Protein 7C77 (pdb70)

Solvent-accessible surface area: 51486 Å² total; per-residue (Å²): 132,14,67,58,150,186,85,41,0,66,0,34,119,78,128,30,78,122,6,7,89,92,8,55,50,117,6,38,33,5,48,0,28,83,5,84,2,154,99,1,25,24,113,45,1,95,112,4,24,92,1,22,52,5,28,1,0,76,16,42,0,42,131,18,35,17,78,1,11,76,46,3,68,88,2,102,31,1,21,3,43,74,8,97,4,56,108,23,50,74,107,13,6,56,114,2,69,80,0,37,49,3,17,8,65,22,2,61,0,115,137,21,170,24,40,3,10,99,38,1,98,68,0,62,46,0,7,2,7,94,11,21,6,71,38,4,63,2,7,94,24,80,3,2,82,73,0,55,33,2,36,3,6,112,6,122,0,76,31,6,99,40,102,4,11,82,1,0,38,124,3,50,0,101,78,8,19,6,16,41,0,54,2,139,76,23,17,116,26,1,10,87,43,11,40,98,3,68,13,1,47,0,53,63,0,88,3,77,50,132,28,1,22,106,1,2,102,19,0,16,115,31,50,0,76,55,2,10,2,8,65,6,97,2,88,37,7,51,67,68,7,0,14,0,1,81,146,5,100,4,38,59,0,30,0,12,103,0,90,2,106,57,15,17,97,0,0,5,23,83,2,68,43,1,89,93,0,20,3,52,80,0,32,0,89,116,2,27,39,110,0,3,85,18,2,50,52,0,62,81,0,8,0,60,62,0,2,14,111,151,27,151,110,124,108,39,108,2,65,2,38,44,84,0,0,61,95,0,105,98,0,67,64,0,14,2,27,57,8,26,4,36,46,28,81,68,43,6,7,42,27,5,96,34,0,81,105,2,16,4,15,100,0,7,66,54,16,89,71,4,47,70,120,14,8,54,14,4,39,166,8,46,2,34,34,0,41,0,17,99,0,92,0,34,107,18,36,95,1,0,0,33,105,2,20,92,0,62,59,0,21,0,0,68,7,84,4,83,23,136,3,61,1,68,2,2,101,20,2,176,71,0,73,28,0,66,4,0,103,4,120,81,2,31,3,35,60,59,1,0,43,70,1,71,35,0,64,95,0,11,0,77,147,0,46,2,115,62,4,41,46,86,80,2,0,0,106,34,0,103,67,0,34,36,0,17,0,0,44,6,104,7,70,88,2,57,72,32,1,1,58,39,0,97,68,0,52,38,0,30,0,32,58,0,83,2,25,121,16,3,62,140,12,126,134,56,32,45,14,37,2,4,121,32,0,43,85,0,40,74,1,26,2,39,28,4,23,2,50,61,4,13,88,33,4,3,73,94,1,116,77,0,72,28,1,25,1,0,73,2,76,0,70,150,22,82,55,133,6,1,48,25,0,73,47,1,128,46,2,28,1,25,105,3,87,2,43,30,0,65,125,73,3,2,16,44,1,9,147,111,9,78,45,4,28,0,56,98,8,48,0,35,0,8,3,96,11,0,15,56,3,12,77,28,17,109,143,28,172,21,102,38,65,83,38,61,76,65,3,82,0,64,59,11,148,93,37,153,47,78,29,1,90,103,12,94,23,30,11,0,46,92,60,9,80,4,86,116,45,28,102,94,20,22,59,114,5,74,87,63,13,95,86,15,15,117,112,99,101,186,176,135,116,113,78,86,135,114,31,139,141,79,26,113,15,9,55,87,17,0,77,3,3,0,47,2,13,9,30,13,33,2,10,23,29,4,1,24,29,4,9,73,20,1,10,86,0,34,4,6,50,65,4,7,15,27,130,88,35,4,77,79,13,19,61,61,0,54,93,8,11,21,64,16,6,75,58,0,11,72,134,0,8,19,22,6,21,102,44,10,14,17,26,0,2,3,25,0,10,0,17,4,5,36,2,10,0,12,4,14,55,13,111,104,148,16,2,24,73,10,0,68,23,2,0,67,0,36,4,1,10,29,1,1,5,7,8,3,2,3,20,6,1,35,26,39,11,47,40,19,58,122,76,134,48,81,136,142,20,75,145,144,109,55,10,165,41,44,4,26,68,68,2,25,55,8,5,1,42,3,15,14,64,18,4,78,0,20,14,39,2,5,98,14,5,44,173,11,3,28,98,37,18,29,68,32,103,112,6,1,90,95,12,134,26,15,0,34,112,11,105,5,72,62,73,10,28,39,98,16,4,7,142,62,32,2,108,4,129,54,10,19,87,24,9,48,90,14,22,63,44,9,53,105,0,0,83,38,6,48,54,79,1,38,71,13,80,107,80,90,48,43,116,81,33,71,91,45,29,128,71,60,5,82,112,25,10,86,89,2,90,182,0,37,21,10,157,38,10,26,33,7,0,30,6,0,0,24,6,30,29,28,9,43,53,23,15,6,40,14,4,0,12,0,6,1,0,17,40,100,5,0,94,8,32,45,18,14,0,110,9,0,26,52,0,1,69,104,11,37,125,24,55,222,92,94,90,35,60,38,11,46,59,2,3,23,50,2,72,117,10,10,118,39,8,95,172,73,48,17,54,24,123,73,82,131,84,24,156,42,2,61,110,13,1,31,47,14,0,39,0,1,0,26,0,12,8,4,1,6,12,19,3,0,31,26,10,42,40,52,43,43,3,12,5,2,6,2,15,5,14,54,68,28,9,30,0,42,51,63,37,65,106,13,47,89,77,70,36,52,8,104,87,26,38,107,17,6,70,111,3,29,70,21,21,57,108,8,123,98,26,70,133,107,160,73,66,83,79,14,196,21,142

Organism: Mus musculus (NCBI:txid10090)

Secondary structure (DSSP, 8-state):
--EE-SS-EE--TT---S----S-TT--EEE--S-------TTGGGTTTT--EEE--SS------THHHHH-TT--EEE-TT-------SSSSSS--S--EEE-S--------S-TTSS-TT--EEE--SS--------SS---TT--EEE--S----EE-SGGGTT-SS-EEEEEE-TT----EE-TTHHHHSSEEEEEE-TT----HHHHHHHHHHT-SS---EEE-TT----EE-TTTT-GGGSS---EEE--S----EE-TTTTSS-SS--EEE--S--B-EE-TTTTTT-SS--EEE-TT-B----SSS----EE-SSTTSS-SS--EEE--S--B----TTSSTT-TT--EEE-TT-BSS--EE-TTTSSTTTTS---EEE-TTS---EE-TTTTSS-SS--EEE--SS--EEE--SGGGTT-SS--EEE-TT-SEEE--TTSSSS-TT--EEE-SS----S-S-SS-TTSS-TT--EEE--S-------TTTT-S-TT--EEE--SS--HHHHTT-SSSS-----SS-TT--EEE-TTS------TTTTTT-TT--EEE--S-------TTSSSS--S--EEE--SS------HHHHHHHHHS--EEE--S--EE--HHHHHHHHHHHHH---EESSHHHH-EEEESSTTTTEESTT---SSSTTTSTHHHHHHHHHHHHHHHHHHHHHHHH-/--HHHHHHHHHHHHHHHHHHHHHHHHHHHHHHHHHHHHHHHHHHTSSSHHHHTTTSTT-HHHHHHHHHHHHHHTHHHHHHTSHHHHHHH-HHHHHHHHHHHHHHHHHTTTT--HHHHHHHHHHHHHHHHHHHHHHHHHHHHHHHHHHHHHHHHH-SSSS-SS---SS--HHHHHHHHHHHHHHHHHHHHHTTHHIIIIITTSB--HHHHTTT-S--TT--SSSSSS--S--BSSPPPHHHHHHHHHHHHHHHHHHHHHHHHHS---S-HHHHHHHHTT-SSSTTTHHHHGGG-TTHHHHHHHHHHHHHHHHIIIIITTTTTTTSSS-TTSHHHHHHHHHHHHHHHHHHHHTTTSS-TTSHHHHHHHHHHHHHHHTTS----SS--S--HHHHHHHHHHHHHHHHHHHHHHHHHHHH--SHHHHHHHHHHHHHHHHHHHHHHHHT-S-S-SHHHHHHHHHHHHHHHHHHHHHHTTT--------

Structure (mmCIF, N/CA/C/O backbone):
data_7C77
#
_entry.id   7C77
#
_cell.length_a   1.00
_cell.length_b   1.00
_cell.length_c   1.00
_cell.angle_alpha   90.00
_cell.angle_beta   90.00
_cell.angle_gamma   90.00
#
_symmetry.space_group_name_H-M   'P 1'
#
loop_
_entity.id
_entity.type
_entity.pdbx_description
1 polymer 'Toll-like receptor 3'
2 polymer 'Protein unc-93 homolog B1'
3 branched beta-D-mannopyranose-(1-4)-2-acetamido-2-deoxy-beta-D-glucopyranose-(1-4)-2-acetamido-2-deoxy-beta-D-glucopyranose
4 branched 2-acetamido-2-deoxy-beta-D-glucopyranose-(1-4)-2-acetamido-2-deoxy-beta-D-glucopyranose
5 non-polymer 2-acetamido-2-deoxy-beta-D-glucopyranose
#
loop_
_atom_site.group_PDB
_atom_site.id
_atom_site.type_symbol
_atom_site.label_atom_id
_atom_site.label_alt_id
_atom_site.label_comp_id
_atom_site.label_asym_id
_atom_site.label_entity_id
_atom_site.label_seq_id
_atom_site.pdbx_PDB_ins_code
_atom_site.Cartn_x
_atom_site.Cartn_y
_atom_site.Cartn_z
_atom_site.occupancy
_atom_site.B_iso_or_equiv
_atom_site.auth_seq_id
_atom_site.auth_comp_id
_atom_site.auth_asym_id
_atom_site.auth_atom_id
_atom_site.pdbx_PDB_model_num
ATOM 1 N N . GLN A 1 28 ? 128.482 85.624 106.436 1.00 130.54 28 GLN A N 1
ATOM 2 C CA . GLN A 1 28 ? 127.428 84.726 105.980 1.00 130.54 28 GLN A CA 1
ATOM 3 C C . GLN A 1 28 ? 126.870 83.913 107.145 1.00 130.54 28 GLN A C 1
ATOM 4 O O . GLN A 1 28 ? 126.093 84.423 107.952 1.00 130.54 28 GLN A O 1
ATOM 10 N N . CYS A 1 29 ? 127.271 82.648 107.228 1.00 128.75 29 CYS A N 1
ATOM 11 C CA . CYS A 1 29 ? 126.820 81.779 108.305 1.00 128.75 29 CYS A CA 1
ATOM 12 C C . CYS A 1 29 ? 127.645 82.022 109.562 1.00 128.75 29 CYS A C 1
ATOM 13 O O . CYS A 1 29 ? 128.875 82.116 109.508 1.00 128.75 29 CYS A O 1
ATOM 16 N N . THR A 1 30 ? 126.960 82.125 110.697 1.00 123.95 30 THR A N 1
ATOM 17 C CA . THR A 1 30 ? 127.623 82.400 111.963 1.00 123.95 30 THR A CA 1
ATOM 18 C C . THR A 1 30 ? 128.305 81.147 112.497 1.00 123.95 30 THR A C 1
ATOM 19 O O . THR A 1 30 ? 127.731 80.055 112.485 1.00 123.95 30 THR A O 1
ATOM 23 N N . VAL A 1 31 ? 129.539 81.313 112.968 1.00 121.83 31 VAL A N 1
ATOM 24 C CA . VAL A 1 31 ? 130.336 80.224 113.524 1.00 121.83 31 VAL A CA 1
ATOM 25 C C . VAL A 1 31 ? 130.694 80.590 114.957 1.00 121.83 31 VAL A C 1
ATOM 26 O O . VAL A 1 31 ? 131.164 81.705 115.218 1.00 121.83 31 VAL A O 1
ATOM 30 N N . ARG A 1 32 ? 130.475 79.662 115.876 1.00 123.63 32 ARG A N 1
ATOM 31 C CA . ARG A 1 32 ? 130.770 79.859 117.293 1.00 123.63 32 ARG A CA 1
ATOM 32 C C . ARG A 1 32 ? 131.691 78.726 117.755 1.00 123.63 32 ARG A C 1
ATOM 33 O O . ARG A 1 32 ? 132.854 78.710 117.337 1.00 123.63 32 ARG A O 1
ATOM 41 N N . TYR A 1 33 ? 131.235 77.791 118.585 1.00 122.90 33 TYR A N 1
ATOM 42 C CA . TYR A 1 33 ? 132.076 76.703 119.080 1.00 122.90 33 TYR A CA 1
ATOM 43 C C . TYR A 1 33 ? 131.671 75.420 118.365 1.00 122.90 33 TYR A C 1
ATOM 44 O O . TYR A 1 33 ? 130.729 74.738 118.775 1.00 122.90 33 TYR A O 1
ATOM 53 N N . ASN A 1 34 ? 132.386 75.097 117.287 1.00 122.66 34 ASN A N 1
ATOM 54 C CA . ASN A 1 34 ? 132.159 73.894 116.488 1.00 122.66 34 ASN A CA 1
ATOM 55 C C . ASN A 1 34 ? 130.751 73.838 115.903 1.00 122.66 34 ASN A C 1
ATOM 56 O O . ASN A 1 34 ? 130.266 72.758 115.548 1.00 122.66 34 ASN A O 1
ATOM 61 N N . VAL A 1 35 ? 130.079 74.985 115.792 1.00 121.24 35 VAL A N 1
ATOM 62 C CA . VAL A 1 35 ? 128.731 75.058 115.247 1.00 121.24 35 VAL A CA 1
ATOM 63 C C . VAL A 1 35 ? 128.718 76.047 114.091 1.00 121.24 35 VAL A C 1
ATOM 64 O O . VAL A 1 35 ? 129.605 76.893 113.952 1.00 121.24 35 VAL A O 1
ATOM 68 N N . ALA A 1 36 ? 127.688 75.928 113.252 1.00 118.83 36 ALA A N 1
ATOM 69 C CA . ALA A 1 36 ? 127.517 76.773 112.070 1.00 118.83 36 ALA A CA 1
ATOM 70 C C . ALA A 1 36 ? 126.077 77.275 112.051 1.00 118.83 36 ALA A C 1
ATOM 71 O O . ALA A 1 36 ? 125.192 76.628 111.485 1.00 118.83 36 ALA A O 1
ATOM 73 N N . ASP A 1 37 ? 125.846 78.430 112.669 1.00 121.52 37 ASP A N 1
ATOM 74 C CA . ASP A 1 37 ? 124.527 79.059 112.662 1.00 121.52 37 ASP A CA 1
ATOM 75 C C . ASP A 1 37 ? 124.321 79.707 111.299 1.00 121.52 37 ASP A C 1
ATOM 76 O O . ASP A 1 37 ? 124.709 80.856 111.076 1.00 121.52 37 ASP A O 1
ATOM 81 N N . CYS A 1 38 ? 123.705 78.966 110.383 1.00 116.12 38 CYS A N 1
ATOM 82 C CA . CYS A 1 38 ? 123.473 79.401 109.010 1.00 116.12 38 CYS A CA 1
ATOM 83 C C . CYS A 1 38 ? 122.005 79.211 108.649 1.00 116.12 38 CYS A C 1
ATOM 84 O O . CYS A 1 38 ? 121.654 78.634 107.618 1.00 116.12 38 CYS A O 1
ATOM 87 N N . SER A 1 39 ? 121.123 79.700 109.520 1.00 114.16 39 SER A N 1
ATOM 88 C CA . SER A 1 39 ? 119.691 79.474 109.372 1.00 114.16 39 SER A CA 1
ATOM 89 C C . SER A 1 39 ? 119.019 80.562 108.543 1.00 114.16 39 SER A C 1
ATOM 90 O O . SER A 1 39 ? 118.907 80.440 107.319 1.00 114.16 39 SER A O 1
ATOM 93 N N . HIS A 1 40 ? 118.568 81.630 109.204 1.00 117.15 40 HIS A N 1
ATOM 94 C CA . HIS A 1 40 ? 117.752 82.662 108.564 1.00 117.15 40 HIS A CA 1
ATOM 95 C C . HIS A 1 40 ? 118.633 83.577 107.712 1.00 117.15 40 HIS A C 1
ATOM 96 O O . HIS A 1 40 ? 118.834 84.760 107.997 1.00 117.15 40 HIS A O 1
ATOM 103 N N . LEU A 1 41 ? 119.160 83.000 106.631 1.00 117.23 41 LEU A N 1
ATOM 104 C CA . LEU A 1 41 ? 119.911 83.756 105.639 1.00 117.23 41 LEU A CA 1
ATOM 105 C C . LEU A 1 41 ? 119.405 83.572 104.216 1.00 117.23 41 LEU A C 1
ATOM 106 O O . LEU A 1 41 ? 119.923 84.236 103.312 1.00 117.23 41 LEU A O 1
ATOM 111 N N . LYS A 1 42 ? 118.423 82.695 103.989 1.00 115.52 42 LYS A N 1
ATOM 112 C CA . LYS A 1 42 ? 117.818 82.493 102.669 1.00 115.52 42 LYS A CA 1
ATOM 113 C C . LYS A 1 42 ? 118.863 82.073 101.636 1.00 115.52 42 LYS A C 1
ATOM 114 O O . LYS A 1 42 ? 118.924 82.614 100.531 1.00 115.52 42 LYS A O 1
ATOM 120 N N . LEU A 1 43 ? 119.690 81.098 101.999 1.00 117.82 43 LEU A N 1
ATOM 121 C CA . LEU A 1 43 ? 120.756 80.620 101.134 1.00 117.82 43 LEU A CA 1
ATOM 122 C C . LEU A 1 43 ? 120.314 79.376 100.371 1.00 117.82 43 LEU A C 1
ATOM 123 O O . LEU A 1 43 ? 119.596 78.521 100.898 1.00 117.82 43 LEU A O 1
ATOM 128 N N . THR A 1 44 ? 120.751 79.282 99.116 1.00 118.00 44 THR A N 1
ATOM 129 C CA . THR A 1 44 ? 120.375 78.188 98.226 1.00 118.00 44 THR A CA 1
ATOM 130 C C . THR A 1 44 ? 121.465 77.144 98.048 1.00 118.00 44 THR A C 1
ATOM 131 O O . THR A 1 44 ? 121.183 75.946 98.133 1.00 118.00 44 THR A O 1
ATOM 135 N N . HIS A 1 45 ? 122.705 77.562 97.810 1.00 123.74 45 HIS A N 1
ATOM 136 C CA . HIS A 1 45 ? 123.811 76.647 97.584 1.00 123.74 45 HIS A CA 1
ATOM 137 C C . HIS A 1 45 ? 124.412 76.213 98.920 1.00 123.74 45 HIS A C 1
ATOM 138 O O . HIS A 1 45 ? 124.026 76.685 99.991 1.00 123.74 45 HIS A O 1
ATOM 145 N N . ILE A 1 46 ? 125.370 75.295 98.852 1.00 128.07 46 ILE A N 1
ATOM 146 C CA . ILE A 1 46 ? 126.067 74.797 100.033 1.00 128.07 46 ILE A CA 1
ATOM 147 C C . ILE A 1 46 ? 127.258 75.715 100.297 1.00 128.07 46 ILE A C 1
ATOM 148 O O . ILE A 1 46 ? 128.102 75.882 99.403 1.00 128.07 46 ILE A O 1
ATOM 153 N N . PRO A 1 47 ? 127.362 76.321 101.475 1.00 129.33 47 PRO A N 1
ATOM 154 C CA . PRO A 1 47 ? 128.493 77.210 101.752 1.00 129.33 47 PRO A CA 1
ATOM 155 C C . PRO A 1 47 ? 129.760 76.433 102.068 1.00 129.33 47 PRO A C 1
ATOM 156 O O . PRO A 1 47 ? 129.730 75.342 102.641 1.00 129.33 47 PRO A O 1
ATOM 160 N N . ASP A 1 48 ? 130.893 77.021 101.679 1.00 133.22 48 ASP A N 1
ATOM 161 C CA . ASP A 1 48 ? 132.194 76.402 101.875 1.00 133.22 48 ASP A CA 1
ATOM 162 C C . ASP A 1 48 ? 133.160 77.240 102.700 1.00 133.22 48 ASP A C 1
ATOM 163 O O . ASP A 1 48 ? 134.276 76.778 102.963 1.00 133.22 48 ASP A O 1
ATOM 168 N N . ASP A 1 49 ? 132.774 78.447 103.115 1.00 132.68 49 ASP A N 1
ATOM 169 C CA . ASP A 1 49 ? 133.663 79.308 103.885 1.00 132.68 49 ASP A CA 1
ATOM 170 C C . ASP A 1 49 ? 133.759 78.912 105.353 1.00 132.68 49 ASP A C 1
ATOM 171 O O . ASP A 1 49 ? 134.577 79.489 106.077 1.00 132.68 49 ASP A O 1
ATOM 176 N N . LEU A 1 50 ? 132.953 77.956 105.808 1.00 131.45 50 LEU A N 1
ATOM 177 C CA . LEU A 1 50 ? 133.022 77.524 107.194 1.00 131.45 50 LEU A CA 1
ATOM 178 C C . LEU A 1 50 ? 134.305 76.728 107.435 1.00 131.45 50 LEU A C 1
ATOM 179 O O . LEU A 1 50 ? 134.852 76.122 106.510 1.00 131.45 50 LEU A O 1
ATOM 184 N N . PRO A 1 51 ? 134.811 76.723 108.669 1.00 130.04 51 PRO A N 1
ATOM 185 C CA . PRO A 1 51 ? 136.037 75.970 108.959 1.00 130.04 51 PRO A CA 1
ATOM 186 C C . PRO A 1 51 ? 135.863 74.480 108.700 1.00 130.04 51 PRO A C 1
ATOM 187 O O . PRO A 1 51 ? 134.751 73.945 108.682 1.00 130.04 51 PRO A O 1
ATOM 191 N N . SER A 1 52 ? 136.994 73.805 108.502 1.00 129.43 52 SER A N 1
ATOM 192 C CA . SER A 1 52 ? 137.011 72.390 108.158 1.00 129.43 52 SER A CA 1
ATOM 193 C C . SER A 1 52 ? 137.019 71.478 109.377 1.00 129.43 52 SER A C 1
ATOM 194 O O . SER A 1 52 ? 136.850 70.263 109.224 1.00 129.43 52 SER A O 1
ATOM 197 N N . ASN A 1 53 ? 137.204 72.026 110.577 1.00 128.09 53 ASN A N 1
ATOM 198 C CA . ASN A 1 53 ? 137.179 71.252 111.812 1.00 128.09 53 ASN A CA 1
ATOM 199 C C . ASN A 1 53 ? 135.849 71.409 112.543 1.00 128.09 53 ASN A C 1
ATOM 200 O O . ASN A 1 53 ? 135.802 71.372 113.774 1.00 128.09 53 ASN A O 1
ATOM 205 N N . ILE A 1 54 ? 134.764 71.581 111.794 1.00 123.12 54 ILE A N 1
ATOM 206 C CA . ILE A 1 54 ? 133.455 71.830 112.376 1.00 123.12 54 ILE A CA 1
ATOM 207 C C . ILE A 1 54 ? 132.710 70.508 112.520 1.00 123.12 54 ILE A C 1
ATOM 208 O O . ILE A 1 54 ? 132.977 69.531 111.815 1.00 123.12 54 ILE A O 1
ATOM 213 N N . THR A 1 55 ? 131.764 70.472 113.461 1.00 117.96 55 THR A N 1
ATOM 214 C CA . THR A 1 55 ? 130.990 69.270 113.730 1.00 117.96 55 THR A CA 1
ATOM 215 C C . THR A 1 55 ? 129.484 69.500 113.745 1.00 117.96 55 THR A C 1
ATOM 216 O O . THR A 1 55 ? 128.733 68.531 113.901 1.00 117.96 55 THR A O 1
ATOM 220 N N . VAL A 1 56 ? 129.021 70.737 113.586 1.00 115.06 56 VAL A N 1
ATOM 221 C CA . VAL A 1 56 ? 127.597 71.054 113.592 1.00 115.06 56 VAL A CA 1
ATOM 222 C C . VAL A 1 56 ? 127.277 71.891 112.362 1.00 115.06 56 VAL A C 1
ATOM 223 O O . VAL A 1 56 ? 128.003 72.836 112.035 1.00 115.06 56 VAL A O 1
ATOM 227 N N . LEU A 1 57 ? 126.187 71.540 111.679 1.00 107.78 57 LEU A N 1
ATOM 228 C CA . LEU A 1 57 ? 125.736 72.262 110.491 1.00 107.78 57 LEU A CA 1
ATOM 229 C C . LEU A 1 57 ? 124.237 72.490 110.618 1.00 107.78 57 LEU A C 1
ATOM 230 O O . LEU A 1 57 ? 123.455 71.536 110.551 1.00 107.78 57 LEU A O 1
ATOM 235 N N . ASN A 1 58 ? 123.836 73.746 110.801 1.00 107.43 58 ASN A N 1
ATOM 236 C CA . ASN A 1 58 ? 122.438 74.118 110.990 1.00 107.43 58 ASN A CA 1
ATOM 237 C C . ASN A 1 58 ? 121.959 74.869 109.752 1.00 107.43 58 ASN A C 1
ATOM 238 O O . ASN A 1 58 ? 122.320 76.033 109.547 1.00 107.43 58 ASN A O 1
ATOM 243 N N . LEU A 1 59 ? 121.141 74.204 108.935 1.00 103.51 59 LEU A N 1
ATOM 244 C CA . LEU A 1 59 ? 120.580 74.819 107.737 1.00 103.51 59 LEU A CA 1
ATOM 245 C C . LEU A 1 59 ? 119.057 74.800 107.777 1.00 103.51 59 LEU A C 1
ATOM 246 O O . LEU A 1 59 ? 118.421 74.072 107.008 1.00 103.51 59 LEU A O 1
ATOM 251 N N . THR A 1 60 ? 118.464 75.591 108.666 1.00 107.42 60 THR A N 1
ATOM 252 C CA . THR A 1 60 ? 117.015 75.649 108.777 1.00 107.42 60 THR A CA 1
ATOM 253 C C . THR A 1 60 ? 116.467 76.897 108.094 1.00 107.42 60 THR A C 1
ATOM 254 O O . THR A 1 60 ? 117.101 77.957 108.086 1.00 107.42 60 THR A O 1
ATOM 258 N N . HIS A 1 61 ? 115.275 76.755 107.513 1.00 110.43 61 HIS A N 1
ATOM 259 C CA . HIS A 1 61 ? 114.574 77.844 106.831 1.00 110.43 61 HIS A CA 1
ATOM 260 C C . HIS A 1 61 ? 115.415 78.405 105.682 1.00 110.43 61 HIS A C 1
ATOM 261 O O . HIS A 1 61 ? 115.722 79.597 105.619 1.00 110.43 61 HIS A O 1
ATOM 268 N N . ASN A 1 62 ? 115.787 77.514 104.766 1.00 111.35 62 ASN A N 1
ATOM 269 C CA . ASN A 1 62 ? 116.557 77.868 103.581 1.00 111.35 62 ASN A CA 1
ATOM 270 C C . ASN A 1 62 ? 115.868 77.294 102.347 1.00 111.35 62 ASN A C 1
ATOM 271 O O . ASN A 1 62 ? 114.819 76.651 102.436 1.00 111.35 62 ASN A O 1
ATOM 276 N N . GLN A 1 63 ? 116.473 77.528 101.182 1.00 112.71 63 GLN A N 1
ATOM 277 C CA . GLN A 1 63 ? 115.898 77.069 99.923 1.00 112.71 63 GLN A CA 1
ATOM 278 C C . GLN A 1 63 ? 116.844 76.130 99.182 1.00 112.71 63 GLN A C 1
ATOM 279 O O . GLN A 1 63 ? 117.028 76.264 97.968 1.00 112.71 63 GLN A O 1
ATOM 285 N N . LEU A 1 64 ? 117.451 75.185 99.894 1.00 111.17 64 LEU A N 1
ATOM 286 C CA . LEU A 1 64 ? 118.256 74.165 99.235 1.00 111.17 64 LEU A CA 1
ATOM 287 C C . LEU A 1 64 ? 117.366 73.210 98.449 1.00 111.17 64 LEU A C 1
ATOM 288 O O . LEU A 1 64 ? 116.301 72.797 98.917 1.00 111.17 64 LEU A O 1
ATOM 293 N N . ARG A 1 65 ? 117.809 72.861 97.240 1.00 110.18 65 ARG A N 1
ATOM 294 C CA . ARG A 1 65 ? 117.054 71.922 96.418 1.00 110.18 65 ARG A CA 1
ATOM 295 C C . ARG A 1 65 ? 117.454 70.481 96.709 1.00 110.18 65 ARG A C 1
ATOM 296 O O . ARG A 1 65 ? 116.611 69.578 96.667 1.00 110.18 65 ARG A O 1
ATOM 304 N N . ARG A 1 66 ? 118.730 70.251 97.008 1.00 115.12 66 ARG A N 1
ATOM 305 C CA . ARG A 1 66 ? 119.236 68.924 97.335 1.00 115.12 66 ARG A CA 1
ATOM 306 C C . ARG A 1 66 ? 120.605 69.088 97.983 1.00 115.12 66 ARG A C 1
ATOM 307 O O . ARG A 1 66 ? 121.113 70.203 98.135 1.00 115.12 66 ARG A O 1
ATOM 315 N N . LEU A 1 67 ? 121.203 67.962 98.367 1.00 119.31 67 LEU A N 1
ATOM 316 C CA . LEU A 1 67 ? 122.499 67.969 99.039 1.00 119.31 67 LEU A CA 1
ATOM 317 C C . LEU A 1 67 ? 123.537 67.319 98.134 1.00 119.31 67 LEU A C 1
ATOM 318 O O . LEU A 1 67 ? 123.578 66.083 98.026 1.00 119.31 67 LEU A O 1
ATOM 323 N N . PRO A 1 68 ? 124.382 68.091 97.456 1.00 123.50 68 PRO A N 1
ATOM 324 C CA . PRO A 1 68 ? 125.392 67.498 96.572 1.00 123.50 68 PRO A CA 1
ATOM 325 C C . PRO A 1 68 ? 126.428 66.730 97.371 1.00 123.50 68 PRO A C 1
ATOM 326 O O . PRO A 1 68 ? 127.103 67.302 98.240 1.00 123.50 68 PRO A O 1
ATOM 330 N N . PRO A 1 69 ? 126.592 65.432 97.104 1.00 124.33 69 PRO A N 1
ATOM 331 C CA . PRO A 1 69 ? 127.573 64.634 97.850 1.00 124.33 69 PRO A CA 1
ATOM 332 C C . PRO A 1 69 ? 129.014 64.844 97.415 1.00 124.33 69 PRO A C 1
ATOM 333 O O . PRO A 1 69 ? 129.866 64.012 97.746 1.00 124.33 69 PRO A O 1
ATOM 337 N N . THR A 1 70 ? 129.314 65.912 96.678 1.00 128.02 70 THR A N 1
ATOM 338 C CA . THR A 1 70 ? 130.685 66.186 96.265 1.00 128.02 70 THR A CA 1
ATOM 339 C C . THR A 1 70 ? 131.297 67.376 96.991 1.00 128.02 70 THR A C 1
ATOM 340 O O . THR A 1 70 ? 132.527 67.500 97.029 1.00 128.02 70 THR A O 1
ATOM 344 N N . ASN A 1 71 ? 130.476 68.250 97.568 1.00 127.23 71 ASN A N 1
ATOM 345 C CA . ASN A 1 71 ? 130.955 69.478 98.187 1.00 127.23 71 ASN A CA 1
ATOM 346 C C . ASN A 1 71 ? 131.151 69.340 99.697 1.00 127.23 71 ASN A C 1
ATOM 347 O O . ASN A 1 71 ? 131.647 70.273 100.335 1.00 127.23 71 ASN A O 1
ATOM 352 N N . PHE A 1 72 ? 130.785 68.200 100.281 1.00 126.03 72 PHE A N 1
ATOM 353 C CA . PHE A 1 72 ? 131.005 67.956 101.700 1.00 126.03 72 PHE A CA 1
ATOM 354 C C . PHE A 1 72 ? 132.364 67.330 101.987 1.00 126.03 72 PHE A C 1
ATOM 355 O O . PHE A 1 72 ? 132.613 66.911 103.122 1.00 126.03 72 PHE A O 1
ATOM 363 N N . THR A 1 73 ? 133.247 67.263 100.989 1.00 126.75 73 THR A N 1
ATOM 364 C CA . THR A 1 73 ? 134.562 66.664 101.185 1.00 126.75 73 THR A CA 1
ATOM 365 C C . THR A 1 73 ? 135.461 67.536 102.054 1.00 126.75 73 THR A C 1
ATOM 366 O O . THR A 1 73 ? 136.288 67.011 102.808 1.00 126.75 73 THR A O 1
ATOM 370 N N . ARG A 1 74 ? 135.294 68.859 101.983 1.00 128.48 74 ARG A N 1
ATOM 371 C CA . ARG A 1 74 ? 136.175 69.763 102.714 1.00 128.48 74 ARG A CA 1
ATOM 372 C C . ARG A 1 74 ? 136.000 69.635 104.223 1.00 128.48 74 ARG A C 1
ATOM 373 O O . ARG A 1 74 ? 136.989 69.688 104.964 1.00 128.48 74 ARG A O 1
ATOM 381 N N . TYR A 1 75 ? 134.765 69.462 104.699 1.00 126.80 75 TYR A N 1
ATOM 382 C CA . TYR A 1 75 ? 134.494 69.272 106.123 1.00 126.80 75 TYR A CA 1
ATOM 383 C C . TYR A 1 75 ? 133.857 67.897 106.341 1.00 126.80 75 TYR A C 1
ATOM 384 O O . TYR A 1 75 ? 132.717 67.766 106.783 1.00 126.80 75 TYR A O 1
ATOM 393 N N . SER A 1 76 ? 134.624 66.850 106.031 1.00 123.24 76 SER A N 1
ATOM 394 C CA . SER A 1 76 ? 134.154 65.476 106.182 1.00 123.24 76 SER A CA 1
ATOM 395 C C . SER A 1 76 ? 134.048 65.032 107.635 1.00 123.24 76 SER A C 1
ATOM 396 O O . SER A 1 76 ? 133.654 63.887 107.881 1.00 123.24 76 SER A O 1
ATOM 399 N N . GLN A 1 77 ? 134.390 65.889 108.595 1.00 120.70 77 GLN A N 1
ATOM 400 C CA . GLN A 1 77 ? 134.323 65.551 110.009 1.00 120.70 77 GLN A CA 1
ATOM 401 C C . GLN A 1 77 ? 133.031 66.025 110.664 1.00 120.70 77 GLN A C 1
ATOM 402 O O . GLN A 1 77 ? 133.000 66.222 111.884 1.00 120.70 77 GLN A O 1
ATOM 408 N N . LEU A 1 78 ? 131.971 66.216 109.881 1.00 114.37 78 LEU A N 1
ATOM 409 C CA . LEU A 1 78 ? 130.706 66.684 110.428 1.00 114.37 78 LEU A CA 1
ATOM 410 C C . LEU A 1 78 ? 130.093 65.623 111.333 1.00 114.37 78 LEU A C 1
ATOM 411 O O . LEU A 1 78 ? 129.999 64.450 110.962 1.00 114.37 78 LEU A O 1
ATOM 416 N N . ALA A 1 79 ? 129.676 66.040 112.528 1.00 110.42 79 ALA A N 1
ATOM 417 C CA . ALA A 1 79 ? 129.046 65.139 113.485 1.00 110.42 79 ALA A CA 1
ATOM 418 C C . ALA A 1 79 ? 127.532 65.091 113.346 1.00 110.42 79 ALA A C 1
ATOM 419 O O . ALA A 1 79 ? 126.963 64.004 113.207 1.00 110.42 79 ALA A O 1
ATOM 421 N N . ILE A 1 80 ? 126.865 66.242 113.374 1.00 105.44 80 ILE A N 1
ATOM 422 C CA . ILE A 1 80 ? 125.416 66.318 113.250 1.00 105.44 80 ILE A CA 1
ATOM 423 C C . ILE A 1 80 ? 125.075 67.188 112.048 1.00 105.44 80 ILE A C 1
ATOM 424 O O . ILE A 1 80 ? 125.849 68.075 111.671 1.00 105.44 80 ILE A O 1
ATOM 429 N N . LEU A 1 81 ? 123.921 66.922 111.439 1.00 99.03 81 LEU A N 1
ATOM 430 C CA . LEU A 1 81 ? 123.459 67.656 110.271 1.00 99.03 81 LEU A CA 1
ATOM 431 C C . LEU A 1 81 ? 122.009 68.066 110.482 1.00 99.03 81 LEU A C 1
ATOM 432 O O . LEU A 1 81 ? 121.187 67.263 110.931 1.00 99.03 81 LEU A O 1
ATOM 437 N N . ASP A 1 82 ? 121.702 69.322 110.161 1.00 100.55 82 ASP A N 1
ATOM 438 C CA . ASP A 1 82 ? 120.355 69.873 110.305 1.00 100.55 82 ASP A CA 1
ATOM 439 C C . ASP A 1 82 ? 119.983 70.521 108.975 1.00 100.55 82 ASP A C 1
ATOM 440 O O . ASP A 1 82 ? 120.463 71.612 108.653 1.00 100.55 82 ASP A O 1
ATOM 445 N N . ALA A 1 83 ? 119.130 69.849 108.204 1.00 94.95 83 ALA A N 1
ATOM 446 C CA . ALA A 1 83 ? 118.656 70.343 106.916 1.00 94.95 83 ALA A CA 1
ATOM 447 C C . ALA A 1 83 ? 117.134 70.418 106.890 1.00 94.95 83 ALA A C 1
ATOM 448 O O . ALA A 1 83 ? 116.491 70.058 105.901 1.00 94.95 83 ALA A O 1
ATOM 450 N N . GLY A 1 84 ? 116.540 70.889 107.987 1.00 97.67 84 GLY A N 1
ATOM 451 C CA . GLY A 1 84 ? 115.101 71.002 108.056 1.00 97.67 84 GLY A CA 1
ATOM 452 C C . GLY A 1 84 ? 114.586 72.318 107.505 1.00 97.67 84 GLY A C 1
ATOM 453 O O . GLY A 1 84 ? 115.330 73.282 107.328 1.00 97.67 84 GLY A O 1
ATOM 454 N N . PHE A 1 85 ? 113.279 72.339 107.235 1.00 100.75 85 PH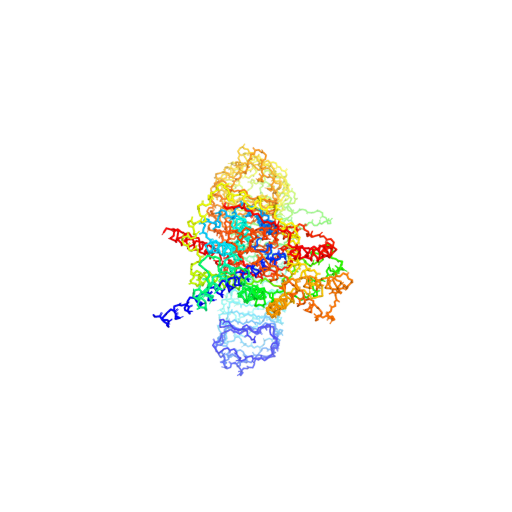E A N 1
ATOM 455 C CA . PHE A 1 85 ? 112.589 73.501 106.674 1.00 100.75 85 PHE A CA 1
ATOM 456 C C . PHE A 1 85 ? 113.169 73.868 105.306 1.00 100.75 85 PHE A C 1
ATOM 457 O O . PHE A 1 85 ? 113.585 75.001 105.054 1.00 100.75 85 PHE A O 1
ATOM 465 N N . ASN A 1 86 ? 113.189 72.879 104.420 1.00 103.69 86 ASN A N 1
ATOM 466 C CA . ASN A 1 86 ? 113.723 73.052 103.073 1.00 103.69 86 ASN A CA 1
ATOM 467 C C . ASN A 1 86 ? 112.830 72.277 102.109 1.00 103.69 86 ASN A C 1
ATOM 468 O O . ASN A 1 86 ? 111.700 71.899 102.437 1.00 103.69 86 ASN A O 1
ATOM 473 N N . SER A 1 87 ? 113.334 72.033 100.902 1.00 102.90 87 SER A N 1
ATOM 474 C CA . SER A 1 87 ? 112.572 71.376 99.847 1.00 102.90 87 SER A CA 1
ATOM 475 C C . SER A 1 87 ? 113.422 70.345 99.116 1.00 102.90 87 SER A C 1
ATOM 476 O O . SER A 1 87 ? 113.457 70.307 97.883 1.00 102.90 87 SER A O 1
ATOM 479 N N . ILE A 1 88 ? 114.126 69.490 99.860 1.00 101.51 88 ILE A N 1
ATOM 480 C CA . ILE A 1 88 ? 114.880 68.416 99.226 1.00 101.51 88 ILE A CA 1
ATOM 481 C C . ILE A 1 88 ? 113.915 67.343 98.742 1.00 101.51 88 ILE A C 1
ATOM 482 O O . ILE A 1 88 ? 113.005 66.925 99.470 1.00 101.51 88 ILE A O 1
ATOM 487 N N . SER A 1 89 ? 114.114 66.885 97.506 1.00 101.65 89 SER A N 1
ATOM 488 C CA . SER A 1 89 ? 113.264 65.862 96.913 1.00 101.65 89 SER A CA 1
ATOM 489 C C . SER A 1 89 ? 113.863 64.465 96.958 1.00 101.65 89 SER A C 1
ATOM 490 O O . SER A 1 89 ? 113.117 63.495 97.104 1.00 101.65 89 SER A O 1
ATOM 493 N N . LYS A 1 90 ? 115.183 64.339 96.840 1.00 104.24 90 LYS A N 1
ATOM 494 C CA . LYS A 1 90 ? 115.849 63.048 96.915 1.00 104.24 90 LYS A CA 1
ATOM 495 C C . LYS A 1 90 ? 117.123 63.187 97.734 1.00 104.24 90 LYS A C 1
ATOM 496 O O . LYS A 1 90 ? 117.776 64.234 97.723 1.00 104.24 90 LYS A O 1
ATOM 502 N N . LEU A 1 91 ? 117.473 62.117 98.441 1.00 108.50 91 LEU A N 1
ATOM 503 C CA . LEU A 1 91 ? 118.670 62.072 99.270 1.00 108.50 91 LEU A CA 1
ATOM 504 C C . LEU A 1 91 ? 119.727 61.223 98.580 1.00 108.50 91 LEU A C 1
ATOM 505 O O . LEU A 1 91 ? 119.422 60.141 98.065 1.00 108.50 91 LEU A O 1
ATOM 510 N N . GLU A 1 92 ? 120.965 61.713 98.571 1.00 113.29 92 GLU A N 1
ATOM 511 C CA . GLU A 1 92 ? 122.056 61.020 97.901 1.00 113.29 92 GLU A CA 1
ATOM 512 C C . GLU A 1 92 ? 122.688 60.013 98.851 1.00 113.29 92 GLU A C 1
ATOM 513 O O . GLU A 1 92 ? 123.160 60.407 99.927 1.00 113.29 92 GLU A O 1
ATOM 519 N N . PRO A 1 93 ? 122.724 58.722 98.502 1.00 114.01 93 PRO A N 1
ATOM 520 C CA . PRO A 1 93 ? 123.317 57.734 99.420 1.00 114.01 93 PRO A CA 1
ATOM 521 C C . PRO A 1 93 ? 124.771 58.018 99.752 1.00 114.01 93 PRO A C 1
ATOM 522 O O . PRO A 1 93 ? 125.185 57.841 100.906 1.00 114.01 93 PRO A O 1
ATOM 526 N N . GLU A 1 94 ? 125.559 58.462 98.767 1.00 117.23 94 GLU A N 1
ATOM 527 C CA . GLU A 1 94 ? 126.947 58.829 99.023 1.00 117.23 94 GLU A CA 1
ATOM 528 C C . GLU A 1 94 ? 127.077 59.856 100.139 1.00 117.23 94 GLU A C 1
ATOM 529 O O . GLU A 1 94 ? 128.119 59.902 100.804 1.00 117.23 94 GLU A O 1
ATOM 535 N N . LEU A 1 95 ? 126.031 60.656 100.373 1.00 118.08 95 LEU A N 1
ATOM 536 C CA . LEU A 1 95 ? 126.054 61.641 101.450 1.00 118.08 95 LEU A CA 1
ATOM 537 C C . LEU A 1 95 ? 126.406 61.005 102.789 1.00 118.08 95 LEU A C 1
ATOM 538 O O . LEU A 1 95 ? 126.958 61.668 103.674 1.00 118.08 95 LEU A O 1
ATOM 543 N N . CYS A 1 96 ? 126.098 59.717 102.959 1.00 121.90 96 CYS A N 1
ATOM 544 C CA . CYS A 1 96 ? 126.381 59.066 104.231 1.00 121.90 96 CYS A CA 1
ATOM 545 C C . CYS A 1 96 ? 127.744 58.383 104.274 1.00 121.90 96 CYS A C 1
ATOM 546 O O . CYS A 1 96 ? 128.231 58.090 105.372 1.00 121.90 96 CYS A O 1
ATOM 549 N N . GLN A 1 97 ? 128.377 58.121 103.127 1.00 118.80 97 GLN A N 1
ATOM 550 C CA . GLN A 1 97 ? 129.693 57.490 103.157 1.00 118.80 97 GLN A CA 1
ATOM 551 C C . GLN A 1 97 ? 130.838 58.488 103.065 1.00 118.80 97 GLN A C 1
ATOM 552 O O . GLN A 1 97 ? 131.969 58.147 103.432 1.00 118.80 97 GLN A O 1
ATOM 558 N N . ILE A 1 98 ? 130.580 59.704 102.583 1.00 120.08 98 ILE A N 1
ATOM 559 C CA . ILE A 1 98 ? 131.650 60.687 102.456 1.00 120.08 98 ILE A CA 1
ATOM 560 C C . ILE A 1 98 ? 131.901 61.396 103.783 1.00 120.08 98 ILE A C 1
ATOM 561 O O . ILE A 1 98 ? 133.002 61.903 104.026 1.00 120.08 98 ILE A O 1
ATOM 566 N N . LEU A 1 99 ? 130.898 61.446 104.662 1.00 119.63 99 LEU A N 1
ATOM 567 C CA . LEU A 1 99 ? 131.074 61.936 106.028 1.00 119.63 99 LEU A CA 1
ATOM 568 C C . LEU A 1 99 ? 130.807 60.789 106.994 1.00 119.63 99 LEU A C 1
ATOM 569 O O . LEU A 1 99 ? 129.660 60.582 107.420 1.00 119.63 99 LEU A O 1
ATOM 574 N N . PRO A 1 100 ? 131.828 60.015 107.375 1.00 117.38 100 PRO A N 1
ATOM 575 C CA . PRO A 1 100 ? 131.599 58.858 108.256 1.00 117.38 100 PRO A CA 1
ATOM 576 C C . PRO A 1 100 ? 131.282 59.222 109.697 1.00 117.38 100 PRO A C 1
ATOM 577 O O . PRO A 1 100 ? 131.030 58.316 110.501 1.00 117.38 100 PRO A O 1
ATOM 581 N N . LEU A 1 101 ? 131.285 60.505 110.058 1.00 114.50 101 LEU A N 1
ATOM 582 C CA . LEU A 1 101 ? 131.011 60.936 111.421 1.00 114.50 101 LEU A CA 1
ATOM 583 C C . LEU A 1 101 ? 129.578 61.424 111.601 1.00 114.50 101 LEU A C 1
ATOM 584 O O . LEU A 1 101 ? 129.258 62.020 112.636 1.00 114.50 101 LEU A O 1
ATOM 589 N N . LEU A 1 102 ? 128.711 61.181 110.622 1.00 106.68 102 LEU A N 1
ATOM 590 C CA . LEU A 1 102 ? 127.325 61.623 110.712 1.00 106.68 102 LEU A CA 1
ATOM 591 C C . LEU A 1 102 ? 126.572 60.771 111.726 1.00 106.68 102 LEU A C 1
ATOM 592 O O . LEU A 1 102 ? 126.414 59.560 111.535 1.00 106.68 102 LEU A O 1
ATOM 597 N N . LYS A 1 103 ? 126.107 61.401 112.804 1.00 101.15 103 LYS A N 1
ATOM 598 C CA . LYS A 1 103 ? 125.367 60.714 113.855 1.00 101.15 103 LYS A CA 1
ATOM 599 C C . LYS A 1 103 ? 123.927 61.191 113.975 1.00 101.15 103 LYS A C 1
ATOM 600 O O . LYS A 1 103 ? 123.032 60.387 114.250 1.00 101.15 103 LYS A O 1
ATOM 606 N N . VAL A 1 104 ? 123.670 62.480 113.769 1.00 95.12 104 VAL A N 1
ATOM 607 C CA . VAL A 1 104 ? 122.329 63.046 113.863 1.00 95.12 104 VAL A CA 1
ATOM 608 C C . VAL A 1 104 ? 121.959 63.615 112.501 1.00 95.12 104 VAL A C 1
ATOM 609 O O . VAL A 1 104 ? 122.579 64.577 112.032 1.00 95.12 104 VAL A O 1
ATOM 613 N N . LEU A 1 105 ? 120.951 63.020 111.869 1.00 91.57 105 LEU A N 1
ATOM 614 C CA . LEU A 1 105 ? 120.463 63.451 110.566 1.00 91.57 105 LEU A CA 1
ATOM 615 C C . LEU A 1 105 ? 119.013 63.889 110.720 1.00 91.57 105 LEU A C 1
ATOM 616 O O . LEU A 1 105 ? 118.183 63.128 111.227 1.00 91.57 105 LEU A O 1
ATOM 621 N N . ASN A 1 106 ? 118.711 65.110 110.281 1.00 88.64 106 ASN A N 1
ATOM 622 C CA . ASN A 1 106 ? 117.406 65.725 110.511 1.00 88.64 106 ASN A CA 1
ATOM 623 C C . ASN A 1 106 ? 116.897 66.318 109.204 1.00 88.64 106 ASN A C 1
ATOM 624 O O . ASN A 1 106 ? 117.473 67.282 108.690 1.00 88.64 106 ASN A O 1
ATOM 629 N N . LEU A 1 107 ? 115.812 65.752 108.677 1.00 88.47 107 LEU A N 1
ATOM 630 C CA . LEU A 1 107 ? 115.159 66.218 107.454 1.00 88.47 107 LEU A CA 1
ATOM 631 C C . LEU A 1 107 ? 113.678 66.477 107.708 1.00 88.47 107 LEU A C 1
ATOM 632 O O . LEU A 1 107 ? 112.801 65.784 107.189 1.00 88.47 107 LEU A O 1
ATOM 637 N N . GLN A 1 108 ? 113.379 67.488 108.520 1.00 89.47 108 GLN A N 1
ATOM 638 C CA . GLN A 1 108 ? 111.995 67.822 108.821 1.00 89.47 108 GLN A CA 1
ATOM 639 C C . GLN A 1 108 ? 111.460 68.858 107.839 1.00 89.47 108 GLN A C 1
ATOM 640 O O . GLN A 1 108 ? 112.192 69.730 107.363 1.00 89.47 108 GLN A O 1
ATOM 646 N N . HIS A 1 109 ? 110.163 68.749 107.543 1.00 91.69 109 HIS A N 1
ATOM 647 C CA . HIS A 1 109 ? 109.463 69.688 106.663 1.00 91.69 109 HIS A CA 1
ATOM 648 C C . HIS A 1 109 ? 110.134 69.785 105.294 1.00 91.69 109 HIS A C 1
ATOM 649 O O . HIS A 1 109 ? 110.305 70.874 104.741 1.00 91.69 109 HIS A O 1
ATOM 656 N N . ASN A 1 110 ? 110.519 68.640 104.742 1.00 95.21 110 ASN A N 1
ATOM 657 C CA . ASN A 1 110 ? 111.078 68.556 103.403 1.00 95.21 110 ASN A CA 1
ATOM 658 C C . ASN A 1 110 ? 110.086 67.853 102.479 1.00 95.21 110 ASN A C 1
ATOM 659 O O . ASN A 1 110 ? 108.956 67.535 102.869 1.00 95.21 110 ASN A O 1
ATOM 664 N N . GLU A 1 111 ? 110.509 67.613 101.241 1.00 98.74 111 GLU A N 1
ATOM 665 C CA . GLU A 1 111 ? 109.658 67.014 100.221 1.00 98.74 111 GLU A CA 1
ATOM 666 C C . GLU A 1 111 ? 110.262 65.722 99.684 1.00 98.74 111 GLU A C 1
ATOM 667 O O . GLU A 1 111 ? 110.219 65.448 98.482 1.00 98.74 111 GLU A O 1
ATOM 673 N N . LEU A 1 112 ? 110.837 64.911 100.572 1.00 97.54 112 LEU A N 1
ATOM 674 C CA . LEU A 1 112 ? 111.370 63.612 100.177 1.00 97.54 112 LEU A CA 1
ATOM 675 C C . LEU A 1 112 ? 110.240 62.711 99.697 1.00 97.54 112 LEU A C 1
ATOM 676 O O . LEU A 1 112 ? 109.391 62.295 100.491 1.00 97.54 112 LEU A O 1
ATOM 681 N N . SER A 1 113 ? 110.224 62.402 98.401 1.00 100.85 113 SER A N 1
ATOM 682 C CA . SER A 1 113 ? 109.117 61.659 97.813 1.00 100.85 113 SER A CA 1
ATOM 683 C C . SER A 1 113 ? 109.129 60.202 98.256 1.00 100.85 113 SER A C 1
ATOM 684 O O . SER A 1 113 ? 108.388 59.818 99.167 1.00 100.85 113 SER A O 1
ATOM 687 N N . GLN A 1 114 ? 109.967 59.386 97.623 1.00 104.32 114 GLN A N 1
ATOM 688 C CA . GLN A 1 114 ? 110.047 57.963 97.911 1.00 104.32 114 GLN A CA 1
ATOM 689 C C . GLN A 1 114 ? 111.436 57.611 98.423 1.00 104.32 114 GLN A C 1
ATOM 690 O O . GLN A 1 114 ? 112.437 58.208 98.016 1.00 104.32 114 GLN A O 1
ATOM 696 N N . ILE A 1 115 ? 111.487 56.631 99.321 1.00 103.67 115 ILE A N 1
ATOM 697 C CA . ILE A 1 115 ? 112.739 56.121 99.867 1.00 103.67 115 ILE A CA 1
ATOM 698 C C . ILE A 1 115 ? 113.076 54.816 99.162 1.00 103.67 115 ILE A C 1
ATOM 699 O O . ILE A 1 115 ? 112.210 53.951 98.982 1.00 103.67 115 ILE A O 1
ATOM 704 N N . SER A 1 116 ? 114.335 54.673 98.758 1.00 108.27 116 SER A N 1
ATOM 705 C CA . SER A 1 116 ? 114.792 53.497 98.037 1.00 108.27 116 SER A CA 1
ATOM 706 C C . SER A 1 116 ? 115.514 52.545 98.987 1.00 108.27 116 SER A C 1
ATOM 707 O O . SER A 1 116 ? 115.682 52.816 100.179 1.00 108.27 116 SER A O 1
ATOM 710 N N . ASP A 1 117 ? 115.949 51.407 98.443 1.00 109.47 117 ASP A N 1
ATOM 711 C CA . ASP A 1 117 ? 116.653 50.422 99.258 1.00 109.47 117 ASP A CA 1
ATOM 712 C C . ASP A 1 117 ? 118.096 50.841 99.509 1.00 109.47 117 ASP A C 1
ATOM 713 O O . ASP A 1 117 ? 118.587 50.752 100.641 1.00 109.47 117 ASP A O 1
ATOM 718 N N . GLN A 1 118 ? 118.789 51.303 98.471 1.00 111.09 118 GLN A N 1
ATOM 719 C CA . GLN A 1 118 ? 120.199 51.651 98.562 1.00 111.09 118 GLN A CA 1
ATOM 720 C C . GLN A 1 118 ? 120.434 53.079 99.042 1.00 111.09 118 GLN A C 1
ATOM 721 O O . GLN A 1 118 ? 121.575 53.550 99.008 1.00 111.09 118 GLN A O 1
ATOM 727 N N . THR A 1 119 ? 119.392 53.772 99.502 1.00 112.15 119 THR A N 1
ATOM 728 C CA . THR A 1 119 ? 119.563 55.147 99.963 1.00 112.15 119 THR A CA 1
ATOM 729 C C . THR A 1 119 ? 120.346 55.192 101.271 1.00 112.15 119 THR A C 1
ATOM 730 O O . THR A 1 119 ? 121.356 55.897 101.382 1.00 112.15 119 THR A O 1
ATOM 734 N N . PHE A 1 120 ? 119.893 54.442 102.278 1.00 114.32 120 PHE A N 1
ATOM 735 C CA . PHE A 1 120 ? 120.568 54.365 103.568 1.00 114.32 120 PHE A CA 1
ATOM 736 C C . PHE A 1 120 ? 121.372 53.077 103.723 1.00 114.32 120 PHE A C 1
ATOM 737 O O . PHE A 1 120 ? 121.557 52.593 104.845 1.00 114.32 120 PHE A O 1
ATOM 745 N N . VAL A 1 121 ? 121.859 52.512 102.616 1.00 114.88 121 VAL A N 1
ATOM 746 C CA . VAL A 1 121 ? 122.550 51.228 102.681 1.00 114.88 121 VAL A CA 1
ATOM 747 C C . VAL A 1 121 ? 124.026 51.375 103.041 1.00 114.88 121 VAL A C 1
ATOM 748 O O . VAL A 1 121 ? 124.640 50.406 103.505 1.00 114.88 121 VAL A O 1
ATOM 752 N N . PHE A 1 122 ? 124.614 52.558 102.852 1.00 115.97 122 PHE A N 1
ATOM 753 C CA . PHE A 1 122 ? 125.976 52.827 103.301 1.00 115.97 122 PHE A CA 1
ATOM 754 C C . PHE A 1 122 ? 126.032 53.594 104.616 1.00 115.97 122 PHE A C 1
ATOM 755 O O . PHE A 1 122 ? 127.131 53.824 105.132 1.00 115.97 122 PHE A O 1
ATOM 763 N N . CYS A 1 123 ? 124.889 53.998 105.164 1.00 116.81 123 CYS A N 1
ATOM 764 C CA . CYS A 1 123 ? 124.849 54.865 106.339 1.00 116.81 123 CYS A CA 1
ATOM 765 C C . CYS A 1 123 ? 124.821 53.985 107.583 1.00 116.81 123 CYS A C 1
ATOM 766 O O . CYS A 1 123 ? 123.788 53.404 107.926 1.00 116.81 123 CYS A O 1
ATOM 769 N N . THR A 1 124 ? 125.962 53.886 108.262 1.00 114.30 124 THR A N 1
ATOM 770 C CA . THR A 1 124 ? 126.120 53.021 109.426 1.00 114.30 124 THR A CA 1
ATOM 771 C C . THR A 1 124 ? 126.227 53.777 110.740 1.00 114.30 124 THR A C 1
ATOM 772 O O . THR A 1 124 ? 125.610 53.373 111.728 1.00 114.30 124 THR A O 1
ATOM 776 N N . ASN A 1 125 ? 126.994 54.867 110.783 1.00 110.70 125 ASN A N 1
ATOM 777 C CA . ASN A 1 125 ? 127.178 55.656 112.003 1.00 110.70 125 ASN A CA 1
ATOM 778 C C . ASN A 1 125 ? 125.938 56.464 112.393 1.00 110.70 125 ASN A C 1
ATOM 779 O O . ASN A 1 125 ? 126.049 57.339 113.263 1.00 110.70 125 ASN A O 1
ATOM 784 N N . LEU A 1 126 ? 124.780 56.199 111.795 1.00 100.54 126 LEU A N 1
ATOM 785 C CA . LEU A 1 126 ? 123.585 56.983 112.077 1.00 100.54 126 LEU A CA 1
ATOM 786 C C . LEU A 1 126 ? 123.038 56.652 113.460 1.00 100.54 126 LEU A C 1
ATOM 787 O O . LEU A 1 126 ? 122.936 55.481 113.837 1.00 100.54 126 LEU A O 1
ATOM 792 N N . THR A 1 127 ? 122.683 57.690 114.215 1.00 95.28 127 THR A N 1
ATOM 793 C CA . THR A 1 127 ? 122.124 57.535 115.551 1.00 95.28 127 THR A CA 1
ATOM 794 C C . THR A 1 127 ? 120.731 58.131 115.703 1.00 95.28 127 THR A C 1
ATOM 795 O O . THR A 1 127 ? 119.903 57.550 116.408 1.00 95.28 127 THR A O 1
ATOM 799 N N . GLU A 1 128 ? 120.442 59.254 115.047 1.00 89.37 128 GLU A N 1
ATOM 800 C CA . GLU A 1 128 ? 119.148 59.918 115.171 1.00 89.37 128 GLU A CA 1
ATOM 801 C C . GLU A 1 128 ? 118.674 60.339 113.789 1.00 89.37 128 GLU A C 1
ATOM 802 O O . GLU A 1 128 ? 119.332 61.147 113.126 1.00 89.37 128 GLU A O 1
ATOM 808 N N . LEU A 1 129 ? 117.537 59.796 113.361 1.00 86.36 129 LEU A N 1
ATOM 809 C CA . LEU A 1 129 ? 116.934 60.110 112.071 1.00 86.36 129 LEU A CA 1
ATOM 810 C C . LEU A 1 129 ? 115.605 60.815 112.302 1.00 86.36 129 LEU A C 1
ATOM 811 O O . LEU A 1 129 ? 114.705 60.258 112.940 1.00 86.36 129 LEU A O 1
ATOM 816 N N . ASP A 1 130 ? 115.484 62.038 111.786 1.00 85.92 130 ASP A N 1
ATOM 817 C CA . ASP A 1 130 ? 114.280 62.849 111.936 1.00 85.92 130 ASP A CA 1
ATOM 818 C C . ASP A 1 130 ? 113.689 63.123 110.559 1.00 85.92 130 ASP A C 1
ATOM 819 O O . ASP A 1 130 ? 114.225 63.935 109.798 1.00 85.92 130 ASP A O 1
ATOM 824 N N . LEU A 1 131 ? 112.591 62.446 110.245 1.00 81.86 131 LEU A N 1
ATOM 825 C CA . LEU A 1 131 ? 111.807 62.697 109.037 1.00 81.86 131 LEU A CA 1
ATOM 826 C C . LEU A 1 131 ? 110.407 63.126 109.470 1.00 81.86 131 LEU A C 1
ATOM 827 O O . LEU A 1 131 ? 109.435 62.382 109.315 1.00 81.86 131 LEU A O 1
ATOM 832 N N . MET A 1 132 ? 110.312 64.340 110.017 1.00 85.04 132 MET A N 1
ATOM 833 C CA . MET A 1 132 ? 109.076 64.803 110.635 1.00 85.04 132 MET A CA 1
ATOM 834 C C . MET A 1 132 ? 108.010 65.180 109.614 1.00 85.04 132 MET A C 1
ATOM 835 O O . MET A 1 132 ? 106.829 65.240 109.969 1.00 85.04 132 MET A O 1
ATOM 840 N N . SER A 1 133 ? 108.391 65.430 108.361 1.00 89.28 133 SER A N 1
ATOM 841 C CA . SER A 1 133 ? 107.417 65.753 107.324 1.00 89.28 133 SER A CA 1
ATOM 842 C C . SER A 1 133 ? 108.024 65.625 105.933 1.00 89.28 133 SER A C 1
ATOM 843 O O . SER A 1 133 ? 108.807 66.482 105.509 1.00 89.28 133 SER A O 1
ATOM 846 N N . ASN A 1 134 ? 107.672 64.556 105.216 1.00 93.18 134 ASN A N 1
ATOM 847 C CA . ASN A 1 134 ? 108.124 64.375 103.844 1.00 93.18 134 ASN A CA 1
ATOM 848 C C . ASN A 1 134 ? 107.038 63.873 102.903 1.00 93.18 134 ASN A C 1
ATOM 849 O O . ASN A 1 134 ? 107.314 63.715 101.710 1.00 93.18 134 ASN A O 1
ATOM 854 N N . SER A 1 135 ? 105.823 63.621 103.394 1.00 95.37 135 SER A N 1
ATOM 855 C CA . SER A 1 135 ? 104.719 63.106 102.582 1.00 95.37 135 SER A CA 1
ATOM 856 C C . SER A 1 135 ? 105.101 61.783 101.914 1.00 95.37 135 SER A C 1
ATOM 857 O O . SER A 1 135 ? 105.007 61.614 100.696 1.00 95.37 135 SER A O 1
ATOM 860 N N . ILE A 1 136 ? 105.537 60.840 102.742 1.00 93.35 136 ILE A N 1
ATOM 861 C CA . ILE A 1 136 ? 105.905 59.505 102.285 1.00 93.35 136 ILE A CA 1
ATOM 862 C C . ILE A 1 136 ? 104.680 58.608 102.400 1.00 93.35 136 ILE A C 1
ATOM 863 O O . ILE A 1 136 ? 104.113 58.454 103.488 1.00 93.35 136 ILE A O 1
ATOM 868 N N . HIS A 1 137 ? 104.269 58.015 101.280 1.00 94.44 137 HIS A N 1
ATOM 869 C CA . HIS A 1 137 ? 103.054 57.210 101.249 1.00 94.44 137 HIS A CA 1
ATOM 870 C C . HIS A 1 137 ? 103.336 55.722 101.436 1.00 94.44 137 HIS A C 1
ATOM 871 O O . HIS A 1 137 ? 102.744 55.083 102.311 1.00 94.44 137 HIS A O 1
ATOM 878 N N . LYS A 1 138 ? 104.233 55.158 100.630 1.00 98.24 138 LYS A N 1
ATOM 879 C CA . LYS A 1 138 ? 104.509 53.729 100.654 1.00 98.24 138 LYS A CA 1
ATOM 880 C C . LYS A 1 138 ? 106.010 53.484 100.688 1.00 98.24 138 LYS A C 1
ATOM 881 O O . LYS A 1 138 ? 106.776 54.159 99.993 1.00 98.24 138 LYS A O 1
ATOM 887 N N . ILE A 1 139 ? 106.422 52.515 101.502 1.00 98.90 139 ILE A N 1
ATOM 888 C CA . ILE A 1 139 ? 107.813 52.086 101.604 1.00 98.90 139 ILE A CA 1
ATOM 889 C C . ILE A 1 139 ? 107.827 50.572 101.448 1.00 98.90 139 ILE A C 1
ATOM 890 O O . ILE A 1 139 ? 107.383 49.847 102.348 1.00 98.90 139 ILE A O 1
ATOM 895 N N . LYS A 1 140 ? 108.334 50.092 100.312 1.00 103.90 140 LYS A N 1
ATOM 896 C CA . LYS A 1 140 ? 108.335 48.662 100.027 1.00 103.90 140 LYS A CA 1
ATOM 897 C C . LYS A 1 140 ? 109.753 48.129 99.853 1.00 103.90 140 LYS A C 1
ATOM 898 O O . LYS A 1 140 ? 110.084 47.554 98.811 1.00 103.90 140 LYS A O 1
ATOM 904 N N . SER A 1 141 ? 110.590 48.306 100.867 1.00 106.85 141 SER A N 1
ATOM 905 C CA . SER A 1 141 ? 111.967 47.828 100.831 1.00 106.85 141 SER A CA 1
ATOM 906 C C . SER A 1 141 ? 112.455 47.684 102.269 1.00 106.85 141 SER A C 1
ATOM 907 O O . SER A 1 141 ? 111.680 47.821 103.222 1.00 106.85 141 SER A O 1
ATOM 910 N N . ASN A 1 142 ? 113.750 47.397 102.427 1.00 105.93 142 ASN A N 1
ATOM 911 C CA . ASN A 1 142 ? 114.395 47.267 103.732 1.00 105.93 142 ASN A CA 1
ATOM 912 C C . ASN A 1 142 ? 115.461 48.351 103.850 1.00 105.93 142 ASN A C 1
ATOM 913 O O . ASN A 1 142 ? 116.661 48.077 103.688 1.00 105.93 142 ASN A O 1
ATOM 918 N N . PRO A 1 143 ? 115.064 49.596 104.132 1.00 106.00 143 PRO A N 1
ATOM 919 C CA . PRO A 1 143 ? 116.059 50.671 104.247 1.00 106.00 143 PRO A CA 1
ATOM 920 C C . PRO A 1 143 ? 116.721 50.751 105.611 1.00 106.00 143 PRO A C 1
ATOM 921 O O . PRO A 1 143 ? 117.748 51.433 105.738 1.00 106.00 143 PRO A O 1
ATOM 925 N N . PHE A 1 144 ? 116.177 50.087 106.627 1.00 108.17 144 PHE A N 1
ATOM 926 C CA . PHE A 1 144 ? 116.722 50.109 107.980 1.00 108.17 144 PHE A CA 1
ATOM 927 C C . PHE A 1 144 ? 117.448 48.807 108.308 1.00 108.17 144 PHE A C 1
ATOM 928 O O . PHE A 1 144 ? 117.273 48.233 109.384 1.00 108.17 144 PHE A O 1
ATOM 936 N N . LYS A 1 145 ? 118.267 48.321 107.372 1.00 107.44 145 LYS A N 1
ATOM 937 C CA . LYS A 1 145 ? 118.970 47.060 107.575 1.00 107.44 145 LYS A CA 1
ATOM 938 C C . LYS A 1 145 ? 120.345 47.250 108.206 1.00 107.44 145 LYS A C 1
ATOM 939 O O . LYS A 1 145 ? 120.768 46.417 109.015 1.00 107.44 145 LYS A O 1
ATOM 945 N N . ASN A 1 146 ? 121.053 48.322 107.855 1.00 110.26 146 ASN A N 1
ATOM 946 C CA . ASN A 1 146 ? 122.429 48.517 108.292 1.00 110.26 146 ASN A CA 1
ATOM 947 C C . ASN A 1 146 ? 122.573 49.539 109.411 1.00 110.26 146 ASN A C 1
ATOM 948 O O . ASN A 1 146 ? 123.635 49.600 110.038 1.00 110.26 146 ASN A O 1
ATOM 953 N N . GLN A 1 147 ? 121.544 50.339 109.680 1.00 107.81 147 GLN A N 1
ATOM 954 C CA . GLN A 1 147 ? 121.604 51.323 110.762 1.00 107.81 147 GLN A CA 1
ATOM 955 C C . GLN A 1 147 ? 121.311 50.658 112.109 1.00 107.81 147 GLN A C 1
ATOM 956 O O . GLN A 1 147 ? 120.300 50.910 112.765 1.00 107.81 147 GLN A O 1
ATOM 962 N N . LYS A 1 148 ? 122.239 49.788 112.516 1.00 106.57 148 LYS A N 1
ATOM 963 C CA . LYS A 1 148 ? 122.132 49.110 113.802 1.00 106.57 148 LYS A CA 1
ATOM 964 C C . LYS A 1 148 ? 122.416 50.035 114.977 1.00 106.57 148 LYS A C 1
ATOM 965 O O . LYS A 1 148 ? 122.155 49.651 116.122 1.00 106.57 148 LYS A O 1
ATOM 971 N N . ASN A 1 149 ? 122.939 51.233 114.724 1.00 102.61 149 ASN A N 1
ATOM 972 C CA . ASN A 1 149 ? 123.196 52.219 115.763 1.00 102.61 149 ASN A CA 1
ATOM 973 C C . ASN A 1 149 ? 122.087 53.257 115.865 1.00 102.61 149 ASN A C 1
ATOM 974 O O . ASN A 1 149 ? 122.213 54.212 116.638 1.00 102.61 149 ASN A O 1
ATOM 979 N N . LEU A 1 150 ? 121.008 53.093 115.103 1.00 94.51 150 LEU A N 1
ATOM 980 C CA . LEU A 1 150 ? 119.906 54.045 115.140 1.00 94.51 150 LEU A CA 1
ATOM 981 C C . LEU A 1 150 ? 119.159 53.930 116.462 1.00 94.51 150 LEU A C 1
ATOM 982 O O . LEU A 1 150 ? 118.789 52.831 116.885 1.00 94.51 150 LEU A O 1
ATOM 987 N N . ILE A 1 151 ? 118.936 55.067 117.114 1.00 86.98 151 ILE A N 1
ATOM 988 C CA . ILE A 1 151 ? 118.272 55.123 118.409 1.00 86.98 151 ILE A CA 1
ATOM 989 C C . ILE A 1 151 ? 116.879 55.733 118.295 1.00 86.98 151 ILE A C 1
ATOM 990 O O . ILE A 1 151 ? 115.897 55.153 118.761 1.00 86.98 151 ILE A O 1
ATOM 995 N N . LYS A 1 152 ? 116.775 56.904 117.671 1.00 82.69 152 LYS A N 1
ATOM 996 C CA . LYS A 1 152 ? 115.514 57.620 117.538 1.00 82.69 152 LYS A CA 1
ATOM 997 C C . LYS A 1 152 ? 115.111 57.669 116.071 1.00 82.69 152 LYS A C 1
ATOM 998 O O . LYS A 1 152 ? 115.902 58.086 115.219 1.00 82.69 152 LYS A O 1
ATOM 1004 N N . LEU A 1 153 ? 113.883 57.244 115.784 1.00 83.16 153 LEU A N 1
ATOM 1005 C CA . LEU A 1 153 ? 113.329 57.260 114.438 1.00 83.16 153 LEU A CA 1
ATOM 1006 C C . LEU A 1 153 ? 112.041 58.070 114.439 1.00 83.16 153 LEU A C 1
ATOM 1007 O O . LEU A 1 153 ? 111.217 57.942 115.350 1.00 83.16 153 LEU A O 1
ATOM 1012 N N . ASP A 1 154 ? 111.871 58.907 113.416 1.00 83.72 154 ASP A N 1
ATOM 1013 C CA . ASP A 1 154 ? 110.715 59.788 113.312 1.00 83.72 154 ASP A CA 1
ATOM 1014 C C . ASP A 1 154 ? 110.177 59.730 111.890 1.00 83.72 154 ASP A C 1
ATOM 1015 O O . ASP A 1 154 ? 110.843 60.182 110.952 1.00 83.72 154 ASP A O 1
ATOM 1020 N N . LEU A 1 155 ? 108.973 59.182 111.735 1.00 81.79 155 LEU A N 1
ATOM 1021 C CA . LEU A 1 155 ? 108.247 59.149 110.470 1.00 81.79 155 LEU A CA 1
ATOM 1022 C C . LEU A 1 155 ? 106.860 59.747 110.645 1.00 81.79 155 LEU A C 1
ATOM 1023 O O . LEU A 1 155 ? 105.868 59.237 110.116 1.00 81.79 155 LEU A O 1
ATOM 1028 N N . SER A 1 156 ? 106.772 60.840 111.396 1.00 83.26 156 SER A N 1
ATOM 1029 C CA . SER A 1 156 ? 105.487 61.440 111.708 1.00 83.26 156 SER A CA 1
ATOM 1030 C C . SER A 1 156 ? 105.027 62.366 110.585 1.00 83.26 156 SER A C 1
ATOM 1031 O O . SER A 1 156 ? 105.798 62.743 109.698 1.00 83.26 156 SER A O 1
ATOM 1034 N N . HIS A 1 157 ? 103.740 62.717 110.634 1.00 87.25 157 HIS A N 1
ATOM 1035 C CA . HIS A 1 157 ? 103.129 63.663 109.696 1.00 87.25 157 HIS A CA 1
ATOM 1036 C C . HIS A 1 157 ? 103.365 63.252 108.244 1.00 87.25 157 HIS A C 1
ATOM 1037 O O . HIS A 1 157 ? 103.591 64.087 107.366 1.00 87.25 157 HIS A O 1
ATOM 1044 N N . ASN A 1 158 ? 103.310 61.950 107.989 1.00 87.02 158 ASN A N 1
ATOM 1045 C CA . ASN A 1 158 ? 103.490 61.388 106.657 1.00 87.02 158 ASN A CA 1
ATOM 1046 C C . ASN A 1 158 ? 102.222 60.651 106.235 1.00 87.02 158 ASN A C 1
ATOM 1047 O O . ASN A 1 158 ? 101.211 60.647 106.942 1.00 87.02 158 ASN A O 1
ATOM 1052 N N . GLY A 1 159 ? 102.287 60.022 105.065 1.00 90.64 159 GLY A N 1
ATOM 1053 C CA . GLY A 1 159 ? 101.150 59.295 104.535 1.00 90.64 159 GLY A CA 1
ATOM 1054 C C . GLY A 1 159 ? 101.273 57.793 104.687 1.00 90.64 159 GLY A C 1
ATOM 1055 O O . GLY A 1 159 ? 100.800 57.036 103.833 1.00 90.64 159 GLY A O 1
ATOM 1056 N N . LEU A 1 160 ? 101.909 57.349 105.768 1.00 89.47 160 LEU A N 1
ATOM 1057 C CA . LEU A 1 160 ? 102.055 55.921 106.018 1.00 89.47 160 LEU A CA 1
ATOM 1058 C C . LEU A 1 160 ? 100.707 55.300 106.360 1.00 89.47 160 LEU A C 1
ATOM 1059 O O . LEU A 1 160 ? 99.959 55.825 107.191 1.00 89.47 160 LEU A O 1
ATOM 1064 N N . SER A 1 161 ? 100.400 54.175 105.714 1.00 92.86 161 SER A N 1
ATOM 1065 C CA . SER A 1 161 ? 99.180 53.429 105.984 1.00 92.86 161 SER A CA 1
ATOM 1066 C C . SER A 1 161 ? 99.428 52.124 106.724 1.00 92.86 161 SER A C 1
ATOM 1067 O O . SER A 1 161 ? 98.462 51.467 107.128 1.00 92.86 161 SER A O 1
ATOM 1070 N N . SER A 1 162 ? 100.687 51.733 106.913 1.00 99.85 162 SER A N 1
ATOM 1071 C CA . SER A 1 162 ? 101.022 50.509 107.624 1.00 99.85 162 SER A CA 1
ATOM 1072 C C . SER A 1 162 ? 102.334 50.715 108.364 1.00 99.85 162 SER A C 1
ATOM 1073 O O . SER A 1 162 ? 103.228 51.420 107.888 1.00 99.85 162 SER A O 1
ATOM 1076 N N . THR A 1 163 ? 102.440 50.091 109.535 1.00 103.31 163 THR A N 1
ATOM 1077 C CA . THR A 1 163 ? 103.630 50.202 110.370 1.00 103.31 163 THR A CA 1
ATOM 1078 C C . THR A 1 163 ? 104.753 49.268 109.934 1.00 103.31 163 THR A C 1
ATOM 1079 O O . THR A 1 163 ? 105.712 49.083 110.691 1.00 103.31 163 THR A O 1
ATOM 1083 N N . LYS A 1 164 ? 104.662 48.682 108.742 1.00 104.25 164 LYS A N 1
ATOM 1084 C CA . LYS A 1 164 ? 105.689 47.768 108.257 1.00 104.25 164 LYS A CA 1
ATOM 1085 C C . LYS A 1 164 ? 106.860 48.565 107.696 1.00 104.25 164 LYS A C 1
ATOM 1086 O O . LYS A 1 164 ? 106.684 49.386 106.789 1.00 104.25 164 LYS A O 1
ATOM 1092 N N . LEU A 1 165 ? 108.054 48.323 108.234 1.00 103.79 165 LEU A N 1
ATOM 1093 C CA . LEU A 1 165 ? 109.266 48.997 107.792 1.00 103.79 165 LEU A CA 1
ATOM 1094 C C . LEU A 1 165 ? 110.241 48.062 107.092 1.00 103.79 165 LEU A C 1
ATOM 1095 O O . LEU A 1 165 ? 111.320 48.506 106.686 1.00 103.79 165 LEU A O 1
ATOM 1100 N N . GLY A 1 166 ? 109.895 46.790 106.939 1.00 104.86 166 GLY A N 1
ATOM 1101 C CA . GLY A 1 166 ? 110.787 45.857 106.282 1.00 104.86 166 GLY A CA 1
ATOM 1102 C C . GLY A 1 166 ? 110.232 44.452 106.338 1.00 104.86 166 GLY A C 1
ATOM 1103 O O . GLY A 1 166 ? 109.059 44.237 106.651 1.00 104.86 166 GLY A O 1
ATOM 1104 N N . THR A 1 167 ? 111.100 43.491 106.027 1.00 107.83 167 THR A N 1
ATOM 1105 C CA . THR A 1 167 ? 110.740 42.079 106.009 1.00 107.83 167 THR A CA 1
ATOM 1106 C C . THR A 1 167 ? 111.283 41.316 107.207 1.00 107.83 167 THR A C 1
ATOM 1107 O O . THR A 1 167 ? 110.520 40.655 107.917 1.00 107.83 167 THR A O 1
ATOM 1111 N N . GLY A 1 168 ? 112.592 41.390 107.453 1.00 108.14 168 GLY A N 1
ATOM 1112 C CA . GLY A 1 168 ? 113.209 40.681 108.552 1.00 108.14 168 GLY A CA 1
ATOM 1113 C C . GLY A 1 168 ? 113.400 41.558 109.781 1.00 108.14 168 GLY A C 1
ATOM 1114 O O . GLY A 1 168 ? 113.144 42.759 109.775 1.00 108.14 168 GLY A O 1
ATOM 1115 N N . VAL A 1 169 ? 113.863 40.919 110.854 1.00 107.82 169 VAL A N 1
ATOM 1116 C CA . VAL A 1 169 ? 114.109 41.624 112.107 1.00 107.82 169 VAL A CA 1
ATOM 1117 C C . VAL A 1 169 ? 115.309 42.546 111.932 1.00 107.82 169 VAL A C 1
ATOM 1118 O O . VAL A 1 169 ? 116.391 42.113 111.518 1.00 107.82 169 VAL A O 1
ATOM 1122 N N . GLN A 1 170 ? 115.119 43.826 112.235 1.00 105.33 170 GLN A N 1
ATOM 1123 C CA . GLN A 1 170 ? 116.172 44.822 112.089 1.00 105.33 170 GLN A CA 1
ATOM 1124 C C . GLN A 1 170 ? 115.983 45.890 113.162 1.00 105.33 170 GLN A C 1
ATOM 1125 O O . GLN A 1 170 ? 115.107 45.779 114.026 1.00 105.33 170 GLN A O 1
ATOM 1131 N N . LEU A 1 171 ? 116.806 46.936 113.094 1.00 100.52 171 LEU A N 1
ATOM 1132 C CA . LEU A 1 171 ? 116.886 47.979 114.119 1.00 100.52 171 LEU A CA 1
ATOM 1133 C C . LEU A 1 171 ? 117.122 47.361 115.500 1.00 100.52 171 LEU A C 1
ATOM 1134 O O . LEU A 1 171 ? 116.219 47.226 116.327 1.00 100.52 171 LEU A O 1
ATOM 1139 N N . GLU A 1 172 ? 118.383 46.988 115.722 1.00 101.94 172 GLU A N 1
ATOM 1140 C CA . GLU A 1 172 ? 118.750 46.314 116.964 1.00 101.94 172 GLU A CA 1
ATOM 1141 C C . GLU A 1 172 ? 118.690 47.266 118.153 1.00 101.94 172 GLU A C 1
ATOM 1142 O O . GLU A 1 172 ? 118.229 46.886 119.236 1.00 101.94 172 GLU A O 1
ATOM 1148 N N . ASN A 1 173 ? 119.148 48.505 117.973 1.00 96.50 173 ASN A N 1
ATOM 1149 C CA . ASN A 1 173 ? 119.217 49.481 119.053 1.00 96.50 173 ASN A CA 1
ATOM 1150 C C . ASN A 1 173 ? 118.116 50.533 118.967 1.00 96.50 173 ASN A C 1
ATOM 1151 O O . ASN A 1 173 ? 118.313 51.664 119.425 1.00 96.50 173 ASN A O 1
ATOM 1156 N N . LEU A 1 174 ? 116.967 50.189 118.391 1.00 87.99 174 LEU A N 1
ATOM 1157 C CA . LEU A 1 174 ? 115.861 51.134 118.312 1.00 87.99 174 LEU A CA 1
ATOM 1158 C C . LEU A 1 174 ? 115.249 51.340 119.693 1.00 87.99 174 LEU A C 1
ATOM 1159 O O . LEU A 1 174 ? 114.940 50.375 120.398 1.00 87.99 174 LEU A O 1
ATOM 1164 N N . GLN A 1 175 ? 115.079 52.597 120.077 1.00 82.76 175 GLN A N 1
ATOM 1165 C CA . GLN A 1 175 ? 114.501 52.935 121.373 1.00 82.76 175 GLN A CA 1
ATOM 1166 C C . GLN A 1 175 ? 113.322 53.891 121.270 1.00 82.76 175 GLN A C 1
ATOM 1167 O O . GLN A 1 175 ? 112.386 53.788 122.066 1.00 82.76 175 GLN A O 1
ATOM 1173 N N . GLU A 1 176 ? 113.340 54.816 120.311 1.00 79.60 176 GLU A N 1
ATOM 1174 C CA . GLU A 1 176 ? 112.277 55.804 120.148 1.00 79.60 176 GLU A CA 1
ATOM 1175 C C . GLU A 1 176 ? 111.780 55.752 118.710 1.00 79.60 176 GLU A C 1
ATOM 1176 O O . GLU A 1 176 ? 112.521 56.089 117.781 1.00 79.60 176 GLU A O 1
ATOM 1182 N N . LEU A 1 177 ? 110.531 55.330 118.527 1.00 73.64 177 LEU A N 1
ATOM 1183 C CA . LEU A 1 177 ? 109.899 55.260 117.215 1.00 73.64 177 LEU A CA 1
ATOM 1184 C C . LEU A 1 177 ? 108.631 56.104 117.236 1.00 73.64 177 LEU A C 1
ATOM 1185 O O . LEU A 1 177 ? 107.732 55.859 118.048 1.00 73.64 177 LEU A O 1
ATOM 1190 N N . LEU A 1 178 ? 108.560 57.089 116.344 1.00 76.11 178 LEU A N 1
ATOM 1191 C CA . LEU A 1 178 ? 107.444 58.024 116.282 1.00 76.11 178 LEU A CA 1
ATOM 1192 C C . LEU A 1 178 ? 106.716 57.860 114.956 1.00 76.11 178 LEU A C 1
ATOM 1193 O O . LEU A 1 178 ? 107.333 57.951 113.890 1.00 76.11 178 LEU A O 1
ATOM 1198 N N . LEU A 1 179 ? 105.408 57.618 115.027 1.00 75.82 179 LEU A N 1
ATOM 1199 C CA . LEU A 1 179 ? 104.570 57.434 113.844 1.00 75.82 179 LEU A CA 1
ATOM 1200 C C . LEU A 1 179 ? 103.262 58.198 113.996 1.00 75.82 179 LEU A C 1
ATOM 1201 O O . LEU A 1 179 ? 102.180 57.681 113.700 1.00 75.82 179 LEU A O 1
ATOM 1206 N N . ALA A 1 180 ? 103.344 59.442 114.461 1.00 80.18 180 ALA A N 1
ATOM 1207 C CA . ALA A 1 180 ? 102.154 60.238 114.714 1.00 80.18 180 ALA A CA 1
ATOM 1208 C C . ALA A 1 180 ? 101.690 60.953 113.447 1.00 80.18 180 ALA A C 1
ATOM 1209 O O . ALA A 1 180 ? 102.447 61.136 112.490 1.00 80.18 180 ALA A O 1
ATOM 1211 N N . LYS A 1 181 ? 100.417 61.355 113.457 1.00 82.44 181 LYS A N 1
ATOM 1212 C CA . LYS A 1 181 ? 99.811 62.127 112.369 1.00 82.44 181 LYS A CA 1
ATOM 1213 C C . LYS A 1 181 ? 99.932 61.400 111.030 1.00 82.44 181 LYS A C 1
ATOM 1214 O O . LYS A 1 181 ? 100.311 61.979 110.010 1.00 82.44 181 LYS A O 1
ATOM 1220 N N . ASN A 1 182 ? 99.600 60.115 111.041 1.00 83.24 182 ASN A N 1
ATOM 1221 C CA . ASN A 1 182 ? 99.601 59.276 109.851 1.00 83.24 182 ASN A CA 1
ATOM 1222 C C . ASN A 1 182 ? 98.172 58.840 109.541 1.00 83.24 182 ASN A C 1
ATOM 1223 O O . ASN A 1 182 ? 97.214 59.256 110.198 1.00 83.24 182 ASN A O 1
ATOM 1228 N N . LYS A 1 183 ? 98.033 57.993 108.525 1.00 90.09 183 LYS A N 1
ATOM 1229 C CA . LYS A 1 183 ? 96.743 57.441 108.128 1.00 90.09 183 LYS A CA 1
ATOM 1230 C C . LYS A 1 183 ? 96.699 55.931 108.343 1.00 90.09 183 LYS A C 1
ATOM 1231 O O . LYS A 1 183 ? 96.237 55.176 107.485 1.00 90.09 183 LYS A O 1
ATOM 1237 N N . ILE A 1 184 ? 97.185 55.477 109.497 1.00 89.82 184 ILE A N 1
ATOM 1238 C CA . ILE A 1 184 ? 97.163 54.055 109.814 1.00 89.82 184 ILE A CA 1
ATOM 1239 C C . ILE A 1 184 ? 95.753 53.653 110.221 1.00 89.82 184 ILE A C 1
ATOM 1240 O O . ILE A 1 184 ? 95.115 54.315 111.049 1.00 89.82 184 ILE A O 1
ATOM 1245 N N . LEU A 1 185 ? 95.257 52.563 109.635 1.00 91.14 185 LEU A N 1
ATOM 1246 C CA . LEU A 1 185 ? 93.914 52.082 109.919 1.00 91.14 185 LEU A CA 1
ATOM 1247 C C . LEU A 1 185 ? 93.888 50.760 110.672 1.00 91.14 185 LEU A C 1
ATOM 1248 O O . LEU A 1 185 ? 92.831 50.389 111.195 1.00 91.14 185 LEU A O 1
ATOM 1253 N N . ALA A 1 186 ? 95.009 50.046 110.747 1.00 95.24 186 ALA A N 1
ATOM 1254 C CA . ALA A 1 186 ? 95.051 48.760 111.425 1.00 95.24 186 ALA A CA 1
ATOM 1255 C C . ALA A 1 186 ? 96.481 48.463 111.849 1.00 95.24 186 ALA A C 1
ATOM 1256 O O . ALA A 1 186 ? 97.438 48.959 111.248 1.00 95.24 186 ALA A O 1
ATOM 1258 N N . LEU A 1 187 ? 96.615 47.651 112.894 1.00 98.37 187 LEU A N 1
ATOM 1259 C CA . LEU A 1 187 ? 97.910 47.237 113.430 1.00 98.37 187 LEU A CA 1
ATOM 1260 C C . LEU A 1 187 ? 97.986 45.715 113.349 1.00 98.37 187 LEU A C 1
ATOM 1261 O O . LEU A 1 187 ? 97.629 45.013 114.298 1.00 98.37 187 LEU A O 1
ATOM 1266 N N . ARG A 1 188 ? 98.457 45.206 112.213 1.00 102.76 188 ARG A N 1
ATOM 1267 C CA . ARG A 1 188 ? 98.573 43.770 112.024 1.00 102.76 188 ARG A CA 1
ATOM 1268 C C . ARG A 1 188 ? 99.756 43.217 112.814 1.00 102.76 188 ARG A C 1
ATOM 1269 O O . ARG A 1 188 ? 100.689 43.937 113.179 1.00 102.76 188 ARG A O 1
ATOM 1277 N N . SER A 1 189 ? 99.705 41.910 113.078 1.00 103.55 189 SER A N 1
ATOM 1278 C CA . SER A 1 189 ? 100.772 41.258 113.828 1.00 103.55 189 SER A CA 1
ATOM 1279 C C . SER A 1 189 ? 101.998 40.990 112.966 1.00 103.55 189 SER A C 1
ATOM 1280 O O . SER A 1 189 ? 103.109 40.872 113.495 1.00 103.55 189 SER A O 1
ATOM 1283 N N . GLU A 1 190 ? 101.820 40.893 111.648 1.00 104.83 190 GLU A N 1
ATOM 1284 C CA . GLU A 1 190 ? 102.940 40.618 110.757 1.00 104.83 190 GLU A CA 1
ATOM 1285 C C . GLU A 1 190 ? 103.777 41.862 110.488 1.00 104.83 190 GLU A C 1
ATOM 1286 O O . GLU A 1 190 ? 104.993 41.755 110.292 1.00 104.83 190 GLU A O 1
ATOM 1292 N N . GLU A 1 191 ? 103.157 43.040 110.486 1.00 104.42 191 GLU A N 1
ATOM 1293 C CA . GLU A 1 191 ? 103.851 44.289 110.198 1.00 104.42 191 GLU A CA 1
ATOM 1294 C C . GLU A 1 191 ? 104.571 44.870 111.412 1.00 104.42 191 GLU A C 1
ATOM 1295 O O . GLU A 1 191 ? 104.967 46.040 111.377 1.00 104.42 191 GLU A O 1
ATOM 1301 N N . LEU A 1 192 ? 104.747 44.085 112.478 1.00 104.77 192 LEU A N 1
ATOM 1302 C CA . LEU A 1 192 ? 105.542 44.495 113.629 1.00 104.77 192 LEU A CA 1
ATOM 1303 C C . LEU A 1 192 ? 106.576 43.446 114.021 1.00 104.77 192 LEU A C 1
ATOM 1304 O O . LEU A 1 192 ? 107.162 43.548 115.106 1.00 104.77 192 LEU A O 1
ATOM 1309 N N . GLU A 1 193 ? 106.817 42.444 113.173 1.00 110.27 193 GLU A N 1
ATOM 1310 C CA . GLU A 1 193 ? 107.744 41.371 113.510 1.00 110.27 193 GLU A CA 1
ATOM 1311 C C . GLU A 1 193 ? 109.204 41.794 113.423 1.00 110.27 193 GLU A C 1
ATOM 1312 O O . GLU A 1 193 ? 110.068 41.071 113.931 1.00 110.27 193 GLU A O 1
ATOM 1318 N N . PHE A 1 194 ? 109.506 42.933 112.796 1.00 108.18 194 PHE A N 1
ATOM 1319 C CA . PHE A 1 194 ? 110.892 43.378 112.715 1.00 108.18 194 PHE A CA 1
ATOM 1320 C C . PHE A 1 194 ? 111.439 43.850 114.057 1.00 108.18 194 PHE A C 1
ATOM 1321 O O . PHE A 1 194 ? 112.658 43.996 114.190 1.00 108.18 194 PHE A O 1
ATOM 1329 N N . LEU A 1 195 ? 110.580 44.088 115.042 1.00 103.59 195 LEU A N 1
ATOM 1330 C CA . LEU A 1 195 ? 111.007 44.345 116.419 1.00 103.59 195 LEU A CA 1
ATOM 1331 C C . LEU A 1 195 ? 111.080 43.051 117.219 1.00 103.59 195 LEU A C 1
ATOM 1332 O O . LEU A 1 195 ? 110.374 42.869 118.211 1.00 103.59 195 LEU A O 1
ATOM 1337 N N . GLY A 1 196 ? 111.945 42.131 116.788 1.00 105.26 196 GLY A N 1
ATOM 1338 C CA . GLY A 1 196 ? 112.057 40.855 117.477 1.00 105.26 196 GLY A CA 1
ATOM 1339 C C . GLY A 1 196 ? 112.619 40.989 118.879 1.00 105.26 196 GLY A C 1
ATOM 1340 O O . GLY A 1 196 ? 112.017 40.513 119.846 1.00 105.26 196 GLY A O 1
ATOM 1341 N N . ASN A 1 197 ? 113.774 41.635 119.012 1.00 105.91 197 ASN A N 1
ATOM 1342 C CA . ASN A 1 197 ? 114.401 41.857 120.311 1.00 105.91 197 ASN A CA 1
ATOM 1343 C C . ASN A 1 197 ? 115.020 43.251 120.355 1.00 105.91 197 ASN A C 1
ATOM 1344 O O . ASN A 1 197 ? 116.231 43.419 120.500 1.00 105.91 197 ASN A O 1
ATOM 1349 N N . SER A 1 198 ? 114.175 44.271 120.229 1.00 96.48 198 SER A N 1
ATOM 1350 C CA . SER A 1 198 ? 114.595 45.664 120.285 1.00 96.48 198 SER A CA 1
ATOM 1351 C C . SER A 1 198 ? 113.904 46.343 121.458 1.00 96.48 198 SER A C 1
ATOM 1352 O O . SER A 1 198 ? 112.671 46.373 121.524 1.00 96.48 198 SER A O 1
ATOM 1355 N N . SER A 1 199 ? 114.699 46.888 122.378 1.00 88.02 199 SER A N 1
ATOM 1356 C CA . SER A 1 199 ? 114.171 47.520 123.588 1.00 88.02 199 SER A CA 1
ATOM 1357 C C . SER A 1 199 ? 113.578 48.886 123.240 1.00 88.02 199 SER A C 1
ATOM 1358 O O . SER A 1 199 ? 114.184 49.942 123.430 1.00 88.02 199 SER A O 1
ATOM 1361 N N . LEU A 1 200 ? 112.355 48.843 122.715 1.00 78.04 200 LEU A N 1
ATOM 1362 C CA . LEU A 1 200 ? 111.651 50.067 122.360 1.00 78.04 200 LEU A CA 1
ATOM 1363 C C . LEU A 1 200 ? 111.163 50.766 123.623 1.00 78.04 200 LEU A C 1
ATOM 1364 O O . LEU A 1 200 ? 110.496 50.160 124.466 1.00 78.04 200 LEU A O 1
ATOM 1369 N N . ARG A 1 201 ? 111.497 52.050 123.750 1.00 74.68 201 ARG A N 1
ATOM 1370 C CA . ARG A 1 201 ? 111.175 52.826 124.942 1.00 74.68 201 ARG A CA 1
ATOM 1371 C C . ARG A 1 201 ? 109.941 53.702 124.776 1.00 74.68 201 ARG A C 1
ATOM 1372 O O . ARG A 1 201 ? 109.086 53.729 125.666 1.00 74.68 201 ARG A O 1
ATOM 1380 N N . LYS A 1 202 ? 109.820 54.416 123.658 1.00 71.77 202 LYS A N 1
ATOM 1381 C CA . LYS A 1 202 ? 108.706 55.327 123.432 1.00 71.77 202 LYS A CA 1
ATOM 1382 C C . LYS A 1 202 ? 108.127 55.080 122.048 1.00 71.77 202 LYS A C 1
ATOM 1383 O O . LYS A 1 202 ? 108.858 55.098 121.052 1.00 71.77 202 LYS A O 1
ATOM 1389 N N . LEU A 1 203 ? 106.817 54.851 121.991 1.00 67.58 203 LEU A N 1
ATOM 1390 C CA . LEU A 1 203 ? 106.109 54.604 120.743 1.00 67.58 203 LEU A CA 1
ATOM 1391 C C . LEU A 1 203 ? 104.939 55.574 120.659 1.00 67.58 203 LEU A C 1
ATOM 1392 O O . LEU A 1 203 ? 104.176 55.710 121.620 1.00 67.58 203 LEU A O 1
ATOM 1397 N N . ASP A 1 204 ? 104.800 56.245 119.518 1.00 73.39 204 ASP A N 1
ATOM 1398 C CA . ASP A 1 204 ? 103.814 57.304 119.348 1.00 73.39 204 ASP A CA 1
ATOM 1399 C C . ASP A 1 204 ? 102.906 56.972 118.172 1.00 73.39 204 ASP A C 1
ATOM 1400 O O . ASP A 1 204 ? 103.359 56.938 117.023 1.00 73.39 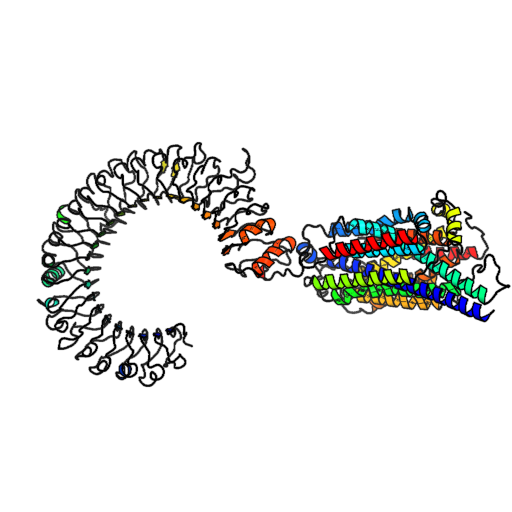204 ASP A O 1
ATOM 1405 N N . LEU A 1 205 ? 101.625 56.729 118.464 1.00 71.71 205 LEU A N 1
ATOM 1406 C CA . LEU A 1 205 ? 100.596 56.572 117.441 1.00 71.71 205 LEU A CA 1
ATOM 1407 C C . LEU A 1 205 ? 99.475 57.592 117.605 1.00 71.71 205 LEU A C 1
ATOM 1408 O O . LEU A 1 205 ? 98.303 57.260 117.397 1.00 71.71 205 LEU A O 1
ATOM 1413 N N . SER A 1 206 ? 99.809 58.827 117.970 1.00 72.58 206 SER A N 1
ATOM 1414 C CA . SER A 1 206 ? 98.794 59.851 118.166 1.00 72.58 206 SER A CA 1
ATOM 1415 C C . SER A 1 206 ? 98.263 60.353 116.827 1.00 72.58 206 SER A C 1
ATOM 1416 O O . SER A 1 206 ? 98.923 60.246 115.790 1.00 72.58 206 SER A O 1
ATOM 1419 N N . SER A 1 207 ? 97.044 60.896 116.863 1.00 76.03 207 SER A N 1
ATOM 1420 C CA . SER A 1 207 ? 96.407 61.532 115.707 1.00 76.03 207 SER A CA 1
ATOM 1421 C C . SER A 1 207 ? 96.192 60.554 114.553 1.00 76.03 207 SER A C 1
ATOM 1422 O O . SER A 1 207 ? 96.284 60.933 113.382 1.00 76.03 207 SER A O 1
ATOM 1425 N N . ASN A 1 208 ? 95.905 59.291 114.866 1.00 82.09 208 ASN A N 1
ATOM 1426 C CA . ASN A 1 208 ? 95.597 58.307 113.839 1.00 82.09 208 ASN A CA 1
ATOM 1427 C C . ASN A 1 208 ? 94.300 57.589 114.172 1.00 82.09 208 ASN A C 1
ATOM 1428 O O . ASN A 1 208 ? 94.160 57.056 115.281 1.00 82.09 208 ASN A O 1
ATOM 1433 N N . PRO A 1 209 ? 93.337 57.549 113.249 1.00 87.24 209 PRO A N 1
ATOM 1434 C CA . PRO A 1 209 ? 92.044 56.880 113.512 1.00 87.24 209 PRO A CA 1
ATOM 1435 C C . PRO A 1 209 ? 92.102 55.364 113.330 1.00 87.24 209 PRO A C 1
ATOM 1436 O O . PRO A 1 209 ? 91.690 54.791 112.321 1.00 87.24 209 PRO A O 1
ATOM 1440 N N . LEU A 1 210 ? 92.635 54.686 114.343 1.00 89.54 210 LEU A N 1
ATOM 1441 C CA . LEU A 1 210 ? 92.688 53.230 114.318 1.00 89.54 210 LEU A CA 1
ATOM 1442 C C . LEU A 1 210 ? 91.302 52.649 114.565 1.00 89.54 210 LEU A C 1
ATOM 1443 O O . LEU A 1 210 ? 90.572 53.106 115.450 1.00 89.54 210 LEU A O 1
ATOM 1448 N N . LYS A 1 211 ? 90.939 51.637 113.778 1.00 92.07 211 LYS A N 1
ATOM 1449 C CA . LYS A 1 211 ? 89.606 51.052 113.865 1.00 92.07 211 LYS A CA 1
ATOM 1450 C C . LYS A 1 211 ? 89.604 49.679 114.528 1.00 92.07 211 LYS A C 1
ATOM 1451 O O . LYS A 1 211 ? 88.597 49.287 115.128 1.00 92.07 211 LYS A O 1
ATOM 1457 N N . GLU A 1 212 ? 90.704 48.936 114.434 1.00 94.60 212 GLU A N 1
ATOM 1458 C CA . GLU A 1 212 ? 90.760 47.602 115.016 1.00 94.60 212 GLU A CA 1
ATOM 1459 C C . GLU A 1 212 ? 92.206 47.258 115.340 1.00 94.60 212 GLU A C 1
ATOM 1460 O O . GLU A 1 212 ? 93.142 47.777 114.726 1.00 94.60 212 GLU A O 1
ATOM 1466 N N . PHE A 1 213 ? 92.370 46.370 116.318 1.00 94.76 213 PHE A N 1
ATOM 1467 C CA . PHE A 1 213 ? 93.677 45.898 116.759 1.00 94.76 213 PHE A CA 1
ATOM 1468 C C . PHE A 1 213 ? 93.760 44.400 116.511 1.00 94.76 213 PHE A C 1
ATOM 1469 O O . PHE A 1 213 ? 92.953 43.634 117.049 1.00 94.76 213 PHE A O 1
ATOM 1477 N N . SER A 1 214 ? 94.729 43.985 115.701 1.00 98.96 214 SER A N 1
ATOM 1478 C CA . SER A 1 214 ? 94.876 42.572 115.390 1.00 98.96 214 SER A CA 1
ATOM 1479 C C . SER A 1 214 ? 95.438 41.823 116.596 1.00 98.96 214 SER A C 1
ATOM 1480 O O . SER A 1 214 ? 96.284 42.356 117.322 1.00 98.96 214 SER A O 1
ATOM 1483 N N . PRO A 1 215 ? 94.991 40.591 116.839 1.00 100.71 215 PRO A N 1
ATOM 1484 C CA . PRO A 1 215 ? 95.494 39.843 117.996 1.00 100.71 215 PRO A CA 1
ATOM 1485 C C . PRO A 1 215 ? 96.946 39.431 117.804 1.00 100.71 215 PRO A C 1
ATOM 1486 O O . PRO A 1 215 ? 97.349 38.983 116.729 1.00 100.71 215 PRO A O 1
ATOM 1490 N N . GLY A 1 216 ? 97.733 39.588 118.867 1.00 100.34 216 GLY A N 1
ATOM 1491 C CA . GLY A 1 216 ? 99.135 39.231 118.841 1.00 100.34 216 GLY A CA 1
ATOM 1492 C C . GLY A 1 216 ? 100.051 40.250 118.200 1.00 100.34 216 GLY A C 1
ATOM 1493 O O . GLY A 1 216 ? 101.209 39.920 117.915 1.00 100.34 216 GLY A O 1
ATOM 1494 N N . CYS A 1 217 ? 99.578 41.475 117.963 1.00 99.58 217 CYS A N 1
ATOM 1495 C CA . CYS A 1 217 ? 100.418 42.480 117.320 1.00 99.58 217 CYS A CA 1
ATOM 1496 C C . CYS A 1 217 ? 101.469 43.017 118.284 1.00 99.58 217 CYS A C 1
ATOM 1497 O O . CYS A 1 217 ? 102.657 43.093 117.947 1.00 99.58 217 CYS A O 1
ATOM 1500 N N . PHE A 1 218 ? 101.050 43.399 119.493 1.00 92.70 218 PHE A N 1
ATOM 1501 C CA . PHE A 1 218 ? 102.002 43.926 120.466 1.00 92.70 218 PHE A CA 1
ATOM 1502 C C . PHE A 1 218 ? 102.912 42.835 121.016 1.00 92.70 218 PHE A C 1
ATOM 1503 O O . PHE A 1 218 ? 104.006 43.134 121.508 1.00 92.70 218 PHE A O 1
ATOM 1511 N N . GLN A 1 219 ? 102.482 41.573 120.946 1.00 95.56 219 GLN A N 1
ATOM 1512 C CA . GLN A 1 219 ? 103.312 40.483 121.450 1.00 95.56 219 GLN A CA 1
ATOM 1513 C C . GLN A 1 219 ? 104.531 40.261 120.563 1.00 95.56 219 GLN A C 1
ATOM 1514 O O . GLN A 1 219 ? 105.538 39.698 121.009 1.00 95.56 219 GLN A O 1
ATOM 1520 N N . THR A 1 220 ? 104.459 40.692 119.302 1.00 99.57 220 THR A N 1
ATOM 1521 C CA . THR A 1 220 ? 105.601 40.547 118.405 1.00 99.57 220 THR A CA 1
ATOM 1522 C C . THR A 1 220 ? 106.755 41.447 118.829 1.00 99.57 220 THR A C 1
ATOM 1523 O O . THR A 1 220 ? 107.926 41.103 118.629 1.00 99.57 220 THR A O 1
ATOM 1527 N N . ILE A 1 221 ? 106.444 42.607 119.412 1.00 92.92 221 ILE A N 1
ATOM 1528 C CA . ILE A 1 221 ? 107.490 43.507 119.878 1.00 92.92 221 ILE A CA 1
ATOM 1529 C C . ILE A 1 221 ? 108.219 42.882 121.058 1.00 92.92 221 ILE A C 1
ATOM 1530 O O . ILE A 1 221 ? 107.606 42.279 121.948 1.00 92.92 221 ILE A O 1
ATOM 1535 N N . GLY A 1 222 ? 109.546 43.022 121.065 1.00 91.58 222 GLY A N 1
ATOM 1536 C CA . GLY A 1 222 ? 110.334 42.441 122.142 1.00 91.58 222 GLY A CA 1
ATOM 1537 C C . GLY A 1 222 ? 110.076 43.109 123.478 1.00 91.58 222 GLY A C 1
ATOM 1538 O O . GLY A 1 222 ? 109.808 42.442 124.480 1.00 91.58 222 GLY A O 1
ATOM 1539 N N . LYS A 1 223 ? 110.154 44.438 123.512 1.00 83.01 223 LYS A N 1
ATOM 1540 C CA . LYS A 1 223 ? 109.943 45.196 124.735 1.00 83.01 223 LYS A CA 1
ATOM 1541 C C . LYS A 1 223 ? 109.267 46.517 124.406 1.00 83.01 223 LYS A C 1
ATOM 1542 O O . LYS A 1 223 ? 109.717 47.251 123.521 1.00 83.01 223 LYS A O 1
ATOM 1548 N N . LEU A 1 224 ? 108.184 46.812 125.122 1.00 71.95 224 LEU A N 1
ATOM 1549 C CA . LEU A 1 224 ? 107.433 48.051 124.951 1.00 71.95 224 LEU A CA 1
ATOM 1550 C C . LEU A 1 224 ? 107.339 48.744 126.301 1.00 71.95 224 LEU A C 1
ATOM 1551 O O . LEU A 1 224 ? 106.812 48.168 127.258 1.00 71.95 224 LEU A O 1
ATOM 1556 N N . PHE A 1 225 ? 107.846 49.973 126.378 1.00 68.43 225 PHE A N 1
ATOM 1557 C CA . PHE A 1 225 ? 107.881 50.721 127.630 1.00 68.43 225 PHE A CA 1
ATOM 1558 C C . PHE A 1 225 ? 106.832 51.821 127.704 1.00 68.43 225 PHE A C 1
ATOM 1559 O O . PHE A 1 225 ? 106.134 51.934 128.716 1.00 68.43 225 PHE A O 1
ATOM 1567 N N . ALA A 1 226 ? 106.700 52.637 126.659 1.00 65.88 226 ALA A N 1
ATOM 1568 C CA . ALA A 1 226 ? 105.728 53.719 126.639 1.00 65.88 226 ALA A CA 1
ATOM 1569 C C . ALA A 1 226 ? 104.934 53.660 125.343 1.00 65.88 226 ALA A C 1
ATOM 1570 O O . ALA A 1 226 ? 105.429 53.193 124.314 1.00 65.88 226 ALA A O 1
ATOM 1572 N N . LEU A 1 227 ? 103.695 54.141 125.405 1.00 61.76 227 LEU A N 1
ATOM 1573 C CA . LEU A 1 227 ? 102.777 54.080 124.278 1.00 61.76 227 LEU A CA 1
ATOM 1574 C C . LEU A 1 227 ? 101.821 55.262 124.358 1.00 61.76 227 LEU A C 1
ATOM 1575 O O . LEU A 1 227 ? 101.209 55.504 125.402 1.00 61.76 227 LEU A O 1
ATOM 1580 N N . LEU A 1 228 ? 101.698 55.994 123.252 1.00 63.77 228 LEU A N 1
ATOM 1581 C CA . LEU A 1 228 ? 100.918 57.226 123.196 1.00 63.77 228 LEU A CA 1
ATOM 1582 C C . LEU A 1 228 ? 99.897 57.137 122.068 1.00 63.77 228 LEU A C 1
ATOM 1583 O O . LEU A 1 228 ? 100.261 56.875 120.917 1.00 63.77 228 LEU A O 1
ATOM 1588 N N . LEU A 1 229 ? 98.623 57.361 122.402 1.00 62.10 229 LEU A N 1
ATOM 1589 C CA . LEU A 1 229 ? 97.546 57.436 121.418 1.00 62.10 229 LEU A CA 1
ATOM 1590 C C . LEU A 1 229 ? 96.691 58.686 121.597 1.00 62.10 229 LEU A C 1
ATOM 1591 O O . LEU A 1 229 ? 95.460 58.588 121.625 1.00 62.10 229 LEU A O 1
ATOM 1596 N N . ASN A 1 230 ? 97.313 59.855 121.730 1.00 66.76 230 ASN A N 1
ATOM 1597 C CA . ASN A 1 230 ? 96.549 61.080 121.915 1.00 66.76 230 ASN A CA 1
ATOM 1598 C C . ASN A 1 230 ? 95.744 61.406 120.663 1.00 66.76 230 ASN A C 1
ATOM 1599 O O . ASN A 1 230 ? 96.264 61.376 119.545 1.00 66.76 230 ASN A O 1
ATOM 1604 N N . ASN A 1 231 ? 94.462 61.716 120.864 1.00 69.60 231 ASN A N 1
ATOM 1605 C CA . ASN A 1 231 ? 93.547 62.052 119.773 1.00 69.60 231 ASN A CA 1
ATOM 1606 C C . ASN A 1 231 ? 93.473 60.922 118.747 1.00 69.60 231 ASN A C 1
ATOM 1607 O O . ASN A 1 231 ? 93.678 61.126 117.548 1.00 69.60 231 ASN A O 1
ATOM 1612 N N . ALA A 1 232 ? 93.174 59.715 119.225 1.00 73.01 232 ALA A N 1
ATOM 1613 C CA . ALA A 1 232 ? 93.099 58.533 118.376 1.00 73.01 232 ALA A CA 1
ATOM 1614 C C . ALA A 1 232 ? 91.667 58.118 118.055 1.00 73.01 232 ALA A C 1
ATOM 1615 O O . ALA A 1 232 ? 91.468 57.148 117.317 1.00 73.01 232 ALA A O 1
ATOM 1617 N N . GLN A 1 233 ? 90.671 58.831 118.588 1.00 77.02 233 GLN A N 1
ATOM 1618 C CA . GLN A 1 233 ? 89.257 58.571 118.298 1.00 77.02 233 GLN A CA 1
ATOM 1619 C C . GLN A 1 233 ? 88.853 57.147 118.679 1.00 77.02 233 GLN A C 1
ATOM 1620 O O . GLN A 1 233 ? 88.198 56.441 117.910 1.00 77.02 233 GLN A O 1
ATOM 1626 N N . LEU A 1 234 ? 89.251 56.718 119.874 1.00 82.12 234 LEU A N 1
ATOM 1627 C CA . LEU A 1 234 ? 88.851 55.407 120.365 1.00 82.12 234 LEU A CA 1
ATOM 1628 C C . LEU A 1 234 ? 87.477 55.464 121.026 1.00 82.12 234 LEU A C 1
ATOM 1629 O O . LEU A 1 234 ? 86.956 56.535 121.349 1.00 82.12 234 LEU A O 1
ATOM 1634 N N . ASN A 1 235 ? 86.895 54.290 121.220 1.00 90.88 235 ASN A N 1
ATOM 1635 C CA . ASN A 1 235 ? 85.612 54.095 121.874 1.00 90.88 235 ASN A CA 1
ATOM 1636 C C . ASN A 1 235 ? 85.814 53.181 123.071 1.00 90.88 235 ASN A C 1
ATOM 1637 O O . ASN A 1 235 ? 86.903 52.628 123.255 1.00 90.88 235 ASN A O 1
ATOM 1642 N N . PRO A 1 236 ? 84.798 53.031 123.930 1.00 95.50 236 PRO A N 1
ATOM 1643 C CA . PRO A 1 236 ? 84.924 52.053 125.026 1.00 95.50 236 PRO A CA 1
ATOM 1644 C C . PRO A 1 236 ? 85.257 50.647 124.551 1.00 95.50 236 PRO A C 1
ATOM 1645 O O . PRO A 1 236 ? 86.158 50.009 125.110 1.00 95.50 236 PRO A O 1
ATOM 1649 N N . HIS A 1 237 ? 84.562 50.145 123.527 1.00 94.32 237 HIS A N 1
ATOM 1650 C CA . HIS A 1 237 ? 84.878 48.820 123.001 1.00 94.32 237 HIS A CA 1
ATOM 1651 C C . HIS A 1 237 ? 86.285 48.780 122.414 1.00 94.32 237 HIS A C 1
ATOM 1652 O O . HIS A 1 237 ? 86.999 47.779 122.560 1.00 94.32 237 HIS A O 1
ATOM 1659 N N . LEU A 1 238 ? 86.700 49.863 121.752 1.00 92.29 238 LEU A N 1
ATOM 1660 C CA . LEU A 1 238 ? 88.035 49.908 121.165 1.00 92.29 238 LEU A CA 1
ATOM 1661 C C . LEU A 1 238 ? 89.115 49.826 122.237 1.00 92.29 238 LEU A C 1
ATOM 1662 O O . LEU A 1 238 ? 90.062 49.041 122.114 1.00 92.29 238 LEU A O 1
ATOM 1667 N N . THR A 1 239 ? 88.989 50.622 123.303 1.00 90.48 239 THR A N 1
ATOM 1668 C CA . THR A 1 239 ? 90.004 50.589 124.352 1.00 90.48 239 THR A CA 1
ATOM 1669 C C . THR A 1 239 ? 89.914 49.301 125.162 1.00 90.48 239 THR A C 1
ATOM 1670 O O . THR A 1 239 ? 90.914 48.847 125.725 1.00 90.48 239 THR A O 1
ATOM 1674 N N . GLU A 1 240 ? 88.735 48.673 125.198 1.00 92.18 240 GLU A N 1
ATOM 1675 C CA . GLU A 1 240 ? 88.616 47.362 125.829 1.00 92.18 240 GLU A CA 1
ATOM 1676 C C . GLU A 1 240 ? 89.408 46.313 125.056 1.00 92.18 240 GLU A C 1
ATOM 1677 O O . GLU A 1 240 ? 90.181 45.540 125.643 1.00 92.18 240 GLU A O 1
ATOM 1683 N N . LYS A 1 241 ? 89.225 46.270 123.734 1.00 90.63 241 LYS A N 1
ATOM 1684 C CA . LYS A 1 241 ? 89.987 45.334 122.913 1.00 90.63 241 LYS A CA 1
ATOM 1685 C C . LYS A 1 241 ? 91.478 45.648 122.960 1.00 90.63 241 LYS A C 1
ATOM 1686 O O . LYS A 1 241 ? 92.314 44.737 122.927 1.00 90.63 241 LYS A O 1
ATOM 1692 N N . LEU A 1 242 ? 91.831 46.933 123.048 1.00 88.62 242 LEU A N 1
ATOM 1693 C CA . LEU A 1 242 ? 93.235 47.309 123.183 1.00 88.62 242 LEU A CA 1
ATOM 1694 C C . LEU A 1 242 ? 93.812 46.810 124.503 1.00 88.62 242 LEU A C 1
ATOM 1695 O O . LEU A 1 242 ? 94.926 46.275 124.541 1.00 88.62 242 LEU A O 1
ATOM 1700 N N . CYS A 1 243 ? 93.064 46.981 125.595 1.00 89.80 243 CYS A N 1
ATOM 1701 C CA . CYS A 1 243 ? 93.521 46.528 126.903 1.00 89.80 243 CYS A CA 1
ATOM 1702 C C . CYS A 1 243 ? 93.697 45.017 126.924 1.00 89.80 243 CYS A C 1
ATOM 1703 O O . CYS A 1 243 ? 94.645 44.503 127.530 1.00 89.80 243 CYS A O 1
ATOM 1706 N N . TRP A 1 244 ? 92.790 44.287 126.270 1.00 92.52 244 TRP A N 1
ATOM 1707 C CA . TRP A 1 244 ? 92.966 42.841 126.168 1.00 92.52 244 TRP A CA 1
ATOM 1708 C C . TRP A 1 244 ? 94.183 42.494 125.320 1.00 92.52 244 TRP A C 1
ATOM 1709 O O . TRP A 1 244 ? 94.896 41.527 125.611 1.00 92.52 244 TRP A O 1
ATOM 1720 N N . GLU A 1 245 ? 94.433 43.271 124.263 1.00 91.14 245 GLU A N 1
ATOM 1721 C CA . GLU A 1 245 ? 95.619 43.045 123.445 1.00 91.14 245 GLU A CA 1
ATOM 1722 C C . GLU A 1 245 ? 96.889 43.420 124.199 1.00 91.14 245 GLU A C 1
ATOM 1723 O O . GLU A 1 245 ? 97.931 42.772 124.039 1.00 91.14 245 GLU A O 1
ATOM 1729 N N . LEU A 1 246 ? 96.821 44.460 125.033 1.00 85.61 246 LEU A N 1
ATOM 1730 C CA . LEU A 1 246 ? 97.987 44.912 125.783 1.00 85.61 246 LEU A CA 1
ATOM 1731 C C . LEU A 1 246 ? 98.281 44.051 127.003 1.00 85.61 246 LEU A C 1
ATOM 1732 O O . LEU A 1 246 ? 98.904 44.544 127.949 1.00 85.61 246 LEU A O 1
ATOM 1737 N N . SER A 1 247 ? 97.839 42.796 127.016 1.00 88.17 247 SER A N 1
ATOM 1738 C CA . SER A 1 247 ? 98.135 41.912 128.133 1.00 88.17 247 SER A CA 1
ATOM 1739 C C . SER A 1 247 ? 99.494 41.245 127.946 1.00 88.17 247 SER A C 1
ATOM 1740 O O . SER A 1 247 ? 99.970 41.054 126.824 1.00 88.17 247 SER A O 1
ATOM 1743 N N . ASN A 1 248 ? 100.120 40.896 129.073 1.00 88.08 248 ASN A N 1
ATOM 1744 C CA . ASN A 1 248 ? 101.385 40.158 129.092 1.00 88.08 248 ASN A CA 1
ATOM 1745 C C . ASN A 1 248 ? 102.500 40.924 128.382 1.00 88.08 248 ASN A C 1
ATOM 1746 O O . ASN A 1 248 ? 103.227 40.374 127.552 1.00 88.08 248 ASN A O 1
ATOM 1751 N N . THR A 1 249 ? 102.637 42.205 128.711 1.00 79.85 249 THR A N 1
ATOM 1752 C CA . THR A 1 249 ? 103.715 43.038 128.202 1.00 79.85 249 THR A CA 1
ATOM 1753 C C . THR A 1 249 ? 104.257 43.916 129.322 1.00 79.85 249 THR A C 1
ATOM 1754 O O . THR A 1 249 ? 103.709 43.961 130.427 1.00 79.85 249 THR A O 1
ATOM 1758 N N . SER A 1 250 ? 105.348 44.617 129.024 1.00 73.58 250 SER A N 1
ATOM 1759 C CA . SER A 1 250 ? 106.022 45.465 129.998 1.00 73.58 250 SER A CA 1
ATOM 1760 C C . SER A 1 250 ? 105.701 46.946 129.825 1.00 73.58 250 SER A C 1
ATOM 1761 O O . SER A 1 250 ? 106.560 47.788 130.106 1.00 73.58 250 SER A O 1
ATOM 1764 N N . ILE A 1 251 ? 104.493 47.283 129.367 1.00 69.04 251 ILE A N 1
ATOM 1765 C CA . ILE A 1 251 ? 104.138 48.684 129.180 1.00 69.04 251 ILE A CA 1
ATOM 1766 C C . ILE A 1 251 ? 104.036 49.373 130.534 1.00 69.04 251 ILE A C 1
ATOM 1767 O O . ILE A 1 251 ? 103.505 48.815 131.504 1.00 69.04 251 ILE A O 1
ATOM 1772 N N . GLN A 1 252 ? 104.563 50.594 130.609 1.00 64.54 252 GLN A N 1
ATOM 1773 C CA . GLN A 1 252 ? 104.564 51.377 131.838 1.00 64.54 252 GLN A CA 1
ATOM 1774 C C . GLN A 1 252 ? 103.741 52.652 131.728 1.00 64.54 252 GLN A C 1
ATOM 1775 O O . GLN A 1 252 ? 102.879 52.906 132.575 1.00 64.54 252 GLN A O 1
ATOM 1781 N N . ASN A 1 253 ? 103.984 53.463 130.703 1.00 64.41 253 ASN A N 1
ATOM 1782 C CA . ASN A 1 253 ? 103.286 54.728 130.518 1.00 64.41 253 ASN A CA 1
ATOM 1783 C C . ASN A 1 253 ? 102.258 54.592 129.402 1.00 64.41 253 ASN A C 1
ATOM 1784 O O . ASN A 1 253 ? 102.581 54.121 128.307 1.00 64.41 253 ASN A O 1
ATOM 1789 N N . LEU A 1 254 ? 101.024 55.005 129.686 1.00 57.45 254 LEU A N 1
ATOM 1790 C CA . LEU A 1 254 ? 99.924 54.930 128.733 1.00 57.45 254 LEU A CA 1
ATOM 1791 C C . LEU A 1 254 ? 99.189 56.261 128.726 1.00 57.45 254 LEU A C 1
ATOM 1792 O O . LEU A 1 254 ? 98.914 56.827 129.789 1.00 57.45 254 LEU A O 1
ATOM 1797 N N . SER A 1 255 ? 98.873 56.759 127.532 1.00 56.86 255 SER A N 1
ATOM 1798 C CA . SER A 1 255 ? 98.198 58.039 127.363 1.00 56.86 255 SER A CA 1
ATOM 1799 C C . SER A 1 255 ? 97.058 57.893 126.366 1.00 56.86 255 SER A C 1
ATOM 1800 O O . SER A 1 255 ? 97.274 57.460 125.229 1.00 56.86 255 SER A O 1
ATOM 1803 N N . LEU A 1 256 ? 95.852 58.259 126.795 1.00 55.75 256 LEU A N 1
ATOM 1804 C CA . LEU A 1 256 ? 94.653 58.249 125.964 1.00 55.75 256 LEU A CA 1
ATOM 1805 C C . LEU A 1 256 ? 94.029 59.636 125.920 1.00 55.75 256 LEU A C 1
ATOM 1806 O O . LEU A 1 256 ? 92.813 59.800 126.059 1.00 55.75 256 LEU A O 1
ATOM 1811 N N . ALA A 1 257 ? 94.859 60.658 125.725 1.00 61.13 257 ALA A N 1
ATOM 1812 C CA . ALA A 1 257 ? 94.387 62.033 125.798 1.00 61.13 257 ALA A CA 1
ATOM 1813 C C . ALA A 1 257 ? 93.633 62.425 124.531 1.00 61.13 257 ALA A C 1
ATOM 1814 O O . ALA A 1 257 ? 93.840 61.858 123.455 1.00 61.13 257 ALA A O 1
ATOM 1816 N N . ASN A 1 258 ? 92.742 63.412 124.677 1.00 65.41 258 ASN A N 1
ATOM 1817 C CA . ASN A 1 258 ? 91.953 63.954 123.566 1.00 65.41 258 ASN A CA 1
ATOM 1818 C C . ASN A 1 258 ? 91.173 62.860 122.840 1.00 65.41 258 ASN A C 1
ATOM 1819 O O . ASN A 1 258 ? 91.024 62.885 121.617 1.00 65.41 258 ASN A O 1
ATOM 1824 N N . ASN A 1 259 ? 90.657 61.900 123.602 1.00 72.11 259 ASN A N 1
ATOM 1825 C CA . ASN A 1 259 ? 89.965 60.759 123.029 1.00 72.11 259 ASN A CA 1
ATOM 1826 C C . ASN A 1 259 ? 88.454 60.908 123.206 1.00 72.11 259 ASN A C 1
ATOM 1827 O O . ASN A 1 259 ? 87.962 61.839 123.847 1.00 72.11 259 ASN A O 1
ATOM 1832 N N . GLN A 1 260 ? 87.705 59.975 122.617 1.00 82.19 260 GLN A N 1
ATOM 1833 C CA . GLN A 1 260 ? 86.251 59.948 122.707 1.00 82.19 260 GLN A CA 1
ATOM 1834 C C . GLN A 1 260 ? 85.751 58.953 123.749 1.00 82.19 260 GLN A C 1
ATOM 1835 O O . GLN A 1 260 ? 84.675 58.372 123.575 1.00 82.19 260 GLN A O 1
ATOM 1841 N N . LEU A 1 261 ? 86.510 58.744 124.822 1.00 78.62 261 LEU A N 1
ATOM 1842 C CA . LEU A 1 261 ? 86.122 57.816 125.883 1.00 78.62 261 LEU A CA 1
ATOM 1843 C C . LEU A 1 261 ? 85.007 58.468 126.691 1.00 78.62 261 LEU A C 1
ATOM 1844 O O . LEU A 1 261 ? 85.245 59.301 127.567 1.00 78.62 261 LEU A O 1
ATOM 1849 N N . LEU A 1 262 ? 83.765 58.084 126.386 1.00 82.51 262 LEU A N 1
ATOM 1850 C CA . LEU A 1 262 ? 82.619 58.714 127.034 1.00 82.51 262 LEU A CA 1
ATOM 1851 C C . LEU A 1 262 ? 82.435 58.211 128.461 1.00 82.51 262 LEU A C 1
ATOM 1852 O O . LEU A 1 262 ? 82.190 59.004 129.377 1.00 82.51 262 LEU A O 1
ATOM 1857 N N . ALA A 1 263 ? 82.544 56.901 128.670 1.00 83.52 263 ALA A N 1
ATOM 1858 C CA . ALA A 1 263 ? 82.357 56.317 129.989 1.00 83.52 263 ALA A CA 1
ATOM 1859 C C . ALA A 1 263 ? 83.239 55.086 130.133 1.00 83.52 263 ALA A C 1
ATOM 1860 O O . ALA A 1 263 ? 83.523 54.381 129.162 1.00 83.52 263 ALA A O 1
ATOM 1862 N N . THR A 1 264 ? 83.665 54.832 131.368 1.00 86.12 264 THR A N 1
ATOM 1863 C CA . THR A 1 264 ? 84.502 53.687 131.699 1.00 86.12 264 THR A CA 1
ATOM 1864 C C . THR A 1 264 ? 83.680 52.649 132.447 1.00 86.12 264 THR A C 1
ATOM 1865 O O . THR A 1 264 ? 82.739 52.990 133.171 1.00 86.12 264 THR A O 1
ATOM 1869 N N . SER A 1 265 ? 84.042 51.381 132.269 1.00 89.68 265 SER A N 1
ATOM 1870 C CA . SER A 1 265 ? 83.394 50.275 132.954 1.00 89.68 265 SER A CA 1
ATOM 1871 C C . SER A 1 265 ? 84.456 49.365 133.556 1.00 89.68 265 SER A C 1
ATOM 1872 O O . SER A 1 265 ? 85.652 49.512 133.292 1.00 89.68 265 SER A O 1
ATOM 1875 N N . GLU A 1 266 ? 84.001 48.416 134.378 1.00 89.91 266 GLU A N 1
ATOM 1876 C CA . GLU A 1 266 ? 84.927 47.474 134.997 1.00 89.91 266 GLU A CA 1
ATOM 1877 C C . GLU A 1 266 ? 85.589 46.584 133.953 1.00 89.91 266 GLU A C 1
ATOM 1878 O O . GLU A 1 266 ? 86.800 46.338 134.013 1.00 89.91 266 GLU A O 1
ATOM 1884 N N . SER A 1 267 ? 84.812 46.096 132.985 1.00 91.54 267 SER A N 1
ATOM 1885 C CA . SER A 1 267 ? 85.371 45.221 131.960 1.00 91.54 267 SER A CA 1
ATOM 1886 C C . SER A 1 267 ? 86.206 46.004 130.955 1.00 91.54 267 SER A C 1
ATOM 1887 O O . SER A 1 267 ? 86.965 45.415 130.176 1.00 91.54 267 SER A O 1
ATOM 1890 N N . THR A 1 268 ? 86.078 47.334 130.954 1.00 89.33 268 THR A N 1
ATOM 1891 C CA . THR A 1 268 ? 86.806 48.151 129.987 1.00 89.33 268 THR A CA 1
ATOM 1892 C C . THR A 1 268 ? 88.313 48.034 130.183 1.00 89.33 268 THR A C 1
ATOM 1893 O O . THR A 1 268 ? 89.056 47.802 129.221 1.00 89.33 268 THR A O 1
ATOM 1897 N N . PHE A 1 269 ? 88.783 48.189 131.418 1.00 85.69 269 PHE A N 1
ATOM 1898 C CA . PHE A 1 269 ? 90.199 48.075 131.739 1.00 85.69 269 PHE A CA 1
ATOM 1899 C C . PHE A 1 269 ? 90.558 46.707 132.306 1.00 85.69 269 PHE A C 1
ATOM 1900 O O . PHE A 1 269 ? 91.458 46.611 133.147 1.00 85.69 269 PHE A O 1
ATOM 1908 N N . SER A 1 270 ? 89.874 45.649 131.865 1.00 88.69 270 SER A N 1
ATOM 1909 C CA . SER A 1 270 ? 90.105 44.325 132.434 1.00 88.69 270 SER A CA 1
ATOM 1910 C C . SER A 1 270 ? 91.408 43.716 131.929 1.00 88.69 270 SER A C 1
ATOM 1911 O O . SER A 1 270 ? 92.001 42.862 132.597 1.00 88.69 270 SER A O 1
ATOM 1914 N N . GLY A 1 271 ? 91.864 44.133 130.748 1.00 89.77 271 GLY A N 1
ATOM 1915 C CA . GLY A 1 271 ? 93.059 43.530 130.179 1.00 89.77 271 GLY A CA 1
ATOM 1916 C C . GLY A 1 271 ? 94.339 44.007 130.838 1.00 89.77 271 GLY A C 1
ATOM 1917 O O . GLY A 1 271 ? 95.365 43.324 130.788 1.00 89.77 271 GLY A O 1
ATOM 1918 N N . LEU A 1 272 ? 94.301 45.184 131.465 1.00 84.32 272 LEU A N 1
ATOM 1919 C CA . LEU A 1 272 ? 95.516 45.803 131.981 1.00 84.32 272 LEU A CA 1
ATOM 1920 C C . LEU A 1 272 ? 95.946 45.258 133.339 1.00 84.32 272 LEU A C 1
ATOM 1921 O O . LEU A 1 272 ? 96.888 45.800 133.927 1.00 84.32 272 LEU A O 1
ATOM 1926 N N . LYS A 1 273 ? 95.290 44.214 133.852 1.00 85.33 273 LYS A N 1
ATOM 1927 C CA . LYS A 1 273 ? 95.621 43.727 135.188 1.00 85.33 273 LYS A CA 1
ATOM 1928 C C . LYS A 1 273 ? 96.954 42.987 135.200 1.00 85.33 273 LYS A C 1
ATOM 1929 O O . LYS A 1 273 ? 97.693 43.042 136.190 1.00 85.33 273 LYS A O 1
ATOM 1935 N N . TRP A 1 274 ? 97.278 42.285 134.112 1.00 84.60 274 TRP A N 1
ATOM 1936 C CA . TRP A 1 274 ? 98.485 41.465 134.098 1.00 84.60 274 TRP A CA 1
ATOM 1937 C C . TRP A 1 274 ? 99.742 42.322 134.007 1.00 84.60 274 TRP A C 1
ATOM 1938 O O . TRP A 1 274 ? 100.720 42.079 134.724 1.00 84.60 274 TRP A O 1
ATOM 1949 N N . THR A 1 275 ? 99.737 43.325 133.134 1.00 77.78 275 THR A N 1
ATOM 1950 C CA . THR A 1 275 ? 100.915 44.159 132.948 1.00 77.78 275 THR A CA 1
ATOM 1951 C C . THR A 1 275 ? 101.108 45.105 134.129 1.00 77.78 275 THR A C 1
ATOM 1952 O O . THR A 1 275 ? 100.173 45.406 134.876 1.00 77.78 275 THR A O 1
ATOM 1956 N N . ASN A 1 276 ? 102.346 45.573 134.292 1.00 71.77 276 ASN A N 1
ATOM 1957 C CA . ASN A 1 276 ? 102.701 46.477 135.388 1.00 71.77 276 ASN A CA 1
ATOM 1958 C C . ASN A 1 276 ? 102.654 47.925 134.895 1.00 71.77 276 ASN A C 1
ATOM 1959 O O . ASN A 1 276 ? 103.663 48.546 134.558 1.00 71.77 276 ASN A O 1
ATOM 1964 N N . LEU A 1 277 ? 101.435 48.457 134.859 1.00 64.12 277 LEU A N 1
ATOM 1965 C CA . LEU A 1 277 ? 101.228 49.828 134.413 1.00 64.12 277 LEU A CA 1
ATOM 1966 C C . LEU A 1 277 ? 101.712 50.808 135.475 1.00 64.12 277 LEU A C 1
ATOM 1967 O O . LEU A 1 277 ? 101.530 50.590 136.676 1.00 64.12 277 LEU A O 1
ATOM 1972 N N . THR A 1 278 ? 102.335 51.897 135.025 1.00 62.60 278 THR A N 1
ATOM 1973 C CA . THR A 1 278 ? 102.869 52.921 135.916 1.00 62.60 278 THR A CA 1
ATOM 1974 C C . THR A 1 278 ? 102.108 54.239 135.829 1.00 62.60 278 THR A C 1
ATOM 1975 O O . THR A 1 278 ? 101.641 54.752 136.850 1.00 62.60 278 THR A O 1
ATOM 1979 N N . GLN A 1 279 ? 101.970 54.799 134.628 1.00 61.65 279 GLN A N 1
ATOM 1980 C CA . GLN A 1 279 ? 101.315 56.086 134.439 1.00 61.65 279 GLN A CA 1
ATOM 1981 C C . GLN A 1 279 ? 100.186 55.947 133.429 1.00 61.65 279 GLN A C 1
ATOM 1982 O O . GLN A 1 279 ? 100.384 55.414 132.333 1.00 61.65 279 GLN A O 1
ATOM 1988 N N . LEU A 1 280 ? 99.005 56.440 133.801 1.00 55.92 280 LEU A N 1
ATOM 1989 C CA . LEU A 1 280 ? 97.825 56.403 132.951 1.00 55.92 280 LEU A CA 1
ATOM 1990 C C . LEU A 1 280 ? 97.281 57.819 132.813 1.00 55.92 280 LEU A C 1
ATOM 1991 O O . LEU A 1 280 ? 97.225 58.567 133.792 1.00 55.92 280 LEU A O 1
ATOM 1996 N N . ASP A 1 281 ? 96.887 58.185 131.594 1.00 54.64 281 ASP A N 1
ATOM 1997 C CA . ASP A 1 281 ? 96.422 59.532 131.287 1.00 54.64 281 ASP A CA 1
ATOM 1998 C C . ASP A 1 281 ? 95.051 59.471 130.626 1.00 54.64 281 ASP A C 1
ATOM 1999 O O . ASP A 1 281 ? 94.894 58.849 129.571 1.00 54.64 281 ASP A O 1
ATOM 2004 N N . LEU A 1 282 ? 94.068 60.137 131.243 1.00 57.64 282 LEU A N 1
ATOM 2005 C CA . LEU A 1 282 ? 92.727 60.308 130.680 1.00 57.64 282 LEU A CA 1
ATOM 2006 C C . LEU A 1 282 ? 92.388 61.800 130.705 1.00 57.64 282 LEU A C 1
ATOM 2007 O O . LEU A 1 282 ? 91.810 62.309 131.667 1.00 57.64 282 LEU A O 1
ATOM 2012 N N . SER A 1 283 ? 92.750 62.501 129.636 1.00 60.10 283 SER A N 1
ATOM 2013 C CA . SER A 1 283 ? 92.515 63.932 129.525 1.00 60.10 283 SER A CA 1
ATOM 2014 C C . SER A 1 283 ? 91.776 64.247 128.229 1.00 60.10 283 SER A C 1
ATOM 2015 O O . SER A 1 283 ? 92.029 63.638 127.186 1.00 60.10 283 SER A O 1
ATOM 2018 N N . TYR A 1 284 ? 90.848 65.204 128.315 1.00 63.03 284 TYR A N 1
ATOM 2019 C CA . TYR A 1 284 ? 90.009 65.611 127.184 1.00 63.03 284 TYR A CA 1
ATOM 2020 C C . TYR A 1 284 ? 89.213 64.435 126.616 1.00 63.03 284 TYR A C 1
ATOM 2021 O O . TYR A 1 284 ? 89.145 64.241 125.401 1.00 63.03 284 TYR A O 1
ATOM 2030 N N . ASN A 1 285 ? 88.604 63.642 127.496 1.00 67.87 285 ASN A N 1
ATOM 2031 C CA . ASN A 1 285 ? 87.752 62.539 127.064 1.00 67.87 285 ASN A CA 1
ATOM 2032 C C . ASN A 1 285 ? 86.266 62.837 127.207 1.00 67.87 285 ASN A C 1
ATOM 2033 O O . ASN A 1 285 ? 85.448 62.063 126.699 1.00 67.87 285 ASN A O 1
ATOM 2038 N N . ASN A 1 286 ? 85.901 63.932 127.875 1.00 72.62 286 ASN A N 1
ATOM 2039 C CA . ASN A 1 286 ? 84.503 64.268 128.147 1.00 72.62 286 ASN A CA 1
ATOM 2040 C C . ASN A 1 286 ? 83.796 63.109 128.847 1.00 72.62 286 ASN A C 1
ATOM 2041 O O . ASN A 1 286 ? 82.718 62.666 128.445 1.00 72.62 286 ASN A O 1
ATOM 2046 N N . LEU A 1 287 ? 84.424 62.616 129.911 1.00 76.48 287 LEU A N 1
ATOM 2047 C CA . LEU A 1 287 ? 83.905 61.463 130.635 1.00 76.48 287 LEU A CA 1
ATOM 2048 C C . LEU A 1 287 ? 82.636 61.843 131.387 1.00 76.48 287 LEU A C 1
ATOM 2049 O O . LEU A 1 287 ? 82.675 62.667 132.307 1.00 76.48 287 LEU A O 1
ATOM 2054 N N . HIS A 1 288 ? 81.511 61.239 130.999 1.00 85.06 288 HIS A N 1
ATOM 2055 C CA . HIS A 1 288 ? 80.246 61.541 131.661 1.00 85.06 288 HIS A CA 1
ATOM 2056 C C . HIS A 1 288 ? 80.228 61.012 133.090 1.00 85.06 288 HIS A C 1
ATOM 2057 O O . HIS A 1 288 ? 79.718 61.680 133.997 1.00 85.06 288 HIS A O 1
ATOM 2064 N N . ASP A 1 289 ? 80.779 59.822 133.310 1.00 88.52 289 ASP A N 1
ATOM 2065 C CA . ASP A 1 289 ? 80.810 59.222 134.637 1.00 88.52 289 ASP A CA 1
ATOM 2066 C C . ASP A 1 289 ? 81.890 58.151 134.663 1.00 88.52 289 ASP A C 1
ATOM 2067 O O . ASP A 1 289 ? 82.413 57.740 133.624 1.00 88.52 289 ASP A O 1
ATOM 2072 N N . VAL A 1 290 ? 82.217 57.703 135.872 1.00 85.00 290 VAL A N 1
ATOM 2073 C CA . VAL A 1 290 ? 83.219 56.667 136.096 1.00 85.00 290 VAL A CA 1
ATOM 2074 C C . VAL A 1 290 ? 82.517 55.455 136.692 1.00 85.00 290 VAL A C 1
ATOM 2075 O O . VAL A 1 290 ? 81.838 55.566 137.721 1.00 85.00 290 VAL A O 1
ATOM 2079 N N . GLY A 1 291 ? 82.676 54.303 136.046 1.00 89.82 291 GLY A N 1
ATOM 2080 C CA . GLY A 1 291 ? 82.034 53.097 136.528 1.00 89.82 291 GLY A CA 1
ATOM 2081 C C . GLY A 1 291 ? 82.636 52.607 137.832 1.00 89.82 291 GLY A C 1
ATOM 2082 O O . GLY A 1 291 ? 83.806 52.841 138.137 1.00 89.82 291 GLY A O 1
ATOM 2083 N N . ASN A 1 292 ? 81.810 51.915 138.615 1.00 98.43 292 ASN A N 1
ATOM 2084 C CA . ASN A 1 292 ? 82.258 51.387 139.896 1.00 98.43 292 ASN A CA 1
ATOM 2085 C C . ASN A 1 292 ? 83.281 50.278 139.691 1.00 98.43 292 ASN A C 1
ATOM 2086 O O . ASN A 1 292 ? 83.047 49.332 138.933 1.00 98.43 292 ASN A O 1
ATOM 2091 N N . GLY A 1 293 ? 84.420 50.399 140.370 1.00 90.10 293 GLY A N 1
ATOM 2092 C CA . GLY A 1 293 ? 85.450 49.385 140.281 1.00 90.10 293 GLY A CA 1
ATOM 2093 C C . GLY A 1 293 ? 86.142 49.295 138.942 1.00 90.10 293 GLY A C 1
ATOM 2094 O O . GLY A 1 293 ? 86.810 48.296 138.668 1.00 90.10 293 GLY A O 1
ATOM 2095 N N . SER A 1 294 ? 86.001 50.317 138.094 1.00 85.25 294 SER A N 1
ATOM 2096 C CA . SER A 1 294 ? 86.641 50.281 136.783 1.00 85.25 294 SER A CA 1
ATOM 2097 C C . SER A 1 294 ? 88.158 50.377 136.904 1.00 85.25 294 SER A C 1
ATOM 2098 O O . SER A 1 294 ? 88.889 49.929 136.012 1.00 85.25 294 SER A O 1
ATOM 2101 N N . PHE A 1 295 ? 88.649 50.958 137.998 1.00 79.61 295 PHE A N 1
ATOM 2102 C CA . PHE A 1 295 ? 90.078 51.062 138.260 1.00 79.61 295 PHE A CA 1
ATOM 2103 C C . PHE A 1 295 ? 90.573 50.010 139.246 1.00 79.61 295 PHE A C 1
ATOM 2104 O O . PHE A 1 295 ? 91.675 50.151 139.785 1.00 79.61 295 PHE A O 1
ATOM 2112 N N . SER A 1 296 ? 89.787 48.959 139.491 1.00 81.92 296 SER A N 1
ATOM 2113 C CA . SER A 1 296 ? 90.167 47.970 140.497 1.00 81.92 296 SER A CA 1
ATOM 2114 C C . SER A 1 296 ? 91.218 47.003 139.966 1.00 81.92 296 SER A C 1
ATOM 2115 O O . SER A 1 296 ? 92.086 46.545 140.717 1.00 81.92 296 SER A O 1
ATOM 2118 N N . TYR A 1 297 ? 91.153 46.676 138.673 1.00 84.26 297 TYR A N 1
ATOM 2119 C CA . TYR A 1 297 ? 92.027 45.641 138.128 1.00 84.26 297 TYR A CA 1
ATOM 2120 C C . TYR A 1 297 ? 93.479 46.102 138.067 1.00 84.26 297 TYR A C 1
ATOM 2121 O O . TYR A 1 297 ? 94.390 45.280 137.912 1.00 84.26 297 TYR A O 1
ATOM 2130 N N . LEU A 1 298 ? 93.718 47.407 138.181 1.00 77.75 298 LEU A N 1
ATOM 2131 C CA . LEU A 1 298 ? 95.072 47.941 138.108 1.00 77.75 298 LEU A CA 1
ATOM 2132 C C . LEU A 1 298 ? 95.625 48.141 139.512 1.00 77.75 298 LEU A C 1
ATOM 2133 O O . LEU A 1 298 ? 95.145 49.027 140.232 1.00 77.75 298 LEU A O 1
ATOM 2138 N N . PRO A 1 299 ? 96.613 47.358 139.942 1.00 73.36 299 PRO A N 1
ATOM 2139 C CA . PRO A 1 299 ? 97.188 47.527 141.287 1.00 73.36 299 PRO A CA 1
ATOM 2140 C C . PRO A 1 299 ? 98.482 48.331 141.353 1.00 73.36 299 PRO A C 1
ATOM 2141 O O . PRO A 1 299 ? 98.842 48.773 142.449 1.00 73.36 299 PRO A O 1
ATOM 2145 N N . SER A 1 300 ? 99.177 48.529 140.233 1.00 66.38 300 SER A N 1
ATOM 2146 C CA . SER A 1 300 ? 100.468 49.202 140.223 1.00 66.38 300 SER A CA 1
ATOM 2147 C C . SER A 1 300 ? 100.403 50.625 139.685 1.00 66.38 300 SER A C 1
ATOM 2148 O O . SER A 1 300 ? 101.455 51.221 139.430 1.00 66.38 300 SER A O 1
ATOM 2151 N N . LEU A 1 301 ? 99.208 51.183 139.507 1.00 62.07 301 LEU A N 1
ATOM 2152 C CA . LEU A 1 301 ? 99.088 52.546 139.008 1.00 62.07 301 LEU A CA 1
ATOM 2153 C C . LEU A 1 301 ? 99.669 53.535 140.011 1.00 62.07 301 LEU A C 1
ATOM 2154 O O . LEU A 1 301 ? 99.345 53.502 141.201 1.00 62.07 301 LEU A O 1
ATOM 2159 N N . ARG A 1 302 ? 100.536 54.420 139.521 1.00 60.59 302 ARG A N 1
ATOM 2160 C CA . ARG A 1 302 ? 101.207 55.414 140.350 1.00 60.59 302 ARG A CA 1
ATOM 2161 C C . ARG A 1 302 ? 100.859 56.842 139.961 1.00 60.59 302 ARG A C 1
ATOM 2162 O O . ARG A 1 302 ? 100.674 57.694 140.836 1.00 60.59 302 ARG A O 1
ATOM 2170 N N . TYR A 1 303 ? 100.776 57.133 138.666 1.00 60.68 303 TYR A N 1
ATOM 2171 C CA . TYR A 1 303 ? 100.449 58.465 138.176 1.00 60.68 303 TYR A CA 1
ATOM 2172 C C . TYR A 1 303 ? 99.138 58.402 137.408 1.00 60.68 303 TYR A C 1
ATOM 2173 O O . TYR A 1 303 ? 99.013 57.638 136.444 1.00 60.68 303 TYR A O 1
ATOM 2182 N N . LEU A 1 304 ? 98.163 59.198 137.841 1.00 54.29 304 LEU A N 1
ATOM 2183 C CA . LEU A 1 304 ? 96.833 59.199 137.250 1.00 54.29 304 LEU A CA 1
ATOM 2184 C C . LEU A 1 304 ? 96.457 60.627 136.883 1.00 54.29 304 LEU A C 1
ATOM 2185 O O . LEU A 1 304 ? 96.647 61.547 137.686 1.00 54.29 304 LEU A O 1
ATOM 2190 N N . SER A 1 305 ? 95.927 60.810 135.675 1.00 53.29 305 SER A N 1
ATOM 2191 C CA . SER A 1 305 ? 95.575 62.127 135.159 1.00 53.29 305 SER A CA 1
ATOM 2192 C C . SER A 1 305 ? 94.146 62.119 134.635 1.00 53.29 305 SER A C 1
ATOM 2193 O O . SER A 1 305 ? 93.839 61.418 133.664 1.00 53.29 305 SER A O 1
ATOM 2196 N N . LEU A 1 306 ? 93.279 62.904 135.276 1.00 55.04 306 LEU A N 1
ATOM 2197 C CA . LEU A 1 306 ? 91.899 63.101 134.843 1.00 55.04 306 LEU A CA 1
ATOM 2198 C C . LEU A 1 306 ? 91.606 64.571 134.564 1.00 55.04 306 LEU A C 1
ATOM 2199 O O . LEU A 1 306 ? 90.564 65.089 134.967 1.00 55.04 306 LEU A O 1
ATOM 2204 N N . GLU A 1 307 ? 92.515 65.257 133.876 1.00 59.37 307 GLU A N 1
ATOM 2205 C CA . GLU A 1 307 ? 92.331 66.678 133.619 1.00 59.37 307 GLU A CA 1
ATOM 2206 C C . GLU A 1 307 ? 91.333 66.905 132.490 1.00 59.37 307 GLU A C 1
ATOM 2207 O O . GLU A 1 307 ? 91.322 66.177 131.493 1.00 59.37 307 GLU A O 1
ATOM 2213 N N . TYR A 1 308 ? 90.487 67.925 132.660 1.00 61.43 308 TYR A N 1
ATOM 2214 C CA . TYR A 1 308 ? 89.594 68.409 131.604 1.00 61.43 308 TYR A CA 1
ATOM 2215 C C . TYR A 1 308 ? 88.573 67.353 131.181 1.00 61.43 308 TYR A C 1
ATOM 2216 O O . TYR A 1 308 ? 88.467 67.002 130.003 1.00 61.43 308 TYR A O 1
ATOM 2225 N N . ASN A 1 309 ? 87.817 66.838 132.146 1.00 66.82 309 ASN A N 1
ATOM 2226 C CA . ASN A 1 309 ? 86.696 65.954 131.870 1.00 66.82 309 ASN A CA 1
ATOM 2227 C C . ASN A 1 309 ? 85.397 66.585 132.370 1.00 66.82 309 ASN A C 1
ATOM 2228 O O . ASN A 1 309 ? 85.379 67.686 132.925 1.00 66.82 309 ASN A O 1
ATOM 2233 N N . ASN A 1 310 ? 84.291 65.872 132.161 1.00 76.13 310 ASN A N 1
ATOM 2234 C CA . ASN A 1 310 ? 82.967 66.332 132.560 1.00 76.13 310 ASN A CA 1
ATOM 2235 C C . ASN A 1 310 ? 82.305 65.354 133.526 1.00 76.13 310 ASN A C 1
ATOM 2236 O O . ASN A 1 310 ? 81.131 65.015 133.368 1.00 76.13 310 ASN A O 1
ATOM 2241 N N . ILE A 1 311 ? 83.056 64.885 134.526 1.00 75.83 311 ILE A N 1
ATOM 2242 C CA . ILE A 1 311 ? 82.523 63.906 135.466 1.00 75.83 311 ILE A CA 1
ATOM 2243 C C . ILE A 1 311 ? 81.378 64.523 136.254 1.00 75.83 311 ILE A C 1
ATOM 2244 O O . ILE A 1 311 ? 81.486 65.641 136.772 1.00 75.83 311 ILE A O 1
ATOM 2249 N N . GLN A 1 312 ? 80.269 63.790 136.347 1.00 83.09 312 GLN A N 1
ATOM 2250 C CA . GLN A 1 312 ? 79.072 64.262 137.026 1.00 83.09 312 GLN A CA 1
ATOM 2251 C C . GLN A 1 312 ? 78.903 63.676 138.423 1.00 83.09 312 GLN A C 1
ATOM 2252 O O . GLN A 1 312 ? 78.313 64.335 139.285 1.00 83.09 312 GLN A O 1
ATOM 2258 N N . ARG A 1 313 ? 79.418 62.475 138.672 1.00 83.81 313 ARG A N 1
ATOM 2259 C CA . ARG A 1 313 ? 79.205 61.813 139.951 1.00 83.81 313 ARG A CA 1
ATOM 2260 C C . ARG A 1 313 ? 80.453 61.027 140.322 1.00 83.81 313 ARG A C 1
ATOM 2261 O O . ARG A 1 313 ? 81.131 60.457 139.462 1.00 83.81 313 ARG A O 1
ATOM 2269 N N . LEU A 1 314 ? 80.743 61.003 141.621 1.00 80.35 314 LEU A N 1
ATOM 2270 C CA . LEU A 1 314 ? 81.842 60.222 142.166 1.00 80.35 314 LEU A CA 1
ATOM 2271 C C . LEU A 1 314 ? 81.294 59.270 143.218 1.00 80.35 314 LEU A C 1
ATOM 2272 O O . LEU A 1 314 ? 80.324 59.583 143.914 1.00 80.35 314 LEU A O 1
ATOM 2277 N N . SER A 1 315 ? 81.922 58.109 143.328 1.00 84.83 315 SER A N 1
ATOM 2278 C CA . SER A 1 315 ? 81.477 57.053 144.222 1.00 84.83 315 SER A CA 1
ATOM 2279 C C . SER A 1 315 ? 82.686 56.444 144.913 1.00 84.83 315 SER A C 1
ATOM 2280 O O . SER A 1 315 ? 83.787 56.428 144.353 1.00 84.83 315 SER A O 1
ATOM 2283 N N . PRO A 1 316 ? 82.514 55.946 146.142 1.00 80.42 316 PRO A N 1
ATOM 2284 C CA . PRO A 1 316 ? 83.641 55.278 146.816 1.00 80.42 316 PRO A CA 1
ATOM 2285 C C . PRO A 1 316 ? 84.137 54.047 146.077 1.00 80.42 316 PRO A C 1
ATOM 2286 O O . PRO A 1 316 ? 85.336 53.745 146.118 1.00 80.42 316 PRO A O 1
ATOM 2290 N N . ARG A 1 317 ? 83.243 53.324 145.399 1.00 83.17 317 ARG A N 1
ATOM 2291 C CA . ARG A 1 317 ? 83.660 52.132 144.668 1.00 83.17 317 ARG A CA 1
ATOM 2292 C C . ARG A 1 317 ? 84.354 52.485 143.359 1.00 83.17 317 ARG A C 1
ATOM 2293 O O . ARG A 1 317 ? 84.982 51.620 142.738 1.00 83.17 317 ARG A O 1
ATOM 2301 N N . SER A 1 318 ? 84.250 53.742 142.921 1.00 81.15 318 SER A N 1
ATOM 2302 C CA . SER A 1 318 ? 84.874 54.140 141.663 1.00 81.15 318 SER A CA 1
ATOM 2303 C C . SER A 1 318 ? 86.394 54.114 141.764 1.00 81.15 318 SER A C 1
ATOM 2304 O O . SER A 1 318 ? 87.079 53.690 140.826 1.00 81.15 318 SER A O 1
ATOM 2307 N N . PHE A 1 319 ? 86.939 54.565 142.891 1.00 75.63 319 PHE A N 1
ATOM 2308 C CA . PHE A 1 319 ? 88.381 54.623 143.094 1.00 75.63 319 PHE A CA 1
ATOM 2309 C C . PHE A 1 319 ? 88.929 53.395 143.811 1.00 75.63 319 PHE A C 1
ATOM 2310 O O . PHE A 1 319 ? 90.065 53.431 144.295 1.00 75.63 319 PHE A O 1
ATOM 2318 N N . TYR A 1 320 ? 88.153 52.316 143.893 1.00 78.88 320 TYR A N 1
ATOM 2319 C CA . TYR A 1 320 ? 88.629 51.103 144.542 1.00 78.88 320 TYR A CA 1
ATOM 2320 C C . TYR A 1 320 ? 89.711 50.437 143.700 1.00 78.88 320 TYR A C 1
ATOM 2321 O O . TYR A 1 320 ? 89.661 50.453 142.468 1.00 78.88 320 TYR A O 1
ATOM 2330 N N . GLY A 1 321 ? 90.702 49.856 144.378 1.00 75.47 321 GLY A N 1
ATOM 2331 C CA . GLY A 1 321 ? 91.787 49.167 143.717 1.00 75.47 321 GLY A CA 1
ATOM 2332 C C . GLY A 1 321 ? 93.031 49.996 143.482 1.00 75.47 321 GLY A C 1
ATOM 2333 O O . GLY A 1 321 ? 94.037 49.452 143.007 1.00 75.47 321 GLY A O 1
ATOM 2334 N N . LEU A 1 322 ? 93.001 51.289 143.796 1.00 72.82 322 LEU A N 1
ATOM 2335 C CA . LEU A 1 322 ? 94.151 52.169 143.587 1.00 72.82 322 LEU A CA 1
ATOM 2336 C C . LEU A 1 322 ? 94.971 52.291 144.873 1.00 72.82 322 LEU A C 1
ATOM 2337 O O . LEU A 1 322 ? 94.956 53.304 145.572 1.00 72.82 322 LEU A O 1
ATOM 2342 N N . SER A 1 323 ? 95.703 51.216 145.176 1.00 69.47 323 SER A N 1
ATOM 2343 C CA . SER A 1 323 ? 96.487 51.181 146.406 1.00 69.47 323 SER A CA 1
ATOM 2344 C C . SER A 1 323 ? 97.796 51.946 146.255 1.00 69.47 323 SER A C 1
ATOM 2345 O O . SER A 1 323 ? 98.140 52.777 147.104 1.00 69.47 323 SER A O 1
ATOM 2348 N N . ASN A 1 324 ? 98.539 51.682 145.183 1.00 66.23 324 ASN A N 1
ATOM 2349 C CA . ASN A 1 324 ? 99.840 52.301 144.963 1.00 66.23 324 ASN A CA 1
ATOM 2350 C C . ASN A 1 324 ? 99.752 53.652 144.267 1.00 66.23 324 ASN A C 1
ATOM 2351 O O . ASN A 1 324 ? 100.769 54.135 143.757 1.00 66.23 324 ASN A O 1
ATOM 2356 N N . LEU A 1 325 ? 98.574 54.271 144.228 1.00 61.15 325 LEU A N 1
ATOM 2357 C CA . LEU A 1 325 ? 98.429 55.555 143.556 1.00 61.15 325 LEU A CA 1
ATOM 2358 C C . LEU A 1 325 ? 99.093 56.657 144.372 1.00 61.15 325 LEU A C 1
ATOM 2359 O O . LEU A 1 325 ? 98.826 56.810 145.567 1.00 61.15 325 LEU A O 1
ATOM 2364 N N . ARG A 1 326 ? 99.965 57.429 143.719 1.00 59.80 326 ARG A N 1
ATOM 2365 C CA . ARG A 1 326 ? 100.689 58.510 144.372 1.00 59.80 326 ARG A CA 1
ATOM 2366 C C . ARG A 1 326 ? 100.495 59.866 143.712 1.00 59.80 326 ARG A C 1
ATOM 2367 O O . ARG A 1 326 ? 100.762 60.888 144.351 1.00 59.80 326 ARG A O 1
ATOM 2375 N N . TYR A 1 327 ? 100.039 59.903 142.462 1.00 58.44 327 TYR A N 1
ATOM 2376 C CA . TYR A 1 327 ? 99.858 61.142 141.718 1.00 58.44 327 TYR A CA 1
ATOM 2377 C C . TYR A 1 327 ? 98.475 61.130 141.087 1.00 58.44 327 TYR A C 1
ATOM 2378 O O . TYR A 1 327 ? 98.161 60.237 140.294 1.00 58.44 327 TYR A O 1
ATOM 2387 N N . LEU A 1 328 ? 97.655 62.119 141.435 1.00 51.22 328 LEU A N 1
ATOM 2388 C CA . LEU A 1 328 ? 96.288 62.209 140.942 1.00 51.22 328 LEU A CA 1
ATOM 2389 C C . LEU A 1 328 ? 95.918 63.674 140.765 1.00 51.22 328 LEU A C 1
ATOM 2390 O O . LEU A 1 328 ? 96.177 64.493 141.652 1.00 51.22 328 LEU A O 1
ATOM 2395 N N . SER A 1 329 ? 95.315 63.998 139.624 1.00 50.04 329 SER A N 1
ATOM 2396 C CA . SER A 1 329 ? 94.934 65.364 139.291 1.00 50.04 329 SER A CA 1
ATOM 2397 C C . SER A 1 329 ? 93.512 65.382 138.750 1.00 50.04 329 SER A C 1
ATOM 2398 O O . SER A 1 329 ? 93.187 64.636 137.819 1.00 50.04 329 SER A O 1
ATOM 2401 N N . LEU A 1 330 ? 92.668 66.234 139.336 1.00 53.91 330 LEU A N 1
ATOM 2402 C CA . LEU A 1 330 ? 91.286 66.405 138.902 1.00 53.91 330 LEU A CA 1
ATOM 2403 C C . LEU A 1 330 ? 91.025 67.815 138.381 1.00 53.91 330 LEU A C 1
ATOM 2404 O O . LEU A 1 330 ? 89.932 68.354 138.583 1.00 53.91 330 LEU A O 1
ATOM 2409 N N . LYS A 1 331 ? 92.009 68.424 137.723 1.00 57.00 331 LYS A N 1
ATOM 2410 C CA . LYS A 1 331 ? 91.853 69.783 137.223 1.00 57.00 331 LYS A CA 1
ATOM 2411 C C . LYS A 1 331 ? 90.810 69.829 136.113 1.00 57.00 331 LYS A C 1
ATOM 2412 O O . LYS A 1 331 ? 90.950 69.160 135.085 1.00 57.00 331 LYS A O 1
ATOM 2418 N N . ARG A 1 332 ? 89.758 70.621 136.332 1.00 62.25 332 ARG A N 1
ATOM 2419 C CA . ARG A 1 332 ? 88.661 70.779 135.373 1.00 62.25 332 ARG A CA 1
ATOM 2420 C C . ARG A 1 332 ? 87.994 69.446 135.049 1.00 62.25 332 ARG A C 1
ATOM 2421 O O . ARG A 1 332 ? 87.469 69.253 133.950 1.00 62.25 332 ARG A O 1
ATOM 2429 N N . ALA A 1 333 ? 88.004 68.520 136.006 1.00 67.26 333 ALA A N 1
ATOM 2430 C CA . ALA A 1 333 ? 87.492 67.174 135.792 1.00 67.26 333 ALA A CA 1
ATOM 2431 C C . ALA A 1 333 ? 85.984 67.062 135.967 1.00 67.26 333 ALA A C 1
ATOM 2432 O O . ALA A 1 333 ? 85.415 66.024 135.615 1.00 67.26 333 ALA A O 1
ATOM 2434 N N . PHE A 1 334 ? 85.325 68.088 136.490 1.00 75.58 334 PHE A N 1
ATOM 2435 C CA . PHE A 1 334 ? 83.911 68.008 136.822 1.00 75.58 334 PHE A CA 1
ATOM 2436 C C . PHE A 1 334 ? 83.063 68.735 135.783 1.00 75.58 334 PHE A C 1
ATOM 2437 O O . PHE A 1 334 ? 83.555 69.229 134.766 1.00 75.58 334 PHE A O 1
ATOM 2445 N N . THR A 1 335 ? 81.761 68.784 136.057 1.00 84.28 335 THR A N 1
ATOM 2446 C CA . THR A 1 335 ? 80.811 69.394 135.137 1.00 84.28 335 THR A CA 1
ATOM 2447 C C . THR A 1 335 ? 81.069 70.893 135.017 1.00 84.28 335 THR A C 1
ATOM 2448 O O . THR A 1 335 ? 81.412 71.569 135.991 1.00 84.28 335 THR A O 1
ATOM 2452 N N . LYS A 1 336 ? 80.903 71.412 133.801 1.00 92.45 336 LYS A N 1
ATOM 2453 C CA . LYS A 1 336 ? 81.111 72.827 133.540 1.00 92.45 336 LYS A CA 1
ATOM 2454 C C . LYS A 1 336 ? 80.029 73.668 134.221 1.00 92.45 336 LYS A C 1
ATOM 2455 O O . LYS A 1 336 ? 79.187 73.169 134.974 1.00 92.45 336 LYS A O 1
ATOM 2461 N N . GLN A 1 337 ? 80.060 74.973 133.939 1.00 106.20 337 GLN A N 1
ATOM 2462 C CA . GLN A 1 337 ? 79.111 75.886 134.567 1.00 106.20 337 GLN A CA 1
ATOM 2463 C C . GLN A 1 337 ? 77.695 75.657 134.054 1.00 106.20 337 GLN A C 1
ATOM 2464 O O . GLN A 1 337 ? 76.755 75.531 134.848 1.00 106.20 337 GLN A O 1
ATOM 2470 N N . SER A 1 338 ? 77.525 75.599 132.734 1.00 115.56 338 SER A N 1
ATOM 2471 C CA . SER A 1 338 ? 76.225 75.410 132.090 1.00 115.56 338 SER A CA 1
ATOM 2472 C C . SER A 1 338 ? 75.245 76.513 132.506 1.00 115.56 338 SER A C 1
ATOM 2473 O O . SER A 1 338 ? 74.469 76.386 133.452 1.00 115.56 338 SER A O 1
ATOM 2476 N N . VAL A 1 339 ? 75.312 77.614 131.755 1.00 125.30 339 VAL A N 1
ATOM 2477 C CA . VAL A 1 339 ? 74.466 78.767 132.050 1.00 125.30 339 VAL A CA 1
ATOM 2478 C C . VAL A 1 339 ? 73.013 78.469 131.699 1.00 125.30 339 VAL A C 1
ATOM 2479 O O . VAL A 1 339 ? 72.085 78.993 132.329 1.00 125.30 339 VAL A O 1
ATOM 2483 N N . SER A 1 340 ? 72.790 77.613 130.699 1.00 125.08 340 SER A N 1
ATOM 2484 C CA . SER A 1 340 ? 71.428 77.311 130.269 1.00 125.08 340 SER A CA 1
ATOM 2485 C C . SER A 1 340 ? 70.666 76.545 131.344 1.00 125.08 340 SER A C 1
ATOM 2486 O O . SER A 1 340 ? 69.526 76.889 131.678 1.00 125.08 340 SER A O 1
ATOM 2489 N N . LEU A 1 341 ? 71.280 75.501 131.898 1.00 123.24 341 LEU A N 1
ATOM 2490 C CA . LEU A 1 341 ? 70.662 74.686 132.941 1.00 123.24 341 LEU A CA 1
ATOM 2491 C C . LEU A 1 341 ? 71.631 74.587 134.112 1.00 123.24 341 LEU A C 1
ATOM 2492 O O . LEU A 1 341 ? 72.785 74.181 133.939 1.00 123.24 341 LEU A O 1
ATOM 2497 N N . ALA A 1 342 ? 71.169 74.978 135.298 1.00 117.99 342 ALA A N 1
ATOM 2498 C CA . ALA A 1 342 ? 72.020 74.943 136.479 1.00 117.99 342 ALA A CA 1
ATOM 2499 C C . ALA A 1 342 ? 72.227 73.508 136.945 1.00 117.99 342 ALA A C 1
ATOM 2500 O O . ALA A 1 342 ? 71.268 72.798 137.260 1.00 117.99 342 ALA A O 1
ATOM 2502 N N . SER A 1 343 ? 73.488 73.083 136.987 1.00 106.23 343 SER A N 1
ATOM 2503 C CA . SER A 1 343 ? 73.842 71.741 137.421 1.00 106.23 343 SER A CA 1
ATOM 2504 C C . SER A 1 343 ? 75.130 71.799 138.228 1.00 106.23 343 SER A C 1
ATOM 2505 O O . SER A 1 343 ? 76.099 72.444 137.819 1.00 106.23 343 SER A O 1
ATOM 2508 N N . HIS A 1 344 ? 75.132 71.122 139.373 1.00 92.56 344 HIS A N 1
ATOM 2509 C CA . HIS A 1 344 ? 76.281 71.082 140.256 1.00 92.56 344 HIS A CA 1
ATOM 2510 C C . HIS A 1 344 ? 76.728 69.641 140.459 1.00 92.56 344 HIS A C 1
ATOM 2511 O O . HIS A 1 344 ? 75.944 68.818 140.953 1.00 92.56 344 HIS A O 1
ATOM 2518 N N . PRO A 1 345 ? 77.961 69.293 140.095 1.00 84.21 345 PRO A N 1
ATOM 2519 C CA . PRO A 1 345 ? 78.433 67.924 140.327 1.00 84.21 345 PRO A CA 1
ATOM 2520 C C . PRO A 1 345 ? 78.675 67.670 141.806 1.00 84.21 345 PRO A C 1
ATOM 2521 O O . PRO A 1 345 ? 79.326 68.460 142.494 1.00 84.21 345 PRO A O 1
ATOM 2525 N N . ASN A 1 346 ? 78.142 66.552 142.293 1.00 86.27 346 ASN A N 1
ATOM 2526 C CA . ASN A 1 346 ? 78.218 66.188 143.701 1.00 86.27 346 ASN A CA 1
ATOM 2527 C C . ASN A 1 346 ? 79.159 65.005 143.872 1.00 86.27 346 ASN A C 1
ATOM 2528 O O . ASN A 1 346 ? 79.153 64.077 143.056 1.00 86.27 346 ASN A O 1
ATOM 2533 N N . ILE A 1 347 ? 79.965 65.045 144.929 1.00 81.53 347 ILE A N 1
ATOM 2534 C CA . ILE A 1 347 ? 80.913 63.985 145.255 1.00 81.53 347 ILE A CA 1
ATOM 2535 C C . ILE A 1 347 ? 80.501 63.368 146.584 1.00 81.53 347 ILE A C 1
ATOM 2536 O O . ILE A 1 347 ? 80.276 64.085 147.567 1.00 81.53 347 ILE A O 1
ATOM 2541 N N . ASP A 1 348 ? 80.397 62.042 146.613 1.00 82.43 348 ASP A N 1
ATOM 2542 C CA . ASP A 1 348 ? 79.968 61.352 147.818 1.00 82.43 348 ASP A CA 1
ATOM 2543 C C . ASP A 1 348 ? 81.111 61.255 148.825 1.00 82.43 348 ASP A C 1
ATOM 2544 O O . ASP A 1 348 ? 82.283 61.476 148.506 1.00 82.43 348 ASP A O 1
ATOM 2549 N N . ASP A 1 349 ? 80.751 60.919 150.060 1.00 80.94 349 ASP A N 1
ATOM 2550 C CA . ASP A 1 349 ? 81.737 60.775 151.120 1.00 80.94 349 ASP A CA 1
ATOM 2551 C C . ASP A 1 349 ? 82.571 59.516 150.909 1.00 80.94 349 ASP A C 1
ATOM 2552 O O . ASP A 1 349 ? 82.166 58.585 150.208 1.00 80.94 349 ASP A O 1
ATOM 2557 N N . PHE A 1 350 ? 83.754 59.500 151.530 1.00 78.82 350 PHE A N 1
ATOM 2558 C CA . PHE A 1 350 ? 84.691 58.379 151.434 1.00 78.82 350 PHE A CA 1
ATOM 2559 C C . PHE A 1 350 ? 85.056 58.071 149.985 1.00 78.82 350 PHE A C 1
ATOM 2560 O O . PHE A 1 350 ? 85.153 56.906 149.592 1.00 78.82 350 PHE A O 1
ATOM 2568 N N . SER A 1 351 ? 85.261 59.112 149.176 1.00 79.80 351 SER A N 1
ATOM 2569 C CA . SER A 1 351 ? 85.535 58.897 147.760 1.00 79.80 351 SER A CA 1
ATOM 2570 C C . SER A 1 351 ? 86.969 58.432 147.533 1.00 79.80 351 SER A C 1
ATOM 2571 O O . SER A 1 351 ? 87.232 57.628 146.631 1.00 79.80 351 SER A O 1
ATOM 2574 N N . PHE A 1 352 ? 87.909 58.924 148.340 1.00 75.53 352 PHE A N 1
ATOM 2575 C CA . PHE A 1 352 ? 89.318 58.591 148.187 1.00 75.53 352 PHE A CA 1
ATOM 2576 C C . PHE A 1 352 ? 89.858 57.778 149.362 1.00 75.53 352 PHE A C 1
ATOM 2577 O O . PHE A 1 352 ? 91.039 57.905 149.704 1.00 75.53 352 PHE A O 1
ATOM 2585 N N . GLN A 1 353 ? 89.021 56.945 149.985 1.00 74.69 353 GLN A N 1
ATOM 2586 C CA . GLN A 1 353 ? 89.466 56.192 151.154 1.00 74.69 353 GLN A CA 1
ATOM 2587 C C . GLN A 1 353 ? 90.470 55.111 150.771 1.00 74.69 353 GLN A C 1
ATOM 2588 O O . GLN A 1 353 ? 91.379 54.795 151.548 1.00 74.69 353 GLN A O 1
ATOM 2594 N N . TRP A 1 354 ? 90.320 54.527 149.580 1.00 75.98 354 TRP A N 1
ATOM 2595 C CA . TRP A 1 354 ? 91.229 53.467 149.155 1.00 75.98 354 TRP A CA 1
ATOM 2596 C C . TRP A 1 354 ? 92.625 54.013 148.882 1.00 75.98 354 TRP A C 1
ATOM 2597 O O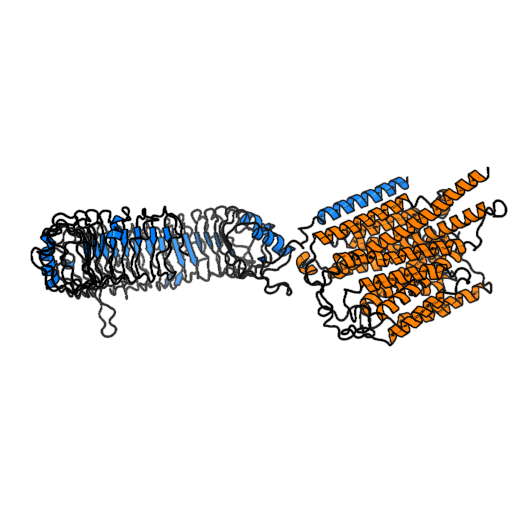 . TRP A 1 354 ? 93.619 53.286 148.998 1.00 75.98 354 TRP A O 1
ATOM 2608 N N . LEU A 1 355 ? 92.720 55.292 148.518 1.00 70.08 355 LEU A N 1
ATOM 2609 C CA . LEU A 1 355 ? 93.997 55.922 148.179 1.00 70.08 355 LEU A CA 1
ATOM 2610 C C . LEU A 1 355 ? 94.751 56.266 149.464 1.00 70.08 355 LEU A C 1
ATOM 2611 O O . LEU A 1 355 ? 94.763 57.402 149.944 1.00 70.08 355 LEU A O 1
ATOM 2616 N N . LYS A 1 356 ? 95.393 55.241 150.028 1.00 69.60 356 LYS A N 1
ATOM 2617 C CA . LYS A 1 356 ? 96.160 55.439 151.254 1.00 69.60 356 LYS A CA 1
ATOM 2618 C C . LYS A 1 356 ? 97.559 55.966 150.954 1.00 69.60 356 LYS A C 1
ATOM 2619 O O . LYS A 1 356 ? 98.163 56.652 151.786 1.00 69.60 356 LYS A O 1
ATOM 2625 N N . TYR A 1 357 ? 98.089 55.656 149.773 1.00 64.19 357 TYR A N 1
ATOM 2626 C CA . TYR A 1 357 ? 99.431 56.074 149.387 1.00 64.19 357 TYR A CA 1
ATOM 2627 C C . TYR A 1 357 ? 99.444 57.354 148.563 1.00 64.19 357 TYR A C 1
ATOM 2628 O O . TYR A 1 357 ? 100.490 57.702 148.005 1.00 64.19 357 TYR A O 1
ATOM 2637 N N . LEU A 1 358 ? 98.318 58.058 148.468 1.00 60.16 358 LEU A N 1
ATOM 2638 C CA . LEU A 1 358 ? 98.265 59.278 147.674 1.00 60.16 358 LEU A CA 1
ATOM 2639 C C . LEU A 1 358 ? 99.077 60.381 148.341 1.00 60.16 358 LEU A C 1
ATOM 2640 O O . LEU A 1 358 ? 99.014 60.567 149.559 1.00 60.16 358 LEU A O 1
ATOM 2645 N N . GLU A 1 359 ? 99.842 61.115 147.534 1.00 58.05 359 GLU A N 1
ATOM 2646 C CA . GLU A 1 359 ? 100.676 62.210 148.014 1.00 58.05 359 GLU A CA 1
ATOM 2647 C C . GLU A 1 359 ? 100.273 63.558 147.435 1.00 58.05 359 GLU A C 1
ATOM 2648 O O . GLU A 1 359 ? 100.183 64.545 148.171 1.00 58.05 359 GLU A O 1
ATOM 2654 N N . TYR A 1 360 ? 100.030 63.629 146.128 1.00 54.71 360 TYR A N 1
ATOM 2655 C CA . TYR A 1 360 ? 99.661 64.870 145.459 1.00 54.71 360 TYR A CA 1
ATOM 2656 C C . TYR A 1 360 ? 98.238 64.744 144.935 1.00 54.71 360 TYR A C 1
ATOM 2657 O O . TYR A 1 360 ? 97.945 63.854 144.130 1.00 54.71 360 TYR A O 1
ATOM 2666 N N . LEU A 1 361 ? 97.361 65.638 145.388 1.00 50.40 361 LEU A N 1
ATOM 2667 C CA . LEU A 1 361 ? 95.968 65.666 144.962 1.00 50.40 361 LEU A CA 1
ATOM 2668 C C . LEU A 1 361 ? 95.644 67.075 144.486 1.00 50.40 361 LEU A C 1
ATOM 2669 O O . LEU A 1 361 ? 95.910 68.049 145.198 1.00 50.40 361 LEU A O 1
ATOM 2674 N N . ASN A 1 362 ? 95.070 67.181 143.290 1.00 52.32 362 ASN A N 1
ATOM 2675 C CA . ASN A 1 362 ? 94.793 68.464 142.657 1.00 52.32 362 ASN A CA 1
ATOM 2676 C C . ASN A 1 362 ? 93.388 68.445 142.071 1.00 52.32 362 ASN A C 1
ATOM 2677 O O . ASN A 1 362 ? 93.046 67.544 141.299 1.00 52.32 362 ASN A O 1
ATOM 2682 N N . MET A 1 363 ? 92.576 69.434 142.446 1.00 55.38 363 MET A N 1
ATOM 2683 C CA . MET A 1 363 ? 91.267 69.680 141.844 1.00 55.38 363 MET A CA 1
ATOM 2684 C C . MET A 1 363 ? 91.086 71.162 141.558 1.00 55.38 363 MET A C 1
ATOM 2685 O O . MET A 1 363 ? 90.165 71.806 142.069 1.00 55.38 363 MET A O 1
ATOM 2690 N N . ASP A 1 364 ? 91.964 71.727 140.734 1.00 58.54 364 ASP A N 1
ATOM 2691 C CA . ASP A 1 364 ? 91.907 73.154 140.454 1.00 58.54 364 ASP A CA 1
ATOM 2692 C C . ASP A 1 364 ? 90.835 73.458 139.413 1.00 58.54 364 ASP A C 1
ATOM 2693 O O . ASP A 1 364 ? 90.596 72.677 138.487 1.00 58.54 364 ASP A O 1
ATOM 2698 N N . ASP A 1 365 ? 90.184 74.612 139.580 1.00 59.45 365 ASP A N 1
ATOM 2699 C CA . ASP A 1 365 ? 89.147 75.085 138.659 1.00 59.45 365 ASP A CA 1
ATOM 2700 C C . ASP A 1 365 ? 88.007 74.073 138.541 1.00 59.45 365 ASP A C 1
ATOM 2701 O O . ASP A 1 365 ? 87.767 73.502 137.475 1.00 59.45 365 ASP A O 1
ATOM 2706 N N . ASN A 1 366 ? 87.306 73.841 139.646 1.00 61.81 366 ASN A N 1
ATOM 2707 C CA . ASN A 1 366 ? 86.164 72.940 139.680 1.00 61.81 366 ASN A CA 1
ATOM 2708 C C . ASN A 1 366 ? 84.892 73.705 140.035 1.00 61.81 366 ASN A C 1
ATOM 2709 O O . ASN A 1 366 ? 84.903 74.915 140.269 1.00 61.81 366 ASN A O 1
ATOM 2714 N N . ASN A 1 367 ? 83.778 72.971 140.071 1.00 69.88 367 ASN A N 1
ATOM 2715 C CA . ASN A 1 367 ? 82.476 73.536 140.406 1.00 69.88 367 ASN A CA 1
ATOM 2716 C C . ASN A 1 367 ? 81.814 72.816 141.578 1.00 69.88 367 ASN A C 1
ATOM 2717 O O . ASN A 1 367 ? 80.584 72.719 141.626 1.00 69.88 367 ASN A O 1
ATOM 2722 N N . ILE A 1 368 ? 82.605 72.309 142.519 1.00 68.58 368 ILE A N 1
ATOM 2723 C CA . ILE A 1 368 ? 82.029 71.630 143.685 1.00 68.58 368 ILE A CA 1
ATOM 2724 C C . ILE A 1 368 ? 81.336 72.658 144.569 1.00 68.58 368 ILE A C 1
ATOM 2725 O O . ILE A 1 368 ? 81.906 73.738 144.826 1.00 68.58 368 ILE A O 1
ATOM 2730 N N . PRO A 1 369 ? 80.115 72.400 145.050 1.00 70.28 369 PRO A N 1
ATOM 2731 C CA . PRO A 1 369 ? 79.444 73.412 145.884 1.00 70.28 369 PRO A CA 1
ATOM 2732 C C . PRO A 1 369 ? 80.141 73.664 147.209 1.00 70.28 369 PRO A C 1
ATOM 2733 O O . PRO A 1 369 ? 80.394 74.825 147.555 1.00 70.28 369 PRO A O 1
ATOM 2737 N N . SER A 1 370 ? 80.463 72.616 147.962 1.00 71.42 370 SER A N 1
ATOM 2738 C CA . SER A 1 370 ? 81.094 72.781 149.265 1.00 71.42 370 SER A CA 1
ATOM 2739 C C . SER A 1 370 ? 81.797 71.485 149.641 1.00 71.42 370 SER A C 1
ATOM 2740 O O . SER A 1 370 ? 81.767 70.499 148.901 1.00 71.42 370 SER A O 1
ATOM 2743 N N . THR A 1 371 ? 82.437 71.505 150.807 1.00 71.26 371 THR A N 1
ATOM 2744 C CA . THR A 1 371 ? 83.148 70.350 151.342 1.00 71.26 371 THR A CA 1
ATOM 2745 C C . THR A 1 371 ? 82.259 69.648 152.360 1.00 71.26 371 THR A C 1
ATOM 2746 O O . THR A 1 371 ? 81.763 70.282 153.298 1.00 71.26 371 THR A O 1
ATOM 2750 N N . LYS A 1 372 ? 82.061 68.347 152.176 1.00 77.19 372 LYS A N 1
ATOM 2751 C CA . LYS A 1 372 ? 81.254 67.574 153.105 1.00 77.19 372 LYS A CA 1
ATOM 2752 C C . LYS A 1 372 ? 82.073 67.187 154.334 1.00 77.19 372 LYS A C 1
ATOM 2753 O O . LYS A 1 372 ? 83.244 67.550 154.477 1.00 77.19 372 LYS A O 1
ATOM 2759 N N . SER A 1 373 ? 81.433 66.436 155.233 1.00 78.26 373 SER A N 1
ATOM 2760 C CA . SER A 1 373 ? 82.071 66.094 156.501 1.00 78.26 373 SER A CA 1
ATOM 2761 C C . SER A 1 373 ? 83.222 65.115 156.303 1.00 78.26 373 SER A C 1
ATOM 2762 O O . SER A 1 373 ? 84.310 65.305 156.861 1.00 78.26 373 SER A O 1
ATOM 2765 N N . ASN A 1 374 ? 83.005 64.059 155.518 1.00 76.65 374 ASN A N 1
ATOM 2766 C CA . ASN A 1 374 ? 83.998 63.009 155.328 1.00 76.65 374 ASN A CA 1
ATOM 2767 C C . ASN A 1 374 ? 84.413 62.851 153.868 1.00 76.65 374 ASN A C 1
ATOM 2768 O O . ASN A 1 374 ? 84.469 61.726 153.362 1.00 76.65 374 ASN A O 1
ATOM 2773 N N . THR A 1 375 ? 84.702 63.957 153.179 1.00 75.73 375 THR A N 1
ATOM 2774 C CA . THR A 1 375 ? 85.113 63.866 151.781 1.00 75.73 375 THR A CA 1
ATOM 2775 C C . THR A 1 375 ? 86.548 63.367 151.655 1.00 75.73 375 THR A C 1
ATOM 2776 O O . THR A 1 375 ? 86.841 62.499 150.823 1.00 75.73 375 THR A O 1
ATOM 2780 N N . PHE A 1 376 ? 87.454 63.894 152.476 1.00 71.52 376 PHE A N 1
ATOM 2781 C CA . PHE A 1 376 ? 88.871 63.569 152.390 1.00 71.52 376 PHE A CA 1
ATOM 2782 C C . PHE A 1 376 ? 89.301 62.513 153.402 1.00 71.52 376 PHE A C 1
ATOM 2783 O O . PHE A 1 376 ? 90.494 62.408 153.702 1.00 71.52 376 PHE A O 1
ATOM 2791 N N . THR A 1 377 ? 88.363 61.732 153.933 1.00 74.08 377 THR A N 1
ATOM 2792 C CA . THR A 1 377 ? 88.716 60.704 154.903 1.00 74.08 377 THR A CA 1
ATOM 2793 C C . THR A 1 377 ? 89.362 59.510 154.211 1.00 74.08 377 THR A C 1
ATOM 2794 O O . THR A 1 377 ? 88.965 59.116 153.111 1.00 74.08 377 THR A O 1
ATOM 2798 N N . GLY A 1 378 ? 90.371 58.934 154.866 1.00 72.78 378 GLY A N 1
ATOM 2799 C CA . GLY A 1 378 ? 91.073 57.784 154.345 1.00 72.78 378 GLY A CA 1
ATOM 2800 C C . GLY A 1 378 ? 92.434 58.074 153.750 1.00 72.78 378 GLY A C 1
ATOM 2801 O O . GLY A 1 378 ? 93.151 57.128 153.400 1.00 72.78 378 GLY A O 1
ATOM 2802 N N . LEU A 1 379 ? 92.813 59.346 153.619 1.00 67.05 379 LEU A N 1
ATOM 2803 C CA . LEU A 1 379 ? 94.089 59.715 153.004 1.00 67.05 379 LEU A CA 1
ATOM 2804 C C . LEU A 1 379 ? 95.125 59.847 154.115 1.00 67.05 379 LEU A C 1
ATOM 2805 O O . LEU A 1 379 ? 95.337 60.912 154.699 1.00 67.05 379 LEU A O 1
ATOM 2810 N N . VAL A 1 380 ? 95.782 58.725 154.410 1.00 65.70 380 VAL A N 1
ATOM 2811 C CA . VAL A 1 380 ? 96.707 58.678 155.539 1.00 65.70 380 VAL A CA 1
ATOM 2812 C C . VAL A 1 380 ? 98.012 59.388 155.199 1.00 65.70 380 VAL A C 1
ATOM 2813 O O . VAL A 1 380 ? 98.724 59.867 156.090 1.00 65.70 380 VAL A O 1
ATOM 2817 N N . SER A 1 381 ? 98.349 59.469 153.913 1.00 60.55 381 SER A N 1
ATOM 2818 C CA . SER A 1 381 ? 99.639 59.997 153.486 1.00 60.55 381 SER A CA 1
ATOM 2819 C C . SER A 1 381 ? 99.520 61.201 152.558 1.00 60.55 381 SER A C 1
ATOM 2820 O O . SER A 1 381 ? 100.459 61.479 151.804 1.00 60.55 381 SER A O 1
ATOM 2823 N N . LEU A 1 382 ? 98.401 61.922 152.592 1.00 58.51 382 LEU A N 1
ATOM 2824 C CA . LEU A 1 382 ? 98.259 63.109 151.757 1.00 58.51 382 LEU A CA 1
ATOM 2825 C C . LEU A 1 382 ? 99.198 64.210 152.234 1.00 58.51 382 LEU A C 1
ATOM 2826 O O . LEU A 1 382 ? 99.202 64.573 153.414 1.00 58.51 382 LEU A O 1
ATOM 2831 N N . LYS A 1 383 ? 99.992 64.745 151.308 1.00 56.87 383 LYS A N 1
ATOM 2832 C CA . LYS A 1 383 ? 100.952 65.798 151.612 1.00 56.87 383 LYS A CA 1
ATOM 2833 C C . LYS A 1 383 ? 100.662 67.100 150.881 1.00 56.87 383 LYS A C 1
ATOM 2834 O O . LYS A 1 383 ? 100.666 68.168 151.500 1.00 56.87 383 LYS A O 1
ATOM 2840 N N . TYR A 1 384 ? 100.409 67.043 149.576 1.00 55.19 384 TYR A N 1
ATOM 2841 C CA . TYR A 1 384 ? 100.176 68.231 148.765 1.00 55.19 384 TYR A CA 1
ATOM 2842 C C . TYR A 1 384 ? 98.739 68.234 148.267 1.00 55.19 384 TYR A C 1
ATOM 2843 O O . TYR A 1 384 ? 98.267 67.236 147.713 1.00 55.19 384 TYR A O 1
ATOM 2852 N N . LEU A 1 385 ? 98.049 69.356 148.463 1.00 48.94 385 LEU A N 1
ATOM 2853 C CA . LEU A 1 385 ? 96.664 69.513 148.043 1.00 48.94 385 LEU A CA 1
ATOM 2854 C C . LEU A 1 385 ? 96.458 70.920 147.504 1.00 48.94 385 LEU A C 1
ATOM 2855 O O . LEU A 1 385 ? 96.782 71.901 148.181 1.00 48.94 385 LEU A O 1
ATOM 2860 N N . SER A 1 386 ? 95.923 71.015 146.290 1.00 52.31 386 SER A N 1
ATOM 2861 C CA . SER A 1 386 ? 95.643 72.290 145.640 1.00 52.31 386 SER A CA 1
ATOM 2862 C C . SER A 1 386 ? 94.143 72.400 145.405 1.00 52.31 386 SER A C 1
ATOM 2863 O O . SER A 1 386 ? 93.558 71.565 144.708 1.00 52.31 386 SER A O 1
ATOM 2866 N N . LEU A 1 387 ? 93.524 73.431 145.985 1.00 51.85 387 LEU A N 1
ATOM 2867 C CA . LEU A 1 387 ? 92.081 73.622 145.896 1.00 51.85 387 LEU A CA 1
ATOM 2868 C C . LEU A 1 387 ? 91.712 74.997 145.349 1.00 51.85 387 LEU A C 1
ATOM 2869 O O . LEU A 1 387 ? 90.716 75.585 145.783 1.00 51.85 387 LEU A O 1
ATOM 2874 N N . SER A 1 388 ? 92.490 75.525 144.407 1.00 54.58 388 SER A N 1
ATOM 2875 C CA . SER A 1 388 ? 92.199 76.842 143.856 1.00 54.58 388 SER A CA 1
ATOM 2876 C C . SER A 1 388 ? 91.020 76.771 142.893 1.00 54.58 388 SER A C 1
ATOM 2877 O O . SER A 1 388 ? 90.990 75.929 141.990 1.00 54.58 388 SER A O 1
ATOM 2880 N N . LYS A 1 389 ? 90.047 77.662 143.093 1.00 55.66 389 LYS A N 1
ATOM 2881 C CA . LYS A 1 389 ? 88.842 77.764 142.274 1.00 55.66 389 LYS A CA 1
ATOM 2882 C C . LYS A 1 389 ? 88.033 76.473 142.248 1.00 55.66 389 LYS A C 1
ATOM 2883 O O . LYS A 1 389 ? 87.345 76.190 141.261 1.00 55.66 389 LYS A O 1
ATOM 2889 N N . THR A 1 390 ? 88.099 75.676 143.316 1.00 61.14 390 THR A N 1
ATOM 2890 C CA . THR A 1 390 ? 87.359 74.419 143.347 1.00 61.14 390 THR A CA 1
ATOM 2891 C C . THR A 1 390 ? 85.919 74.630 143.799 1.00 61.14 390 THR A C 1
ATOM 2892 O O . THR A 1 390 ? 84.995 74.014 143.255 1.00 61.14 390 THR A O 1
ATOM 2896 N N . PHE A 1 391 ? 85.706 75.493 144.789 1.00 65.77 391 PHE A N 1
ATOM 2897 C CA . PHE A 1 391 ? 84.394 75.701 145.388 1.00 65.77 391 PHE A CA 1
ATOM 2898 C C . PHE A 1 391 ? 83.832 77.035 144.919 1.00 65.77 391 PHE A C 1
ATOM 2899 O O . PHE A 1 391 ? 84.501 78.069 145.026 1.00 65.77 391 PHE A O 1
ATOM 2907 N N . THR A 1 392 ? 82.603 77.008 144.399 1.00 70.42 392 THR A N 1
ATOM 2908 C CA . THR A 1 392 ? 81.972 78.237 143.929 1.00 70.42 392 THR A CA 1
ATOM 2909 C C . THR A 1 392 ? 81.110 78.871 145.014 1.00 70.42 392 THR A C 1
ATOM 2910 O O . THR A 1 392 ? 80.788 80.063 144.940 1.00 70.42 392 THR A O 1
ATOM 2914 N N . SER A 1 393 ? 80.723 78.096 146.029 1.00 67.85 393 SER A N 1
ATOM 2915 C CA . SER A 1 393 ? 79.852 78.579 147.094 1.00 67.85 393 SER A CA 1
ATOM 2916 C C . SER A 1 393 ? 80.387 78.216 148.477 1.00 67.85 393 SER A C 1
ATOM 2917 O O . SER A 1 393 ? 79.613 77.918 149.389 1.00 67.85 393 SER A O 1
ATOM 2920 N N . LEU A 1 394 ? 81.710 78.236 148.649 1.00 67.62 394 LEU A N 1
ATOM 2921 C CA . LEU A 1 394 ? 82.281 77.991 149.970 1.00 67.62 394 LEU A CA 1
ATOM 2922 C C . LEU A 1 394 ? 82.042 79.181 150.892 1.00 67.62 394 LEU A C 1
ATOM 2923 O O . LEU A 1 394 ? 81.497 79.030 151.992 1.00 67.62 394 LEU A O 1
ATOM 2928 N N . GLN A 1 395 ? 82.463 80.372 150.461 1.00 70.27 395 GLN A N 1
ATOM 2929 C CA . GLN A 1 395 ? 82.155 81.631 151.133 1.00 70.27 395 GLN A CA 1
ATOM 2930 C C . GLN A 1 395 ? 82.756 81.703 152.532 1.00 70.27 395 GLN A C 1
ATOM 2931 O O . GLN A 1 395 ? 83.703 82.461 152.768 1.00 70.27 395 GLN A O 1
ATOM 2937 N N . THR A 1 396 ? 82.215 80.923 153.466 1.00 67.32 396 THR A N 1
ATOM 2938 C CA . THR A 1 396 ? 82.617 80.976 154.868 1.00 67.32 396 THR A CA 1
ATOM 2939 C C . THR A 1 396 ? 83.155 79.617 155.290 1.00 67.32 396 THR A C 1
ATOM 2940 O O . THR A 1 396 ? 82.479 78.599 155.114 1.00 67.32 396 THR A O 1
ATOM 2944 N N . LEU A 1 397 ? 84.362 79.605 155.848 1.00 67.79 397 LEU A N 1
ATOM 2945 C CA . LEU A 1 397 ? 84.924 78.375 156.391 1.00 67.79 397 LEU A CA 1
ATOM 2946 C C . LEU A 1 397 ? 84.424 78.141 157.811 1.00 67.79 397 LEU A C 1
ATOM 2947 O O . LEU A 1 397 ? 84.028 79.076 158.513 1.00 67.79 397 LEU A O 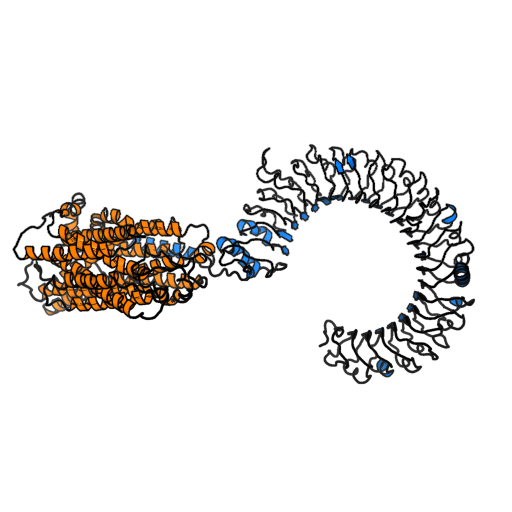1
ATOM 2952 N N . THR A 1 398 ? 84.443 76.878 158.229 1.00 73.44 398 THR A N 1
ATOM 2953 C CA . THR A 1 398 ? 84.013 76.478 159.559 1.00 73.44 398 THR A CA 1
ATOM 2954 C C . THR A 1 398 ? 85.019 75.485 160.127 1.00 73.44 398 THR A C 1
ATOM 2955 O O . THR A 1 398 ? 85.818 74.894 159.397 1.00 73.44 398 THR A O 1
ATOM 2959 N N . ASN A 1 399 ? 84.976 75.311 161.451 1.00 78.56 399 ASN A N 1
ATOM 2960 C CA . ASN A 1 399 ? 85.881 74.365 162.097 1.00 78.56 399 ASN A CA 1
ATOM 2961 C C . ASN A 1 399 ? 85.605 72.937 161.644 1.00 78.56 399 ASN A C 1
ATOM 2962 O O . ASN A 1 399 ? 86.513 72.098 161.618 1.00 78.56 399 ASN A O 1
ATOM 2967 N N . GLU A 1 400 ? 84.356 72.641 161.282 1.00 77.37 400 GLU A N 1
ATOM 2968 C CA . GLU A 1 400 ? 83.990 71.314 160.806 1.00 77.37 400 GLU A CA 1
ATOM 2969 C C . GLU A 1 400 ? 84.214 71.135 159.310 1.00 77.37 400 GLU A C 1
ATOM 2970 O O . GLU A 1 400 ? 83.856 70.082 158.770 1.00 77.37 400 GLU A O 1
ATOM 2976 N N . THR A 1 401 ? 84.785 72.130 158.628 1.00 74.22 401 THR A N 1
ATOM 2977 C CA . THR A 1 401 ? 85.009 72.004 157.191 1.00 74.22 401 THR A CA 1
ATOM 2978 C C . THR A 1 401 ? 86.230 71.142 156.894 1.00 74.22 401 THR A C 1
ATOM 2979 O O . THR A 1 401 ? 86.194 70.285 156.004 1.00 74.22 401 THR A O 1
ATOM 2983 N N . PHE A 1 402 ? 87.320 71.349 157.635 1.00 71.89 402 PHE A N 1
ATOM 2984 C CA . PHE A 1 402 ? 88.570 70.634 157.414 1.00 71.89 402 PHE A CA 1
ATOM 2985 C C . PHE A 1 402 ? 88.746 69.454 158.364 1.00 71.89 402 PHE A C 1
ATOM 2986 O O . PHE A 1 402 ? 89.882 69.087 158.684 1.00 71.89 402 PHE A O 1
ATOM 2994 N N . VAL A 1 403 ? 87.645 68.852 158.823 1.00 71.79 403 VAL A N 1
ATOM 2995 C CA . VAL A 1 403 ? 87.746 67.729 159.751 1.00 71.79 403 VAL A CA 1
ATOM 2996 C C . VAL A 1 403 ? 88.220 66.473 159.031 1.00 71.79 403 VAL A C 1
ATOM 2997 O O . VAL A 1 403 ? 88.869 65.608 159.634 1.00 71.79 403 VAL A O 1
ATOM 3001 N N . SER A 1 404 ? 87.922 66.354 157.735 1.00 72.27 404 SER A N 1
ATOM 3002 C CA . SER A 1 404 ? 88.304 65.158 156.991 1.00 72.27 404 SER A CA 1
ATOM 3003 C C . SER A 1 404 ? 89.818 65.038 156.867 1.00 72.27 404 SER A C 1
ATOM 3004 O O . SER A 1 404 ? 90.363 63.928 156.869 1.00 72.27 404 SER A O 1
ATOM 3007 N N . LEU A 1 405 ? 90.513 66.167 156.760 1.00 68.88 405 LEU A N 1
ATOM 3008 C CA . LEU A 1 405 ? 91.955 66.185 156.562 1.00 68.88 405 LEU A CA 1
ATOM 3009 C C . LEU A 1 405 ? 92.734 66.177 157.873 1.00 68.88 405 LEU A C 1
ATOM 3010 O O . LEU A 1 405 ? 93.897 66.592 157.889 1.00 68.88 405 LEU A O 1
ATOM 3015 N N . ALA A 1 406 ? 92.122 65.717 158.967 1.00 72.72 406 ALA A N 1
ATOM 3016 C CA . ALA A 1 406 ? 92.799 65.745 160.260 1.00 72.72 406 ALA A CA 1
ATOM 3017 C C . ALA A 1 406 ? 93.933 64.729 160.319 1.00 72.72 406 ALA A C 1
ATOM 3018 O O . ALA A 1 406 ? 95.031 65.040 160.797 1.00 72.72 406 ALA A O 1
ATOM 3020 N N . HIS A 1 407 ? 93.691 63.511 159.840 1.00 75.94 407 HIS A N 1
ATOM 3021 C CA . HIS A 1 407 ? 94.673 62.437 159.907 1.00 75.94 407 HIS A CA 1
ATOM 3022 C C . HIS A 1 407 ? 95.708 62.498 158.791 1.00 75.94 407 HIS A C 1
ATOM 3023 O O . HIS A 1 407 ? 96.564 61.611 158.713 1.00 75.94 407 HIS A O 1
ATOM 3030 N N . SER A 1 408 ? 95.653 63.514 157.929 1.00 66.61 408 SER A N 1
ATOM 3031 C CA . SER A 1 408 ? 96.589 63.610 156.816 1.00 66.61 408 SER A CA 1
ATOM 3032 C C . SER A 1 408 ? 97.653 64.655 157.108 1.00 66.61 408 SER A C 1
ATOM 3033 O O . SER A 1 408 ? 97.312 65.799 157.444 1.00 66.61 408 SER A O 1
ATOM 3036 N N . PRO A 1 409 ? 98.938 64.312 156.997 1.00 60.43 409 PRO A N 1
ATOM 3037 C CA . PRO A 1 409 ? 100.014 65.305 157.208 1.00 60.43 409 PRO A CA 1
ATOM 3038 C C . PRO A 1 409 ? 100.224 66.190 155.985 1.00 60.43 409 PRO A C 1
ATOM 3039 O O . PRO A 1 409 ? 101.165 66.031 155.198 1.00 60.43 409 PRO A O 1
ATOM 3043 N N . LEU A 1 410 ? 99.324 67.156 155.811 1.00 56.64 410 LEU A N 1
ATOM 3044 C CA . LEU A 1 410 ? 99.414 68.064 154.676 1.00 56.64 410 LEU A CA 1
ATOM 3045 C C . LEU A 1 410 ? 100.613 68.992 154.824 1.00 56.64 410 LEU A C 1
ATOM 3046 O O . LEU A 1 410 ? 100.951 69.427 155.927 1.00 56.64 410 LEU A O 1
ATOM 3051 N N . LEU A 1 411 ? 101.257 69.294 153.697 1.00 53.31 411 LEU A N 1
ATOM 3052 C CA . LEU A 1 411 ? 102.403 70.192 153.668 1.00 53.31 411 LEU A CA 1
ATOM 3053 C C . LEU A 1 411 ? 102.168 71.452 152.852 1.00 53.31 411 LEU A C 1
ATOM 3054 O O . LEU A 1 411 ? 102.824 72.465 153.104 1.00 53.31 411 LEU A O 1
ATOM 3059 N N . THR A 1 412 ? 101.254 71.416 151.884 1.00 52.42 412 THR A N 1
ATOM 3060 C CA . THR A 1 412 ? 100.950 72.570 151.049 1.00 52.42 412 THR A CA 1
ATOM 3061 C C . THR A 1 412 ? 99.461 72.575 150.745 1.00 52.42 412 THR A C 1
ATOM 3062 O O . THR A 1 412 ? 98.912 71.556 150.314 1.00 52.42 412 THR A O 1
ATOM 3066 N N . LEU A 1 413 ? 98.811 73.716 150.967 1.00 49.02 413 LEU A N 1
ATOM 3067 C CA . LEU A 1 413 ? 97.375 73.837 150.753 1.00 49.02 413 LEU A CA 1
ATOM 3068 C C . LEU A 1 413 ? 97.101 75.160 150.054 1.00 49.02 413 LEU A C 1
ATOM 3069 O O . LEU A 1 413 ? 97.631 76.199 150.459 1.00 49.02 413 LEU A O 1
ATOM 3074 N N . ASN A 1 414 ? 96.275 75.118 149.011 1.00 53.23 414 ASN A N 1
ATOM 3075 C CA . ASN A 1 414 ? 95.991 76.274 148.171 1.00 53.23 414 ASN A CA 1
ATOM 3076 C C . ASN A 1 414 ? 94.495 76.560 148.181 1.00 53.23 414 ASN A C 1
ATOM 3077 O O . ASN A 1 414 ? 93.685 75.649 147.982 1.00 53.23 414 ASN A O 1
ATOM 3082 N N . LEU A 1 415 ? 94.132 77.825 148.416 1.00 53.95 415 LEU A N 1
ATOM 3083 C CA . LEU A 1 415 ? 92.734 78.246 148.452 1.00 53.95 415 LEU A CA 1
ATOM 3084 C C . LEU A 1 415 ? 92.492 79.548 147.695 1.00 53.95 415 LEU A C 1
ATOM 3085 O O . LEU A 1 415 ? 91.569 80.293 148.037 1.00 53.95 415 LEU A O 1
ATOM 3090 N N . THR A 1 416 ? 93.297 79.842 146.677 1.00 52.95 416 THR A N 1
ATOM 3091 C CA . THR A 1 416 ? 93.102 81.069 145.915 1.00 52.95 416 THR A CA 1
ATOM 3092 C C . THR A 1 416 ? 91.917 80.936 144.965 1.00 52.95 416 THR A C 1
ATOM 3093 O O . THR A 1 416 ? 91.512 79.833 144.589 1.00 52.95 416 THR A O 1
ATOM 3097 N N . LYS A 1 417 ? 91.358 82.088 144.583 1.00 53.67 417 LYS A N 1
ATOM 3098 C CA . LYS A 1 417 ? 90.225 82.159 143.655 1.00 53.67 417 LYS A CA 1
ATOM 3099 C C . LYS A 1 417 ? 89.029 81.357 144.166 1.00 53.67 417 LYS A C 1
ATOM 3100 O O . LYS A 1 417 ? 88.285 80.756 143.389 1.00 53.67 417 LYS A O 1
ATOM 3106 N N . ASN A 1 418 ? 88.838 81.350 145.484 1.00 57.07 418 ASN A N 1
ATOM 3107 C CA . ASN A 1 418 ? 87.753 80.605 146.108 1.00 57.07 418 ASN A CA 1
ATOM 3108 C C . ASN A 1 418 ? 86.627 81.494 146.617 1.00 57.07 418 ASN A C 1
ATOM 3109 O O . ASN A 1 418 ? 85.658 80.974 147.181 1.00 57.07 418 ASN A O 1
ATOM 3114 N N . HIS A 1 419 ? 86.731 82.814 146.436 1.00 61.94 419 HIS A N 1
ATOM 3115 C CA . HIS A 1 419 ? 85.702 83.762 146.871 1.00 61.94 419 HIS A CA 1
ATOM 3116 C C . HIS A 1 419 ? 85.421 83.632 148.367 1.00 61.94 419 HIS A C 1
ATOM 3117 O O . HIS A 1 419 ? 84.273 83.701 148.812 1.00 61.94 419 HIS A O 1
ATOM 3124 N N . ILE A 1 420 ? 86.482 83.439 149.151 1.00 60.14 420 ILE A N 1
ATOM 3125 C CA . ILE A 1 420 ? 86.339 83.315 150.596 1.00 60.14 420 ILE A CA 1
ATOM 3126 C C . ILE A 1 420 ? 85.992 84.667 151.202 1.00 60.14 420 ILE A C 1
ATOM 3127 O O . ILE A 1 420 ? 86.569 85.701 150.837 1.00 60.14 420 ILE A O 1
ATOM 3132 N N . SER A 1 421 ? 85.048 84.663 152.145 1.00 63.26 421 SER A N 1
ATOM 3133 C CA . SER A 1 421 ? 84.588 85.884 152.788 1.00 63.26 421 SER A CA 1
ATOM 3134 C C . SER A 1 421 ? 84.781 85.906 154.298 1.00 63.26 421 SER A C 1
ATOM 3135 O O . SER A 1 421 ? 85.074 86.975 154.844 1.00 63.26 421 SER A O 1
ATOM 3138 N N . LYS A 1 422 ? 84.633 84.773 154.983 1.00 65.33 422 LYS A N 1
ATOM 3139 C CA . LYS A 1 422 ? 84.759 84.739 156.433 1.00 65.33 422 LYS A CA 1
ATOM 3140 C C . LYS A 1 422 ? 85.547 83.504 156.843 1.00 65.33 422 LYS A C 1
ATOM 3141 O O . LYS A 1 422 ? 85.591 82.502 156.124 1.00 65.33 422 LYS A O 1
ATOM 3147 N N . ILE A 1 423 ? 86.172 83.590 158.015 1.00 66.02 423 ILE A N 1
ATOM 3148 C CA . ILE A 1 423 ? 86.949 82.497 158.589 1.00 66.02 423 ILE A CA 1
ATOM 3149 C C . ILE A 1 423 ? 86.536 82.345 160.046 1.00 66.02 423 ILE A C 1
ATOM 3150 O O . ILE A 1 423 ? 86.613 83.308 160.819 1.00 66.02 423 ILE A O 1
ATOM 3155 N N . ALA A 1 424 ? 86.100 81.145 160.420 1.00 68.68 424 ALA A N 1
ATOM 3156 C CA . ALA A 1 424 ? 85.633 80.894 161.773 1.00 68.68 424 ALA A CA 1
ATOM 3157 C C . ALA A 1 424 ? 86.798 80.547 162.697 1.00 68.68 424 ALA A C 1
ATOM 3158 O O . ALA A 1 424 ? 87.930 80.320 162.261 1.00 68.68 424 ALA A O 1
ATOM 3160 N N . ASN A 1 425 ? 86.502 80.510 163.995 1.00 75.78 425 ASN A N 1
ATOM 3161 C CA . ASN A 1 425 ? 87.515 80.174 164.986 1.00 75.78 425 ASN A CA 1
ATOM 3162 C C . ASN A 1 425 ? 87.883 78.697 164.899 1.00 75.78 425 ASN A C 1
ATOM 3163 O O . ASN A 1 425 ? 87.013 77.827 164.804 1.00 75.78 425 ASN A O 1
ATOM 3168 N N . GLY A 1 426 ? 89.184 78.420 164.939 1.00 73.98 426 GLY A N 1
ATOM 3169 C CA . GLY A 1 426 ? 89.658 77.046 164.931 1.00 73.98 426 GLY A CA 1
ATOM 3170 C C . GLY A 1 426 ? 89.363 76.289 163.656 1.00 73.98 426 GLY A C 1
ATOM 3171 O O . GLY A 1 426 ? 89.131 75.076 163.702 1.00 73.98 426 GLY A O 1
ATOM 3172 N N . THR A 1 427 ? 89.362 76.975 162.512 1.00 71.96 427 THR A N 1
ATOM 3173 C CA . THR A 1 427 ? 89.090 76.298 161.248 1.00 71.96 427 THR A CA 1
ATOM 3174 C C . THR A 1 427 ? 90.263 75.418 160.831 1.00 71.96 427 THR A C 1
ATOM 3175 O O . THR A 1 427 ? 90.067 74.298 160.343 1.00 71.96 427 THR A O 1
ATOM 3179 N N . PHE A 1 428 ? 91.487 75.900 161.027 1.00 68.52 428 PHE A N 1
ATOM 3180 C CA . PHE A 1 428 ? 92.689 75.179 160.631 1.00 68.52 428 PHE A CA 1
ATOM 3181 C C . PHE A 1 428 ? 93.322 74.404 161.782 1.00 68.52 428 PHE A C 1
ATOM 3182 O O . PHE A 1 428 ? 94.531 74.153 161.752 1.00 68.52 428 PHE A O 1
ATOM 3190 N N . SER A 1 429 ? 92.536 74.022 162.792 1.00 69.38 429 SER A N 1
ATOM 3191 C CA . SER A 1 429 ? 93.103 73.332 163.947 1.00 69.38 429 SER A CA 1
ATOM 3192 C C . SER A 1 429 ? 93.467 71.890 163.614 1.00 69.38 429 SER A C 1
ATOM 3193 O O . SER A 1 429 ? 94.426 71.341 164.169 1.00 69.38 429 SER A O 1
ATOM 3196 N N . TRP A 1 430 ? 92.710 71.259 162.714 1.00 72.47 430 TRP A N 1
ATOM 3197 C CA . TRP A 1 430 ? 92.968 69.862 162.377 1.00 72.47 430 TRP A CA 1
ATOM 3198 C C . TRP A 1 430 ? 94.289 69.705 161.633 1.00 72.47 430 TRP A C 1
ATOM 3199 O O . TRP A 1 430 ? 94.926 68.647 161.699 1.00 72.47 430 TRP A O 1
ATOM 3210 N N . LEU A 1 431 ? 94.714 70.747 160.919 1.00 67.05 431 LEU A N 1
ATOM 3211 C CA . LEU A 1 431 ? 95.908 70.691 160.075 1.00 67.05 431 LEU A CA 1
ATOM 3212 C C . LEU A 1 431 ? 97.113 71.160 160.887 1.00 67.05 431 LEU A C 1
ATOM 3213 O O . LEU A 1 431 ? 97.521 72.324 160.854 1.00 67.05 431 LEU A O 1
ATOM 3218 N N . GLY A 1 432 ? 97.693 70.219 161.634 1.00 64.45 432 GLY A N 1
ATOM 3219 C CA . GLY A 1 432 ? 98.824 70.557 162.482 1.00 64.45 432 GLY A CA 1
ATOM 3220 C C . GLY A 1 432 ? 100.131 70.662 161.719 1.00 64.45 432 GLY A C 1
ATOM 3221 O O . GLY A 1 432 ? 100.921 71.582 161.946 1.00 64.45 432 GLY A O 1
ATOM 3222 N N . GLN A 1 433 ? 100.378 69.726 160.804 1.00 62.61 433 GLN A N 1
ATOM 3223 C CA . GLN A 1 433 ? 101.635 69.665 160.072 1.00 62.61 433 GLN A CA 1
ATOM 3224 C C . GLN A 1 433 ? 101.623 70.532 158.815 1.00 62.61 433 GLN A C 1
ATOM 3225 O O . GLN A 1 433 ? 102.532 70.421 157.986 1.00 62.61 433 GLN A O 1
ATOM 3231 N N . LEU A 1 434 ? 100.623 71.399 158.664 1.00 56.28 434 LEU A N 1
ATOM 3232 C CA . LEU A 1 434 ? 100.567 72.287 157.510 1.00 56.28 434 LEU A CA 1
ATOM 3233 C C . LEU A 1 434 ? 101.773 73.217 157.508 1.00 56.28 434 LEU A C 1
ATOM 3234 O O . LEU A 1 434 ? 102.172 73.735 158.554 1.00 56.28 434 LEU A O 1
ATOM 3239 N N . ARG A 1 435 ? 102.359 73.421 156.328 1.00 57.43 435 ARG A N 1
ATOM 3240 C CA . ARG A 1 435 ? 103.555 74.242 156.181 1.00 57.43 435 ARG A CA 1
ATOM 3241 C C . ARG A 1 435 ? 103.336 75.469 155.306 1.00 57.43 435 ARG A C 1
ATOM 3242 O O . ARG A 1 435 ? 103.705 76.579 155.703 1.00 57.43 435 ARG A O 1
ATOM 3250 N N . ILE A 1 436 ? 102.746 75.298 154.125 1.00 54.35 436 ILE A N 1
ATOM 3251 C CA . ILE A 1 436 ? 102.484 76.394 153.200 1.00 54.35 436 ILE A CA 1
ATOM 3252 C C . ILE A 1 436 ? 100.977 76.543 153.049 1.00 54.35 436 ILE A C 1
ATOM 3253 O O . ILE A 1 436 ? 100.289 75.586 152.678 1.00 54.35 436 ILE A O 1
ATOM 3258 N N . LEU A 1 437 ? 100.468 77.739 153.335 1.00 52.49 437 LEU A N 1
ATOM 3259 C CA . LEU A 1 437 ? 99.038 78.013 153.302 1.00 52.49 437 LEU A CA 1
ATOM 3260 C C . LEU A 1 437 ? 98.791 79.260 152.468 1.00 52.49 437 LEU A C 1
ATOM 3261 O O . LEU A 1 437 ? 99.484 80.269 152.637 1.00 52.49 437 LEU A O 1
ATOM 3266 N N . ASP A 1 438 ? 97.809 79.191 151.572 1.00 55.04 438 ASP A N 1
ATOM 3267 C CA . ASP A 1 438 ? 97.516 80.273 150.639 1.00 55.04 438 ASP A CA 1
ATOM 3268 C C . ASP A 1 438 ? 96.047 80.653 150.745 1.00 55.04 438 ASP A C 1
ATOM 3269 O O . ASP A 1 438 ? 95.167 79.820 150.502 1.00 55.04 438 ASP A O 1
ATOM 3274 N N . LEU A 1 439 ? 95.786 81.910 151.110 1.00 56.01 439 LEU A N 1
ATOM 3275 C CA . LEU A 1 439 ? 94.435 82.461 151.153 1.00 56.01 439 LEU A CA 1
ATOM 3276 C C . LEU A 1 439 ? 94.287 83.663 150.227 1.00 56.01 439 LEU A C 1
ATOM 3277 O O . LEU A 1 439 ? 93.350 84.452 150.385 1.00 56.01 439 LEU A O 1
ATOM 3282 N N . GLY A 1 440 ? 95.192 83.816 149.261 1.00 55.47 440 GLY A N 1
ATOM 3283 C CA . GLY A 1 440 ? 95.188 84.998 148.426 1.00 55.47 440 GLY A CA 1
ATOM 3284 C C . GLY A 1 440 ? 94.080 84.994 147.391 1.00 55.47 440 GLY A C 1
ATOM 3285 O O . GLY A 1 440 ? 93.427 83.983 147.132 1.00 55.47 440 GLY A O 1
ATOM 3286 N N . LEU A 1 441 ? 93.874 86.169 146.795 1.00 52.51 441 LEU A N 1
ATOM 3287 C CA . LEU A 1 441 ? 92.899 86.370 145.720 1.00 52.51 441 LEU A CA 1
ATOM 3288 C C . LEU A 1 441 ? 91.492 85.970 146.163 1.00 52.51 441 LEU A C 1
ATOM 3289 O O . LEU A 1 441 ? 90.798 85.198 145.498 1.00 52.51 441 LEU A O 1
ATOM 3294 N N . ASN A 1 442 ? 91.071 86.508 147.305 1.00 57.48 442 ASN A N 1
ATOM 3295 C CA . ASN A 1 442 ? 89.744 86.259 147.847 1.00 57.48 442 ASN A CA 1
ATOM 3296 C C . ASN A 1 442 ? 89.123 87.570 148.310 1.00 57.48 442 ASN A C 1
ATOM 3297 O O . ASN A 1 442 ? 89.775 88.617 148.347 1.00 57.48 442 ASN A O 1
ATOM 3302 N N . GLU A 1 443 ? 87.838 87.501 148.662 1.00 62.83 443 GLU A N 1
ATOM 3303 C CA . GLU A 1 443 ? 87.072 88.658 149.110 1.00 62.83 443 GLU A CA 1
ATOM 3304 C C . GLU A 1 443 ? 86.850 88.657 150.619 1.00 62.83 443 GLU A C 1
ATOM 3305 O O . GLU A 1 443 ? 85.773 89.044 151.086 1.00 62.83 443 GLU A O 1
ATOM 3311 N N . ILE A 1 444 ? 87.846 88.213 151.391 1.00 61.42 444 ILE A N 1
ATOM 3312 C CA . ILE A 1 444 ? 87.694 88.137 152.839 1.00 61.42 444 ILE A CA 1
ATOM 3313 C C . ILE A 1 444 ? 87.501 89.534 153.406 1.00 61.42 444 ILE A C 1
ATOM 3314 O O . ILE A 1 444 ? 88.285 90.448 153.131 1.00 61.42 444 ILE A O 1
ATOM 3319 N N . GLU A 1 445 ? 86.435 89.704 154.203 1.00 64.76 445 GLU A N 1
ATOM 3320 C CA . GLU A 1 445 ? 86.093 90.978 154.826 1.00 64.76 445 GLU A CA 1
ATOM 3321 C C . GLU A 1 445 ? 85.784 90.719 156.304 1.00 64.76 445 GLU A C 1
ATOM 3322 O O . GLU A 1 445 ? 84.633 90.660 156.734 1.00 64.76 445 GLU A O 1
ATOM 3328 N N . GLN A 1 446 ? 86.838 90.559 157.101 1.00 65.52 446 GLN A N 1
ATOM 3329 C CA . GLN A 1 446 ? 86.689 90.283 158.522 1.00 65.52 446 GLN A CA 1
ATOM 3330 C C . GLN A 1 446 ? 87.937 90.748 159.256 1.00 65.52 446 GLN A C 1
ATOM 3331 O O . GLN A 1 446 ? 89.006 90.901 158.658 1.00 65.52 446 GLN A O 1
ATOM 3337 N N . LYS A 1 447 ? 87.789 90.971 160.558 1.00 69.58 447 LYS A N 1
ATOM 3338 C CA . LYS A 1 447 ? 88.926 91.359 161.379 1.00 69.58 447 LYS A CA 1
ATOM 3339 C C . LYS A 1 447 ? 89.712 90.127 161.811 1.00 69.58 447 LYS A C 1
ATOM 3340 O O . LYS A 1 447 ? 89.139 89.076 162.112 1.00 69.58 447 LYS A O 1
ATOM 3346 N N . LEU A 1 448 ? 91.035 90.258 161.831 1.00 67.21 448 LEU A N 1
ATOM 3347 C CA . LEU A 1 448 ? 91.921 89.163 162.211 1.00 67.21 448 LEU A CA 1
ATOM 3348 C C . LEU A 1 448 ? 91.984 89.095 163.732 1.00 67.21 448 LEU A C 1
ATOM 3349 O O . LEU A 1 448 ? 92.766 89.815 164.362 1.00 67.21 448 LEU A O 1
ATOM 3354 N N . SER A 1 449 ? 91.159 88.228 164.322 1.00 74.95 449 SER A N 1
ATOM 3355 C CA . SER A 1 449 ? 91.124 88.115 165.777 1.00 74.95 449 SER A CA 1
ATOM 3356 C C . SER A 1 449 ? 92.356 87.391 166.305 1.00 74.95 449 SER A C 1
ATOM 3357 O O . SER A 1 449 ? 92.846 87.700 167.398 1.00 74.95 449 SER A O 1
ATOM 3360 N N . GLY A 1 450 ? 92.871 86.425 165.547 1.00 73.01 450 GLY A N 1
ATOM 3361 C CA . GLY A 1 450 ? 94.038 85.669 165.943 1.00 73.01 450 GLY A CA 1
ATOM 3362 C C . GLY A 1 450 ? 93.778 84.212 166.264 1.00 73.01 450 GLY A C 1
ATOM 3363 O O . GLY A 1 450 ? 94.729 83.420 166.270 1.00 73.01 450 GLY A O 1
ATOM 3364 N N . GLN A 1 451 ? 92.529 83.835 166.527 1.00 73.72 451 GLN A N 1
ATOM 3365 C CA . GLN A 1 451 ? 92.189 82.454 166.840 1.00 73.72 451 GLN A CA 1
ATOM 3366 C C . GLN A 1 451 ? 92.046 81.580 165.601 1.00 73.72 451 GLN A C 1
ATOM 3367 O O . GLN A 1 451 ? 91.927 80.357 165.736 1.00 73.72 451 GLN A O 1
ATOM 3373 N N . GLU A 1 452 ? 92.053 82.173 164.405 1.00 72.15 452 GLU A N 1
ATOM 3374 C CA . GLU A 1 452 ? 91.876 81.386 163.188 1.00 72.15 452 GLU A CA 1
ATOM 3375 C C . GLU A 1 452 ? 93.111 80.547 162.885 1.00 72.15 452 GLU A C 1
ATOM 3376 O O . GLU A 1 452 ? 93.010 79.478 162.272 1.00 72.15 452 GLU A O 1
ATOM 3382 N N . TRP A 1 453 ? 94.285 81.013 163.305 1.00 69.45 453 TRP A N 1
ATOM 3383 C CA . TRP A 1 453 ? 95.541 80.324 163.043 1.00 69.45 453 TRP A CA 1
ATOM 3384 C C . TRP A 1 453 ? 95.900 79.309 164.122 1.00 69.45 453 TRP A C 1
ATOM 3385 O O . TRP A 1 453 ? 97.056 78.878 164.188 1.00 69.45 453 TRP A O 1
ATOM 3396 N N . ARG A 1 454 ? 94.946 78.922 164.965 1.00 69.55 454 ARG A N 1
ATOM 3397 C CA . ARG A 1 454 ? 95.224 77.943 166.007 1.00 69.55 454 ARG A CA 1
ATOM 3398 C C . ARG A 1 454 ? 95.487 76.572 165.396 1.00 69.55 454 ARG A C 1
ATOM 3399 O O . ARG A 1 454 ? 94.800 76.145 164.464 1.00 69.55 454 ARG A O 1
ATOM 3407 N N . GLY A 1 455 ? 96.495 75.881 165.928 1.00 69.46 455 GLY A N 1
ATOM 3408 C CA . GLY A 1 455 ? 96.856 74.560 165.463 1.00 69.46 455 GLY A CA 1
ATOM 3409 C C . GLY A 1 455 ? 97.954 74.515 164.423 1.00 69.46 455 GLY A C 1
ATOM 3410 O O . GLY A 1 455 ? 98.463 73.425 164.131 1.00 69.46 455 GLY A O 1
ATOM 3411 N N . LEU A 1 456 ? 98.339 75.658 163.854 1.00 66.15 456 LEU A N 1
ATOM 3412 C CA . LEU A 1 456 ? 99.393 75.705 162.839 1.00 66.15 456 LEU A CA 1
ATOM 3413 C C . LEU A 1 456 ? 100.748 75.918 163.515 1.00 66.15 456 LEU A C 1
ATOM 3414 O O . LEU A 1 456 ? 101.282 77.025 163.602 1.00 66.15 456 LEU A O 1
ATOM 3419 N N . ARG A 1 457 ? 101.303 74.809 164.008 1.00 72.13 457 ARG A N 1
ATOM 3420 C CA . ARG A 1 457 ? 102.599 74.869 164.673 1.00 72.13 457 ARG A CA 1
ATOM 3421 C C . ARG A 1 457 ? 103.739 74.895 163.664 1.00 72.13 457 ARG A C 1
ATOM 3422 O O . ARG A 1 457 ? 104.723 75.622 163.846 1.00 72.13 457 ARG A O 1
ATOM 3430 N N . ASN A 1 458 ? 103.624 74.116 162.589 1.00 64.77 458 ASN A N 1
ATOM 3431 C CA . ASN A 1 458 ? 104.693 73.975 161.610 1.00 64.77 458 ASN A CA 1
ATOM 3432 C C . ASN A 1 458 ? 104.446 74.768 160.332 1.00 64.77 458 ASN A C 1
ATOM 3433 O O . ASN A 1 458 ? 105.059 74.467 159.303 1.00 64.77 458 ASN A O 1
ATOM 3438 N N . ILE A 1 459 ? 103.570 75.774 160.371 1.00 58.84 459 ILE A N 1
ATOM 3439 C CA . ILE A 1 459 ? 103.306 76.577 159.183 1.00 58.84 459 ILE A CA 1
ATOM 3440 C C . ILE A 1 459 ? 104.493 77.491 158.917 1.00 58.84 459 ILE A C 1
ATOM 3441 O O . ILE A 1 459 ? 105.138 77.991 159.847 1.00 58.84 459 ILE A O 1
ATOM 3446 N N . PHE A 1 460 ? 104.804 77.693 157.637 1.00 58.09 460 PHE A N 1
ATOM 3447 C CA . PHE A 1 460 ? 105.962 78.475 157.224 1.00 58.09 460 PHE A CA 1
ATOM 3448 C C . PHE A 1 460 ? 105.590 79.714 156.427 1.00 58.09 460 PHE A C 1
ATOM 3449 O O . PHE A 1 460 ? 106.135 80.793 156.677 1.00 58.09 460 PHE A O 1
ATOM 3457 N N . GLU A 1 461 ? 104.676 79.591 155.467 1.00 58.16 461 GLU A N 1
ATOM 3458 C CA . GLU A 1 461 ? 104.318 80.691 154.581 1.00 58.16 461 GLU A CA 1
ATOM 3459 C C . GLU A 1 461 ? 102.810 80.878 154.589 1.00 58.16 461 GLU A C 1
ATOM 3460 O O . GLU A 1 461 ? 102.058 79.902 154.509 1.00 58.16 461 GLU A O 1
ATOM 3466 N N . ILE A 1 462 ? 102.374 82.132 154.685 1.00 55.25 462 ILE A N 1
ATOM 3467 C CA . ILE A 1 462 ? 100.962 82.493 154.665 1.00 55.25 462 ILE A CA 1
ATOM 3468 C C . ILE A 1 462 ? 100.757 83.537 153.577 1.00 55.25 462 ILE A C 1
ATOM 3469 O O . ILE A 1 462 ? 101.437 84.570 153.567 1.00 55.25 462 ILE A O 1
ATOM 3474 N N . TYR A 1 463 ? 99.826 83.266 152.662 1.00 57.57 463 TYR A N 1
ATOM 3475 C CA . TYR A 1 463 ? 99.567 84.117 151.505 1.00 57.57 463 TYR A CA 1
ATOM 3476 C C . TYR A 1 463 ? 98.198 84.768 151.666 1.00 57.57 463 TYR A C 1
ATOM 3477 O O . TYR A 1 463 ? 97.169 84.127 151.430 1.00 57.57 463 TYR A O 1
ATOM 3486 N N . LEU A 1 464 ? 98.187 86.038 152.072 1.00 55.70 464 LEU A N 1
ATOM 3487 C CA . LEU A 1 464 ? 96.961 86.819 152.182 1.00 55.70 464 LEU A CA 1
ATOM 3488 C C . LEU A 1 464 ? 96.923 87.992 151.212 1.00 55.70 464 LEU A C 1
ATOM 3489 O O . LEU A 1 464 ? 96.330 89.026 151.531 1.00 55.70 464 LEU A O 1
ATOM 3494 N N . SER A 1 465 ? 97.532 87.855 150.037 1.00 53.43 465 SER A N 1
ATOM 3495 C CA . SER A 1 465 ? 97.565 88.954 149.082 1.00 53.43 465 SER A CA 1
ATOM 3496 C C . SER A 1 465 ? 96.237 89.068 148.339 1.00 53.43 465 SER A C 1
ATOM 3497 O O . SER A 1 465 ? 95.463 88.112 148.251 1.00 53.43 465 SER A O 1
ATOM 3500 N N . TYR A 1 466 ? 95.976 90.264 147.811 1.00 51.98 466 TYR A N 1
ATOM 3501 C CA . TYR A 1 466 ? 94.811 90.592 146.992 1.00 51.98 466 TYR A CA 1
ATOM 3502 C C . TYR A 1 466 ? 93.484 90.380 147.711 1.00 51.98 466 TYR A C 1
ATOM 3503 O O . TYR A 1 466 ? 92.456 90.186 147.050 1.00 51.98 466 TYR A O 1
ATOM 3512 N N . ASN A 1 467 ? 93.470 90.408 149.041 1.00 57.11 467 ASN A N 1
ATOM 3513 C CA . ASN A 1 467 ? 92.217 90.273 149.771 1.00 57.11 467 ASN A CA 1
ATOM 3514 C C . ASN A 1 467 ? 91.482 91.608 149.834 1.00 57.11 467 ASN A C 1
ATOM 3515 O O . ASN A 1 467 ? 92.049 92.672 149.569 1.00 57.11 467 ASN A O 1
ATOM 3520 N N . LYS A 1 468 ? 90.198 91.542 150.189 1.00 62.77 468 LYS A N 1
ATOM 3521 C CA . LYS A 1 468 ? 89.353 92.732 150.131 1.00 62.77 468 LYS A CA 1
ATOM 3522 C C . LYS A 1 468 ? 89.606 93.659 151.315 1.00 62.77 468 LYS A C 1
ATOM 3523 O O . LYS A 1 468 ? 89.970 94.827 151.134 1.00 62.77 468 LYS A O 1
ATOM 3529 N N . TYR A 1 469 ? 89.420 93.160 152.535 1.00 61.51 469 TYR A N 1
ATOM 3530 C CA . TYR A 1 469 ? 89.472 94.023 153.708 1.00 61.51 469 TYR A CA 1
ATOM 3531 C C . TYR A 1 469 ? 89.806 93.191 154.938 1.00 61.51 469 TYR A C 1
ATOM 3532 O O . TYR A 1 469 ? 89.205 92.140 155.174 1.00 61.51 469 TYR A O 1
ATOM 3541 N N . LEU A 1 470 ? 90.768 93.678 155.719 1.00 58.46 470 LEU A N 1
ATOM 3542 C CA . LEU A 1 470 ? 91.184 93.007 156.942 1.00 58.46 470 LEU A CA 1
ATOM 3543 C C . LEU A 1 470 ? 91.481 94.046 158.012 1.00 58.46 470 LEU A C 1
ATOM 3544 O O . LEU A 1 470 ? 91.692 95.225 157.716 1.00 58.46 470 LEU A O 1
ATOM 3549 N N . GLN A 1 471 ? 91.491 93.591 159.264 1.00 66.44 471 GLN A N 1
ATOM 3550 C CA . GLN A 1 471 ? 91.832 94.423 160.412 1.00 66.44 471 GLN A CA 1
ATOM 3551 C C . GLN A 1 471 ? 92.812 93.656 161.286 1.00 66.44 471 GLN A C 1
ATOM 3552 O O . GLN A 1 471 ? 92.506 92.549 161.739 1.00 66.44 471 GLN A O 1
ATOM 3558 N N . LEU A 1 472 ? 93.984 94.240 161.518 1.00 67.61 472 LEU A N 1
ATOM 3559 C CA . LEU A 1 472 ? 94.993 93.594 162.340 1.00 67.61 472 LEU A CA 1
ATOM 3560 C C . LEU A 1 472 ? 94.714 93.829 163.822 1.00 67.61 472 LEU A C 1
ATOM 3561 O O . LEU A 1 472 ? 94.024 94.775 164.213 1.00 67.61 472 LEU A O 1
ATOM 3566 N N . SER A 1 473 ? 95.265 92.945 164.651 1.00 71.08 473 SER A N 1
ATOM 3567 C CA . SER A 1 473 ? 95.100 93.023 166.094 1.00 71.08 473 SER A CA 1
ATOM 3568 C C . SER A 1 473 ? 96.424 92.694 166.767 1.00 71.08 473 SER A C 1
ATOM 3569 O O . SER A 1 473 ? 97.346 92.163 166.143 1.00 71.08 473 SER A O 1
ATOM 3572 N N . THR A 1 474 ? 96.507 93.020 168.059 1.00 70.35 474 THR A N 1
ATOM 3573 C CA . THR A 1 474 ? 97.740 92.780 168.804 1.00 70.35 474 THR A CA 1
ATOM 3574 C C . THR A 1 474 ? 98.029 91.289 168.931 1.00 70.35 474 THR A C 1
ATOM 3575 O O . THR A 1 474 ? 99.184 90.861 168.821 1.00 70.35 474 THR A O 1
ATOM 3579 N N . SER A 1 475 ? 96.995 90.483 169.161 1.00 70.86 475 SER A N 1
ATOM 3580 C CA . SER A 1 475 ? 97.134 89.037 169.268 1.00 70.86 475 SER A CA 1
ATOM 3581 C C . SER A 1 475 ? 96.774 88.320 167.974 1.00 70.86 475 SER A C 1
ATOM 3582 O O . SER A 1 475 ? 96.291 87.184 168.020 1.00 70.86 475 SER A O 1
ATOM 3585 N N . SER A 1 476 ? 96.995 88.957 166.822 1.00 68.49 476 SER A N 1
ATOM 3586 C CA . SER A 1 476 ? 96.635 88.337 165.551 1.00 68.49 476 SER A CA 1
ATOM 3587 C C . SER A 1 476 ? 97.564 87.178 165.212 1.00 68.49 476 SER A C 1
ATOM 3588 O O . SER A 1 476 ? 97.103 86.066 164.930 1.00 68.49 476 SER A O 1
ATOM 3591 N N . PHE A 1 477 ? 98.873 87.418 165.233 1.00 66.55 477 PHE A N 1
ATOM 3592 C CA . PHE A 1 477 ? 99.859 86.411 164.863 1.00 66.55 477 PHE A CA 1
ATOM 3593 C C . PHE A 1 477 ? 100.611 85.860 166.067 1.00 66.55 477 PHE A C 1
ATOM 3594 O O . PHE A 1 477 ? 101.772 85.458 165.930 1.00 66.55 477 PHE A O 1
ATOM 3602 N N . ALA A 1 478 ? 99.979 85.829 167.243 1.00 68.32 478 ALA A N 1
ATOM 3603 C CA . ALA A 1 478 ? 100.666 85.358 168.441 1.00 68.32 478 ALA A CA 1
ATOM 3604 C C . ALA A 1 478 ? 100.783 83.840 168.458 1.00 68.32 478 ALA A C 1
ATOM 3605 O O . ALA A 1 478 ? 101.797 83.294 168.907 1.00 68.32 478 ALA A O 1
ATOM 3607 N N . LEU A 1 479 ? 99.755 83.138 167.975 1.00 71.29 479 LEU A N 1
ATOM 3608 C CA . LEU A 1 479 ? 99.791 81.678 167.994 1.00 71.29 479 LEU A CA 1
ATOM 3609 C C . LEU A 1 479 ? 100.762 81.119 166.962 1.00 71.29 479 LEU A C 1
ATOM 3610 O O . LEU A 1 479 ? 101.018 79.909 166.945 1.00 71.29 479 LEU A O 1
ATOM 3615 N N . VAL A 1 480 ? 101.301 81.967 166.092 1.00 68.03 480 VAL A N 1
ATOM 3616 C CA . VAL A 1 480 ? 102.188 81.512 165.024 1.00 68.03 480 VAL A CA 1
ATOM 3617 C C . VAL A 1 480 ? 103.536 82.211 165.163 1.00 68.03 480 VAL A C 1
ATOM 3618 O O . VAL A 1 480 ? 103.802 83.194 164.458 1.00 68.03 480 VAL A O 1
ATOM 3622 N N . PRO A 1 481 ? 104.402 81.770 166.079 1.00 68.56 481 PRO A N 1
ATOM 3623 C CA . PRO A 1 481 ? 105.745 82.367 166.138 1.00 68.56 481 PRO A CA 1
ATOM 3624 C C . PRO A 1 481 ? 106.677 81.836 165.062 1.00 68.56 481 PRO A C 1
ATOM 3625 O O . PRO A 1 481 ? 107.593 82.547 164.632 1.00 68.56 481 PRO A O 1
ATOM 3629 N N . SER A 1 482 ? 106.455 80.602 164.603 1.00 64.99 482 SER A N 1
ATOM 3630 C CA . SER A 1 482 ? 107.342 79.961 163.638 1.00 64.99 482 SER A CA 1
ATOM 3631 C C . SER A 1 482 ? 107.161 80.473 162.214 1.00 64.99 482 SER A C 1
ATOM 3632 O O . SER A 1 482 ? 107.793 79.931 161.300 1.00 64.99 482 SER A O 1
ATOM 3635 N N . LEU A 1 483 ? 106.321 81.483 161.998 1.00 61.04 483 LEU A N 1
ATOM 3636 C CA . LEU A 1 483 ? 106.087 81.990 160.652 1.00 61.04 483 LEU A CA 1
ATOM 3637 C C . LEU A 1 483 ? 107.347 82.631 160.087 1.00 61.04 483 LEU A C 1
ATOM 3638 O O . LEU A 1 483 ? 108.051 83.366 160.784 1.00 61.04 483 LEU A O 1
ATOM 3643 N N . GLN A 1 484 ? 107.625 82.349 158.812 1.00 60.32 484 GLN A N 1
ATOM 3644 C CA . GLN A 1 484 ? 108.788 82.901 158.133 1.00 60.32 484 GLN A CA 1
ATOM 3645 C C . GLN A 1 484 ? 108.444 83.793 156.949 1.00 60.32 484 GLN A C 1
ATOM 3646 O O . GLN A 1 484 ? 109.258 84.649 156.589 1.00 60.32 484 GLN A O 1
ATOM 3652 N N . ARG A 1 485 ? 107.273 83.619 156.338 1.00 58.73 485 ARG A N 1
ATOM 3653 C CA . ARG A 1 485 ? 106.866 84.419 155.193 1.00 58.73 485 ARG A CA 1
ATOM 3654 C C . ARG A 1 485 ? 105.423 84.866 155.375 1.00 58.73 485 ARG A C 1
ATOM 3655 O O . ARG A 1 485 ? 104.570 84.080 155.795 1.00 58.73 485 ARG A O 1
ATOM 3663 N N . LEU A 1 486 ? 105.157 86.132 155.055 1.00 55.08 486 LEU A N 1
ATOM 3664 C CA . LEU A 1 486 ? 103.828 86.709 155.188 1.00 55.08 486 LEU A CA 1
ATOM 3665 C C . LEU A 1 486 ? 103.638 87.774 154.118 1.00 55.08 486 LEU A C 1
ATOM 3666 O O . LEU A 1 486 ? 104.524 88.604 153.897 1.00 55.08 486 LEU A O 1
ATOM 3671 N N . MET A 1 487 ? 102.481 87.746 153.458 1.00 56.60 487 MET A N 1
ATOM 3672 C CA . MET A 1 487 ? 102.191 88.629 152.336 1.00 56.60 487 MET A CA 1
ATOM 3673 C C . MET A 1 487 ? 100.870 89.349 152.571 1.00 56.60 487 MET A C 1
ATOM 3674 O O . MET A 1 487 ? 99.856 88.711 152.874 1.00 56.60 487 MET A O 1
ATOM 3679 N N . LEU A 1 488 ? 100.887 90.679 152.430 1.00 55.12 488 LEU A N 1
ATOM 3680 C CA . LEU A 1 488 ? 99.686 91.500 152.549 1.00 55.12 488 LEU A CA 1
ATOM 3681 C C . LEU A 1 488 ? 99.512 92.433 151.354 1.00 55.12 488 LEU A C 1
ATOM 3682 O O . LEU A 1 488 ? 99.196 93.612 151.539 1.00 55.12 488 LEU A O 1
ATOM 3687 N N . ARG A 1 489 ? 99.712 91.936 150.135 1.00 57.08 489 ARG A N 1
ATOM 3688 C CA . ARG A 1 489 ? 99.597 92.788 148.958 1.00 57.08 489 ARG A CA 1
ATOM 3689 C C . ARG A 1 489 ? 98.136 93.079 148.637 1.00 57.08 489 ARG A C 1
ATOM 3690 O O . ARG A 1 489 ? 97.337 92.163 148.423 1.00 57.08 489 ARG A O 1
ATOM 3698 N N . ARG A 1 490 ? 97.798 94.370 148.588 1.00 57.53 490 ARG A N 1
ATOM 3699 C CA . ARG A 1 490 ? 96.441 94.826 148.278 1.00 57.53 490 ARG A CA 1
ATOM 3700 C C . ARG A 1 490 ? 95.421 94.168 149.207 1.00 57.53 490 ARG A C 1
ATOM 3701 O O . ARG A 1 490 ? 94.693 93.249 148.825 1.00 57.53 490 ARG A O 1
ATOM 3709 N N . VAL A 1 491 ? 95.401 94.616 150.462 1.00 58.41 491 VAL A N 1
ATOM 3710 C CA . VAL A 1 491 ? 94.471 94.099 151.459 1.00 58.41 491 VAL A CA 1
ATOM 3711 C C . VAL A 1 491 ? 93.708 95.217 152.160 1.00 58.41 491 VAL A C 1
ATOM 3712 O O . VAL A 1 491 ? 92.809 94.938 152.960 1.00 58.41 491 VAL A O 1
ATOM 3716 N N . ALA A 1 492 ? 94.043 96.476 151.874 1.00 58.90 492 ALA A N 1
ATOM 3717 C CA . ALA A 1 492 ? 93.490 97.629 152.584 1.00 58.90 492 ALA A CA 1
ATOM 3718 C C . ALA A 1 492 ? 93.682 97.477 154.092 1.00 58.90 492 ALA A C 1
ATOM 3719 O O . ALA A 1 492 ? 92.729 97.488 154.874 1.00 58.90 492 ALA A O 1
ATOM 3721 N N . LEU A 1 493 ? 94.943 97.325 154.494 1.00 61.49 493 LEU A N 1
ATOM 3722 C CA . LEU A 1 493 ? 95.264 97.083 155.894 1.00 61.49 493 LEU A CA 1
ATOM 3723 C C . LEU A 1 493 ? 94.908 98.289 156.754 1.00 61.49 493 LEU A C 1
ATOM 3724 O O . LEU A 1 493 ? 95.069 99.441 156.341 1.00 61.49 493 LEU A O 1
ATOM 3729 N N . LYS A 1 494 ? 94.419 98.013 157.961 1.00 68.86 494 LYS A N 1
ATOM 3730 C CA . LYS A 1 494 ? 94.060 99.047 158.917 1.00 68.86 494 LYS A CA 1
ATOM 3731 C C . LYS A 1 494 ? 94.469 98.595 160.311 1.00 68.86 494 LYS A C 1
ATOM 3732 O O . LYS A 1 494 ? 94.773 97.421 160.539 1.00 68.86 494 LYS A O 1
ATOM 3738 N N . ASN A 1 495 ? 94.477 99.550 161.243 1.00 72.13 495 ASN A N 1
ATOM 3739 C CA . ASN A 1 495 ? 94.854 99.304 162.636 1.00 72.13 495 ASN A CA 1
A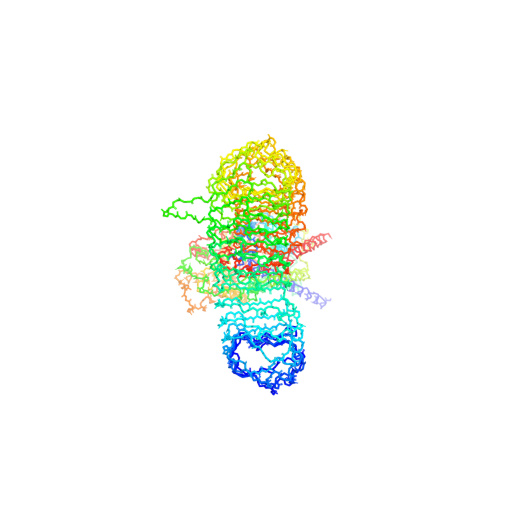TOM 3740 C C . ASN A 1 495 ? 96.267 98.738 162.750 1.00 72.13 495 ASN A C 1
ATOM 3741 O O . ASN A 1 495 ? 96.566 97.962 163.660 1.00 72.13 495 ASN A O 1
ATOM 3746 N N . VAL A 1 496 ? 97.147 99.123 161.824 1.00 74.19 496 VAL A N 1
ATOM 3747 C CA . VAL A 1 496 ? 98.519 98.626 161.855 1.00 74.19 496 VAL A CA 1
ATOM 3748 C C . VAL A 1 496 ? 99.327 99.357 162.921 1.00 74.19 496 VAL A C 1
ATOM 3749 O O . VAL A 1 496 ? 100.240 98.785 163.530 1.00 74.19 496 VAL A O 1
ATOM 3753 N N . ASP A 1 497 ? 98.996 100.623 163.177 1.00 75.71 497 ASP A N 1
ATOM 3754 C CA . ASP A 1 497 ? 99.718 101.437 164.156 1.00 75.71 497 ASP A CA 1
ATOM 3755 C C . ASP A 1 497 ? 99.086 101.257 165.539 1.00 75.71 497 ASP A C 1
ATOM 3756 O O . ASP A 1 497 ? 98.353 102.106 166.052 1.00 75.71 497 ASP A O 1
ATOM 3761 N N . ILE A 1 498 ? 99.393 100.113 166.148 1.00 76.44 498 ILE A N 1
ATOM 3762 C CA . ILE A 1 498 ? 98.931 99.790 167.492 1.00 76.44 498 ILE A CA 1
ATOM 3763 C C . ILE A 1 498 ? 100.098 99.219 168.287 1.00 76.44 498 ILE A C 1
ATOM 3764 O O . ILE A 1 498 ? 101.015 98.609 167.730 1.00 76.44 498 ILE A O 1
ATOM 3769 N N . SER A 1 499 ? 100.058 99.428 169.602 1.00 76.73 499 SER A N 1
ATOM 3770 C CA . SER A 1 499 ? 101.086 98.931 170.501 1.00 76.73 499 SER A CA 1
ATOM 3771 C C . SER A 1 499 ? 100.528 97.812 171.364 1.00 76.73 499 SER A C 1
ATOM 3772 O O . SER A 1 499 ? 99.465 97.987 171.975 1.00 76.73 499 SER A O 1
ATOM 3775 N N . PRO A 1 500 ? 101.201 96.653 171.446 1.00 76.39 500 PRO A N 1
ATOM 3776 C CA . PRO A 1 500 ? 102.463 96.348 170.762 1.00 76.39 500 PRO A CA 1
ATOM 3777 C C . PRO A 1 500 ? 102.280 96.015 169.283 1.00 76.39 500 PRO A C 1
ATOM 3778 O O . PRO A 1 500 ? 101.148 95.901 168.811 1.00 76.39 500 PRO A O 1
ATOM 3782 N N . SER A 1 501 ? 103.389 95.865 168.567 1.00 74.43 501 SER A N 1
ATOM 3783 C CA . SER A 1 501 ? 103.320 95.602 167.139 1.00 74.43 501 SER A CA 1
ATOM 3784 C C . SER A 1 501 ? 102.777 94.196 166.887 1.00 74.43 501 SER A C 1
ATOM 3785 O O . SER A 1 501 ? 103.269 93.225 167.475 1.00 74.43 501 SER A O 1
ATOM 3788 N N . PRO A 1 502 ? 101.771 94.050 166.018 1.00 69.54 502 PRO A N 1
ATOM 3789 C CA . PRO A 1 502 ? 101.238 92.705 165.740 1.00 69.54 502 PRO A CA 1
ATOM 3790 C C . PRO A 1 502 ? 102.272 91.757 165.162 1.00 69.54 502 PRO A C 1
ATOM 3791 O O . PRO A 1 502 ? 102.150 90.536 165.323 1.00 69.54 502 PRO A O 1
ATOM 3795 N N . PHE A 1 503 ? 103.291 92.287 164.488 1.00 67.61 503 PHE A N 1
ATOM 3796 C CA . PHE A 1 503 ? 104.361 91.470 163.931 1.00 67.61 503 PHE A CA 1
ATOM 3797 C C . PHE A 1 503 ? 105.438 91.129 164.953 1.00 67.61 503 PHE A C 1
ATOM 3798 O O . PHE A 1 503 ? 106.466 90.556 164.576 1.00 67.61 503 PHE A O 1
ATOM 3806 N N . ARG A 1 504 ? 105.231 91.466 166.226 1.00 70.81 504 ARG A N 1
ATOM 3807 C CA . ARG A 1 504 ? 106.243 91.177 167.239 1.00 70.81 504 ARG A CA 1
ATOM 3808 C C . ARG A 1 504 ? 106.444 89.686 167.498 1.00 70.81 504 ARG A C 1
ATOM 3809 O O . ARG A 1 504 ? 107.609 89.251 167.527 1.00 70.81 504 ARG A O 1
ATOM 3817 N N . PRO A 1 505 ? 105.407 88.861 167.697 1.00 71.11 505 PRO A N 1
ATOM 3818 C CA . PRO A 1 505 ? 105.669 87.439 167.980 1.00 71.11 505 PRO A CA 1
ATOM 3819 C C . PRO A 1 505 ? 106.302 86.689 166.821 1.00 71.11 505 PRO A C 1
ATOM 3820 O O . PRO A 1 505 ? 106.835 85.591 167.026 1.00 71.11 505 PRO A O 1
ATOM 3824 N N . LEU A 1 506 ? 106.259 87.242 165.608 1.00 68.55 506 LEU A N 1
ATOM 3825 C CA . LEU A 1 506 ? 106.879 86.612 164.442 1.00 68.55 506 LEU A CA 1
ATOM 3826 C C . LEU A 1 506 ? 108.395 86.734 164.572 1.00 68.55 506 LEU A C 1
ATOM 3827 O O . LEU A 1 506 ? 109.051 87.543 163.913 1.00 68.55 506 LEU A O 1
ATOM 3832 N N . ARG A 1 507 ? 108.961 85.897 165.443 1.00 72.24 507 ARG A N 1
ATOM 3833 C CA . ARG A 1 507 ? 110.396 85.964 165.704 1.00 72.24 507 ARG A CA 1
ATOM 3834 C C . ARG A 1 507 ? 111.203 85.498 164.499 1.00 72.24 507 ARG A C 1
ATOM 3835 O O . ARG A 1 507 ? 112.251 86.074 164.184 1.00 72.24 507 ARG A O 1
ATOM 3843 N N . ASN A 1 508 ? 110.735 84.459 163.813 1.00 71.64 508 ASN A N 1
ATOM 3844 C CA . ASN A 1 508 ? 111.435 83.908 162.661 1.00 71.64 508 ASN A CA 1
ATOM 3845 C C . ASN A 1 508 ? 110.929 84.465 161.335 1.00 71.64 508 ASN A C 1
ATOM 3846 O O . ASN A 1 508 ? 111.086 83.806 160.302 1.00 71.64 508 ASN A O 1
ATOM 3851 N N . LEU A 1 509 ? 110.328 85.653 161.340 1.00 62.50 509 LEU A N 1
ATOM 3852 C CA . LEU A 1 509 ? 109.844 86.249 160.102 1.00 62.50 509 LEU A CA 1
ATOM 3853 C C . LEU A 1 509 ? 111.014 86.632 159.206 1.00 62.50 509 LEU A C 1
ATOM 3854 O O . LEU A 1 509 ? 111.897 87.397 159.607 1.00 62.50 509 LEU A O 1
ATOM 3859 N N . THR A 1 510 ? 111.019 86.097 157.986 1.00 60.98 510 THR A N 1
ATOM 3860 C CA . THR A 1 510 ? 112.082 86.355 157.022 1.00 60.98 510 THR A CA 1
ATOM 3861 C C . THR A 1 510 ? 111.648 87.273 155.888 1.00 60.98 510 THR A C 1
ATOM 3862 O O . THR A 1 510 ? 112.337 88.256 155.597 1.00 60.98 510 THR A O 1
ATOM 3866 N N . ILE A 1 511 ? 110.521 86.982 155.244 1.00 58.28 511 ILE A N 1
ATOM 3867 C CA . ILE A 1 511 ? 110.016 87.771 154.127 1.00 58.28 511 ILE A CA 1
ATOM 3868 C C . ILE A 1 511 ? 108.660 88.341 154.515 1.00 58.28 511 ILE A C 1
ATOM 3869 O O . ILE A 1 511 ? 107.721 87.587 154.797 1.00 58.28 511 ILE A O 1
ATOM 3874 N N . LEU A 1 512 ? 108.560 89.667 154.527 1.00 55.91 512 LEU A N 1
ATOM 3875 C CA . LEU A 1 512 ? 107.321 90.368 154.837 1.00 55.91 512 LEU A CA 1
ATOM 3876 C C . LEU A 1 512 ? 106.970 91.280 153.670 1.00 55.91 512 LEU A C 1
ATOM 3877 O O . LEU A 1 512 ? 107.782 92.120 153.269 1.00 55.91 512 LEU A O 1
ATOM 3882 N N . ASP A 1 513 ? 105.764 91.112 153.131 1.00 58.85 513 ASP A N 1
ATOM 3883 C CA . ASP A 1 513 ? 105.336 91.806 151.920 1.00 58.85 513 ASP A CA 1
ATOM 3884 C C . ASP A 1 513 ? 103.988 92.464 152.182 1.00 58.85 513 ASP A C 1
ATOM 3885 O O . ASP A 1 513 ? 102.972 91.774 152.317 1.00 58.85 513 ASP A O 1
ATOM 3890 N N . LEU A 1 514 ? 103.979 93.793 152.251 1.00 56.69 514 LEU A N 1
ATOM 3891 C CA . LEU A 1 514 ? 102.747 94.568 152.341 1.00 56.69 514 LEU A CA 1
ATOM 3892 C C . LEU A 1 514 ? 102.834 95.719 151.349 1.00 56.69 514 LEU A C 1
ATOM 3893 O O . LEU A 1 514 ? 103.673 96.613 151.500 1.00 56.69 514 LEU A O 1
ATOM 3898 N N . SER A 1 515 ? 101.982 95.685 150.327 1.00 59.20 515 SER A N 1
ATOM 3899 C CA . SER A 1 515 ? 101.975 96.710 149.295 1.00 59.20 515 SER A CA 1
ATOM 3900 C C . SER A 1 515 ? 100.537 97.063 148.946 1.00 59.20 515 SER A C 1
ATOM 3901 O O . SER A 1 515 ? 99.622 96.248 149.093 1.00 59.20 515 SER A O 1
ATOM 3904 N N . ASN A 1 516 ? 100.353 98.301 148.481 1.00 59.82 516 ASN A N 1
ATOM 3905 C CA . ASN A 1 516 ? 99.038 98.824 148.102 1.00 59.82 516 ASN A CA 1
ATOM 3906 C C . ASN A 1 516 ? 98.052 98.761 149.267 1.00 59.82 516 ASN A C 1
ATOM 3907 O O . ASN A 1 516 ? 96.909 98.323 149.116 1.00 59.82 516 ASN A O 1
ATOM 3912 N N . ASN A 1 517 ? 98.497 99.203 150.445 1.00 61.36 517 ASN A N 1
ATOM 3913 C CA . ASN A 1 517 ? 97.639 99.270 151.620 1.00 61.36 517 ASN A CA 1
ATOM 3914 C C . ASN A 1 517 ? 97.142 100.679 151.918 1.00 61.36 517 ASN A C 1
ATOM 3915 O O . ASN A 1 517 ? 96.106 100.823 152.577 1.00 61.36 517 ASN A O 1
ATOM 3920 N N . ASN A 1 518 ? 97.851 101.708 151.454 1.00 67.82 518 ASN A N 1
ATOM 3921 C CA . ASN A 1 518 ? 97.501 103.105 151.717 1.00 67.82 518 ASN A CA 1
ATOM 3922 C C . ASN A 1 518 ? 97.420 103.376 153.218 1.00 67.82 518 ASN A C 1
ATOM 3923 O O . ASN A 1 518 ? 96.457 103.959 153.723 1.00 67.82 518 ASN A O 1
ATOM 3928 N N . ILE A 1 519 ? 98.453 102.941 153.937 1.00 67.92 519 ILE A N 1
ATOM 3929 C CA . ILE A 1 519 ? 98.546 103.139 155.380 1.00 67.92 519 ILE A CA 1
ATOM 3930 C C . ILE A 1 519 ? 99.252 104.472 155.621 1.00 67.92 519 ILE A C 1
ATOM 3931 O O . ILE A 1 519 ? 100.445 104.628 155.357 1.00 67.92 519 ILE A O 1
ATOM 3936 N N . ALA A 1 520 ? 98.492 105.457 156.107 1.00 73.08 520 ALA A N 1
ATOM 3937 C CA . ALA A 1 520 ? 99.044 106.796 156.282 1.00 73.08 520 ALA A CA 1
ATOM 3938 C C . ALA A 1 520 ? 99.874 106.898 157.556 1.00 73.08 520 ALA A C 1
ATOM 3939 O O . ALA A 1 520 ? 100.934 107.533 157.564 1.00 73.08 520 ALA A O 1
ATOM 3941 N N . ASN A 1 521 ? 99.409 106.285 158.642 1.00 71.72 521 ASN A N 1
ATOM 3942 C CA . ASN A 1 521 ? 100.054 106.388 159.944 1.00 71.72 521 ASN A CA 1
ATOM 3943 C C . ASN A 1 521 ? 100.594 105.025 160.352 1.00 71.72 521 ASN A C 1
ATOM 3944 O O . ASN A 1 521 ? 99.840 104.049 160.419 1.00 71.72 521 ASN A O 1
ATOM 3949 N N . ILE A 1 522 ? 101.897 104.964 160.621 1.00 72.27 522 ILE A N 1
ATOM 3950 C CA . ILE A 1 522 ? 102.562 103.750 161.081 1.00 72.27 522 ILE A CA 1
ATOM 3951 C C . ILE A 1 522 ? 103.317 104.084 162.359 1.00 72.27 522 ILE A C 1
ATOM 3952 O O . ILE A 1 522 ? 104.085 105.051 162.394 1.00 72.27 522 ILE A O 1
ATOM 3957 N N . ASN A 1 523 ? 103.099 103.289 163.403 1.00 74.67 523 ASN A N 1
ATOM 3958 C CA . ASN A 1 523 ? 103.764 103.534 164.673 1.00 74.67 523 ASN A CA 1
ATOM 3959 C C . ASN A 1 523 ? 105.244 103.169 164.589 1.00 74.67 523 ASN A C 1
ATOM 3960 O O . ASN A 1 523 ? 105.698 102.488 163.665 1.00 74.67 523 ASN A O 1
ATOM 3965 N N . GLU A 1 524 ? 106.002 103.641 165.581 1.00 77.23 524 GLU A N 1
ATOM 3966 C CA . GLU A 1 524 ? 107.446 103.429 165.577 1.00 77.23 524 GLU A CA 1
ATOM 3967 C C . GLU A 1 524 ? 107.802 102.013 166.016 1.00 77.23 524 GLU A C 1
ATOM 3968 O O . GLU A 1 524 ? 108.808 101.451 165.568 1.00 77.23 524 GLU A O 1
ATOM 3974 N N . ASP A 1 525 ? 106.983 101.416 166.885 1.00 77.15 525 ASP A N 1
ATOM 3975 C CA . ASP A 1 525 ? 107.308 100.106 167.439 1.00 77.15 525 ASP A CA 1
ATOM 3976 C C . ASP A 1 525 ? 107.119 98.976 166.435 1.00 77.15 525 ASP A C 1
ATOM 3977 O O . ASP A 1 525 ? 107.509 97.839 166.721 1.00 77.15 525 ASP A O 1
ATOM 3982 N N . LEU A 1 526 ? 106.530 99.253 165.275 1.00 75.82 526 LEU A N 1
ATOM 3983 C CA . LEU A 1 526 ? 106.295 98.200 164.297 1.00 75.82 526 LEU A CA 1
ATOM 3984 C C . LEU A 1 526 ? 107.614 97.752 163.675 1.00 75.82 526 LEU A C 1
ATOM 3985 O O . LEU A 1 526 ? 108.520 98.560 163.450 1.00 75.82 526 LEU A O 1
ATOM 3990 N N . LEU A 1 527 ? 107.718 96.446 163.412 1.00 73.16 527 LEU A N 1
ATOM 3991 C CA . LEU A 1 527 ? 108.957 95.821 162.939 1.00 73.16 527 LEU A CA 1
ATOM 3992 C C . LEU A 1 527 ? 110.109 96.049 163.916 1.00 73.16 527 LEU A C 1
ATOM 3993 O O . LEU A 1 527 ? 111.184 96.521 163.539 1.00 73.16 527 LEU A O 1
ATOM 3998 N N . GLU A 1 528 ? 109.884 95.712 165.183 1.00 72.34 528 GLU A N 1
ATOM 3999 C CA . GLU A 1 528 ? 110.927 95.748 166.198 1.00 72.34 528 GLU A CA 1
ATOM 4000 C C . GLU A 1 528 ? 111.289 94.320 166.588 1.00 72.34 528 GLU A C 1
ATOM 4001 O O . GLU A 1 528 ? 110.422 93.439 166.613 1.00 72.34 528 GLU A O 1
ATOM 4007 N N . GLY A 1 529 ? 112.570 94.091 166.868 1.00 73.87 529 GLY A N 1
ATOM 4008 C CA . GLY A 1 529 ? 113.048 92.770 167.210 1.00 73.87 529 GLY A CA 1
ATOM 4009 C C . GLY A 1 529 ? 113.075 91.779 166.068 1.00 73.87 529 GLY A C 1
ATOM 4010 O O . GLY A 1 529 ? 113.309 90.588 166.310 1.00 73.87 529 GLY A O 1
ATOM 4011 N N . LEU A 1 530 ? 112.841 92.225 164.834 1.00 72.15 530 LEU A N 1
ATOM 4012 C CA . LEU A 1 530 ? 112.790 91.330 163.677 1.00 72.15 530 LEU A CA 1
ATOM 4013 C C . LEU A 1 530 ? 114.193 91.182 163.087 1.00 72.15 530 LEU A C 1
ATOM 4014 O O . LEU A 1 530 ? 114.522 91.702 162.019 1.00 72.15 530 LEU A O 1
ATOM 4019 N N . GLU A 1 531 ? 115.031 90.444 163.817 1.00 74.61 531 GLU A N 1
ATOM 4020 C CA . GLU A 1 531 ? 116.411 90.253 163.384 1.00 74.61 531 GLU A CA 1
ATOM 4021 C C . GLU A 1 531 ? 116.487 89.368 162.146 1.00 74.61 531 GLU A C 1
ATOM 4022 O O . GLU A 1 531 ? 117.356 89.560 161.288 1.00 74.61 531 GLU A O 1
ATOM 4028 N N . ASN A 1 532 ? 115.584 88.390 162.035 1.00 68.58 532 ASN A N 1
ATOM 4029 C CA . ASN A 1 532 ? 115.598 87.480 160.895 1.00 68.58 532 ASN A CA 1
ATOM 4030 C C . ASN A 1 532 ? 114.963 88.086 159.651 1.00 68.58 532 ASN A C 1
ATOM 4031 O O . ASN A 1 532 ? 114.930 87.428 158.605 1.00 68.58 532 ASN A O 1
ATOM 4036 N N . LEU A 1 533 ? 114.452 89.313 159.738 1.00 62.99 533 LEU A N 1
ATOM 4037 C CA . LEU A 1 533 ? 113.840 89.958 158.584 1.00 62.99 533 LEU A CA 1
ATOM 4038 C C . LEU A 1 533 ? 114.892 90.230 157.516 1.00 62.99 533 LEU A C 1
ATOM 4039 O O . LEU A 1 533 ? 115.918 90.863 157.782 1.00 62.99 533 LEU A O 1
ATOM 4044 N N . GLU A 1 534 ? 114.632 89.746 156.303 1.00 62.07 534 GLU A N 1
ATOM 4045 C CA . GLU A 1 534 ? 115.567 89.878 155.192 1.00 62.07 534 GLU A CA 1
ATOM 4046 C C . GLU A 1 534 ? 114.995 90.675 154.031 1.00 62.07 534 GLU A C 1
ATOM 4047 O O . GLU A 1 534 ? 115.661 91.585 153.525 1.00 62.07 534 GLU A O 1
ATOM 4053 N N . ILE A 1 535 ? 113.777 90.364 153.593 1.00 59.23 535 ILE A N 1
ATOM 4054 C CA . ILE A 1 535 ? 113.146 91.030 152.458 1.00 59.23 535 ILE A CA 1
ATOM 4055 C C . ILE A 1 535 ? 111.963 91.833 152.979 1.00 59.23 535 ILE A C 1
ATOM 4056 O O . ILE A 1 535 ? 111.149 91.317 153.755 1.00 59.23 535 ILE A O 1
ATOM 4061 N N . LEU A 1 536 ? 111.868 93.092 152.553 1.00 59.19 536 LEU A N 1
ATOM 4062 C CA . LEU A 1 536 ? 110.784 93.981 152.947 1.00 59.19 536 LEU A CA 1
ATOM 4063 C C . LEU A 1 536 ? 110.245 94.697 151.718 1.00 59.19 536 LEU A C 1
ATOM 4064 O O . LEU A 1 536 ? 111.014 95.278 150.945 1.00 59.19 536 LEU A O 1
ATOM 4069 N N . ASP A 1 537 ? 108.928 94.651 151.542 1.00 59.50 537 ASP A N 1
ATOM 4070 C CA . ASP A 1 537 ? 108.245 95.336 150.452 1.00 59.50 537 ASP A CA 1
ATOM 4071 C C . ASP A 1 537 ? 107.315 96.392 151.033 1.00 59.50 537 ASP A C 1
ATOM 4072 O O . ASP A 1 537 ? 106.488 96.088 151.898 1.00 59.50 537 ASP A O 1
ATOM 4077 N N . PHE A 1 538 ? 107.455 97.633 150.557 1.00 63.69 538 PHE A N 1
ATOM 4078 C CA . PHE A 1 538 ? 106.650 98.746 151.052 1.00 63.69 538 PHE A CA 1
ATOM 4079 C C . PHE A 1 538 ? 106.158 99.643 149.921 1.00 63.69 538 PHE A C 1
ATOM 4080 O O . PHE A 1 538 ? 106.243 100.870 150.029 1.00 63.69 538 PHE A O 1
ATOM 4088 N N . GLN A 1 539 ? 105.645 99.058 148.841 1.00 64.78 539 GLN A N 1
ATOM 4089 C CA . GLN A 1 539 ? 105.239 99.846 147.685 1.00 64.78 539 GLN A CA 1
ATOM 4090 C C . GLN A 1 539 ? 103.801 100.338 147.831 1.00 64.78 539 GLN A C 1
ATOM 4091 O O . GLN A 1 539 ? 102.913 99.607 148.278 1.00 64.78 539 GLN A O 1
ATOM 4097 N N . HIS A 1 540 ? 103.583 101.599 147.447 1.00 64.61 540 HIS A N 1
ATOM 4098 C CA . HIS A 1 540 ? 102.244 102.189 147.352 1.00 64.61 540 HIS A CA 1
ATOM 4099 C C . HIS A 1 540 ? 101.502 102.158 148.688 1.00 64.61 540 HIS A C 1
ATOM 4100 O O . HIS A 1 540 ? 100.406 101.606 148.800 1.00 64.61 540 HIS A O 1
ATOM 4107 N N . ASN A 1 541 ? 102.099 102.763 149.715 1.00 68.29 541 ASN A N 1
ATOM 4108 C CA . ASN A 1 541 ? 101.449 102.899 151.013 1.00 68.29 541 ASN A CA 1
ATOM 4109 C C . ASN A 1 541 ? 101.412 104.339 151.511 1.00 68.29 541 ASN A C 1
ATOM 4110 O O . ASN A 1 541 ? 100.941 104.582 152.627 1.00 68.29 541 ASN A O 1
ATOM 4115 N N . ASN A 1 542 ? 101.894 105.294 150.714 1.00 69.10 542 ASN A N 1
ATOM 4116 C CA . ASN A 1 542 ? 101.856 106.717 151.058 1.00 69.10 542 ASN A CA 1
ATOM 4117 C C . ASN A 1 542 ? 102.581 106.986 152.376 1.00 69.10 542 ASN A C 1
ATOM 4118 O O . ASN A 1 542 ? 101.971 107.122 153.439 1.00 69.10 542 ASN A O 1
ATOM 4123 N N . LEU A 1 543 ? 103.908 107.065 152.297 1.00 72.03 543 LEU A N 1
ATOM 4124 C CA . LEU A 1 543 ? 104.752 107.311 153.458 1.00 72.03 543 LEU A CA 1
ATOM 4125 C C . LEU A 1 543 ? 105.338 108.719 153.480 1.00 72.03 543 LEU A C 1
ATOM 4126 O O . LEU A 1 543 ? 106.350 108.944 154.150 1.00 72.03 543 LEU A O 1
ATOM 4131 N N . ALA A 1 544 ? 104.728 109.667 152.765 1.00 79.04 544 ALA A N 1
ATOM 4132 C CA . ALA A 1 544 ? 105.289 111.012 152.690 1.00 79.04 544 ALA A CA 1
ATOM 4133 C C . ALA A 1 544 ? 105.055 111.791 153.979 1.00 79.04 544 ALA A C 1
ATOM 4134 O O . ALA A 1 544 ? 105.975 112.429 154.503 1.00 79.04 544 ALA A O 1
ATOM 4136 N N . ARG A 1 545 ? 103.828 111.752 154.503 1.00 86.61 545 ARG A N 1
ATOM 4137 C CA . ARG A 1 545 ? 103.490 112.568 155.666 1.00 86.61 545 ARG A CA 1
ATOM 4138 C C . ARG A 1 545 ? 104.194 112.068 156.922 1.00 86.61 545 ARG A C 1
ATOM 4139 O O . ARG A 1 545 ? 104.525 112.858 157.814 1.00 86.61 545 ARG A O 1
ATOM 4147 N N . LEU A 1 546 ? 104.444 110.760 157.005 1.00 79.40 546 LEU A N 1
ATOM 4148 C CA . LEU A 1 546 ? 104.994 110.188 158.230 1.00 79.40 546 LEU A CA 1
ATOM 4149 C C . LEU A 1 546 ? 106.442 110.604 158.463 1.00 79.40 546 LEU A C 1
ATOM 4150 O O . LEU A 1 546 ? 106.849 110.803 159.614 1.00 79.40 546 LEU A O 1
ATOM 4155 N N . TRP A 1 547 ? 107.231 110.747 157.398 1.00 79.75 547 TRP A N 1
ATOM 4156 C CA . TRP A 1 547 ? 108.670 110.939 157.552 1.00 79.75 547 TRP A CA 1
ATOM 4157 C C . TRP A 1 547 ? 109.074 112.407 157.617 1.00 79.75 547 TRP A C 1
ATOM 4158 O O . TRP A 1 547 ? 109.860 112.787 158.492 1.00 79.75 547 TRP A O 1
ATOM 4169 N N . LYS A 1 548 ? 108.549 113.217 156.693 1.00 83.09 548 LYS A N 1
ATOM 4170 C CA . LYS A 1 548 ? 108.945 114.617 156.423 1.00 83.09 548 LYS A CA 1
ATOM 4171 C C . LYS A 1 548 ? 109.317 115.320 157.728 1.00 83.09 548 LYS A C 1
ATOM 4172 O O . LYS A 1 548 ? 110.502 115.319 158.098 1.00 83.09 548 LYS A O 1
ATOM 4178 N N . ARG A 1 549 ? 108.378 115.955 158.423 1.00 90.39 549 ARG A N 1
ATOM 4179 C CA . ARG A 1 549 ? 108.604 116.539 159.743 1.00 90.39 549 ARG A CA 1
ATOM 4180 C C . ARG A 1 549 ? 107.374 116.197 160.575 1.00 90.39 549 ARG A C 1
ATOM 4181 O O . ARG A 1 549 ? 106.383 116.932 160.579 1.00 90.39 549 ARG A O 1
ATOM 4189 N N . ALA A 1 550 ? 107.438 115.063 161.270 1.00 92.94 550 ALA A N 1
ATOM 4190 C CA . ALA A 1 550 ? 106.263 114.530 161.945 1.00 92.94 550 ALA A CA 1
ATOM 4191 C C . ALA A 1 550 ? 105.794 115.463 163.054 1.00 92.94 550 ALA A C 1
ATOM 4192 O O . ALA A 1 550 ? 106.595 115.992 163.829 1.00 92.94 550 ALA A O 1
ATOM 4194 N N . ASN A 1 551 ? 104.480 115.666 163.118 1.00 96.58 551 ASN A N 1
ATOM 4195 C CA . ASN A 1 551 ? 103.910 116.474 164.192 1.00 96.58 551 ASN A CA 1
ATOM 4196 C C . ASN A 1 551 ? 104.084 115.847 165.573 1.00 96.58 551 ASN A C 1
ATOM 4197 O O . ASN A 1 551 ? 104.410 116.591 166.514 1.00 96.58 551 ASN A O 1
ATOM 4202 N N . PRO A 1 552 ? 103.880 114.538 165.780 1.00 98.14 552 PRO A N 1
ATOM 4203 C CA . PRO A 1 552 ? 104.131 113.984 167.122 1.00 98.14 552 PRO A CA 1
ATOM 4204 C C . PRO A 1 552 ? 105.585 114.073 167.554 1.00 98.14 552 PRO A C 1
ATOM 4205 O O . PRO A 1 552 ? 105.863 114.170 168.756 1.00 98.14 552 PRO A O 1
ATOM 4209 N N . GLY A 1 553 ? 106.524 114.047 166.611 1.00 94.36 553 GLY A N 1
ATOM 4210 C CA . GLY A 1 553 ? 107.930 114.121 166.960 1.00 94.36 553 GLY A CA 1
ATOM 4211 C C . GLY A 1 553 ? 108.854 114.275 165.770 1.00 94.36 553 GLY A C 1
ATOM 4212 O O . GLY A 1 553 ? 108.956 115.359 165.189 1.00 94.36 553 GLY A O 1
ATOM 4213 N N . GLY A 1 554 ? 109.543 113.197 165.404 1.00 88.86 554 GLY A N 1
ATOM 4214 C CA . GLY A 1 554 ? 110.463 113.220 164.293 1.00 88.86 554 GLY A CA 1
ATOM 4215 C C . GLY A 1 554 ? 110.300 112.018 163.387 1.00 88.86 554 GLY A C 1
ATOM 4216 O O . GLY A 1 554 ? 109.215 111.438 163.276 1.00 88.86 554 GLY A O 1
ATOM 4217 N N . PRO A 1 555 ? 111.380 111.622 162.715 1.00 83.61 555 PRO A N 1
ATOM 4218 C CA . PRO A 1 555 ? 111.311 110.443 161.845 1.00 83.61 555 PRO A CA 1
ATOM 4219 C C . PRO A 1 555 ? 111.053 109.180 162.652 1.00 83.61 555 PRO A C 1
ATOM 4220 O O . PRO A 1 555 ? 111.649 108.962 163.709 1.00 83.61 555 PRO A O 1
ATOM 4224 N N . VAL A 1 556 ? 110.149 108.343 162.140 1.00 78.61 556 VAL A N 1
ATOM 4225 C CA . VAL A 1 556 ? 109.775 107.128 162.860 1.00 78.61 556 VAL A CA 1
ATOM 4226 C C . VAL A 1 556 ? 110.904 106.108 162.812 1.00 78.61 556 VAL A C 1
ATOM 4227 O O . VAL A 1 556 ? 111.110 105.349 163.767 1.00 78.61 556 VAL A O 1
ATOM 4231 N N . ASN A 1 557 ? 111.655 106.086 161.707 1.00 77.00 557 ASN A N 1
ATOM 4232 C CA . ASN A 1 557 ? 112.771 105.158 161.487 1.00 77.00 557 ASN A CA 1
ATOM 4233 C C . ASN A 1 557 ? 112.437 103.742 161.964 1.00 77.00 557 ASN A C 1
ATOM 4234 O O . ASN A 1 557 ? 113.100 103.170 162.830 1.00 77.00 557 ASN A O 1
ATOM 4239 N N . PHE A 1 558 ? 111.389 103.169 161.365 1.00 73.78 558 PHE A N 1
ATOM 4240 C CA . PHE A 1 558 ? 110.932 101.844 161.777 1.00 73.78 558 PHE A CA 1
ATOM 4241 C C . PHE A 1 558 ? 111.979 100.775 161.482 1.00 73.78 558 PHE A C 1
ATOM 4242 O O . PHE A 1 558 ? 111.927 99.675 162.043 1.00 73.78 558 PHE A O 1
ATOM 4250 N N . LEU A 1 559 ? 112.939 101.078 160.607 1.00 73.33 559 LEU A N 1
ATOM 4251 C CA . LEU A 1 559 ? 114.077 100.192 160.363 1.00 73.33 559 LEU A CA 1
ATOM 4252 C C . LEU A 1 559 ? 115.129 100.370 161.462 1.00 73.33 559 LEU A C 1
ATOM 4253 O O . LEU A 1 559 ? 116.221 100.896 161.252 1.00 73.33 559 LEU A O 1
ATOM 4258 N N . LYS A 1 560 ? 114.770 99.910 162.663 1.00 76.69 560 LYS A N 1
ATOM 4259 C CA . LYS A 1 560 ? 115.655 100.078 163.811 1.00 76.69 560 LYS A CA 1
ATOM 4260 C C . LYS A 1 560 ? 116.700 98.972 163.879 1.00 76.69 560 LYS A C 1
ATOM 4261 O O . LYS A 1 560 ? 117.894 99.227 163.685 1.00 76.69 560 LYS A O 1
ATOM 4267 N N . GLY A 1 561 ? 116.274 97.741 164.150 1.00 77.95 561 GLY A N 1
ATOM 4268 C CA . GLY A 1 561 ? 117.209 96.649 164.336 1.00 77.95 561 GLY A CA 1
ATOM 4269 C C . GLY A 1 561 ? 117.123 95.572 163.275 1.00 77.95 561 GLY A C 1
ATOM 4270 O O . GLY A 1 561 ? 117.486 94.419 163.524 1.00 77.95 561 GLY A O 1
ATOM 4271 N N . LEU A 1 562 ? 116.647 95.935 162.084 1.00 74.07 562 LEU A N 1
ATOM 4272 C CA . LEU A 1 562 ? 116.565 95.000 160.961 1.00 74.07 562 LEU A CA 1
ATOM 4273 C C . LEU A 1 562 ? 117.951 94.891 160.330 1.00 74.07 562 LEU A C 1
ATOM 4274 O O . LEU A 1 562 ? 118.218 95.388 159.233 1.00 74.07 562 LEU A O 1
ATOM 4279 N N . SER A 1 563 ? 118.851 94.217 161.050 1.00 75.18 563 SER A N 1
ATOM 4280 C CA . SER A 1 563 ? 120.240 94.136 160.608 1.00 75.18 563 SER A CA 1
ATOM 4281 C C . SER A 1 563 ? 120.387 93.227 159.394 1.00 75.18 563 SER A C 1
ATOM 4282 O O . SER A 1 563 ? 121.130 93.546 158.458 1.00 75.18 563 SER A O 1
ATOM 4285 N N . HIS A 1 564 ? 119.689 92.094 159.388 1.00 71.04 564 HIS A N 1
ATOM 4286 C CA . HIS A 1 564 ? 119.798 91.121 158.309 1.00 71.04 564 HIS A CA 1
ATOM 4287 C C . HIS A 1 564 ? 118.926 91.459 157.107 1.00 71.04 564 HIS A C 1
ATOM 4288 O O . HIS A 1 564 ? 118.693 90.584 156.266 1.00 71.04 564 HIS A O 1
ATOM 4295 N N . LEU A 1 565 ? 118.438 92.693 157.005 1.00 63.82 565 LEU A N 1
ATOM 4296 C CA . LEU A 1 565 ? 117.641 93.092 155.853 1.00 63.82 565 LEU A CA 1
ATOM 4297 C C . LEU A 1 565 ? 118.505 93.100 154.598 1.00 63.82 565 LEU A C 1
ATOM 4298 O O . LEU A 1 565 ? 119.607 93.657 154.593 1.00 63.82 565 LEU A O 1
ATOM 4303 N N . HIS A 1 566 ? 118.004 92.476 153.534 1.00 63.45 566 HIS A N 1
ATOM 4304 C CA . HIS A 1 566 ? 118.732 92.359 152.276 1.00 63.45 566 HIS A CA 1
ATOM 4305 C C . HIS A 1 566 ? 118.090 93.143 151.141 1.00 63.45 566 HIS A C 1
ATOM 4306 O O . HIS A 1 566 ? 118.765 93.941 150.483 1.00 63.45 566 HIS A O 1
ATOM 4313 N N . ILE A 1 567 ? 116.798 92.941 150.895 1.00 60.93 567 ILE A N 1
ATOM 4314 C CA . ILE A 1 567 ? 116.086 93.586 149.798 1.00 60.93 567 ILE A CA 1
ATOM 4315 C C . ILE A 1 567 ? 115.041 94.520 150.390 1.00 60.93 567 ILE A C 1
ATOM 4316 O O . ILE A 1 567 ? 114.222 94.100 151.216 1.00 60.93 567 ILE A O 1
ATOM 4321 N N . LEU A 1 568 ? 115.068 95.782 149.964 1.00 61.30 568 LEU A N 1
ATOM 4322 C CA . LEU A 1 568 ? 114.184 96.813 150.492 1.00 61.30 568 LEU A CA 1
ATOM 4323 C C . LEU A 1 568 ? 113.562 97.563 149.323 1.00 61.30 568 LEU A C 1
ATOM 4324 O O . LEU A 1 568 ? 114.254 97.885 148.352 1.00 61.30 568 LEU A O 1
ATOM 4329 N N . ASN A 1 569 ? 112.262 97.836 149.415 1.00 61.67 569 ASN A N 1
ATOM 4330 C CA . ASN A 1 569 ? 111.516 98.496 148.351 1.00 61.67 569 ASN A CA 1
ATOM 4331 C C . ASN A 1 569 ? 110.586 99.531 148.970 1.00 61.67 569 ASN A C 1
ATOM 4332 O O . ASN A 1 569 ? 109.748 99.192 149.812 1.00 61.67 569 ASN A O 1
ATOM 4337 N N . LEU A 1 570 ? 110.735 100.790 148.551 1.00 59.55 570 LEU A N 1
ATOM 4338 C CA . LEU A 1 570 ? 109.872 101.885 148.982 1.00 59.55 570 LEU A CA 1
ATOM 4339 C C . LEU A 1 570 ? 109.389 102.716 147.797 1.00 59.55 570 LEU A C 1
ATOM 4340 O O . LEU A 1 570 ? 109.456 103.946 147.825 1.00 59.55 570 LEU A O 1
ATOM 4345 N N . GLU A 1 571 ? 108.903 102.058 146.747 1.00 66.29 571 GLU A N 1
ATOM 4346 C CA . GLU A 1 571 ? 108.509 102.777 145.544 1.00 66.29 571 GLU A CA 1
ATOM 4347 C C . GLU A 1 571 ? 107.079 103.299 145.656 1.00 66.29 571 GLU A C 1
ATOM 4348 O O . GLU A 1 571 ? 106.215 102.691 146.295 1.00 66.29 571 GLU A O 1
ATOM 4354 N N . SER A 1 572 ? 106.846 104.457 145.034 1.00 65.02 572 SER A N 1
ATOM 4355 C CA . SER A 1 572 ? 105.509 105.034 144.876 1.00 65.02 572 SER A CA 1
ATOM 4356 C C . SER A 1 572 ? 104.849 105.346 146.219 1.00 65.02 572 SER A C 1
ATOM 4357 O O . SER A 1 572 ? 103.665 105.070 146.426 1.00 65.02 572 SER A O 1
ATOM 4360 N N . ASN A 1 573 ? 105.614 105.927 147.138 1.00 66.39 573 ASN A N 1
ATOM 4361 C CA . ASN A 1 573 ? 105.050 106.469 148.368 1.00 66.39 573 ASN A CA 1
ATOM 4362 C C . ASN A 1 573 ? 105.031 107.993 148.383 1.00 66.39 573 ASN A C 1
ATOM 4363 O O . ASN A 1 573 ? 104.485 108.582 149.321 1.00 66.39 573 ASN A O 1
ATOM 4368 N N . GLY A 1 574 ? 105.612 108.639 147.374 1.00 72.90 574 GLY A N 1
ATOM 4369 C CA . GLY A 1 574 ? 105.563 110.084 147.277 1.00 72.90 574 GLY A CA 1
ATOM 4370 C C . GLY A 1 574 ? 106.405 110.831 148.285 1.00 72.90 574 GLY A C 1
ATOM 4371 O O . GLY A 1 574 ? 106.089 111.979 148.606 1.00 72.90 574 GLY A O 1
ATOM 4372 N N . LEU A 1 575 ? 107.473 110.219 148.791 1.00 73.20 575 LEU A N 1
ATOM 4373 C CA . LEU A 1 575 ? 108.308 110.885 149.781 1.00 73.20 575 LEU A CA 1
ATOM 4374 C C . LEU A 1 575 ? 109.129 111.989 149.126 1.00 73.20 575 LEU A C 1
ATOM 4375 O O . LEU A 1 575 ? 109.703 111.803 148.049 1.00 73.20 575 LEU A O 1
ATOM 4380 N N . ASP A 1 576 ? 109.191 113.144 149.789 1.00 76.35 576 ASP A N 1
ATOM 4381 C CA . ASP A 1 576 ? 109.900 114.298 149.253 1.00 76.35 576 ASP A CA 1
ATOM 4382 C C . ASP A 1 576 ? 111.268 114.520 149.883 1.00 76.35 576 ASP A C 1
ATOM 4383 O O . ASP A 1 576 ? 112.032 115.353 149.384 1.00 76.35 576 ASP A O 1
ATOM 4388 N N . GLU A 1 577 ? 111.593 113.806 150.959 1.00 76.14 577 GLU A N 1
ATOM 4389 C CA . GLU A 1 577 ? 112.909 113.904 151.574 1.00 76.14 577 GLU A CA 1
ATOM 4390 C C . GLU A 1 577 ? 113.160 112.659 152.410 1.00 76.14 577 GLU A C 1
ATOM 4391 O O . GLU A 1 577 ? 112.228 111.969 152.831 1.00 76.14 577 GLU A O 1
ATOM 4397 N N . ILE A 1 578 ? 114.435 112.380 152.644 1.00 73.27 578 ILE A N 1
ATOM 4398 C CA . ILE A 1 578 ? 114.879 111.217 153.405 1.00 73.27 578 ILE A CA 1
ATOM 4399 C C . ILE A 1 578 ? 115.547 111.719 154.680 1.00 73.27 578 ILE A C 1
ATOM 4400 O O . ILE A 1 578 ? 116.557 112.432 154.602 1.00 73.27 578 ILE A O 1
ATOM 4405 N N . PRO A 1 579 ? 115.027 111.389 155.860 1.00 77.07 579 PRO A N 1
ATOM 4406 C CA . PRO A 1 579 ? 115.677 111.834 157.098 1.00 77.07 579 PRO A CA 1
ATOM 4407 C C . PRO A 1 579 ? 116.982 111.090 157.333 1.00 77.07 579 PRO A C 1
ATOM 4408 O O . PRO A 1 579 ? 117.101 109.897 157.044 1.00 77.07 579 PRO A O 1
ATOM 4412 N N . VAL A 1 580 ? 117.969 111.813 157.864 1.00 79.89 580 VAL A N 1
ATOM 4413 C CA . VAL A 1 580 ? 119.278 111.226 158.112 1.00 79.89 580 VAL A CA 1
ATOM 4414 C C . VAL A 1 580 ? 119.207 110.299 159.319 1.00 79.89 580 VAL A C 1
ATOM 4415 O O . VAL A 1 580 ? 118.574 110.615 160.336 1.00 79.89 580 VAL A O 1
ATOM 4419 N N . GLY A 1 581 ? 119.849 109.137 159.205 1.00 78.39 581 GLY A N 1
ATOM 4420 C CA . GLY A 1 581 ? 119.904 108.183 160.291 1.00 78.39 581 GLY A CA 1
ATOM 4421 C C . GLY A 1 581 ? 118.923 107.036 160.202 1.00 78.39 581 GLY A C 1
ATOM 4422 O O . GLY A 1 581 ? 118.930 106.170 161.087 1.00 78.39 581 GLY A O 1
ATOM 4423 N N . VAL A 1 582 ? 118.079 106.993 159.169 1.00 74.65 582 VAL A N 1
ATOM 4424 C CA . VAL A 1 582 ? 117.099 105.915 159.061 1.00 74.65 582 VAL A CA 1
ATOM 4425 C C . VAL A 1 582 ? 117.758 104.641 158.545 1.00 74.65 582 VAL A C 1
ATOM 4426 O O . VAL A 1 582 ? 117.299 103.528 158.831 1.00 74.65 582 VAL A O 1
ATOM 4430 N N . PHE A 1 583 ? 118.842 104.779 157.785 1.00 72.87 583 PHE A N 1
ATOM 4431 C CA . PHE A 1 583 ? 119.561 103.638 157.236 1.00 72.87 583 PHE A CA 1
ATOM 4432 C C . PHE A 1 583 ? 120.810 103.286 158.035 1.00 72.87 583 PHE A C 1
ATOM 4433 O O . PHE A 1 583 ? 121.670 102.557 157.530 1.00 72.87 583 PHE A O 1
ATOM 4441 N N . LYS A 1 584 ? 120.930 103.788 159.262 1.00 75.21 584 LYS A N 1
ATOM 4442 C CA . LYS A 1 584 ? 122.085 103.471 160.091 1.00 75.21 584 LYS A CA 1
ATOM 4443 C C . LYS A 1 584 ? 122.054 102.008 160.515 1.00 75.21 584 LYS A C 1
ATOM 4444 O O . LYS A 1 584 ? 120.985 101.431 160.736 1.00 75.21 584 LYS A O 1
ATOM 4450 N N . ASN A 1 585 ? 123.243 101.411 160.628 1.00 78.65 585 ASN A N 1
ATOM 4451 C CA . ASN A 1 585 ? 123.401 100.016 161.043 1.00 78.65 585 ASN A CA 1
ATOM 4452 C C . ASN A 1 585 ? 122.624 99.072 160.126 1.00 78.65 585 ASN A C 1
ATOM 4453 O O . ASN A 1 585 ? 121.948 98.144 160.575 1.00 78.65 585 ASN A O 1
ATOM 4458 N N . LEU A 1 586 ? 122.728 99.319 158.818 1.00 73.76 586 LEU A N 1
ATOM 4459 C CA . LEU A 1 586 ? 122.098 98.486 157.796 1.00 73.76 586 LEU A CA 1
ATOM 4460 C C . LEU A 1 586 ? 123.200 97.963 156.869 1.00 73.76 586 LEU A C 1
ATOM 4461 O O . LEU A 1 586 ? 123.301 98.355 155.704 1.00 73.76 586 LEU A O 1
ATOM 4466 N N . PHE A 1 587 ? 124.032 97.064 157.401 1.00 74.74 587 PHE A N 1
ATOM 4467 C CA . PHE A 1 587 ? 125.185 96.585 156.646 1.00 74.74 587 PHE A CA 1
ATOM 4468 C C . PHE A 1 587 ? 124.773 95.592 155.565 1.00 74.74 587 PHE A C 1
ATOM 4469 O O . PHE A 1 587 ? 125.217 95.695 154.415 1.00 74.74 587 PHE A O 1
ATOM 4477 N N . GLU A 1 588 ? 123.926 94.621 155.913 1.00 71.23 588 GLU A N 1
ATOM 4478 C CA . GLU A 1 588 ? 123.578 93.548 154.988 1.00 71.23 588 GLU A CA 1
ATOM 4479 C C . GLU A 1 588 ? 122.596 93.978 153.907 1.00 71.23 588 GLU A C 1
ATOM 4480 O O . GLU A 1 588 ? 122.152 93.125 153.129 1.00 71.23 588 GLU A O 1
ATOM 4486 N N . LEU A 1 589 ? 122.242 95.259 153.840 1.00 64.90 589 LEU A N 1
ATOM 4487 C CA . LEU A 1 589 ? 121.296 95.723 152.833 1.00 64.90 589 LEU A CA 1
ATOM 4488 C C . LEU A 1 589 ? 121.933 95.661 151.449 1.00 64.90 589 LEU A C 1
ATOM 4489 O O . LEU A 1 589 ? 123.057 96.130 151.248 1.00 64.90 589 LEU A O 1
ATOM 4494 N N . LYS A 1 590 ? 121.207 95.087 150.491 1.00 62.68 590 LYS A N 1
ATOM 4495 C CA . LYS A 1 590 ? 121.717 94.883 149.141 1.00 62.68 590 LYS A CA 1
ATOM 4496 C C . LYS A 1 590 ? 121.005 95.723 148.091 1.00 62.68 590 LYS A C 1
ATOM 4497 O O . LYS A 1 590 ? 121.663 96.347 147.252 1.00 62.68 590 LYS A O 1
ATOM 4503 N N . SER A 1 591 ? 119.673 95.762 148.109 1.00 61.13 591 SER A N 1
ATOM 4504 C CA . SER A 1 591 ? 118.896 96.421 147.065 1.00 61.13 591 SER A CA 1
ATOM 4505 C C . SER A 1 591 ? 117.972 97.464 147.676 1.00 61.13 591 SER A C 1
ATOM 4506 O O . SER A 1 591 ? 117.331 97.206 148.700 1.00 61.13 591 SER A O 1
ATOM 4509 N N . ILE A 1 592 ? 117.903 98.635 147.041 1.00 60.66 592 ILE A N 1
ATOM 4510 C CA . ILE A 1 592 ? 117.015 99.717 147.451 1.00 60.66 592 ILE A CA 1
ATOM 4511 C C . ILE A 1 592 ? 116.204 100.157 146.241 1.00 60.66 592 ILE A C 1
ATOM 4512 O O . ILE A 1 592 ? 116.766 100.384 145.164 1.00 60.66 592 ILE A O 1
ATOM 4517 N N . ASN A 1 593 ? 114.891 100.284 146.420 1.00 64.04 593 ASN A N 1
ATOM 4518 C CA . ASN A 1 593 ? 113.987 100.725 145.364 1.00 64.04 593 ASN A CA 1
ATOM 4519 C C . ASN A 1 593 ? 113.212 101.936 145.863 1.00 64.04 593 ASN A C 1
ATOM 4520 O O . ASN A 1 593 ? 112.296 101.795 146.681 1.00 64.04 593 ASN A O 1
ATOM 4525 N N . LEU A 1 594 ? 113.574 103.121 145.367 1.00 60.39 594 LEU A N 1
ATOM 4526 C CA . LEU A 1 594 ? 112.921 104.368 145.753 1.00 60.39 594 LEU A CA 1
ATOM 4527 C C . LEU A 1 594 ? 112.358 105.095 144.537 1.00 60.39 594 LEU A C 1
ATOM 4528 O O . LEU A 1 594 ? 112.320 106.328 144.507 1.00 60.39 594 LEU A O 1
ATOM 4533 N N . GLY A 1 595 ? 111.920 104.347 143.528 1.00 63.65 595 GLY A N 1
ATOM 4534 C CA . GLY A 1 595 ? 111.365 104.966 142.345 1.00 63.65 595 GLY A CA 1
ATOM 4535 C C . GLY A 1 595 ? 109.991 105.559 142.590 1.00 63.65 595 GLY A C 1
ATOM 4536 O O . GLY A 1 595 ? 109.304 105.244 143.563 1.00 63.65 595 GLY A O 1
ATOM 4537 N N . LEU A 1 596 ? 109.593 106.446 141.675 1.00 63.67 596 LEU A N 1
ATOM 4538 C CA . LEU A 1 596 ? 108.282 107.099 141.717 1.00 63.67 596 LEU A CA 1
ATOM 4539 C C . LEU A 1 596 ? 108.086 107.869 143.023 1.00 63.67 596 LEU A C 1
ATOM 4540 O O . LEU A 1 596 ? 107.025 107.811 143.647 1.00 63.67 596 LEU A O 1
ATOM 4545 N N . ASN A 1 597 ? 109.121 108.593 143.440 1.00 69.08 597 ASN A N 1
ATOM 4546 C CA . ASN A 1 597 ? 109.087 109.405 144.646 1.00 69.08 597 ASN A CA 1
ATOM 4547 C C . ASN A 1 597 ? 109.243 110.876 144.282 1.00 69.08 597 ASN A C 1
ATOM 4548 O O . ASN A 1 597 ? 109.539 111.227 143.137 1.00 69.08 597 ASN A O 1
ATOM 4553 N N . ASN A 1 598 ? 109.035 111.738 145.274 1.00 73.33 598 ASN A N 1
ATOM 4554 C CA . ASN A 1 598 ? 109.120 113.180 145.083 1.00 73.33 598 ASN A CA 1
ATOM 4555 C C . ASN A 1 598 ? 110.333 113.802 145.767 1.00 73.33 598 ASN A C 1
ATOM 4556 O O . ASN A 1 598 ? 110.325 115.008 146.033 1.00 73.33 598 ASN A O 1
ATOM 4561 N N . LEU A 1 599 ? 111.367 113.015 146.056 1.00 72.50 599 LEU A N 1
ATOM 4562 C CA . LEU A 1 599 ? 112.539 113.548 146.739 1.00 72.50 599 LEU A CA 1
ATOM 4563 C C . LEU A 1 599 ? 113.341 114.448 145.807 1.00 72.50 599 LEU A C 1
ATOM 4564 O O . LEU A 1 599 ? 113.466 114.172 144.610 1.00 72.50 599 LEU A O 1
ATOM 4569 N N . ASN A 1 600 ? 113.879 115.524 146.360 1.00 74.92 600 ASN A N 1
ATOM 4570 C CA . ASN A 1 600 ? 114.699 116.471 145.612 1.00 74.92 600 ASN A CA 1
ATOM 4571 C C . ASN A 1 600 ? 116.051 116.716 146.263 1.00 74.92 600 ASN A C 1
ATOM 4572 O O . ASN A 1 600 ? 117.079 116.607 145.588 1.00 74.92 600 ASN A O 1
ATOM 4577 N N . LYS A 1 601 ? 116.080 117.040 147.553 1.00 78.01 601 LYS A N 1
ATOM 4578 C CA . LYS A 1 601 ? 117.316 117.291 148.281 1.00 78.01 601 LYS A CA 1
ATOM 4579 C C . LYS A 1 601 ? 117.630 116.091 149.161 1.00 78.01 601 LYS A C 1
ATOM 4580 O O . LYS A 1 601 ? 116.762 115.614 149.900 1.00 78.01 601 LYS A O 1
ATOM 4586 N N . LEU A 1 602 ? 118.868 115.610 149.082 1.00 78.12 602 LEU A N 1
ATOM 4587 C CA . LEU A 1 602 ? 119.327 114.468 149.860 1.00 78.12 602 LEU A CA 1
ATOM 4588 C C . LEU A 1 602 ? 120.389 114.927 150.847 1.00 78.12 602 LEU A C 1
ATOM 4589 O O . LEU A 1 602 ? 121.388 115.537 150.451 1.00 78.12 602 LEU A O 1
ATOM 4594 N N . GLU A 1 603 ? 120.170 114.636 152.126 1.00 76.98 603 GLU A N 1
ATOM 4595 C CA . GLU A 1 603 ? 121.132 115.009 153.147 1.00 76.98 603 GLU A CA 1
ATOM 4596 C C . GLU A 1 603 ? 122.402 114.169 153.011 1.00 76.98 603 GLU A C 1
ATOM 4597 O O . GLU A 1 603 ? 122.355 113.025 152.551 1.00 76.98 603 GLU A O 1
ATOM 4603 N N . PRO A 1 604 ? 123.553 114.719 153.391 1.00 74.95 604 PRO A N 1
ATOM 4604 C CA . PRO A 1 604 ? 124.799 113.951 153.301 1.00 74.95 604 PRO A CA 1
ATOM 4605 C C . PRO A 1 604 ? 124.883 112.880 154.378 1.00 74.95 604 PRO A C 1
ATOM 4606 O O . PRO A 1 604 ? 124.163 112.911 155.380 1.00 74.95 604 PRO A O 1
ATOM 4610 N N . PHE A 1 605 ? 125.779 111.918 154.147 1.00 75.36 605 PHE A N 1
ATOM 4611 C CA . PHE A 1 605 ? 126.066 110.821 155.073 1.00 75.36 605 PHE A CA 1
ATOM 4612 C C . PHE A 1 605 ? 124.840 109.960 155.367 1.00 75.36 605 PHE A C 1
ATOM 4613 O O . PHE A 1 605 ? 124.696 109.443 156.479 1.00 75.36 605 PHE A O 1
ATOM 4621 N N . ILE A 1 606 ? 123.945 109.793 154.391 1.00 72.40 606 ILE A N 1
ATOM 4622 C CA . ILE A 1 606 ? 122.777 108.940 154.599 1.00 72.40 606 ILE A CA 1
ATOM 4623 C C . ILE A 1 606 ? 123.065 107.513 154.148 1.00 72.40 606 ILE A C 1
ATOM 4624 O O . ILE A 1 606 ? 122.519 106.551 154.700 1.00 72.40 606 ILE A O 1
ATOM 4629 N N . PHE A 1 607 ? 123.923 107.352 153.140 1.00 71.83 607 PHE A N 1
ATOM 4630 C CA . PHE A 1 607 ? 124.280 106.042 152.614 1.00 71.83 607 PHE A CA 1
ATOM 4631 C C . PHE A 1 607 ? 125.684 105.609 153.025 1.00 71.83 607 PHE A C 1
ATOM 4632 O O . PHE A 1 607 ? 126.343 104.876 152.279 1.00 71.83 607 PHE A O 1
ATOM 4640 N N . ASP A 1 608 ? 126.153 106.047 154.195 1.00 75.61 608 ASP A N 1
ATOM 4641 C CA . ASP A 1 608 ? 127.503 105.700 154.630 1.00 75.61 608 ASP A CA 1
ATOM 4642 C C . ASP A 1 608 ? 127.611 104.225 155.001 1.00 75.61 608 ASP A C 1
ATOM 4643 O O . ASP A 1 608 ? 128.612 103.570 154.686 1.00 75.61 608 ASP A O 1
ATOM 4648 N N . ASP A 1 609 ? 126.592 103.683 155.673 1.00 76.06 609 ASP A N 1
ATOM 4649 C CA . ASP A 1 609 ? 126.617 102.269 156.033 1.00 76.06 609 ASP A CA 1
ATOM 4650 C C . ASP A 1 609 ? 126.397 101.376 154.820 1.00 76.06 609 ASP A C 1
ATOM 4651 O O . ASP A 1 609 ? 126.694 100.176 154.870 1.00 76.06 609 ASP A O 1
ATOM 4656 N N . GLN A 1 610 ? 125.878 101.934 153.725 1.00 75.23 610 GLN A N 1
ATOM 4657 C CA . GLN A 1 610 ? 125.587 101.161 152.517 1.00 75.23 610 GLN A CA 1
ATOM 4658 C C . GLN A 1 610 ? 126.878 100.948 151.724 1.00 75.23 610 GLN A C 1
ATOM 4659 O O . GLN A 1 610 ? 127.095 101.505 150.646 1.00 75.23 610 GLN A O 1
ATOM 4665 N N . THR A 1 611 ? 127.749 100.110 152.288 1.00 77.89 611 THR A N 1
ATOM 4666 C CA . THR A 1 611 ? 129.015 99.780 151.646 1.00 77.89 611 THR A CA 1
ATOM 4667 C C . THR A 1 611 ? 128.948 98.498 150.827 1.00 77.89 611 THR A C 1
ATOM 4668 O O . THR A 1 611 ? 129.782 98.308 149.935 1.00 77.89 611 THR A O 1
ATOM 4672 N N . SER A 1 612 ? 127.984 97.621 151.106 1.00 72.93 612 SER A N 1
ATOM 4673 C CA . SER A 1 612 ? 127.774 96.403 150.334 1.00 72.93 612 SER A CA 1
ATOM 4674 C C . SER A 1 612 ? 126.596 96.526 149.377 1.00 72.93 612 SER A C 1
ATOM 4675 O O . SER A 1 612 ? 125.993 95.510 149.014 1.00 72.93 612 SER A O 1
ATOM 4678 N N . LEU A 1 613 ? 126.251 97.746 148.970 1.00 68.63 613 LEU A N 1
ATOM 4679 C CA . LEU A 1 613 ? 125.115 97.958 148.085 1.00 68.63 613 LEU A CA 1
ATOM 4680 C C . LEU A 1 613 ? 125.398 97.378 146.705 1.00 68.63 613 LEU A C 1
ATOM 4681 O O . LEU A 1 613 ? 126.488 97.556 146.153 1.00 68.63 613 LEU A O 1
ATOM 4686 N N . ARG A 1 614 ? 124.408 96.682 146.148 1.00 68.42 614 ARG A N 1
ATOM 4687 C CA . ARG A 1 614 ? 124.523 96.082 144.824 1.00 68.42 614 ARG A CA 1
ATOM 4688 C C . ARG A 1 614 ? 123.612 96.733 143.793 1.00 68.42 614 ARG A C 1
ATOM 4689 O O . ARG A 1 614 ? 124.070 97.070 142.697 1.00 68.42 614 ARG A O 1
ATOM 4697 N N . SER A 1 615 ? 122.335 96.923 144.116 1.00 65.52 615 SER A N 1
ATOM 4698 C CA . SER A 1 615 ? 121.370 97.500 143.189 1.00 65.52 615 SER A CA 1
ATOM 4699 C C . SER A 1 615 ? 120.678 98.681 143.851 1.00 65.52 615 SER A C 1
ATOM 4700 O O . SER A 1 615 ? 120.227 98.579 144.996 1.00 65.52 615 SER A O 1
ATOM 4703 N N . LEU A 1 616 ? 120.597 99.797 143.129 1.00 63.34 616 LEU A N 1
ATOM 4704 C CA . LEU A 1 616 ? 119.947 101.007 143.612 1.00 63.34 616 LEU A CA 1
ATOM 4705 C C . LEU A 1 616 ? 119.085 101.565 142.490 1.00 63.34 616 LEU A C 1
ATOM 4706 O O . LEU A 1 616 ? 119.560 101.722 141.361 1.00 63.34 616 LEU A O 1
ATOM 4711 N N . ASN A 1 617 ? 117.826 101.865 142.800 1.00 66.62 617 ASN A N 1
ATOM 4712 C CA . ASN A 1 617 ? 116.861 102.327 141.809 1.00 66.62 617 ASN A CA 1
ATOM 4713 C C . ASN A 1 617 ? 116.274 103.655 142.266 1.00 66.62 617 ASN A C 1
ATOM 4714 O O . ASN A 1 617 ? 115.645 103.728 143.327 1.00 66.62 617 ASN A O 1
ATOM 4719 N N . LEU A 1 618 ? 116.482 104.698 141.465 1.00 65.47 618 LEU A N 1
ATOM 4720 C CA . LEU A 1 618 ? 115.871 106.004 141.695 1.00 65.47 618 LEU A CA 1
ATOM 4721 C C . LEU A 1 618 ? 115.397 106.535 140.350 1.00 65.47 618 LEU A C 1
ATOM 4722 O O . LEU A 1 618 ? 116.144 107.236 139.661 1.00 65.47 618 LEU A O 1
ATOM 4727 N N . GLN A 1 619 ? 114.157 106.217 139.985 1.00 68.31 619 GLN A N 1
ATOM 4728 C CA . GLN A 1 619 ? 113.612 106.590 138.688 1.00 68.31 619 GLN A CA 1
ATOM 4729 C C . GLN A 1 619 ? 112.296 107.329 138.882 1.00 68.31 619 GLN A C 1
ATOM 4730 O O . GLN A 1 619 ? 111.536 107.054 139.814 1.00 68.31 619 GLN A O 1
ATOM 4736 N N . LYS A 1 620 ? 112.045 108.285 137.984 1.00 67.67 620 LYS A N 1
ATOM 4737 C CA . LYS A 1 620 ? 110.837 109.112 138.014 1.00 67.67 620 LYS A CA 1
ATOM 4738 C C . LYS A 1 620 ? 110.720 109.887 139.325 1.00 67.67 620 LYS A C 1
ATOM 4739 O O . LYS A 1 620 ? 109.663 109.920 139.957 1.00 67.67 620 LYS A O 1
ATOM 4745 N N . ASN A 1 621 ? 111.816 110.518 139.737 1.00 69.62 621 ASN A N 1
ATOM 4746 C CA . ASN A 1 621 ? 111.855 111.351 140.930 1.00 69.62 621 ASN A CA 1
ATOM 4747 C C . ASN A 1 621 ? 112.123 112.800 140.540 1.00 69.62 621 ASN A C 1
ATOM 4748 O O . ASN A 1 621 ? 112.151 113.161 139.360 1.00 69.62 621 ASN A O 1
ATOM 4753 N N . LEU A 1 622 ? 112.310 113.640 141.556 1.00 72.20 622 LEU A N 1
ATOM 4754 C CA . LEU A 1 622 ? 112.696 115.031 141.368 1.00 72.20 622 LEU A CA 1
ATOM 4755 C C . LEU A 1 622 ? 114.153 115.285 141.737 1.00 72.20 622 LEU A C 1
ATOM 4756 O O . LEU A 1 622 ? 114.486 116.391 142.176 1.00 72.20 622 LEU A O 1
ATOM 4761 N N . ILE A 1 623 ? 115.024 114.286 141.575 1.00 72.03 623 ILE A N 1
ATOM 4762 C CA . ILE A 1 623 ? 116.432 114.456 141.910 1.00 72.03 623 ILE A CA 1
ATOM 4763 C C . ILE A 1 623 ? 117.060 115.473 140.970 1.00 72.03 623 ILE A C 1
ATOM 4764 O O . ILE A 1 623 ? 116.876 115.415 139.748 1.00 72.03 623 ILE A O 1
ATOM 4769 N N . THR A 1 624 ? 117.809 116.415 141.541 1.00 75.49 624 THR A N 1
ATOM 4770 C CA . THR A 1 624 ? 118.433 117.489 140.779 1.00 75.49 624 THR A CA 1
ATOM 4771 C C . THR A 1 624 ? 119.945 117.353 140.705 1.00 75.49 624 THR A C 1
ATOM 4772 O O . THR A 1 624 ? 120.514 117.418 139.609 1.00 75.49 624 THR A O 1
ATOM 4776 N N . SER A 1 625 ? 120.615 117.158 141.839 1.00 74.63 625 SER A N 1
ATOM 4777 C CA . SER A 1 625 ? 122.068 117.085 141.884 1.00 74.63 625 SER A CA 1
ATOM 4778 C C . SER A 1 625 ? 122.507 115.824 142.613 1.00 74.63 625 SER A C 1
ATOM 4779 O O . SER A 1 625 ? 121.911 115.439 143.624 1.00 74.63 625 SER A O 1
ATOM 4782 N N . VAL A 1 626 ? 123.552 115.187 142.093 1.00 74.19 626 VAL A N 1
ATOM 4783 C CA . VAL A 1 626 ? 124.160 114.009 142.701 1.00 74.19 626 VAL A CA 1
ATOM 4784 C C . VAL A 1 626 ? 125.556 114.400 143.167 1.00 74.19 626 VAL A C 1
ATOM 4785 O O . VAL A 1 626 ? 126.394 114.816 142.357 1.00 74.19 626 VAL A O 1
ATOM 4789 N N . GLU A 1 627 ? 125.808 114.266 144.467 1.00 76.47 627 GLU A N 1
ATOM 4790 C CA . GLU A 1 627 ? 127.047 114.729 145.069 1.00 76.47 627 GLU A CA 1
ATOM 4791 C C . GLU A 1 627 ? 127.839 113.563 145.649 1.00 76.47 627 GLU A C 1
ATOM 4792 O O . GLU A 1 627 ? 127.292 112.502 145.967 1.00 76.47 627 GLU A O 1
ATOM 4798 N N . LYS A 1 628 ? 129.149 113.786 145.783 1.00 77.85 628 LYS A N 1
ATOM 4799 C CA . LYS A 1 628 ? 130.035 112.753 146.309 1.00 77.85 628 LYS A CA 1
ATOM 4800 C C . LYS A 1 628 ? 129.719 112.437 147.764 1.00 77.85 628 LYS A C 1
ATOM 4801 O O . LYS A 1 628 ? 129.598 111.266 148.138 1.00 77.85 628 LYS A O 1
ATOM 4807 N N . ASP A 1 629 ? 129.563 113.469 148.597 1.00 78.46 629 ASP A N 1
ATOM 4808 C CA . ASP A 1 629 ? 129.333 113.247 150.022 1.00 78.46 629 ASP A CA 1
ATOM 4809 C C . ASP A 1 629 ? 128.042 112.472 150.276 1.00 78.46 629 ASP A C 1
ATOM 4810 O O . ASP A 1 629 ? 127.814 111.983 151.389 1.00 78.46 629 ASP A O 1
ATOM 4815 N N . VAL A 1 630 ? 127.186 112.347 149.260 1.00 74.21 630 VAL A N 1
ATOM 4816 C CA . VAL A 1 630 ? 125.963 111.568 149.419 1.00 74.21 630 VAL A CA 1
ATOM 4817 C C . VAL A 1 630 ? 126.099 110.200 148.759 1.00 74.21 630 VAL A C 1
ATOM 4818 O O . VAL A 1 630 ? 125.631 109.189 149.297 1.00 74.21 630 VAL A O 1
ATOM 4822 N N . PHE A 1 631 ? 126.735 110.137 147.588 1.00 73.00 631 PHE A N 1
ATOM 4823 C CA . PHE A 1 631 ? 126.739 108.923 146.779 1.00 73.00 631 PHE A CA 1
ATOM 4824 C C . PHE A 1 631 ? 128.100 108.238 146.710 1.00 73.00 631 PHE A C 1
ATOM 4825 O O . PHE A 1 631 ? 128.342 107.466 145.777 1.00 73.00 631 PHE A O 1
ATOM 4833 N N . GLY A 1 632 ? 128.993 108.495 147.662 1.00 76.35 632 GLY A N 1
ATOM 4834 C CA . GLY A 1 632 ? 130.293 107.865 147.663 1.00 76.35 632 GLY A CA 1
ATOM 4835 C C . GLY A 1 632 ? 130.287 106.402 148.066 1.00 76.35 632 GLY A C 1
ATOM 4836 O O . GLY A 1 632 ? 130.620 105.519 147.269 1.00 76.35 632 GLY A O 1
ATOM 4837 N N . PRO A 1 633 ? 129.931 106.122 149.318 1.00 75.35 633 PRO A N 1
ATOM 4838 C CA . PRO A 1 633 ? 129.958 104.736 149.818 1.00 75.35 633 PRO A CA 1
ATOM 4839 C C . PRO A 1 633 ? 129.113 103.787 148.980 1.00 75.35 633 PRO A C 1
ATOM 4840 O O . PRO A 1 633 ? 129.564 102.669 148.690 1.00 75.35 633 PRO A O 1
ATOM 4844 N N . PRO A 1 634 ? 127.888 104.161 148.572 1.00 74.74 634 PRO A N 1
ATOM 4845 C CA . PRO A 1 634 ? 127.111 103.203 147.764 1.00 74.74 634 PRO A CA 1
ATOM 4846 C C . PRO A 1 634 ? 127.712 102.940 146.395 1.00 74.74 634 PRO A C 1
ATOM 4847 O O . PRO A 1 634 ? 127.605 101.817 145.885 1.00 74.74 634 PRO A O 1
ATOM 4851 N N . PHE A 1 635 ? 128.347 103.941 145.781 1.00 75.26 635 PHE A N 1
ATOM 4852 C CA . PHE A 1 635 ? 128.866 103.776 144.428 1.00 75.26 635 PHE A CA 1
ATOM 4853 C C . PHE A 1 635 ? 130.178 103.001 144.390 1.00 75.26 635 PHE A C 1
ATOM 4854 O O . PHE A 1 635 ? 130.680 102.718 143.297 1.00 75.26 635 PHE A O 1
ATOM 4862 N N . GLN A 1 636 ? 130.746 102.660 145.549 1.00 78.14 636 GLN A N 1
ATOM 4863 C CA . GLN A 1 636 ? 132.033 101.971 145.562 1.00 78.14 636 GLN A CA 1
ATOM 4864 C C . GLN A 1 636 ? 131.917 100.561 144.997 1.00 78.14 636 GLN A C 1
ATOM 4865 O O . GLN A 1 636 ? 132.680 100.178 144.102 1.00 78.14 636 GLN A O 1
ATOM 4871 N N . ASN A 1 637 ? 130.968 99.772 145.503 1.00 75.21 637 ASN A N 1
ATOM 4872 C CA . ASN A 1 637 ? 130.764 98.404 145.041 1.00 75.21 637 ASN A CA 1
ATOM 4873 C C . ASN A 1 637 ? 129.389 98.199 144.420 1.00 75.21 637 ASN A C 1
ATOM 4874 O O . ASN A 1 637 ? 128.888 97.068 144.407 1.00 75.21 637 ASN A O 1
ATOM 4879 N N . LEU A 1 638 ? 128.766 99.259 143.911 1.00 71.43 638 LEU A N 1
ATOM 4880 C CA . LEU A 1 638 ? 127.453 99.138 143.292 1.00 71.43 638 LEU A CA 1
ATOM 4881 C C . LEU A 1 638 ? 127.543 98.328 142.004 1.00 71.43 638 LEU A C 1
ATOM 4882 O O . LEU A 1 638 ? 128.468 98.505 141.206 1.00 71.43 638 LEU A O 1
ATOM 4887 N N . ASN A 1 639 ? 126.571 97.434 141.803 1.00 75.63 639 ASN A N 1
ATOM 4888 C CA . ASN A 1 639 ? 126.589 96.578 140.620 1.00 75.63 639 ASN A CA 1
ATOM 4889 C C . ASN A 1 639 ? 125.751 97.168 139.491 1.00 75.63 639 ASN A C 1
ATOM 4890 O O . ASN A 1 639 ? 126.260 97.392 138.387 1.00 75.63 639 ASN A O 1
ATOM 4895 N N . SER A 1 640 ? 124.470 97.426 139.746 1.00 75.30 640 SER A N 1
ATOM 4896 C CA . SER A 1 640 ? 123.581 97.964 138.727 1.00 75.30 640 SER A CA 1
ATOM 4897 C C . SER A 1 640 ? 122.791 99.123 139.315 1.00 75.30 640 SER A C 1
ATOM 4898 O O . SER A 1 640 ? 122.448 99.129 140.500 1.00 75.30 640 SER A O 1
ATOM 4901 N N . LEU A 1 641 ? 122.495 100.104 138.465 1.00 71.00 641 LEU A N 1
ATOM 4902 C CA . LEU A 1 641 ? 121.822 101.318 138.899 1.00 71.00 641 LEU A CA 1
ATOM 4903 C C . LEU A 1 641 ? 120.862 101.776 137.812 1.00 71.00 641 LEU A C 1
ATOM 4904 O O . LEU A 1 641 ? 121.130 101.596 136.621 1.00 71.00 641 LEU A O 1
ATOM 4909 N N . ASP A 1 642 ? 119.746 102.370 138.232 1.00 71.43 642 ASP A N 1
ATOM 4910 C CA . ASP A 1 642 ? 118.741 102.902 137.321 1.00 71.43 642 ASP A CA 1
ATOM 4911 C C . ASP A 1 642 ? 118.328 104.281 137.810 1.00 71.43 642 ASP A C 1
ATOM 4912 O O . ASP A 1 642 ? 117.774 104.412 138.906 1.00 71.43 642 ASP A O 1
ATOM 4917 N N . MET A 1 643 ? 118.598 105.308 136.998 1.00 70.15 643 MET A N 1
ATOM 4918 C CA . MET A 1 643 ? 118.270 106.683 137.359 1.00 70.15 643 MET A CA 1
ATOM 4919 C C . MET A 1 643 ? 117.692 107.467 136.184 1.00 70.15 643 MET A C 1
ATOM 4920 O O . MET A 1 643 ? 117.909 108.679 136.091 1.00 70.15 643 MET A O 1
ATOM 4925 N N . ARG A 1 644 ? 116.962 106.806 135.288 1.00 74.32 644 ARG A N 1
ATOM 4926 C CA . ARG A 1 644 ? 116.355 107.500 134.163 1.00 74.32 644 ARG A CA 1
ATOM 4927 C C . ARG A 1 644 ? 115.099 108.250 134.606 1.00 74.32 644 ARG A C 1
ATOM 4928 O O . ARG A 1 644 ? 114.616 108.108 135.735 1.00 74.32 644 ARG A O 1
ATOM 4936 N N . PHE A 1 645 ? 114.574 109.066 133.687 1.00 76.06 645 PHE A N 1
ATOM 4937 C CA . PHE A 1 645 ? 113.374 109.873 133.923 1.00 76.06 645 PHE A CA 1
ATOM 4938 C C . PHE A 1 645 ? 113.547 110.786 135.134 1.00 76.06 645 PHE A C 1
ATOM 4939 O O . PHE A 1 645 ? 112.664 110.892 135.987 1.00 76.06 645 PHE A O 1
ATOM 4947 N N . ASN A 1 646 ? 114.695 111.453 135.208 1.00 76.16 646 ASN A N 1
ATOM 494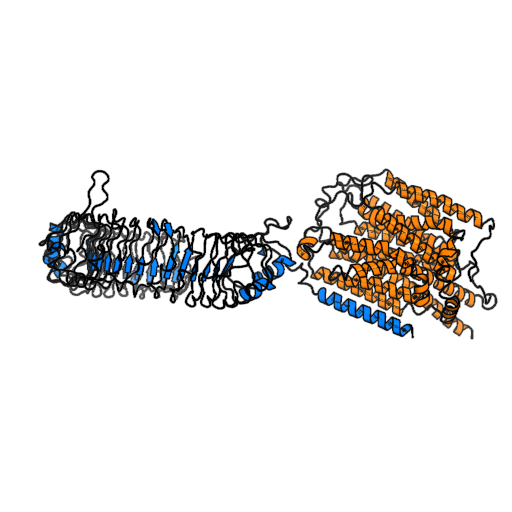8 C CA . ASN A 1 646 ? 114.994 112.362 136.299 1.00 76.16 646 ASN A CA 1
ATOM 4949 C C . ASN A 1 646 ? 115.425 113.709 135.743 1.00 76.16 646 ASN A C 1
ATOM 4950 O O . ASN A 1 646 ? 116.184 113.751 134.765 1.00 76.16 646 ASN A O 1
ATOM 4955 N N . PRO A 1 647 ? 114.952 114.821 136.305 1.00 78.54 647 PRO A N 1
ATOM 4956 C CA . PRO A 1 647 ? 115.386 116.156 135.834 1.00 78.54 647 PRO A CA 1
ATOM 4957 C C . PRO A 1 647 ? 116.705 116.611 136.458 1.00 78.54 647 PRO A C 1
ATOM 4958 O O . PRO A 1 647 ? 116.764 117.266 137.498 1.00 78.54 647 PRO A O 1
ATOM 4962 N N . PHE A 1 648 ? 117.807 116.251 135.804 1.00 81.14 648 PHE A N 1
ATOM 4963 C CA . PHE A 1 648 ? 119.121 116.649 136.287 1.00 81.14 648 PHE A CA 1
ATOM 4964 C C . PHE A 1 648 ? 119.401 118.112 135.960 1.00 81.14 648 PHE A C 1
ATOM 4965 O O . PHE A 1 648 ? 118.917 118.656 134.964 1.00 81.14 648 PHE A O 1
ATOM 4973 N N . ASP A 1 649 ? 120.199 118.747 136.814 1.00 85.14 649 ASP A N 1
ATOM 4974 C CA . ASP A 1 649 ? 120.713 120.087 136.565 1.00 85.14 649 ASP A CA 1
ATOM 4975 C C . ASP A 1 649 ? 122.098 119.958 135.943 1.00 85.14 649 ASP A C 1
ATOM 4976 O O . ASP A 1 649 ? 123.054 119.568 136.623 1.00 85.14 649 ASP A O 1
ATOM 4981 N N . CYS A 1 650 ? 122.204 120.284 134.655 1.00 86.99 650 CYS A N 1
ATOM 4982 C CA . CYS A 1 650 ? 123.442 120.083 133.902 1.00 86.99 650 CYS A CA 1
ATOM 4983 C C . CYS A 1 650 ? 124.411 121.219 134.214 1.00 86.99 650 CYS A C 1
ATOM 4984 O O . CYS A 1 650 ? 124.692 122.095 133.392 1.00 86.99 650 CYS A O 1
ATOM 4987 N N . THR A 1 651 ? 124.932 121.199 135.441 1.00 83.26 651 THR A N 1
ATOM 4988 C CA . THR A 1 651 ? 125.950 122.143 135.877 1.00 83.26 651 THR A CA 1
ATOM 4989 C C . THR A 1 651 ? 127.122 121.377 136.473 1.00 83.26 651 THR A C 1
ATOM 4990 O O . THR A 1 651 ? 126.979 120.229 136.911 1.00 83.26 651 THR A O 1
ATOM 4994 N N . CYS A 1 652 ? 128.291 122.026 136.475 1.00 85.56 652 CYS A N 1
ATOM 4995 C CA . CYS A 1 652 ? 129.485 121.396 137.029 1.00 85.56 652 CYS A CA 1
ATOM 4996 C C . CYS A 1 652 ? 129.297 121.059 138.502 1.00 85.56 652 CYS A C 1
ATOM 4997 O O . CYS A 1 652 ? 129.317 119.883 138.878 1.00 85.56 652 CYS A O 1
ATOM 5000 N N . GLU A 1 653 ? 129.073 122.076 139.340 1.00 83.64 653 GLU A N 1
ATOM 5001 C CA . GLU A 1 653 ? 128.938 121.856 140.779 1.00 83.64 653 GLU A CA 1
ATOM 5002 C C . GLU A 1 653 ? 127.876 120.805 141.091 1.00 83.64 653 GLU A C 1
ATOM 5003 O O . GLU A 1 653 ? 127.925 120.156 142.143 1.00 83.64 653 GLU A O 1
ATOM 5009 N N . SER A 1 654 ? 126.919 120.609 140.182 1.00 81.59 654 SER A N 1
ATOM 5010 C CA . SER A 1 654 ? 125.877 119.617 140.418 1.00 81.59 654 SER A CA 1
ATOM 5011 C C . SER A 1 654 ? 126.342 118.211 140.054 1.00 81.59 654 SER A C 1
ATOM 5012 O O . SER A 1 654 ? 126.354 117.319 140.910 1.00 81.59 654 SER A O 1
ATOM 5015 N N . ILE A 1 655 ? 126.729 117.987 138.795 1.00 79.14 655 ILE A N 1
ATOM 5016 C CA . ILE A 1 655 ? 126.885 116.628 138.291 1.00 79.14 655 ILE A CA 1
ATOM 5017 C C . ILE A 1 655 ? 128.287 116.348 137.756 1.00 79.14 655 ILE A C 1
ATOM 5018 O O . ILE A 1 655 ? 128.466 115.412 136.974 1.00 79.14 655 ILE A O 1
ATOM 5023 N N . SER A 1 656 ? 129.300 117.100 138.195 1.00 81.41 656 SER A N 1
ATOM 5024 C CA . SER A 1 656 ? 130.651 116.851 137.705 1.00 81.41 656 SER A CA 1
ATOM 5025 C C . SER A 1 656 ? 131.162 115.494 138.165 1.00 81.41 656 SER A C 1
ATOM 5026 O O . SER A 1 656 ? 131.640 114.693 137.351 1.00 81.41 656 SER A O 1
ATOM 5029 N N . TRP A 1 657 ? 131.067 115.216 139.467 1.00 78.50 657 TRP A N 1
ATOM 5030 C CA . TRP A 1 657 ? 131.491 113.916 139.974 1.00 78.50 657 TRP A CA 1
ATOM 5031 C C . TRP A 1 657 ? 130.620 112.799 139.416 1.00 78.50 657 TRP A C 1
ATOM 5032 O O . TRP A 1 657 ? 131.108 111.695 139.158 1.00 78.50 657 TRP A O 1
ATOM 5043 N N . PHE A 1 658 ? 129.329 113.072 139.209 1.00 77.09 658 PHE A N 1
ATOM 5044 C CA . PHE A 1 658 ? 128.441 112.066 138.633 1.00 77.09 658 PHE A CA 1
ATOM 5045 C C . PHE A 1 658 ? 128.907 111.659 137.240 1.00 77.09 658 PHE A C 1
ATOM 5046 O O . PHE A 1 658 ? 129.010 110.465 136.931 1.00 77.09 658 PHE A O 1
ATOM 5054 N N . VAL A 1 659 ? 129.194 112.642 136.383 1.00 79.71 659 VAL A N 1
ATOM 5055 C CA . VAL A 1 659 ? 129.628 112.329 135.024 1.00 79.71 659 VAL A CA 1
ATOM 5056 C C . VAL A 1 659 ? 131.009 111.683 135.040 1.00 79.71 659 VAL A C 1
ATOM 5057 O O . VAL A 1 659 ? 131.271 110.728 134.298 1.00 79.71 659 VAL A O 1
ATOM 5061 N N . ASN A 1 660 ? 131.909 112.181 135.895 1.00 82.32 660 ASN A N 1
ATOM 5062 C CA . ASN A 1 660 ? 133.250 111.609 135.969 1.00 82.32 660 ASN A CA 1
ATOM 5063 C C . ASN A 1 660 ? 133.210 110.161 136.444 1.00 82.32 660 ASN A C 1
ATOM 5064 O O . ASN A 1 660 ? 134.044 109.344 136.038 1.00 82.32 660 ASN A O 1
ATOM 5069 N N . TRP A 1 661 ? 132.247 109.826 137.305 1.00 81.03 661 TRP A N 1
ATOM 5070 C CA . TRP A 1 661 ? 132.120 108.451 137.772 1.00 81.03 661 TRP A CA 1
ATOM 5071 C C . TRP A 1 661 ? 131.484 107.565 136.711 1.00 81.03 661 TRP A C 1
ATOM 5072 O O . TRP A 1 661 ? 131.994 106.478 136.415 1.00 81.03 661 TRP A O 1
ATOM 5083 N N . ILE A 1 662 ? 130.373 108.013 136.120 1.00 82.78 662 ILE A N 1
ATOM 5084 C CA . ILE A 1 662 ? 129.665 107.184 135.147 1.00 82.78 662 ILE A CA 1
ATOM 5085 C C . ILE A 1 662 ? 130.522 106.969 133.904 1.00 82.78 662 ILE A C 1
ATOM 5086 O O . ILE A 1 662 ? 130.371 105.967 133.194 1.00 82.78 662 ILE A O 1
ATOM 5091 N N . ASN A 1 663 ? 131.440 107.897 133.624 1.00 88.42 663 ASN A N 1
ATOM 5092 C CA . ASN A 1 663 ? 132.351 107.718 132.499 1.00 88.42 663 ASN A CA 1
ATOM 5093 C C . ASN A 1 663 ? 133.358 106.612 132.784 1.00 88.42 663 ASN A C 1
ATOM 5094 O O . ASN A 1 663 ? 133.600 105.742 131.939 1.00 88.42 663 ASN A O 1
ATOM 5099 N N . GLN A 1 664 ? 133.949 106.622 133.980 1.00 89.41 664 GLN A N 1
ATOM 5100 C CA . GLN A 1 664 ? 135.021 105.681 134.289 1.00 89.41 664 GLN A CA 1
ATOM 5101 C C . GLN A 1 664 ? 134.475 104.326 134.727 1.00 89.41 664 GLN A C 1
ATOM 5102 O O . GLN A 1 664 ? 135.017 103.282 134.345 1.00 89.41 664 GLN A O 1
ATOM 5108 N N . THR A 1 665 ? 133.411 104.319 135.527 1.00 88.06 665 THR A N 1
ATOM 5109 C CA . THR A 1 665 ? 132.917 103.074 136.103 1.00 88.06 665 THR A CA 1
ATOM 5110 C C . THR A 1 665 ? 132.340 102.162 135.026 1.00 88.06 665 THR A C 1
ATOM 5111 O O . THR A 1 665 ? 131.992 102.606 133.928 1.00 88.06 665 THR A O 1
ATOM 5115 N N . HIS A 1 666 ? 132.254 100.872 135.345 1.00 90.46 666 HIS A N 1
ATOM 5116 C CA . HIS A 1 666 ? 131.746 99.864 134.424 1.00 90.46 666 HIS A CA 1
ATOM 5117 C C . HIS A 1 666 ? 130.423 99.254 134.871 1.00 90.46 666 HIS A C 1
ATOM 5118 O O . HIS A 1 666 ? 130.033 98.209 134.341 1.00 90.46 666 HIS A O 1
ATOM 5125 N N . THR A 1 667 ? 129.729 99.872 135.826 1.00 84.45 667 THR A N 1
ATOM 5126 C CA . THR A 1 667 ? 128.476 99.313 136.317 1.00 84.45 667 THR A CA 1
ATOM 5127 C C . THR A 1 667 ? 127.411 99.331 135.228 1.00 84.45 667 THR A C 1
ATOM 5128 O O . THR A 1 667 ? 127.464 100.136 134.294 1.00 84.45 667 THR A O 1
ATOM 5132 N N . ASN A 1 668 ? 126.439 98.431 135.355 1.00 85.43 668 ASN A N 1
ATOM 5133 C CA . ASN A 1 668 ? 125.385 98.323 134.356 1.00 85.43 668 ASN A CA 1
ATOM 5134 C C . ASN A 1 668 ? 124.442 99.516 134.437 1.00 85.43 668 ASN A C 1
ATOM 5135 O O . ASN A 1 668 ? 123.922 99.851 135.505 1.00 85.43 668 ASN A O 1
ATOM 5140 N N . ILE A 1 669 ? 124.225 100.160 133.293 1.00 81.36 669 ILE A N 1
ATOM 5141 C CA . ILE A 1 669 ? 123.291 101.271 133.171 1.00 81.36 669 ILE A CA 1
ATOM 5142 C C . ILE A 1 669 ? 122.324 100.957 132.039 1.00 81.36 669 ILE A C 1
ATOM 5143 O O . ILE A 1 669 ? 122.744 100.687 130.908 1.00 81.36 669 ILE A O 1
ATOM 5148 N N . SER A 1 670 ? 121.031 100.994 132.343 1.00 80.99 670 SER A N 1
ATOM 5149 C CA . SER A 1 670 ? 119.984 100.675 131.382 1.00 80.99 670 SER A CA 1
ATOM 5150 C C . SER A 1 670 ? 119.452 101.963 130.771 1.00 80.99 670 SER A C 1
ATOM 5151 O O . SER A 1 670 ? 119.078 102.890 131.498 1.00 80.99 670 SER A O 1
ATOM 5154 N N . GLU A 1 671 ? 119.420 102.011 129.437 1.00 81.98 671 GLU A N 1
ATOM 5155 C CA . GLU A 1 671 ? 118.961 103.189 128.699 1.00 81.98 671 GLU A CA 1
ATOM 5156 C C . GLU A 1 671 ? 119.759 104.427 129.098 1.00 81.98 671 GLU A C 1
ATOM 5157 O O . GLU A 1 671 ? 119.216 105.412 129.603 1.00 81.98 671 GLU A O 1
ATOM 5163 N N . LEU A 1 672 ? 121.073 104.371 128.869 1.00 81.20 672 LEU A N 1
ATOM 5164 C CA . LEU A 1 672 ? 121.951 105.448 129.313 1.00 81.20 672 LEU A CA 1
ATOM 5165 C C . LEU A 1 672 ? 121.772 106.700 128.462 1.00 81.20 672 LEU A C 1
ATOM 5166 O O . LEU A 1 672 ? 121.418 107.766 128.980 1.00 81.20 672 LEU A O 1
ATOM 5171 N N . SER A 1 673 ? 122.015 106.595 127.158 1.00 83.27 673 SER A N 1
ATOM 5172 C CA . SER A 1 673 ? 122.004 107.753 126.275 1.00 83.27 673 SER A CA 1
ATOM 5173 C C . SER A 1 673 ? 120.618 108.106 125.753 1.00 83.27 673 SER A C 1
ATOM 5174 O O . SER A 1 673 ? 120.504 109.002 124.908 1.00 83.27 673 SER A O 1
ATOM 5177 N N . THR A 1 674 ? 119.567 107.436 126.223 1.00 80.71 674 THR A N 1
ATOM 5178 C CA . THR A 1 674 ? 118.220 107.656 125.710 1.00 80.71 674 THR A CA 1
ATOM 5179 C C . THR A 1 674 ? 117.330 108.433 126.674 1.00 80.71 674 THR A C 1
ATOM 5180 O O . THR A 1 674 ? 116.763 109.462 126.297 1.00 80.71 674 THR A O 1
ATOM 5184 N N . HIS A 1 675 ? 117.193 107.964 127.914 1.00 79.00 675 HIS A N 1
ATOM 5185 C CA . HIS A 1 675 ? 116.264 108.553 128.868 1.00 79.00 675 HIS A CA 1
ATOM 5186 C C . HIS A 1 675 ? 116.948 109.412 129.925 1.00 79.00 675 HIS A C 1
ATOM 5187 O O . HIS A 1 675 ? 116.307 109.786 130.913 1.00 79.00 675 HIS A O 1
ATOM 5194 N N . TYR A 1 676 ? 118.226 109.736 129.747 1.00 80.81 676 TYR A N 1
ATOM 5195 C CA . TYR A 1 676 ? 118.945 110.614 130.661 1.00 80.81 676 TYR A CA 1
ATOM 5196 C C . TYR A 1 676 ? 119.025 112.003 130.041 1.00 80.81 676 TYR A C 1
ATOM 5197 O O . TYR A 1 676 ? 119.880 112.256 129.185 1.00 80.81 676 TYR A O 1
ATOM 5206 N N . LEU A 1 677 ? 118.139 112.899 130.473 1.00 85.82 677 LEU A N 1
ATOM 5207 C CA . LEU A 1 677 ? 118.042 114.234 129.903 1.00 85.82 677 LEU A CA 1
ATOM 5208 C C . LEU A 1 677 ? 118.226 115.275 130.997 1.00 85.82 677 LEU A C 1
ATOM 5209 O O . LEU A 1 677 ? 118.128 114.980 132.191 1.00 85.82 677 LEU A O 1
ATOM 5214 N N . CYS A 1 678 ? 118.496 116.507 130.568 1.00 91.20 678 CYS A N 1
ATOM 5215 C CA . CYS A 1 678 ? 118.683 117.642 131.467 1.00 91.20 678 CYS A CA 1
ATOM 5216 C C . CYS A 1 678 ? 117.618 118.688 131.153 1.00 91.20 678 CYS A C 1
ATOM 5217 O O . CYS A 1 678 ? 117.523 119.164 130.017 1.00 91.20 678 CYS A O 1
ATOM 5220 N N . ASN A 1 679 ? 116.817 119.043 132.160 1.00 90.68 679 ASN A N 1
ATOM 5221 C CA . ASN A 1 679 ? 115.781 120.050 131.952 1.00 90.68 679 ASN A CA 1
ATOM 5222 C C . ASN A 1 679 ? 116.349 121.459 132.070 1.00 90.68 679 ASN A C 1
ATOM 5223 O O . ASN A 1 679 ? 115.940 122.364 131.334 1.00 90.68 679 ASN A O 1
ATOM 5228 N N . THR A 1 680 ? 117.288 121.663 132.989 1.00 91.07 680 THR A N 1
ATOM 5229 C CA . THR A 1 680 ? 117.913 122.953 133.226 1.00 91.07 680 THR A CA 1
ATOM 5230 C C . THR A 1 680 ? 119.418 122.835 133.042 1.00 91.07 680 THR A C 1
ATOM 5231 O O . THR A 1 680 ? 120.002 121.790 133.346 1.00 91.07 680 THR A O 1
ATOM 5235 N N . PRO A 1 681 ? 120.079 123.895 132.546 1.00 92.77 681 PRO A N 1
ATOM 5236 C CA . PRO A 1 681 ? 119.515 125.191 132.143 1.00 92.77 681 PRO A CA 1
ATOM 5237 C C . PRO A 1 681 ? 118.734 125.133 130.832 1.00 92.77 681 PRO A C 1
ATOM 5238 O O . PRO A 1 681 ? 118.647 124.073 130.211 1.00 92.77 681 PRO A O 1
ATOM 5242 N N . HIS A 1 682 ? 118.168 126.273 130.426 1.00 98.48 682 HIS A N 1
ATOM 5243 C CA . HIS A 1 682 ? 117.393 126.317 129.190 1.00 98.48 682 HIS A CA 1
ATOM 5244 C C . HIS A 1 682 ? 118.271 126.036 127.977 1.00 98.48 682 HIS A C 1
ATOM 5245 O O . HIS A 1 682 ? 117.793 125.512 126.963 1.00 98.48 682 HIS A O 1
ATOM 5252 N N . HIS A 1 683 ? 119.558 126.380 128.058 1.00 94.02 683 HIS A N 1
ATOM 5253 C CA . HIS A 1 683 ? 120.468 126.098 126.953 1.00 94.02 683 HIS A CA 1
ATOM 5254 C C . HIS A 1 683 ? 120.699 124.599 126.805 1.00 94.02 683 HIS A C 1
ATOM 5255 O O . HIS A 1 683 ? 120.899 124.101 125.691 1.00 94.02 683 HIS A O 1
ATOM 5262 N N . TYR A 1 684 ? 120.676 123.866 127.915 1.00 94.04 684 TYR A N 1
ATOM 5263 C CA . TYR A 1 684 ? 120.866 122.422 127.907 1.00 94.04 684 TYR A CA 1
ATOM 5264 C C . TYR A 1 684 ? 119.552 121.656 127.992 1.00 94.04 684 TYR A C 1
ATOM 5265 O O . TYR A 1 684 ? 119.552 120.493 128.408 1.00 94.04 684 TYR A O 1
ATOM 5274 N N . TYR A 1 685 ? 118.439 122.281 127.614 1.00 95.39 685 TYR A N 1
ATOM 5275 C CA . TYR A 1 685 ? 117.149 121.605 127.646 1.00 95.39 685 TYR A CA 1
ATOM 5276 C C . TYR A 1 685 ? 117.107 120.496 126.602 1.00 95.39 685 TYR A C 1
ATOM 5277 O O . TYR A 1 685 ? 117.427 120.709 125.430 1.00 95.39 685 TYR A O 1
ATOM 5286 N N . GLY A 1 686 ? 116.710 119.304 127.036 1.00 91.11 686 GLY A N 1
ATOM 5287 C CA . GLY A 1 686 ? 116.613 118.175 126.125 1.00 91.11 686 GLY A CA 1
ATOM 5288 C C . GLY A 1 686 ? 117.949 117.690 125.607 1.00 91.11 686 GLY A C 1
ATOM 5289 O O . GLY A 1 686 ? 118.048 117.273 124.446 1.00 91.11 686 GLY A O 1
ATOM 5290 N N . PHE A 1 687 ? 118.984 117.738 126.442 1.00 90.92 687 PHE A N 1
ATOM 5291 C CA . PHE A 1 687 ? 120.313 117.295 126.068 1.00 90.92 687 PHE A CA 1
ATOM 5292 C C . PHE A 1 687 ? 120.691 116.062 126.879 1.00 90.92 687 PHE A C 1
ATOM 5293 O O . PHE A 1 687 ? 120.443 116.027 128.093 1.00 90.92 687 PHE A O 1
ATOM 5301 N N . PRO A 1 688 ? 121.273 115.037 126.257 1.00 89.17 688 PRO A N 1
ATOM 5302 C CA . PRO A 1 688 ? 121.656 113.840 127.014 1.00 89.17 688 PRO A CA 1
ATOM 5303 C C . PRO A 1 688 ? 122.723 114.153 128.053 1.00 89.17 688 PRO A C 1
ATOM 5304 O O . PRO A 1 688 ? 123.556 115.042 127.871 1.00 89.17 688 PRO A O 1
ATOM 5308 N N . LEU A 1 689 ? 122.683 113.405 129.159 1.00 86.75 689 LEU A N 1
ATOM 5309 C CA . LEU A 1 689 ? 123.618 113.647 130.253 1.00 86.75 689 LEU A CA 1
ATOM 5310 C C . LEU A 1 689 ? 125.015 113.145 129.911 1.00 86.75 689 LEU A C 1
ATOM 5311 O O . LEU A 1 689 ? 126.013 113.674 130.415 1.00 86.75 689 LEU A O 1
ATOM 5316 N N . LYS A 1 690 ? 125.109 112.119 129.061 1.00 85.96 690 LYS A N 1
ATOM 5317 C CA . LYS A 1 690 ? 126.414 111.562 128.720 1.00 85.96 690 LYS A CA 1
ATOM 5318 C C . LYS A 1 690 ? 127.225 112.529 127.865 1.00 85.96 690 LYS A C 1
ATOM 5319 O O . LYS A 1 690 ? 128.457 112.566 127.955 1.00 85.96 690 LYS A O 1
ATOM 5325 N N . LEU A 1 691 ? 126.551 113.322 127.029 1.00 87.32 691 LEU A N 1
ATOM 5326 C CA . LEU A 1 691 ? 127.264 114.270 126.177 1.00 87.32 691 LEU A CA 1
ATOM 5327 C C . LEU A 1 691 ? 127.767 115.474 126.964 1.00 87.32 691 LEU A C 1
ATOM 5328 O O . LEU A 1 691 ? 128.495 116.310 126.417 1.00 87.32 691 LEU A O 1
ATOM 5333 N N . PHE A 1 692 ? 127.390 115.586 128.237 1.00 86.10 692 PHE A N 1
ATOM 5334 C CA . PHE A 1 692 ? 127.860 116.694 129.058 1.00 86.10 692 PHE A CA 1
ATOM 5335 C C . PHE A 1 692 ? 129.363 116.577 129.284 1.00 86.10 692 PHE A C 1
ATOM 5336 O O . PHE A 1 692 ? 129.882 115.500 129.591 1.00 86.10 692 PHE A O 1
ATOM 5344 N N . ASP A 1 693 ? 130.062 117.698 129.132 1.00 86.61 693 ASP A N 1
ATOM 5345 C CA . ASP A 1 693 ? 131.513 117.748 129.252 1.00 86.61 693 ASP A CA 1
ATOM 5346 C C . ASP A 1 693 ? 131.881 118.393 130.583 1.00 86.61 693 ASP A C 1
ATOM 5347 O O . ASP A 1 693 ? 131.334 119.440 130.943 1.00 86.61 693 ASP A O 1
ATOM 5352 N N . THR A 1 694 ? 132.811 117.770 131.305 1.00 84.92 694 THR A N 1
ATOM 5353 C CA . THR A 1 694 ? 133.253 118.266 132.601 1.00 84.92 694 THR A CA 1
ATOM 5354 C C . THR A 1 694 ? 134.642 118.887 132.564 1.00 84.92 694 THR A C 1
ATOM 5355 O O . THR A 1 694 ? 135.181 119.227 133.622 1.00 84.92 694 THR A O 1
ATOM 5359 N N . SER A 1 695 ? 135.237 119.040 131.379 1.00 82.96 695 SER A N 1
ATOM 5360 C CA . SER A 1 695 ? 136.552 119.668 131.297 1.00 82.96 695 SER A CA 1
ATOM 5361 C C . SER A 1 695 ? 136.477 121.147 131.654 1.00 82.96 695 SER A C 1
ATOM 5362 O O . SER A 1 695 ? 137.404 121.696 132.260 1.00 82.96 695 SER A O 1
ATOM 5365 N N . SER A 1 696 ? 135.381 121.809 131.285 1.00 82.69 696 SER A N 1
ATOM 5366 C CA . SER A 1 696 ? 135.185 123.225 131.598 1.00 82.69 696 SER A CA 1
ATOM 5367 C C . SER A 1 696 ? 134.463 123.357 132.940 1.00 82.69 696 SER A C 1
ATOM 5368 O O . SER A 1 696 ? 133.355 123.886 133.049 1.00 82.69 696 SER A O 1
ATOM 5371 N N . CYS A 1 697 ? 135.127 122.858 133.981 1.00 86.25 697 CYS A N 1
ATOM 5372 C CA . CYS A 1 697 ? 134.600 122.914 135.336 1.00 86.25 697 CYS A CA 1
ATOM 5373 C C . CYS A 1 697 ? 135.665 123.478 136.266 1.00 86.25 697 CYS A C 1
ATOM 5374 O O . CYS A 1 697 ? 136.839 123.591 135.906 1.00 86.25 697 CYS A O 1
ATOM 5377 N N . LYS A 1 698 ? 135.232 123.836 137.477 1.00 83.54 698 LYS A N 1
ATOM 5378 C CA . LYS A 1 698 ? 136.139 124.475 138.425 1.00 83.54 698 LYS A CA 1
ATOM 5379 C C . LYS A 1 698 ? 137.069 123.460 139.081 1.00 83.54 698 LYS A C 1
ATOM 5380 O O . LYS A 1 698 ? 138.237 123.763 139.353 1.00 83.54 698 LYS A O 1
ATOM 5386 N N . ASP A 1 699 ? 136.575 122.247 139.339 1.00 87.04 699 ASP A N 1
ATOM 5387 C CA . ASP A 1 699 ? 137.391 121.257 140.036 1.00 87.04 699 ASP A CA 1
ATOM 5388 C C . ASP A 1 699 ? 138.440 120.647 139.113 1.00 87.04 699 ASP A C 1
ATOM 5389 O O . ASP A 1 699 ? 139.380 119.991 139.579 1.00 87.04 699 ASP A O 1
ATOM 5394 N N . SER A 1 700 ? 138.297 120.849 137.801 1.00 85.66 700 SER A N 1
ATOM 5395 C CA . SER A 1 700 ? 139.227 120.237 136.856 1.00 85.66 700 SER A CA 1
ATOM 5396 C C . SER A 1 700 ? 140.588 120.924 136.882 1.00 85.66 700 SER A C 1
ATOM 5397 O O . SER A 1 700 ? 141.625 120.259 136.991 1.00 85.66 700 SER A O 1
ATOM 5400 N N . ALA A 1 701 ? 140.607 122.251 136.786 1.00 84.96 701 ALA A N 1
ATOM 5401 C CA . ALA A 1 701 ? 141.869 122.968 136.699 1.00 84.96 701 ALA A CA 1
ATOM 5402 C C . ALA A 1 701 ? 142.404 123.293 138.095 1.00 84.96 701 ALA A C 1
ATOM 5403 O O . ALA A 1 701 ? 141.630 123.519 139.029 1.00 84.96 701 ALA A O 1
ATOM 5405 N N . PRO A 1 702 ? 143.725 123.325 138.260 1.00 82.94 702 PRO A N 1
ATOM 5406 C CA . PRO A 1 702 ? 144.322 123.593 139.577 1.00 82.94 702 PRO A CA 1
ATOM 5407 C C . PRO A 1 702 ? 144.469 125.064 139.939 1.00 82.94 702 PRO A C 1
ATOM 5408 O O . PRO A 1 702 ? 145.424 125.409 140.646 1.00 82.94 702 PRO A O 1
ATOM 5412 N N . PHE A 1 703 ? 143.564 125.940 139.492 1.00 83.73 703 PHE A N 1
ATOM 5413 C CA . PHE A 1 703 ? 143.679 127.340 139.884 1.00 83.73 703 PHE A CA 1
ATOM 5414 C C . PHE A 1 703 ? 143.422 127.524 141.372 1.00 83.73 703 PHE A C 1
ATOM 5415 O O . PHE A 1 703 ? 143.834 128.535 141.944 1.00 83.73 703 PHE A O 1
ATOM 5423 N N . GLU A 1 704 ? 142.776 126.551 142.021 1.00 83.82 704 GLU A N 1
ATOM 5424 C CA . GLU A 1 704 ? 142.640 126.603 143.473 1.00 83.82 704 GLU A CA 1
ATOM 5425 C C . GLU A 1 704 ? 144.002 126.653 144.154 1.00 83.82 704 GLU A C 1
ATOM 5426 O O . GLU A 1 704 ? 144.243 127.505 145.017 1.00 83.82 704 GLU A O 1
ATOM 5432 N N . LEU A 1 705 ? 144.908 125.749 143.776 1.00 84.17 705 LEU A N 1
ATOM 5433 C CA . LEU A 1 705 ? 146.252 125.770 144.343 1.00 84.17 705 LEU A CA 1
ATOM 5434 C C . LEU A 1 705 ? 147.078 126.912 143.762 1.00 84.17 705 LEU A C 1
ATOM 5435 O O . LEU A 1 705 ? 147.910 127.505 144.464 1.00 84.17 705 LEU A O 1
ATOM 5440 N N . LEU A 1 706 ? 146.871 127.228 142.479 1.00 81.35 706 LEU A N 1
ATOM 5441 C CA . LEU A 1 706 ? 147.647 128.295 141.855 1.00 81.35 706 LEU A CA 1
ATOM 5442 C C . LEU A 1 706 ? 147.387 129.639 142.528 1.00 81.35 706 LEU A C 1
ATOM 5443 O O . LEU A 1 706 ? 148.320 130.418 142.754 1.00 81.35 706 LEU A O 1
ATOM 5448 N N . PHE A 1 707 ? 146.129 129.916 142.880 1.00 78.82 707 PHE A N 1
ATOM 5449 C CA . PHE A 1 707 ? 145.796 131.170 143.543 1.00 78.82 707 PHE A CA 1
ATOM 5450 C C . PHE A 1 707 ? 146.495 131.281 144.888 1.00 78.82 707 PHE A C 1
ATOM 5451 O O . PHE A 1 707 ? 147.090 132.319 145.199 1.00 78.82 707 PHE A O 1
ATOM 5459 N N . ILE A 1 708 ? 146.444 130.221 145.698 1.00 79.88 708 ILE A N 1
ATOM 5460 C CA . ILE A 1 708 ? 147.022 130.300 147.035 1.00 79.88 708 ILE A CA 1
ATOM 5461 C C . ILE A 1 708 ? 148.540 130.424 146.954 1.00 79.88 708 ILE A C 1
ATOM 5462 O O . ILE A 1 708 ? 149.148 131.214 147.687 1.00 79.88 708 ILE A O 1
ATOM 5467 N N . ILE A 1 709 ? 149.175 129.695 146.029 1.00 79.10 709 ILE A N 1
ATOM 5468 C CA . ILE A 1 709 ? 150.634 129.755 145.958 1.00 79.10 709 ILE A CA 1
ATOM 5469 C C . ILE A 1 709 ? 151.085 131.111 145.422 1.00 79.10 709 ILE A C 1
ATOM 5470 O O . ILE A 1 709 ? 152.042 131.706 145.933 1.00 79.10 709 ILE A O 1
ATOM 5475 N N . SER A 1 710 ? 150.381 131.642 144.417 1.00 78.42 710 SER A N 1
ATOM 5476 C CA . SER A 1 710 ? 150.744 132.945 143.871 1.00 78.42 710 SER A CA 1
ATOM 5477 C C . SER A 1 710 ? 150.525 134.047 144.898 1.00 78.42 710 SER A C 1
ATOM 5478 O O . SER A 1 710 ? 151.373 134.932 145.063 1.00 78.42 710 SER A O 1
ATOM 5481 N N . THR A 1 711 ? 149.396 134.003 145.612 1.00 76.62 711 THR A N 1
ATOM 5482 C CA . THR A 1 711 ? 149.117 135.019 146.619 1.00 76.62 711 THR A CA 1
ATOM 5483 C C . THR A 1 711 ? 150.137 134.968 147.748 1.00 76.62 711 THR A C 1
ATOM 5484 O O . THR A 1 711 ? 150.644 136.009 148.181 1.00 76.62 711 THR A O 1
ATOM 5488 N N . SER A 1 712 ? 150.460 133.764 148.233 1.00 79.77 712 SER A N 1
ATOM 5489 C CA . SER A 1 712 ? 151.454 133.646 149.293 1.00 79.77 712 SER A CA 1
ATOM 5490 C C . SER A 1 712 ? 152.811 134.161 148.835 1.00 79.77 712 SER A C 1
ATOM 5491 O O . SER A 1 712 ? 153.451 134.952 149.539 1.00 79.77 712 SER A O 1
ATOM 5494 N N . MET A 1 713 ? 153.266 133.730 147.653 1.00 80.03 713 MET A N 1
ATOM 5495 C CA . MET A 1 713 ? 154.555 134.187 147.147 1.00 80.03 713 MET A CA 1
ATOM 5496 C C . MET A 1 713 ? 154.587 135.702 147.003 1.00 80.03 713 MET A C 1
ATOM 5497 O O . MET A 1 713 ? 155.568 136.348 147.388 1.00 80.03 713 MET A O 1
ATOM 5502 N N . LEU A 1 714 ? 153.512 136.290 146.476 1.00 77.52 714 LEU A N 1
ATOM 5503 C CA . LEU A 1 714 ? 153.503 137.725 146.218 1.00 77.52 714 LEU A CA 1
ATOM 5504 C C . LEU A 1 714 ? 153.476 138.519 147.519 1.00 77.52 714 LEU A C 1
ATOM 5505 O O . LEU A 1 714 ? 154.196 139.514 147.666 1.00 77.52 714 LEU A O 1
ATOM 5510 N N . LEU A 1 715 ? 152.649 138.092 148.480 1.00 77.19 715 LEU A N 1
ATOM 5511 C CA . LEU A 1 715 ? 152.616 138.766 149.774 1.00 77.19 715 LEU A CA 1
ATOM 5512 C C . LEU A 1 715 ? 153.962 138.678 150.481 1.00 77.19 715 LEU A C 1
ATOM 5513 O O . LEU A 1 715 ? 154.449 139.677 151.025 1.00 77.19 715 LEU A O 1
ATOM 5518 N N . VAL A 1 716 ? 154.579 137.491 150.489 1.00 80.17 716 VAL A N 1
ATOM 5519 C CA . VAL A 1 716 ? 155.877 137.348 151.144 1.00 80.17 716 VAL A CA 1
ATOM 5520 C C . VAL A 1 716 ? 156.923 138.216 150.458 1.00 80.17 716 VAL A C 1
ATOM 5521 O O . VAL A 1 716 ? 157.714 138.893 151.123 1.00 80.17 716 VAL A O 1
ATOM 5525 N N . PHE A 1 717 ? 156.936 138.227 149.121 1.00 79.69 717 PHE A N 1
ATOM 5526 C CA . PHE A 1 717 ? 157.895 139.057 148.398 1.00 79.69 717 PHE A CA 1
ATOM 5527 C C . PHE A 1 717 ? 157.722 140.531 148.741 1.00 79.69 717 PHE A C 1
ATOM 5528 O O . PHE A 1 717 ? 158.696 141.215 149.088 1.00 79.69 717 PHE A O 1
ATOM 5536 N N . ILE A 1 718 ? 156.487 141.036 148.656 1.00 78.18 718 ILE A N 1
ATOM 5537 C CA . ILE A 1 718 ? 156.233 142.447 148.930 1.00 78.18 718 ILE A CA 1
ATOM 5538 C C . ILE A 1 718 ? 156.638 142.799 150.355 1.00 78.18 718 ILE A C 1
ATOM 5539 O O . ILE A 1 718 ? 157.371 143.770 150.584 1.00 78.18 718 ILE A O 1
ATOM 5544 N N . LEU A 1 719 ? 156.175 142.015 151.334 1.00 79.65 719 LEU A N 1
ATOM 5545 C CA . LEU A 1 719 ? 156.466 142.327 152.729 1.00 79.65 719 LEU A CA 1
ATOM 5546 C C . LEU A 1 719 ? 157.962 142.269 153.012 1.00 79.65 719 LEU A C 1
ATOM 5547 O O . LEU A 1 719 ? 158.508 143.158 153.678 1.00 79.65 719 LEU A O 1
ATOM 5552 N N . VAL A 1 720 ? 158.645 141.238 152.507 1.00 80.64 720 VAL A N 1
ATOM 5553 C CA . VAL A 1 720 ? 160.071 141.086 152.771 1.00 80.64 720 VAL A CA 1
ATOM 5554 C C . VAL A 1 720 ? 160.854 142.244 152.169 1.00 80.64 720 VAL A C 1
ATOM 5555 O O . VAL A 1 720 ? 161.700 142.848 152.838 1.00 80.64 720 VAL A O 1
ATOM 5559 N N . VAL A 1 721 ? 160.581 142.584 150.905 1.00 80.37 721 VAL A N 1
ATOM 5560 C CA . VAL A 1 721 ? 161.350 143.648 150.264 1.00 80.37 721 VAL A CA 1
ATOM 5561 C C . VAL A 1 721 ? 161.039 144.997 150.904 1.00 80.37 721 VAL A C 1
ATOM 5562 O O . VAL A 1 721 ? 161.920 145.859 151.025 1.00 80.37 721 VAL A O 1
ATOM 5566 N N . LEU A 1 722 ? 159.796 145.193 151.359 1.00 80.45 722 LEU A N 1
ATOM 5567 C CA . LEU A 1 722 ? 159.433 146.469 151.965 1.00 80.45 722 LEU A CA 1
ATOM 5568 C C . LEU A 1 722 ? 160.066 146.626 153.341 1.00 80.45 722 LEU A C 1
ATOM 5569 O O . LEU A 1 722 ? 160.484 147.727 153.716 1.00 80.45 722 LEU A O 1
ATOM 5574 N N . LEU A 1 723 ? 160.148 145.537 154.109 1.00 81.22 723 LEU A N 1
ATOM 5575 C CA . LEU A 1 723 ? 160.794 145.617 155.416 1.00 81.22 723 LEU A CA 1
ATOM 5576 C C . LEU A 1 723 ? 162.311 145.669 155.280 1.00 81.22 723 LEU A C 1
ATOM 5577 O O . LEU A 1 723 ? 163.003 146.189 156.163 1.00 81.22 723 LEU A O 1
ATOM 5582 N N . ILE A 1 724 ? 162.849 145.136 154.180 1.00 83.98 724 ILE A N 1
ATOM 5583 C CA . ILE A 1 724 ? 164.294 145.154 153.982 1.00 83.98 724 ILE A CA 1
ATOM 5584 C C . ILE A 1 724 ? 164.759 146.538 153.546 1.00 83.98 724 ILE A C 1
ATOM 5585 O O . ILE A 1 724 ? 165.701 147.100 154.118 1.00 83.98 724 ILE A O 1
ATOM 5590 N N . HIS A 1 725 ? 164.106 147.114 152.533 1.00 86.05 725 HIS A N 1
ATOM 5591 C CA . HIS A 1 725 ? 164.584 148.384 151.995 1.00 86.05 725 HIS A CA 1
ATOM 5592 C C . HIS A 1 725 ? 164.247 149.550 152.918 1.00 86.05 725 HIS A C 1
ATOM 5593 O O . HIS A 1 725 ? 164.828 150.634 152.791 1.00 86.05 725 HIS A O 1
ATOM 5600 N N . ILE A 1 726 ? 163.314 149.352 153.852 1.00 86.36 726 ILE A N 1
ATOM 5601 C CA . ILE A 1 726 ? 163.022 150.399 154.829 1.00 86.36 726 ILE A CA 1
ATOM 5602 C C . ILE A 1 726 ? 164.155 150.508 155.842 1.00 86.36 726 ILE A C 1
ATOM 5603 O O . ILE A 1 726 ? 164.596 151.612 156.188 1.00 86.36 726 ILE A O 1
ATOM 5608 N N . GLU A 1 727 ? 164.653 149.372 156.320 1.00 90.71 727 GLU A N 1
ATOM 5609 C CA . GLU A 1 727 ? 165.743 149.360 157.288 1.00 90.71 727 GLU A CA 1
ATOM 5610 C C . GLU A 1 727 ? 167.093 149.220 156.591 1.00 90.71 727 GLU A C 1
ATOM 5611 O O . GLU A 1 727 ? 167.476 148.127 156.172 1.00 90.71 727 GLU A O 1
ATOM 5617 N N . GLU B 2 45 ? 190.427 166.720 136.062 1.00 152.57 45 GLU B N 1
ATOM 5618 C CA . GLU B 2 45 ? 189.833 165.573 135.385 1.00 152.57 45 GLU B CA 1
ATOM 5619 C C . GLU B 2 45 ? 188.487 165.947 134.774 1.00 152.57 45 GLU B C 1
ATOM 5620 O O . GLU B 2 45 ? 187.479 166.032 135.475 1.00 152.57 45 GLU B O 1
ATOM 5626 N N . GLU B 2 46 ? 188.477 166.172 133.461 1.00 147.83 46 GLU B N 1
ATOM 5627 C CA . GLU B 2 46 ? 187.263 166.585 132.768 1.00 147.83 46 GLU B CA 1
ATOM 5628 C C . GLU B 2 46 ? 186.548 165.420 132.096 1.00 147.83 46 GLU B C 1
ATOM 5629 O O . GLU B 2 46 ? 185.322 165.306 132.198 1.00 147.83 46 GLU B O 1
ATOM 5635 N N . GLU B 2 47 ? 187.289 164.547 131.408 1.00 147.66 47 GLU B N 1
ATOM 5636 C CA . GLU B 2 47 ? 186.651 163.460 130.674 1.00 147.66 47 GLU B CA 1
ATOM 5637 C C . GLU B 2 47 ? 186.129 162.376 131.608 1.00 147.66 47 GLU B C 1
ATOM 5638 O O . GLU B 2 47 ? 185.168 161.676 131.265 1.00 147.66 47 GLU B O 1
ATOM 5644 N N . GLU B 2 48 ? 186.740 162.220 132.784 1.00 147.22 48 GLU B N 1
ATOM 5645 C CA . GLU B 2 48 ? 186.200 161.289 133.769 1.00 147.22 48 GLU B CA 1
ATOM 5646 C C . GLU B 2 48 ? 184.834 161.752 134.264 1.00 147.22 48 GLU B C 1
ATOM 5647 O O . GLU B 2 48 ? 183.905 160.944 134.385 1.00 147.22 48 GLU B O 1
ATOM 5653 N N . GLU B 2 49 ? 184.692 163.050 134.548 1.00 144.14 49 GLU B N 1
ATOM 5654 C CA . GLU B 2 49 ? 183.381 163.594 134.885 1.00 144.14 49 GLU B CA 1
ATOM 5655 C C . GLU B 2 49 ? 182.415 163.473 133.713 1.00 144.14 49 GLU B C 1
ATOM 5656 O O . GLU B 2 49 ? 181.210 163.276 133.919 1.00 144.14 49 GLU B O 1
ATOM 5662 N N . ARG B 2 50 ? 182.924 163.577 132.482 1.00 142.80 50 ARG B N 1
ATOM 5663 C CA . ARG B 2 50 ? 182.086 163.371 131.305 1.00 142.80 50 ARG B CA 1
ATOM 5664 C C . ARG B 2 50 ? 181.504 161.964 131.300 1.00 142.80 50 ARG B C 1
ATOM 5665 O O . ARG B 2 50 ? 180.295 161.780 131.122 1.00 142.80 50 ARG B O 1
ATOM 5673 N N . ARG B 2 51 ? 182.354 160.955 131.507 1.00 140.66 51 ARG B N 1
ATOM 5674 C CA . ARG B 2 51 ? 181.866 159.580 131.559 1.00 140.66 51 ARG B CA 1
ATOM 5675 C C . ARG B 2 51 ? 180.907 159.377 132.726 1.00 140.66 51 ARG B C 1
ATOM 5676 O O . ARG B 2 51 ? 179.890 158.690 132.586 1.00 140.66 51 ARG B O 1
ATOM 5684 N N . TYR B 2 52 ? 181.221 159.958 133.886 1.00 139.72 52 TYR B N 1
ATOM 5685 C CA . TYR B 2 52 ? 180.358 159.838 135.057 1.00 139.72 52 TYR B CA 1
ATOM 5686 C C . TYR B 2 52 ? 178.954 160.353 134.758 1.00 139.72 52 TYR B C 1
ATOM 5687 O O . TYR B 2 52 ? 177.953 159.654 134.968 1.00 139.72 52 TYR B O 1
ATOM 5696 N N . TYR B 2 53 ? 178.865 161.579 134.245 1.00 134.78 53 TYR B N 1
ATOM 5697 C CA . TYR B 2 53 ? 177.558 162.153 133.953 1.00 134.78 53 TYR B CA 1
ATOM 5698 C C . TYR B 2 53 ? 176.893 161.464 132.767 1.00 134.78 53 TYR B C 1
ATOM 5699 O O . TYR B 2 53 ? 175.662 161.476 132.659 1.00 134.78 53 TYR B O 1
ATOM 5708 N N . ARG B 2 54 ? 177.676 160.838 131.885 1.00 131.61 54 ARG B N 1
ATOM 5709 C CA . ARG B 2 54 ? 177.081 160.046 130.814 1.00 131.61 54 ARG B CA 1
ATOM 5710 C C . ARG B 2 54 ? 176.392 158.807 131.369 1.00 131.61 54 ARG B C 1
ATOM 5711 O O . ARG B 2 54 ? 175.266 158.484 130.973 1.00 131.61 54 ARG B O 1
ATOM 5719 N N . ARG B 2 55 ? 177.058 158.095 132.283 1.00 130.13 55 ARG B N 1
ATOM 5720 C CA . ARG B 2 55 ? 176.397 156.990 132.973 1.00 130.13 55 ARG B CA 1
ATOM 5721 C C . ARG B 2 55 ? 175.166 157.475 133.725 1.00 130.13 55 ARG B C 1
ATOM 5722 O O . ARG B 2 55 ? 174.145 156.781 133.770 1.00 130.13 55 ARG B O 1
ATOM 5730 N N . LYS B 2 56 ? 175.244 158.665 134.326 1.00 127.57 56 LYS B N 1
ATOM 5731 C CA . LYS B 2 56 ? 174.090 159.190 135.052 1.00 127.57 56 LYS B CA 1
ATOM 5732 C C . LYS B 2 56 ? 172.909 159.448 134.120 1.00 127.57 56 LYS B C 1
ATOM 5733 O O . LYS B 2 56 ? 171.773 159.066 134.430 1.00 127.57 56 LYS B O 1
ATOM 5739 N N . ARG B 2 57 ? 173.156 160.086 132.972 1.00 122.43 57 ARG B N 1
ATOM 5740 C CA . ARG B 2 57 ? 172.077 160.334 132.018 1.00 122.43 57 ARG B CA 1
ATOM 5741 C C . ARG B 2 57 ? 171.527 159.029 131.453 1.00 122.43 57 ARG B C 1
ATOM 5742 O O . ARG B 2 57 ? 170.312 158.897 131.249 1.00 122.43 57 ARG B O 1
ATOM 5750 N N . LEU B 2 58 ? 172.403 158.053 131.194 1.00 117.31 58 LEU B N 1
ATOM 5751 C CA . LEU B 2 58 ? 171.945 156.759 130.699 1.00 117.31 58 LEU B CA 1
ATOM 5752 C C . LEU B 2 58 ? 171.063 156.066 131.729 1.00 117.31 58 LEU B C 1
ATOM 5753 O O . LEU B 2 58 ? 170.026 155.490 131.384 1.00 117.31 58 LEU B O 1
ATOM 5758 N N . GLY B 2 59 ? 171.456 156.120 133.003 1.00 112.36 59 GLY B N 1
ATOM 5759 C CA . GLY B 2 59 ? 170.618 155.561 134.048 1.00 112.36 59 GLY B CA 1
ATOM 5760 C C . GLY B 2 59 ? 169.281 156.266 134.154 1.00 112.36 59 GLY B C 1
ATOM 5761 O O . GLY B 2 59 ? 168.244 155.625 134.331 1.00 112.36 59 GLY B O 1
ATOM 5762 N N . VAL B 2 60 ? 169.286 157.595 134.036 1.00 108.16 60 VAL B N 1
ATOM 5763 C CA . VAL B 2 60 ? 168.037 158.352 134.079 1.00 108.16 60 VAL B CA 1
ATOM 5764 C C . VAL B 2 60 ? 167.099 157.893 132.968 1.00 108.16 60 VAL B C 1
ATOM 5765 O O . VAL B 2 60 ? 165.928 157.568 133.210 1.00 108.16 60 VAL B O 1
ATOM 5769 N N . VAL B 2 61 ? 167.607 157.840 131.734 1.00 103.27 61 VAL B N 1
ATOM 5770 C CA . VAL B 2 61 ? 166.744 157.494 130.608 1.00 103.27 61 VAL B CA 1
ATOM 5771 C C . VAL B 2 61 ? 166.307 156.033 130.679 1.00 103.27 61 VAL B C 1
ATOM 5772 O O . VAL B 2 61 ? 165.175 155.700 130.300 1.00 103.27 61 VAL B O 1
ATOM 5776 N N . LYS B 2 62 ? 167.157 155.142 131.201 1.00 102.92 62 LYS B N 1
ATOM 5777 C CA . LYS B 2 62 ? 166.763 153.740 131.273 1.00 102.92 62 LYS B CA 1
ATOM 5778 C C . LYS B 2 62 ? 165.744 153.503 132.380 1.00 102.92 62 LYS B C 1
ATOM 5779 O O . LYS B 2 62 ? 164.840 152.680 132.212 1.00 102.92 62 LYS B O 1
ATOM 5785 N N . ASN B 2 63 ? 165.842 154.228 133.500 1.00 97.46 63 ASN B N 1
ATOM 5786 C CA . ASN B 2 63 ? 164.798 154.126 134.516 1.00 97.46 63 ASN B CA 1
ATOM 5787 C C . ASN B 2 63 ? 163.490 154.727 134.017 1.00 97.46 63 ASN B C 1
ATOM 5788 O O . ASN B 2 63 ? 162.407 154.226 134.344 1.00 97.46 63 ASN B O 1
ATOM 5793 N N . VAL B 2 64 ? 163.567 155.796 133.218 1.00 91.83 64 VAL B N 1
ATOM 5794 C CA . VAL B 2 64 ? 162.359 156.355 132.613 1.00 91.83 64 VAL B CA 1
ATOM 5795 C C . VAL B 2 64 ? 161.690 155.320 131.715 1.00 91.83 64 VAL B C 1
ATOM 5796 O O . VAL B 2 64 ? 160.477 155.082 131.801 1.00 91.83 64 VAL B O 1
ATOM 5800 N N . LEU B 2 65 ? 162.477 154.686 130.841 1.00 88.18 65 LEU B N 1
ATOM 5801 C CA . LEU B 2 65 ? 161.929 153.665 129.952 1.00 88.18 65 LEU B CA 1
ATOM 5802 C C . LEU B 2 65 ? 161.387 152.477 130.739 1.00 88.18 65 LEU B C 1
ATOM 5803 O O . LEU B 2 65 ? 160.366 151.888 130.364 1.00 88.18 65 LEU B O 1
ATOM 5808 N N . ALA B 2 66 ? 162.056 152.112 131.835 1.00 85.82 66 ALA B N 1
ATOM 5809 C CA . ALA B 2 66 ? 161.598 150.995 132.653 1.00 85.82 66 ALA B CA 1
ATOM 5810 C C . ALA B 2 66 ? 160.257 151.306 133.304 1.00 85.82 66 ALA B C 1
ATOM 5811 O O . ALA B 2 66 ? 159.354 150.464 133.314 1.00 85.82 66 ALA B O 1
ATOM 5813 N N . ALA B 2 67 ? 160.111 152.512 133.860 1.00 82.67 67 ALA B N 1
ATOM 5814 C CA . ALA B 2 67 ? 158.833 152.902 134.446 1.00 82.67 67 ALA B CA 1
ATOM 5815 C C . ALA B 2 67 ? 157.737 152.947 133.389 1.00 82.67 67 ALA B C 1
ATOM 5816 O O . ALA B 2 67 ? 156.597 152.534 133.643 1.00 82.67 67 ALA B O 1
ATOM 5818 N N . SER B 2 68 ? 158.068 153.431 132.189 1.00 81.21 68 SER B N 1
ATOM 5819 C CA . SER B 2 68 ? 157.085 153.482 131.112 1.00 81.21 68 SER B CA 1
ATOM 5820 C C . SER B 2 68 ? 156.612 152.082 130.732 1.00 81.21 68 SER B C 1
ATOM 5821 O O . SER B 2 68 ? 155.406 151.823 130.635 1.00 81.21 68 SER B O 1
ATOM 5824 N N . THR B 2 69 ? 157.556 151.162 130.514 1.00 78.99 69 THR B N 1
ATOM 5825 C CA . THR B 2 69 ? 157.200 149.793 130.162 1.00 78.99 69 THR B CA 1
ATOM 5826 C C . THR B 2 69 ? 156.478 149.077 131.298 1.00 78.99 69 THR B C 1
ATOM 5827 O O . THR B 2 69 ? 155.610 148.237 131.035 1.00 78.99 69 THR B O 1
ATOM 5831 N N . GLY B 2 70 ? 156.795 149.407 132.551 1.00 74.94 70 GLY B N 1
ATOM 5832 C CA . GLY B 2 70 ? 156.064 148.824 133.664 1.00 74.94 70 GLY B CA 1
ATOM 5833 C C . GLY B 2 70 ? 154.620 149.285 133.701 1.00 74.94 70 GLY B C 1
ATOM 5834 O O . GLY B 2 70 ? 153.706 148.483 133.913 1.00 74.94 70 GLY B O 1
ATOM 5835 N N . VAL B 2 71 ? 154.398 150.590 133.509 1.00 73.12 71 VAL B N 1
ATOM 5836 C CA . VAL B 2 71 ? 153.036 151.104 133.358 1.00 73.12 71 VAL B CA 1
ATOM 5837 C C . VAL B 2 71 ? 152.321 150.362 132.238 1.00 73.12 71 VAL B C 1
ATOM 5838 O O . VAL B 2 71 ? 151.180 149.907 132.393 1.00 73.12 71 VAL B O 1
ATOM 5842 N N . THR B 2 72 ? 152.993 150.233 131.092 1.00 72.71 72 THR B N 1
ATOM 5843 C CA . THR B 2 72 ? 152.424 149.536 129.944 1.00 72.71 72 THR B CA 1
ATOM 5844 C C . THR B 2 72 ? 151.948 148.139 130.324 1.00 72.71 72 THR B C 1
ATOM 5845 O O . THR B 2 72 ? 150.768 147.804 130.172 1.00 72.71 72 THR B O 1
ATOM 5849 N N . LEU B 2 73 ? 152.864 147.314 130.833 1.00 70.45 73 LEU B N 1
ATOM 5850 C CA . LEU B 2 73 ? 152.535 145.921 131.116 1.00 70.45 73 LEU B CA 1
ATOM 5851 C C . LEU B 2 73 ? 151.470 145.805 132.201 1.00 70.45 73 LEU B C 1
ATOM 5852 O O . LEU B 2 73 ? 150.530 145.011 132.069 1.00 70.45 73 LEU B O 1
ATOM 5857 N N . THR B 2 74 ? 151.586 146.594 133.273 1.00 65.44 74 THR B N 1
ATOM 5858 C CA . THR B 2 74 ? 150.630 146.497 134.371 1.00 65.44 74 THR B CA 1
ATOM 5859 C C . THR B 2 74 ? 149.228 146.892 133.919 1.00 65.44 74 THR B C 1
ATOM 5860 O O . THR B 2 74 ? 148.257 146.161 134.159 1.00 65.44 74 THR B O 1
ATOM 5864 N N . TYR B 2 75 ? 149.101 148.052 133.265 1.00 66.36 75 TYR B N 1
ATOM 5865 C CA . TYR B 2 75 ? 147.787 148.492 132.814 1.00 66.36 75 TYR B CA 1
ATOM 5866 C C . TYR B 2 75 ? 147.217 147.558 131.755 1.00 66.36 75 TYR B C 1
ATOM 5867 O O . TYR B 2 75 ? 146.003 147.320 131.736 1.00 66.36 75 TYR B O 1
ATOM 5876 N N . GLY B 2 76 ? 148.067 146.999 130.888 1.00 66.15 76 GLY B N 1
ATOM 5877 C CA . GLY B 2 76 ? 147.576 146.053 129.900 1.00 66.15 76 GLY B CA 1
ATOM 5878 C C . GLY B 2 76 ? 147.031 144.790 130.535 1.00 66.15 76 GLY B C 1
ATOM 5879 O O . GLY B 2 76 ? 145.947 144.321 130.181 1.00 66.15 76 GLY B O 1
ATOM 5880 N N . VAL B 2 77 ? 147.773 144.226 131.491 1.00 61.93 77 VAL B N 1
ATOM 5881 C CA . VAL B 2 77 ? 147.298 143.036 132.192 1.00 61.93 77 VAL B CA 1
ATOM 5882 C C . VAL B 2 77 ? 145.991 143.332 132.916 1.00 61.93 77 VAL B C 1
ATOM 5883 O O . VAL B 2 77 ? 145.047 142.530 132.879 1.00 61.93 77 VAL B O 1
ATOM 5887 N N . TYR B 2 78 ? 145.908 144.492 133.573 1.00 63.29 78 TYR B N 1
ATOM 5888 C CA . TYR B 2 78 ? 144.708 144.827 134.334 1.00 63.29 78 TYR B CA 1
ATOM 5889 C C . TYR B 2 78 ? 143.496 144.965 133.418 1.00 63.29 78 TYR B C 1
ATOM 5890 O O . TYR B 2 78 ? 142.439 144.380 133.681 1.00 63.29 78 TYR B O 1
ATOM 5899 N N . LEU B 2 79 ? 143.631 145.736 132.333 1.00 65.49 79 LEU B N 1
ATOM 5900 C CA . LEU B 2 79 ? 142.516 145.893 131.403 1.00 65.49 79 LEU B CA 1
ATOM 5901 C C . LEU B 2 79 ? 142.131 144.566 130.764 1.00 65.49 79 LEU B C 1
ATOM 5902 O O . LEU B 2 79 ? 140.939 144.275 130.607 1.00 65.49 79 LEU B O 1
ATOM 5907 N N . GLY B 2 80 ? 143.117 143.745 130.395 1.00 65.78 80 GLY B N 1
ATOM 5908 C CA . GLY B 2 80 ? 142.804 142.465 129.782 1.00 65.78 80 GLY B CA 1
ATOM 5909 C C . GLY B 2 80 ? 142.027 141.554 130.711 1.00 65.78 80 GLY B C 1
ATOM 5910 O O . GLY B 2 80 ? 141.007 140.976 130.325 1.00 65.78 80 GLY B O 1
ATOM 5911 N N . LEU B 2 81 ? 142.492 141.424 131.957 1.00 64.87 81 LEU B N 1
ATOM 5912 C CA . LEU B 2 81 ? 141.795 140.567 132.909 1.00 64.87 81 LEU B CA 1
ATOM 5913 C C . LEU B 2 81 ? 140.407 141.108 133.225 1.00 64.87 81 LEU B C 1
ATOM 5914 O O . LEU B 2 81 ? 139.440 140.341 133.311 1.00 64.87 81 LEU B O 1
ATOM 5919 N N . LEU B 2 82 ? 140.283 142.429 133.390 1.00 65.10 82 LEU B N 1
ATOM 5920 C CA . LEU B 2 82 ? 138.981 143.015 133.689 1.00 65.10 82 LEU B CA 1
ATOM 5921 C C . LEU B 2 82 ? 137.999 142.777 132.550 1.00 65.10 82 LEU B C 1
ATOM 5922 O O . LEU B 2 82 ? 136.846 142.392 132.779 1.00 65.10 82 LEU B O 1
ATOM 5927 N N . GLN B 2 83 ? 138.443 142.989 131.308 1.00 67.61 83 GLN B N 1
ATOM 5928 C CA . GLN B 2 83 ? 137.568 142.773 130.162 1.00 67.61 83 GLN B CA 1
ATOM 5929 C C . GLN B 2 83 ? 137.182 141.306 130.033 1.00 67.61 83 GLN B C 1
ATOM 5930 O O . GLN B 2 83 ? 136.018 140.984 129.763 1.00 67.61 83 GLN B O 1
ATOM 5936 N N . MET B 2 84 ? 138.146 140.399 130.224 1.00 67.37 84 MET B N 1
ATOM 5937 C CA . MET B 2 84 ? 137.846 138.975 130.128 1.00 67.37 84 MET B CA 1
ATOM 5938 C C . MET B 2 84 ? 136.843 138.551 131.192 1.00 67.37 84 MET B C 1
ATOM 5939 O O . MET B 2 84 ? 135.952 137.737 130.925 1.00 67.37 84 MET B O 1
ATOM 5944 N N . GLN B 2 85 ? 136.959 139.105 132.402 1.00 67.71 85 GLN B N 1
ATOM 5945 C CA . GLN B 2 85 ? 136.036 138.726 133.467 1.00 67.71 85 GLN B CA 1
ATOM 5946 C C . GLN B 2 85 ? 134.655 139.335 133.254 1.00 67.71 85 GLN B C 1
ATOM 5947 O O . GLN B 2 85 ? 133.641 138.703 133.572 1.00 67.71 85 GLN B O 1
ATOM 5953 N N . LEU B 2 86 ? 134.588 140.557 132.719 1.00 67.95 86 LEU B N 1
ATOM 5954 C CA . LEU B 2 86 ? 133.285 141.156 132.451 1.00 67.95 86 LEU B CA 1
ATOM 5955 C C . LEU B 2 86 ? 132.577 140.473 131.287 1.00 67.95 86 LEU B C 1
ATOM 5956 O O . LEU B 2 86 ? 131.343 140.390 131.279 1.00 67.95 86 LEU B O 1
ATOM 5961 N N . ILE B 2 87 ? 133.329 139.978 130.303 1.00 69.10 87 ILE B N 1
ATOM 5962 C CA . ILE B 2 87 ? 132.700 139.325 129.160 1.00 69.10 87 ILE B CA 1
ATOM 5963 C C . ILE B 2 87 ? 132.333 137.883 129.490 1.00 69.10 87 ILE B C 1
ATOM 5964 O O . ILE B 2 87 ? 131.258 137.404 129.113 1.00 69.10 87 ILE B O 1
ATOM 5969 N N . LEU B 2 88 ? 133.207 137.172 130.208 1.00 70.84 88 LEU B N 1
ATOM 5970 C CA . LEU B 2 88 ? 132.939 135.779 130.546 1.00 70.84 88 LEU B CA 1
ATOM 5971 C C . LEU B 2 88 ? 131.791 135.627 131.536 1.00 70.84 88 LEU B C 1
ATOM 5972 O O . LEU B 2 88 ? 131.276 134.515 131.699 1.00 70.84 88 LEU B O 1
ATOM 5977 N N . HIS B 2 89 ? 131.380 136.707 132.197 1.00 74.19 89 HIS B N 1
ATOM 5978 C CA . HIS B 2 89 ? 130.306 136.659 133.179 1.00 74.19 89 HIS B CA 1
ATOM 5979 C C . HIS B 2 89 ? 128.975 137.147 132.622 1.00 74.19 89 HIS B C 1
ATOM 5980 O O . HIS B 2 89 ? 128.012 137.287 133.383 1.00 74.19 89 HIS B O 1
ATOM 5987 N N . TYR B 2 90 ? 128.896 137.409 131.320 1.00 82.66 90 TYR B N 1
ATOM 5988 C CA . TYR B 2 90 ? 127.668 137.870 130.678 1.00 82.66 90 TYR B CA 1
ATOM 5989 C C . TYR B 2 90 ? 127.157 136.742 129.785 1.00 82.66 90 TYR B C 1
ATOM 5990 O O . TYR B 2 90 ? 127.290 136.775 128.561 1.00 82.66 90 TYR B O 1
ATOM 5999 N N . ASP B 2 91 ? 126.572 135.729 130.420 1.00 84.57 91 ASP B N 1
ATOM 6000 C CA . ASP B 2 91 ? 125.966 134.581 129.752 1.00 84.57 91 ASP B CA 1
ATOM 6001 C C . ASP B 2 91 ? 125.300 133.732 130.829 1.00 84.57 91 ASP B C 1
ATOM 6002 O O . ASP B 2 91 ? 125.472 133.971 132.028 1.00 84.57 91 ASP B O 1
ATOM 6007 N N . GLU B 2 92 ? 124.535 132.735 130.386 1.00 89.81 92 GLU B N 1
ATOM 6008 C CA . GLU B 2 92 ? 123.907 131.800 131.312 1.00 89.81 92 GLU B CA 1
ATOM 6009 C C . GLU B 2 92 ? 124.745 130.543 131.510 1.00 89.81 92 GLU B C 1
ATOM 6010 O O . GLU B 2 92 ? 124.766 129.981 132.611 1.00 89.81 92 GLU B O 1
ATOM 6016 N N . THR B 2 93 ? 125.447 130.102 130.464 1.00 86.94 93 THR B N 1
ATOM 6017 C CA . THR B 2 93 ? 126.198 128.853 130.534 1.00 86.94 93 THR B CA 1
ATOM 6018 C C . THR B 2 93 ? 127.337 128.947 131.544 1.00 86.94 93 THR B C 1
ATOM 6019 O O . THR B 2 93 ? 127.391 128.182 132.513 1.00 86.94 93 THR B O 1
ATOM 6023 N N . TYR B 2 94 ? 128.260 129.888 131.334 1.00 81.98 94 TYR B N 1
ATOM 6024 C CA . TYR B 2 94 ? 129.404 130.016 132.231 1.00 81.98 94 TYR B CA 1
ATOM 6025 C C . TYR B 2 94 ? 129.002 130.472 133.629 1.00 81.98 94 TYR B C 1
ATOM 6026 O O . TYR B 2 94 ? 129.788 130.311 134.568 1.00 81.98 94 TYR B O 1
ATOM 6035 N N . ARG B 2 95 ? 127.801 131.032 133.790 1.00 84.82 95 ARG B N 1
ATOM 6036 C CA . ARG B 2 95 ? 127.368 131.486 135.107 1.00 84.82 95 ARG B CA 1
ATOM 6037 C C . ARG B 2 95 ? 126.714 130.365 135.907 1.00 84.82 95 ARG B C 1
ATOM 6038 O O . ARG B 2 95 ? 126.990 130.213 137.103 1.00 84.82 95 ARG B O 1
ATOM 6046 N N . GLU B 2 96 ? 125.849 129.571 135.274 1.00 89.06 96 GLU B N 1
ATOM 6047 C CA . GLU B 2 96 ? 125.119 128.533 135.991 1.00 89.06 96 GLU B CA 1
ATOM 6048 C C . GLU B 2 96 ? 125.860 127.201 136.020 1.00 89.06 96 GLU B C 1
ATOM 6049 O O . GLU B 2 96 ? 125.762 126.464 137.007 1.00 89.06 96 GLU B O 1
ATOM 6055 N N . VAL B 2 97 ? 126.595 126.869 134.959 1.00 87.85 97 VAL B N 1
ATOM 6056 C CA . VAL B 2 97 ? 127.274 125.579 134.905 1.00 87.85 97 VAL B CA 1
ATOM 6057 C C . VAL B 2 97 ? 128.492 125.578 135.819 1.00 87.85 97 VAL B C 1
ATOM 6058 O O . VAL B 2 97 ? 128.657 124.687 136.660 1.00 87.85 97 VAL B O 1
ATOM 6062 N N . LYS B 2 98 ? 129.358 126.583 135.680 1.00 85.31 98 LYS B N 1
ATOM 6063 C CA . LYS B 2 98 ? 130.604 126.599 136.438 1.00 85.31 98 LYS B CA 1
ATOM 6064 C C . LYS B 2 98 ? 130.376 127.000 137.891 1.00 85.31 98 LYS B C 1
ATOM 6065 O O . LYS B 2 98 ? 130.946 126.396 138.805 1.00 85.31 98 LYS B O 1
ATOM 6071 N N . TYR B 2 99 ? 129.546 128.016 138.124 1.00 88.20 99 TYR B N 1
ATOM 6072 C CA . TYR B 2 99 ? 129.302 128.528 139.465 1.00 88.20 99 TYR B CA 1
ATOM 6073 C C . TYR B 2 99 ? 127.905 128.183 139.966 1.00 88.20 99 TYR B C 1
ATOM 6074 O O . TYR B 2 99 ? 127.760 127.589 141.038 1.00 88.20 99 TYR B O 1
ATOM 6083 N N . GLY B 2 100 ? 126.869 128.537 139.212 1.00 93.92 100 GLY B N 1
ATOM 6084 C CA . GLY B 2 100 ? 125.511 128.263 139.635 1.00 93.92 100 GLY B CA 1
ATOM 6085 C C . GLY B 2 100 ? 124.968 129.300 140.594 1.00 93.92 100 GLY B C 1
ATOM 6086 O O . GLY B 2 100 ? 124.768 130.459 140.220 1.00 93.92 100 GLY B O 1
ATOM 6087 N N . ASN B 2 101 ? 124.726 128.895 141.837 1.00 99.84 101 ASN B N 1
ATOM 6088 C CA . ASN B 2 101 ? 124.161 129.786 142.849 1.00 99.84 101 ASN B CA 1
ATOM 6089 C C . ASN B 2 101 ? 125.245 130.483 143.669 1.00 99.84 101 ASN B C 1
ATOM 6090 O O . ASN B 2 101 ? 125.244 130.454 144.899 1.00 99.84 101 ASN B O 1
ATOM 6095 N N . MET B 2 102 ? 126.184 131.134 142.979 1.00 96.80 102 MET B N 1
ATOM 6096 C CA . MET B 2 102 ? 127.207 131.942 143.627 1.00 96.80 102 MET B CA 1
ATOM 6097 C C . MET B 2 102 ? 126.984 133.440 143.479 1.00 96.80 102 MET B C 1
ATOM 6098 O O . MET B 2 102 ? 127.699 134.219 144.120 1.00 96.80 102 MET B O 1
ATOM 6103 N N . GLY B 2 103 ? 126.025 133.864 142.660 1.00 91.57 103 GLY B N 1
ATOM 6104 C CA . GLY B 2 103 ? 125.740 135.276 142.494 1.00 91.57 103 GLY B CA 1
ATOM 6105 C C . GLY B 2 103 ? 126.831 136.037 141.771 1.00 91.57 103 GLY B C 1
ATOM 6106 O O . GLY B 2 103 ? 127.492 136.895 142.362 1.00 91.57 103 GLY B O 1
ATOM 6107 N N . LEU B 2 104 ? 127.027 135.734 140.488 1.00 86.99 104 LEU B N 1
ATOM 6108 C CA . LEU B 2 104 ? 128.051 136.390 139.682 1.00 86.99 104 LEU B CA 1
ATOM 6109 C C . LEU B 2 104 ? 127.752 137.872 139.453 1.00 86.99 104 LEU B C 1
ATOM 6110 O O . LEU B 2 104 ? 128.665 138.698 139.583 1.00 86.99 104 LEU B O 1
ATOM 6115 N N . PRO B 2 105 ? 126.517 138.265 139.101 1.00 87.07 105 PRO B N 1
ATOM 6116 C CA . PRO B 2 105 ? 126.251 139.708 138.966 1.00 87.07 105 PRO B CA 1
ATOM 6117 C C . PRO B 2 105 ? 126.461 140.477 140.258 1.00 87.07 105 PRO B C 1
ATOM 6118 O O . PRO B 2 105 ? 126.965 141.607 140.228 1.00 87.07 105 PRO B O 1
ATOM 6122 N N . ASP B 2 106 ? 126.102 139.886 141.399 1.00 88.32 106 ASP B N 1
ATOM 6123 C CA . ASP B 2 106 ? 126.266 140.571 142.678 1.00 88.32 106 ASP B CA 1
ATOM 6124 C C . ASP B 2 106 ? 127.738 140.818 142.985 1.00 88.32 106 ASP B C 1
ATOM 6125 O O . ASP B 2 106 ? 128.133 141.938 143.330 1.00 88.32 106 ASP B O 1
ATOM 6130 N N . ILE B 2 107 ? 128.570 139.779 142.860 1.00 84.67 107 ILE B N 1
ATOM 6131 C CA . ILE B 2 107 ? 129.990 139.943 143.152 1.00 84.67 107 ILE B CA 1
ATOM 6132 C C . ILE B 2 107 ? 130.648 140.853 142.121 1.00 84.67 107 ILE B C 1
ATOM 6133 O O . ILE B 2 107 ? 131.573 141.604 142.451 1.00 84.67 107 ILE B O 1
ATOM 6138 N N . ASP B 2 108 ? 130.173 140.831 140.873 1.00 84.07 108 ASP B N 1
ATOM 6139 C CA . ASP B 2 108 ? 130.717 141.733 139.861 1.00 84.07 108 ASP B CA 1
ATOM 6140 C C . ASP B 2 108 ? 130.410 143.187 140.200 1.00 84.07 108 ASP B C 1
ATOM 6141 O O . ASP B 2 108 ? 131.290 144.055 140.123 1.00 84.07 108 ASP B O 1
ATOM 6146 N N . SER B 2 109 ? 129.160 143.472 140.574 1.00 84.37 109 SER B N 1
ATOM 6147 C CA . SER B 2 109 ? 128.793 144.831 140.958 1.00 84.37 109 SER B CA 1
ATOM 6148 C C . SER B 2 109 ? 129.542 145.270 142.209 1.00 84.37 109 SER B C 1
ATOM 6149 O O . SER B 2 109 ? 129.929 146.438 142.332 1.00 84.37 109 SER B O 1
ATOM 6152 N N . LYS B 2 110 ? 129.763 144.346 143.147 1.00 83.88 110 LYS B N 1
ATOM 6153 C CA . LYS B 2 110 ? 130.511 144.691 144.351 1.00 83.88 110 LYS B CA 1
ATOM 6154 C C . LYS B 2 110 ? 131.970 144.993 144.027 1.00 83.88 110 LYS B C 1
ATOM 6155 O O . LYS B 2 110 ? 132.550 145.932 144.583 1.00 83.88 110 LYS B O 1
ATOM 6161 N N . MET B 2 111 ? 132.577 144.218 143.123 1.00 81.71 111 MET B N 1
ATOM 6162 C CA . MET B 2 111 ? 133.926 144.531 142.660 1.00 81.71 111 MET B CA 1
ATOM 6163 C C . MET B 2 111 ? 133.973 145.909 142.014 1.00 81.71 111 MET B C 1
ATOM 6164 O O . MET B 2 111 ? 134.873 146.711 142.293 1.00 81.71 111 MET B O 1
ATOM 6169 N N . LEU B 2 112 ? 133.005 146.199 141.141 1.00 80.53 112 LEU B N 1
ATOM 6170 C CA . LEU B 2 112 ? 132.987 147.485 140.450 1.00 80.53 112 LEU B CA 1
ATOM 6171 C C . LEU B 2 112 ? 132.860 148.638 141.438 1.00 80.53 112 LEU B C 1
ATOM 6172 O O . LEU B 2 112 ? 133.585 149.637 141.344 1.00 80.53 112 LEU B O 1
ATOM 6177 N N . MET B 2 113 ? 131.951 148.512 142.408 1.00 82.52 113 MET B N 1
ATOM 6178 C CA . MET B 2 113 ? 131.758 149.592 143.369 1.00 82.52 113 MET B CA 1
ATOM 6179 C C . MET B 2 113 ? 132.968 149.739 144.286 1.00 82.52 113 MET B C 1
ATOM 6180 O O . MET B 2 113 ? 133.350 150.861 144.633 1.00 82.52 113 MET B O 1
ATOM 6185 N N . GLY B 2 114 ? 133.602 148.626 144.669 1.00 79.63 114 GLY B N 1
ATOM 6186 C CA . GLY B 2 114 ? 134.796 148.716 145.489 1.00 79.63 114 GLY B CA 1
ATOM 6187 C C . GLY B 2 114 ? 135.969 149.329 144.756 1.00 79.63 114 GLY B C 1
ATOM 6188 O O . GLY B 2 114 ? 136.820 149.978 145.371 1.00 79.63 114 GLY B O 1
ATOM 6189 N N . ILE B 2 115 ? 136.037 149.132 143.440 1.00 78.43 115 ILE B N 1
ATOM 6190 C CA . ILE B 2 115 ? 137.083 149.776 142.655 1.00 78.43 115 ILE B CA 1
ATOM 6191 C C . ILE B 2 115 ? 136.770 151.255 142.439 1.00 78.43 115 ILE B C 1
ATOM 6192 O O . ILE B 2 115 ? 137.686 152.085 142.391 1.00 78.43 115 ILE B O 1
ATOM 6197 N N . ASN B 2 116 ? 135.490 151.616 142.338 1.00 80.41 116 ASN B N 1
ATOM 6198 C CA . ASN B 2 116 ? 135.129 152.968 141.932 1.00 80.41 116 ASN B CA 1
ATOM 6199 C C . ASN B 2 116 ? 134.928 153.939 143.091 1.00 80.41 116 ASN B C 1
ATOM 6200 O O . ASN B 2 116 ? 135.103 155.147 142.894 1.00 80.41 116 ASN B O 1
ATOM 6205 N N . VAL B 2 117 ? 134.579 153.464 144.288 1.00 81.80 117 VAL B N 1
ATOM 6206 C CA . VAL B 2 117 ? 134.337 154.372 145.407 1.00 81.80 117 VAL B CA 1
ATOM 6207 C C . VAL B 2 117 ? 135.521 154.460 146.367 1.00 81.80 117 VAL B C 1
ATOM 6208 O O . VAL B 2 117 ? 135.594 155.418 147.151 1.00 81.80 117 VAL B O 1
ATOM 6212 N N . THR B 2 118 ? 136.439 153.496 146.334 1.00 81.76 118 THR B N 1
ATOM 6213 C CA . THR B 2 118 ? 137.600 153.552 147.214 1.00 81.76 118 THR B CA 1
ATOM 6214 C C . THR B 2 118 ? 138.555 154.714 146.923 1.00 81.76 118 THR B C 1
ATOM 6215 O O . THR B 2 118 ? 139.221 155.161 147.873 1.00 81.76 118 THR B O 1
ATOM 6219 N N . PRO B 2 119 ? 138.689 155.229 145.689 1.00 82.68 119 PRO B N 1
ATOM 6220 C CA . PRO B 2 119 ? 139.549 156.409 145.481 1.00 82.68 119 PRO B CA 1
ATOM 6221 C C . PRO B 2 119 ? 139.318 157.561 146.451 1.00 82.68 119 PRO B C 1
ATOM 6222 O O . PRO B 2 119 ? 140.242 158.351 146.675 1.00 82.68 119 PRO B O 1
ATOM 6226 N N . ILE B 2 120 ? 138.128 157.681 147.045 1.00 86.02 120 ILE B N 1
ATOM 6227 C CA . ILE B 2 120 ? 137.912 158.714 148.057 1.00 86.02 120 ILE B CA 1
ATOM 6228 C C . ILE B 2 120 ? 138.818 158.473 149.260 1.00 86.02 120 ILE B C 1
ATOM 6229 O O . ILE B 2 120 ? 139.581 159.356 149.676 1.00 86.02 120 ILE B O 1
ATOM 6234 N N . ALA B 2 121 ? 138.752 157.269 149.836 1.00 87.86 121 ALA B N 1
ATOM 6235 C CA . ALA B 2 121 ? 139.650 156.926 150.933 1.00 87.86 121 ALA B CA 1
ATOM 6236 C C . ALA B 2 121 ? 141.105 156.927 150.484 1.00 87.86 121 ALA B C 1
ATOM 6237 O O . ALA B 2 121 ? 142.003 157.216 151.284 1.00 87.86 121 ALA B O 1
ATOM 6239 N N . ALA B 2 122 ? 141.356 156.605 149.213 1.00 87.73 122 ALA B N 1
ATOM 6240 C CA . ALA B 2 122 ? 142.713 156.681 148.681 1.00 87.73 122 ALA B CA 1
ATOM 6241 C C . ALA B 2 122 ? 143.262 158.097 148.795 1.00 87.73 122 ALA B C 1
ATOM 6242 O O . ALA B 2 122 ? 144.351 158.311 149.339 1.00 87.73 122 ALA B O 1
ATOM 6244 N N . LEU B 2 123 ? 142.515 159.079 148.283 1.00 88.13 123 LEU B N 1
ATOM 6245 C CA . LEU B 2 123 ? 142.897 160.478 148.448 1.00 88.13 123 LEU B CA 1
ATOM 6246 C C . LEU B 2 123 ? 143.041 160.832 149.922 1.00 88.13 123 LEU B C 1
ATOM 6247 O O . LEU B 2 123 ? 143.978 161.538 150.318 1.00 88.13 123 LEU B O 1
ATOM 6252 N N . LEU B 2 124 ? 142.118 160.345 150.754 1.00 93.37 124 LEU B N 1
ATOM 6253 C CA . LEU B 2 124 ? 142.183 160.629 152.183 1.00 93.37 124 LEU B CA 1
ATOM 6254 C C . LEU B 2 124 ? 143.435 160.053 152.834 1.00 93.37 124 LEU B C 1
ATOM 6255 O O . LEU B 2 124 ? 143.836 160.528 153.902 1.00 93.37 124 LEU B O 1
ATOM 6260 N N . TYR B 2 125 ? 144.060 159.046 152.223 1.00 97.38 125 TYR B N 1
ATOM 6261 C CA . TYR B 2 125 ? 145.235 158.405 152.806 1.00 97.38 125 TYR B CA 1
ATOM 6262 C C . TYR B 2 125 ? 146.310 158.163 151.753 1.00 97.38 125 TYR B C 1
ATOM 6263 O O . TYR B 2 125 ? 146.886 157.073 151.671 1.00 97.38 125 TYR B O 1
ATOM 6272 N N . THR B 2 126 ? 146.601 159.172 150.930 1.00 91.48 126 THR B N 1
ATOM 6273 C CA . THR B 2 126 ? 147.692 159.027 149.970 1.00 91.48 126 THR B CA 1
ATOM 6274 C C . THR B 2 126 ? 148.923 159.885 150.278 1.00 91.48 126 THR B C 1
ATOM 6275 O O . THR B 2 126 ? 150.043 159.385 150.120 1.00 91.48 126 THR B O 1
ATOM 6279 N N . PRO B 2 127 ? 148.800 161.168 150.718 1.00 92.74 127 PRO B N 1
ATOM 6280 C CA . PRO B 2 127 ? 150.005 162.008 150.778 1.00 92.74 127 PRO B CA 1
ATOM 6281 C C . PRO B 2 127 ? 150.986 161.534 151.837 1.00 92.74 127 PRO B C 1
ATOM 6282 O O . PRO B 2 127 ? 152.170 161.316 151.550 1.00 92.74 127 PRO B O 1
ATOM 6286 N N . VAL B 2 128 ? 150.494 161.367 153.067 1.00 95.16 128 VAL B N 1
ATOM 6287 C CA . VAL B 2 128 ? 151.350 160.896 154.151 1.00 95.16 128 VAL B CA 1
ATOM 6288 C C . VAL B 2 128 ? 151.881 159.503 153.841 1.00 95.16 128 VAL B C 1
ATOM 6289 O O . VAL B 2 128 ? 153.020 159.169 154.180 1.00 95.16 128 VAL B O 1
ATOM 6293 N N . LEU B 2 129 ? 151.089 158.686 153.143 1.00 91.47 129 LEU B N 1
ATOM 6294 C CA . LEU B 2 129 ? 151.531 157.334 152.823 1.00 91.47 129 LEU B CA 1
ATOM 6295 C C . LEU B 2 129 ? 152.628 157.348 151.762 1.00 91.47 129 LEU B C 1
ATOM 6296 O O . LEU B 2 129 ? 153.589 156.572 151.845 1.00 91.47 129 LEU B O 1
ATOM 6301 N N . ILE B 2 130 ? 152.504 158.222 150.760 1.00 89.88 130 ILE B N 1
ATOM 6302 C CA . ILE B 2 130 ? 153.548 158.342 149.746 1.00 89.88 130 ILE B CA 1
ATOM 6303 C C . ILE B 2 130 ? 154.834 158.876 150.367 1.00 89.88 130 ILE B C 1
ATOM 6304 O O . ILE B 2 130 ? 155.928 158.367 150.096 1.00 89.88 130 ILE B O 1
ATOM 6309 N N . ARG B 2 131 ? 154.727 159.905 151.213 1.00 96.86 131 ARG B N 1
ATOM 6310 C CA . ARG B 2 131 ? 155.920 160.421 151.877 1.00 96.86 131 ARG B CA 1
ATOM 6311 C C . ARG B 2 131 ? 156.489 159.437 152.893 1.00 96.86 131 ARG B C 1
ATOM 6312 O O . ARG B 2 131 ? 157.668 159.546 153.246 1.00 96.86 131 ARG B O 1
ATOM 6320 N N . PHE B 2 132 ? 155.685 158.484 153.368 1.00 93.82 132 PHE B N 1
ATOM 6321 C CA . PHE B 2 132 ? 156.198 157.423 154.228 1.00 93.82 132 PHE B CA 1
ATOM 6322 C C . PHE B 2 132 ? 156.991 156.406 153.415 1.00 93.82 132 PHE B C 1
ATOM 6323 O O . PHE B 2 132 ? 158.178 156.177 153.672 1.00 93.82 132 PHE B O 1
ATOM 6331 N N . PHE B 2 133 ? 156.344 155.786 152.427 1.00 89.27 133 PHE B N 1
ATOM 6332 C CA . PHE B 2 133 ? 157.022 154.771 151.627 1.00 89.27 133 PHE B CA 1
ATOM 6333 C C . PHE B 2 133 ? 158.063 155.401 150.709 1.00 89.27 133 PHE B C 1
ATOM 6334 O O . PHE B 2 133 ? 159.253 155.075 150.788 1.00 89.27 133 PHE B O 1
ATOM 6342 N N . GLY B 2 134 ? 157.638 156.311 149.841 1.00 88.04 134 GLY B N 1
ATOM 6343 C CA . GLY B 2 134 ? 158.520 156.971 148.905 1.00 88.04 134 GLY B CA 1
ATOM 6344 C C . GLY B 2 134 ? 157.868 157.143 147.552 1.00 88.04 134 GLY B C 1
ATOM 6345 O O . GLY B 2 134 ? 156.721 156.762 147.325 1.00 88.04 134 GLY B O 1
ATOM 6346 N N . THR B 2 135 ? 158.632 157.738 146.635 1.00 84.89 135 THR B N 1
ATOM 6347 C CA . THR B 2 135 ? 158.128 157.968 145.286 1.00 84.89 135 THR B CA 1
ATOM 6348 C C . THR B 2 135 ? 158.098 156.675 144.480 1.00 84.89 135 THR B C 1
ATOM 6349 O O . THR B 2 135 ? 157.085 156.348 143.852 1.00 84.89 135 THR B O 1
ATOM 6353 N N . LYS B 2 136 ? 159.201 155.925 144.49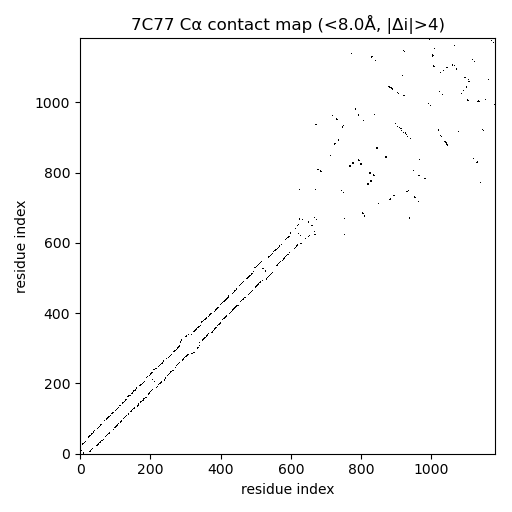1 1.00 83.48 136 LYS B N 1
ATOM 6354 C CA . LYS B 2 136 ? 159.249 154.646 143.792 1.00 83.48 136 LYS B CA 1
ATOM 6355 C C . LYS B 2 136 ? 158.651 153.519 144.626 1.00 83.48 136 LYS B C 1
ATOM 6356 O O . LYS B 2 136 ? 158.171 152.524 144.068 1.00 83.48 136 LYS B O 1
ATOM 6362 N N . TRP B 2 137 ? 158.653 153.658 145.954 1.00 84.66 137 TRP B N 1
ATOM 6363 C CA . TRP B 2 137 ? 158.142 152.585 146.801 1.00 84.66 137 TRP B CA 1
ATOM 6364 C C . TRP B 2 137 ? 156.623 152.496 146.752 1.00 84.66 137 TRP B C 1
ATOM 6365 O O . TRP B 2 137 ? 156.072 151.389 146.770 1.00 84.66 137 TRP B O 1
ATOM 6376 N N . MET B 2 138 ? 155.926 153.631 146.668 1.00 80.69 138 MET B N 1
ATOM 6377 C CA . MET B 2 138 ? 154.484 153.559 146.457 1.00 80.69 138 MET B CA 1
ATOM 6378 C C . MET B 2 138 ? 154.165 153.051 145.058 1.00 80.69 138 MET B C 1
ATOM 6379 O O . MET B 2 138 ? 153.175 152.338 144.863 1.00 80.69 138 MET B O 1
ATOM 6384 N N . MET B 2 139 ? 155.002 153.393 144.076 1.00 77.82 139 MET B N 1
ATOM 6385 C CA . MET B 2 139 ? 154.895 152.780 142.756 1.00 77.82 139 MET B CA 1
ATOM 6386 C C . MET B 2 139 ? 154.931 151.261 142.859 1.00 77.82 139 MET B C 1
ATOM 6387 O O . MET B 2 139 ? 154.071 150.562 142.304 1.00 77.82 139 MET B O 1
ATOM 6392 N N . PHE B 2 140 ? 155.921 150.735 143.583 1.00 76.96 140 PHE B N 1
ATOM 6393 C CA . PHE B 2 140 ? 156.075 149.289 143.696 1.00 76.96 140 PHE B CA 1
ATOM 6394 C C . PHE B 2 140 ? 154.904 148.667 144.447 1.00 76.96 140 PHE B C 1
ATOM 6395 O O . PHE B 2 140 ? 154.397 147.609 144.060 1.00 76.96 140 PHE B O 1
ATOM 6403 N N . LEU B 2 141 ? 154.456 149.314 145.526 1.00 74.65 141 LEU B N 1
ATOM 6404 C CA . LEU B 2 141 ? 153.350 148.763 146.305 1.00 74.65 141 LEU B CA 1
ATOM 6405 C C . LEU B 2 141 ? 152.054 148.769 145.501 1.00 74.65 141 LEU B C 1
ATOM 6406 O O . LEU B 2 141 ? 151.239 147.847 145.614 1.00 74.65 141 LEU B O 1
ATOM 6411 N N . ALA B 2 142 ? 151.851 149.791 144.666 1.00 72.89 142 ALA B N 1
ATOM 6412 C CA . ALA B 2 142 ? 150.649 149.838 143.843 1.00 72.89 142 ALA B CA 1
ATOM 6413 C C . ALA B 2 142 ? 150.700 148.800 142.729 1.00 72.89 142 ALA B C 1
ATOM 6414 O O . ALA B 2 142 ? 149.681 148.172 142.412 1.00 72.89 142 ALA B O 1
ATOM 6416 N N . VAL B 2 143 ? 151.871 148.604 142.118 1.00 71.30 143 VAL B N 1
ATOM 6417 C CA . VAL B 2 143 ? 152.008 147.524 141.143 1.00 71.30 143 VAL B CA 1
ATOM 6418 C C . VAL B 2 143 ? 151.758 146.179 141.816 1.00 71.30 143 VAL B C 1
ATOM 6419 O O . VAL B 2 143 ? 151.149 145.273 141.231 1.00 71.30 143 VAL B O 1
ATOM 6423 N N . GLY B 2 144 ? 152.195 146.040 143.068 1.00 72.20 144 GLY B N 1
ATOM 6424 C CA . GLY B 2 144 ? 151.934 144.814 143.802 1.00 72.20 144 GLY B CA 1
ATOM 6425 C C . GLY B 2 144 ? 150.463 144.612 144.109 1.00 72.20 144 GLY B C 1
ATOM 6426 O O . GLY B 2 144 ? 149.968 143.485 144.094 1.00 72.20 144 GLY B O 1
ATOM 6427 N N . ILE B 2 145 ? 149.743 145.697 144.394 1.00 70.29 145 ILE B N 1
ATOM 6428 C CA . ILE B 2 145 ? 148.305 145.588 144.628 1.00 70.29 145 ILE B CA 1
ATOM 6429 C C . ILE B 2 145 ? 147.577 145.223 143.337 1.00 70.29 145 ILE B C 1
ATOM 6430 O O . ILE B 2 145 ? 146.622 144.435 143.346 1.00 70.29 145 ILE B O 1
ATOM 6435 N N . TYR B 2 146 ? 148.017 145.781 142.207 1.00 69.89 146 TYR B N 1
ATOM 6436 C CA . TYR B 2 146 ? 147.462 145.370 140.920 1.00 69.89 146 TYR B CA 1
ATOM 6437 C C . TYR B 2 146 ? 147.704 143.884 140.672 1.00 69.89 146 TYR B C 1
ATOM 6438 O O . TYR B 2 146 ? 146.799 143.153 140.249 1.00 69.89 146 TYR B O 1
ATOM 6447 N N . ALA B 2 147 ? 148.924 143.417 140.943 1.00 71.60 147 ALA B N 1
ATOM 6448 C CA . ALA B 2 147 ? 149.222 141.999 140.780 1.00 71.60 147 ALA B CA 1
ATOM 6449 C C . ALA B 2 147 ? 148.418 141.141 141.751 1.00 71.60 147 ALA B C 1
ATOM 6450 O O . ALA B 2 147 ? 148.057 140.008 141.423 1.00 71.60 147 ALA B O 1
ATOM 6452 N N . LEU B 2 148 ? 148.122 141.663 142.944 1.00 70.48 148 LEU B N 1
ATOM 6453 C CA . LEU B 2 148 ? 147.238 140.962 143.871 1.00 70.48 148 LEU B CA 1
ATOM 6454 C C . LEU B 2 148 ? 145.835 140.831 143.296 1.00 70.48 148 LEU B C 1
ATOM 6455 O O . LEU B 2 148 ? 145.195 139.780 143.428 1.00 70.48 148 LEU B O 1
ATOM 6460 N N . PHE B 2 149 ? 145.331 141.904 142.684 1.00 68.57 149 PHE B N 1
ATOM 6461 C CA . PHE B 2 149 ? 144.023 141.843 142.041 1.00 68.57 149 PHE B CA 1
ATOM 6462 C C . PHE B 2 149 ? 144.019 140.822 140.911 1.00 68.57 149 PHE B C 1
ATOM 6463 O O . PHE B 2 149 ? 143.019 140.127 140.693 1.00 68.57 149 PHE B O 1
ATOM 6471 N N . VAL B 2 150 ? 145.130 140.719 140.179 1.00 69.51 150 VAL B N 1
ATOM 6472 C CA . VAL B 2 150 ? 145.225 139.705 139.130 1.00 69.51 150 VAL B CA 1
ATOM 6473 C C . VAL B 2 150 ? 145.278 138.304 139.735 1.00 69.51 150 VAL B C 1
ATOM 6474 O O . VAL B 2 150 ? 144.704 137.355 139.187 1.00 69.51 150 VAL B O 1
ATOM 6478 N N . SER B 2 151 ? 145.957 138.153 140.874 1.00 73.62 151 SER B N 1
ATOM 6479 C CA . SER B 2 151 ? 146.135 136.832 141.469 1.00 73.62 151 SER B CA 1
ATOM 6480 C C . SER B 2 151 ? 144.836 136.303 142.061 1.00 73.62 151 SER B C 1
ATOM 6481 O O . SER B 2 151 ? 144.501 135.126 141.884 1.00 73.62 151 SER B O 1
ATOM 6484 N N . THR B 2 152 ? 144.090 137.152 142.765 1.00 74.60 152 THR B N 1
ATOM 6485 C CA . THR B 2 152 ? 142.835 136.692 143.371 1.00 74.60 152 THR B CA 1
ATOM 6486 C C . THR B 2 152 ? 141.717 136.463 142.354 1.00 74.60 152 THR B C 1
ATOM 6487 O O . THR B 2 152 ? 140.557 136.351 142.773 1.00 74.60 152 THR B O 1
ATOM 6491 N N . ASN B 2 153 ? 142.006 136.389 141.055 1.00 73.33 153 ASN B N 1
ATOM 6492 C CA . ASN B 2 153 ? 140.981 136.123 140.055 1.00 73.33 153 ASN B CA 1
ATOM 6493 C C . ASN B 2 153 ? 140.845 134.643 139.721 1.00 73.33 153 ASN B C 1
ATOM 6494 O O . ASN B 2 153 ? 139.915 134.272 138.997 1.00 73.33 153 ASN B O 1
ATOM 6499 N N . TYR B 2 154 ? 141.743 133.796 140.226 1.00 79.39 154 TYR B N 1
ATOM 6500 C CA . TYR B 2 154 ? 141.685 132.369 139.923 1.00 79.39 154 TYR B CA 1
ATOM 6501 C C . TYR B 2 154 ? 140.429 131.732 140.507 1.00 79.39 154 TYR B C 1
ATOM 6502 O O . TYR B 2 154 ? 139.608 131.161 139.779 1.00 79.39 154 TYR B O 1
ATOM 6511 N N . TRP B 2 155 ? 140.262 131.819 141.829 1.00 81.86 155 TRP B N 1
ATOM 6512 C CA . TRP B 2 155 ? 139.117 131.186 142.476 1.00 81.86 155 TRP B CA 1
ATOM 6513 C C . TRP B 2 155 ? 137.865 132.049 142.367 1.00 81.86 155 TRP B C 1
ATOM 6514 O O . TRP B 2 155 ? 136.758 131.524 142.204 1.00 81.86 155 TRP B O 1
ATOM 6525 N N . GLU B 2 156 ? 138.022 133.372 142.458 1.00 79.57 156 GLU B N 1
ATOM 6526 C CA . GLU B 2 156 ? 136.916 134.314 142.317 1.00 79.57 156 GLU B CA 1
ATOM 6527 C C . GLU B 2 156 ? 135.828 134.061 143.354 1.00 79.57 156 GLU B C 1
ATOM 6528 O O . GLU B 2 156 ? 134.818 133.412 143.062 1.00 79.57 156 GLU B O 1
ATOM 6534 N N . ARG B 2 157 ? 136.025 134.571 144.569 1.00 85.19 157 ARG B N 1
ATOM 6535 C CA . ARG B 2 157 ? 135.049 134.437 145.640 1.00 85.19 157 ARG B CA 1
ATOM 6536 C C . ARG B 2 157 ? 134.967 135.769 146.375 1.00 85.19 157 ARG B C 1
ATOM 6537 O O . ARG B 2 157 ? 135.853 136.617 146.259 1.00 85.19 157 ARG B O 1
ATOM 6545 N N . TYR B 2 158 ? 133.878 135.949 147.128 1.00 84.90 158 TYR B N 1
ATOM 6546 C CA . TYR B 2 158 ? 133.609 137.216 147.805 1.00 84.90 158 TYR B CA 1
ATOM 6547 C C . TYR B 2 158 ? 134.788 137.663 148.665 1.00 84.90 158 TYR B C 1
ATOM 6548 O O . TYR B 2 158 ? 135.388 138.717 148.424 1.00 84.90 158 TYR B O 1
ATOM 6557 N N . TYR B 2 159 ? 135.139 136.861 149.673 1.00 87.48 159 TYR B N 1
ATOM 6558 C CA . TYR B 2 159 ? 136.119 137.287 150.666 1.00 87.48 159 TYR B CA 1
ATOM 6559 C C . TYR B 2 159 ? 137.535 137.386 150.114 1.00 87.48 159 TYR B C 1
ATOM 6560 O O . TYR B 2 159 ? 138.422 137.868 150.827 1.00 87.48 159 TYR B O 1
ATOM 6569 N N . THR B 2 160 ? 137.776 136.948 148.878 1.00 84.01 160 THR B N 1
ATOM 6570 C CA . THR B 2 160 ? 139.089 137.070 148.265 1.00 84.01 160 THR B CA 1
ATOM 6571 C C . THR B 2 160 ? 139.117 138.033 147.087 1.00 84.01 160 THR B C 1
ATOM 6572 O O . THR B 2 160 ? 140.201 138.486 146.707 1.00 84.01 160 THR B O 1
ATOM 6576 N N . LEU B 2 161 ? 137.963 138.364 146.508 1.00 81.09 161 LEU B N 1
ATOM 6577 C CA . LEU B 2 161 ? 137.898 139.280 145.377 1.00 81.09 161 LEU B CA 1
ATOM 6578 C C . LEU B 2 161 ? 137.435 140.679 145.759 1.00 81.09 161 LEU B C 1
ATOM 6579 O O . LEU B 2 161 ? 137.832 141.647 145.103 1.00 81.09 161 LEU B O 1
ATOM 6584 N N . VAL B 2 162 ? 136.620 140.816 146.800 1.00 79.71 162 VAL B N 1
ATOM 6585 C CA . VAL B 2 162 ? 136.150 142.130 147.234 1.00 79.71 162 VAL B CA 1
ATOM 6586 C C . VAL B 2 162 ? 137.279 142.897 147.922 1.00 79.71 162 VAL B C 1
ATOM 6587 O O . VAL B 2 162 ? 137.468 144.087 147.622 1.00 79.71 162 VAL B O 1
ATOM 6591 N N . PRO B 2 163 ? 138.050 142.295 148.840 1.00 81.84 163 PRO B N 1
ATOM 6592 C CA . PRO B 2 163 ? 139.219 143.021 149.366 1.00 81.84 163 PRO B CA 1
ATOM 6593 C C . PRO B 2 163 ? 140.227 143.384 148.292 1.00 81.84 163 PRO B C 1
ATOM 6594 O O . PRO B 2 163 ? 140.869 144.438 148.387 1.00 81.84 163 PRO B O 1
ATOM 6598 N N . SER B 2 164 ? 140.380 142.546 147.264 1.00 77.68 164 SER B N 1
ATOM 6599 C CA . SER B 2 164 ? 141.259 142.896 146.153 1.00 77.68 164 SER B CA 1
ATOM 6600 C C . SER B 2 164 ? 140.746 144.128 145.417 1.00 77.68 164 SER B C 1
ATOM 6601 O O . SER B 2 164 ? 141.529 145.009 145.046 1.00 77.68 164 SER B O 1
ATOM 6604 N N . ALA B 2 165 ? 139.430 144.211 145.207 1.00 77.97 165 ALA B N 1
ATOM 6605 C CA . ALA B 2 165 ? 138.857 145.389 144.564 1.00 77.97 165 ALA B CA 1
ATOM 6606 C C . ALA B 2 165 ? 139.033 146.631 145.428 1.00 77.97 165 ALA B C 1
ATOM 6607 O O . ALA B 2 165 ? 139.303 147.722 144.911 1.00 77.97 165 ALA B O 1
ATOM 6609 N N . VAL B 2 166 ? 138.887 146.485 146.747 1.00 77.77 166 VAL B N 1
ATOM 6610 C CA . VAL B 2 166 ? 139.085 147.617 147.650 1.00 77.77 166 VAL B CA 1
ATOM 6611 C C . VAL B 2 166 ? 140.530 148.099 147.584 1.00 77.77 166 VAL B C 1
ATOM 6612 O O . VAL B 2 166 ? 140.801 149.304 147.508 1.00 77.77 166 VAL B O 1
ATOM 6616 N N . ALA B 2 167 ? 141.480 147.162 147.603 1.00 76.62 167 ALA B N 1
ATOM 6617 C CA . ALA B 2 167 ? 142.888 147.537 147.516 1.00 76.62 167 ALA B CA 1
ATOM 6618 C C . ALA B 2 167 ? 143.205 148.187 146.174 1.00 76.62 167 ALA B C 1
ATOM 6619 O O . ALA B 2 167 ? 143.996 149.135 146.105 1.00 76.62 167 ALA B O 1
ATOM 6621 N N . LEU B 2 168 ? 142.590 147.696 145.095 1.00 72.72 168 LEU B N 1
ATOM 6622 C CA . LEU B 2 168 ? 142.810 148.295 143.783 1.00 72.72 168 LEU B CA 1
ATOM 6623 C C . LEU B 2 168 ? 142.269 149.718 143.730 1.00 72.72 168 LEU B C 1
ATOM 6624 O O . LEU B 2 168 ? 142.921 150.616 143.183 1.00 72.72 168 LEU B O 1
ATOM 6629 N N . GLY B 2 169 ? 141.075 149.941 144.283 1.00 75.74 169 GLY B N 1
ATOM 6630 C CA . GLY B 2 169 ? 140.535 151.288 144.339 1.00 75.74 169 GLY B CA 1
ATOM 6631 C C . GLY B 2 169 ? 141.325 152.204 145.251 1.00 75.74 169 GLY B C 1
ATOM 6632 O O . GLY B 2 169 ? 141.327 153.424 145.062 1.00 75.74 169 GLY B O 1
ATOM 6633 N N . MET B 2 170 ? 141.998 151.636 146.252 1.00 78.24 170 MET B N 1
ATOM 6634 C CA . MET B 2 170 ? 142.842 152.435 147.133 1.00 78.24 170 MET B CA 1
ATOM 6635 C C . MET B 2 170 ? 144.181 152.770 146.487 1.00 78.24 170 MET B C 1
ATOM 6636 O O . MET B 2 170 ? 144.767 153.816 146.789 1.00 78.24 170 MET B O 1
ATOM 6641 N N . ALA B 2 171 ? 144.673 151.912 145.596 1.00 72.31 171 ALA B N 1
ATOM 6642 C CA . ALA B 2 171 ? 145.992 152.096 145.007 1.00 72.31 171 ALA B CA 1
ATOM 6643 C C . ALA B 2 171 ? 145.969 152.697 143.606 1.00 72.31 171 ALA B C 1
ATOM 6644 O O . ALA B 2 171 ? 147.035 153.047 143.093 1.00 72.31 171 ALA B O 1
ATOM 6646 N N . ILE B 2 172 ? 144.800 152.823 142.974 1.00 69.72 172 ILE B N 1
ATOM 6647 C CA . ILE B 2 172 ? 144.759 153.311 141.596 1.00 69.72 172 ILE B CA 1
ATOM 6648 C C . ILE B 2 172 ? 145.228 154.761 141.514 1.00 69.72 172 ILE B C 1
ATOM 6649 O O . ILE B 2 172 ? 146.052 155.115 140.663 1.00 69.72 172 ILE B O 1
ATOM 6654 N N . VAL B 2 173 ? 144.719 155.618 142.394 1.00 72.61 173 VAL B N 1
ATOM 6655 C CA . VAL B 2 173 ? 145.001 157.053 142.332 1.00 72.61 173 VAL B CA 1
ATOM 6656 C C . VAL B 2 173 ? 146.431 157.354 142.776 1.00 72.61 173 VAL B C 1
ATOM 6657 O O . VAL B 2 173 ? 147.159 158.046 142.044 1.00 72.61 173 VAL B O 1
ATOM 6661 N N . PRO B 2 174 ? 146.889 156.885 143.946 1.00 71.81 174 PRO B N 1
ATOM 6662 C CA . PRO B 2 174 ? 148.268 157.205 144.342 1.00 71.81 174 PRO B CA 1
ATOM 6663 C C . PRO B 2 174 ? 149.306 156.595 143.422 1.00 71.81 174 PRO B C 1
ATOM 6664 O O . PRO B 2 174 ? 150.407 157.145 143.306 1.00 71.81 174 PRO B O 1
ATOM 6668 N N . LEU B 2 175 ? 148.990 155.480 142.758 1.00 69.56 175 LEU B N 1
ATOM 6669 C CA . LEU B 2 175 ? 149.889 154.944 141.741 1.00 69.56 175 LEU B CA 1
ATOM 6670 C C . LEU B 2 175 ? 150.184 155.990 140.677 1.00 69.56 175 LEU B C 1
ATOM 6671 O O . LEU B 2 175 ? 151.347 156.297 140.395 1.00 69.56 175 LEU B O 1
ATOM 6676 N N . TRP B 2 176 ? 149.133 156.555 140.081 1.00 70.97 176 TRP B N 1
ATOM 6677 C CA . TRP B 2 176 ? 149.319 157.544 139.026 1.00 70.97 176 TRP B CA 1
ATOM 6678 C C . TRP B 2 176 ? 149.932 158.829 139.570 1.00 70.97 176 TRP B C 1
ATOM 6679 O O . TRP B 2 176 ? 150.746 159.469 138.893 1.00 70.97 176 TRP B O 1
ATOM 6690 N N . ALA B 2 177 ? 149.559 159.221 140.792 1.00 74.41 177 ALA B N 1
ATOM 6691 C CA . ALA B 2 177 ? 150.141 160.419 141.391 1.00 74.41 177 ALA B CA 1
ATOM 6692 C C . ALA B 2 177 ? 151.650 160.275 141.553 1.00 74.41 177 ALA B C 1
ATOM 6693 O O . ALA B 2 177 ? 152.423 161.138 141.112 1.00 74.41 177 ALA B O 1
ATOM 6695 N N . SER B 2 178 ? 152.088 159.184 142.189 1.00 78.05 178 SER B N 1
ATOM 6696 C CA . SER B 2 178 ? 153.514 158.945 142.368 1.00 78.05 178 SER B CA 1
ATOM 6697 C C . SER B 2 178 ? 154.216 158.724 141.037 1.00 78.05 178 SER B C 1
ATOM 6698 O O . SER B 2 178 ? 155.383 159.092 140.891 1.00 78.05 178 SER B O 1
ATOM 6701 N N . MET B 2 179 ? 153.523 158.151 140.050 1.00 75.89 179 MET B N 1
ATOM 6702 C CA . MET B 2 179 ? 154.122 157.979 138.732 1.00 75.89 179 MET B CA 1
ATOM 6703 C C . MET B 2 179 ? 154.432 159.326 138.095 1.00 75.89 179 MET B C 1
ATOM 6704 O O . MET B 2 179 ? 155.546 159.553 137.607 1.00 75.89 179 MET B O 1
ATOM 6709 N N . GLY B 2 180 ? 153.447 160.226 138.079 1.00 82.56 180 GLY B N 1
ATOM 6710 C CA . GLY B 2 180 ? 153.677 161.552 137.532 1.00 82.56 180 GLY B CA 1
ATOM 6711 C C . GLY B 2 180 ? 154.758 162.306 138.281 1.00 82.56 180 GLY B C 1
ATOM 6712 O O . GLY B 2 180 ? 155.630 162.931 137.670 1.00 82.56 180 GLY B O 1
ATOM 6713 N N . ASN B 2 181 ? 154.726 162.245 139.617 1.00 86.53 181 ASN B N 1
ATOM 6714 C CA . ASN B 2 181 ? 155.755 162.917 140.404 1.00 86.53 181 ASN B CA 1
ATOM 6715 C C . ASN B 2 181 ? 157.140 162.363 140.090 1.00 86.53 181 ASN B C 1
ATOM 6716 O O . ASN B 2 181 ? 158.095 163.127 139.911 1.00 86.53 181 ASN B O 1
ATOM 6721 N N . TYR B 2 182 ? 157.260 161.037 139.995 1.00 87.43 182 TYR B N 1
ATOM 6722 C CA . TYR B 2 182 ? 158.548 160.405 139.735 1.00 87.43 182 TYR B CA 1
ATOM 6723 C C . TYR B 2 182 ? 159.072 160.770 138.354 1.00 87.43 182 TYR B C 1
ATOM 6724 O O . TYR B 2 182 ? 160.246 161.126 138.198 1.00 87.43 182 TYR B O 1
ATOM 6733 N N . ILE B 2 183 ? 158.210 160.704 137.337 1.00 87.73 183 ILE B N 1
ATOM 6734 C CA . ILE B 2 183 ? 158.659 160.990 135.979 1.00 87.73 183 ILE B CA 1
ATOM 6735 C C . ILE B 2 183 ? 159.022 162.464 135.830 1.00 87.73 183 ILE B C 1
ATOM 6736 O O . ILE B 2 183 ? 160.006 162.808 135.163 1.00 87.73 183 ILE B O 1
ATOM 6741 N N . THR B 2 184 ? 158.277 163.357 136.491 1.00 92.28 184 THR B N 1
ATOM 6742 C CA . THR B 2 184 ? 158.580 164.779 136.373 1.00 92.28 184 THR B CA 1
ATOM 6743 C C . THR B 2 184 ? 159.853 165.133 137.132 1.00 92.28 184 THR B C 1
ATOM 6744 O O . THR B 2 184 ? 160.678 165.915 136.643 1.00 92.28 184 THR B O 1
ATOM 6748 N N . ARG B 2 185 ? 160.046 164.547 138.318 1.00 97.39 185 ARG B N 1
ATOM 6749 C CA . ARG B 2 185 ? 161.278 164.782 139.061 1.00 97.39 185 ARG B CA 1
ATOM 6750 C C . ARG B 2 185 ? 162.485 164.201 138.339 1.00 97.39 185 ARG B C 1
ATOM 6751 O O . ARG B 2 185 ? 163.573 164.783 138.390 1.00 97.39 185 ARG B O 1
ATOM 6759 N N . MET B 2 186 ? 162.317 163.074 137.644 1.00 101.14 186 MET B N 1
ATOM 6760 C CA . MET B 2 186 ? 163.440 162.516 136.900 1.00 101.14 186 MET B CA 1
ATOM 6761 C C . MET B 2 186 ? 163.746 163.345 135.659 1.00 101.14 186 MET B C 1
ATOM 6762 O O . MET B 2 186 ? 164.912 163.489 135.279 1.00 101.14 186 MET B O 1
ATOM 6767 N N . SER B 2 187 ? 162.718 163.909 135.020 1.00 102.64 187 SER B N 1
ATOM 6768 C CA . SER B 2 187 ? 162.970 164.856 133.937 1.00 102.64 187 SER B CA 1
ATOM 6769 C C . SER B 2 187 ? 163.716 166.083 134.449 1.00 102.64 187 SER B C 1
ATOM 6770 O O . SER B 2 187 ? 164.644 166.579 133.795 1.00 102.64 187 SER B O 1
ATOM 6773 N N . GLN B 2 188 ? 163.326 166.582 135.625 1.00 106.84 188 GLN B N 1
ATOM 6774 C CA . GLN B 2 188 ? 164.024 167.718 136.220 1.00 106.84 188 GLN B CA 1
ATOM 6775 C C . GLN B 2 188 ? 165.473 167.369 136.539 1.00 106.84 188 GLN B C 1
ATOM 6776 O O . GLN B 2 188 ? 166.375 168.189 136.336 1.00 106.84 188 GLN B O 1
ATOM 6782 N N . LYS B 2 189 ? 165.715 166.154 137.034 1.00 110.48 189 LYS B N 1
ATOM 6783 C CA . LYS B 2 189 ? 167.081 165.728 137.327 1.00 110.48 189 LYS B CA 1
ATOM 6784 C C . LYS B 2 189 ? 167.905 165.598 136.052 1.00 110.48 189 LYS B C 1
ATOM 6785 O O . LYS B 2 189 ? 169.081 165.979 136.025 1.00 110.48 189 LYS B O 1
ATOM 6791 N N . TYR B 2 190 ? 167.307 165.052 134.991 1.00 111.39 190 TYR B N 1
ATOM 6792 C CA . TYR B 2 190 ? 167.974 164.989 133.694 1.00 111.39 190 TYR B CA 1
ATOM 6793 C C . TYR B 2 190 ? 168.374 166.380 133.219 1.00 111.39 190 TYR B C 1
ATOM 6794 O O . TYR B 2 190 ? 169.513 166.604 132.787 1.00 111.39 190 TYR B O 1
ATOM 6803 N N . TYR B 2 191 ? 167.441 167.333 133.299 1.00 118.81 191 TYR B N 1
ATOM 6804 C CA . TYR B 2 191 ? 167.729 168.691 132.850 1.00 118.81 191 TYR B CA 1
ATOM 6805 C C . TYR B 2 191 ? 168.811 169.342 133.706 1.00 118.81 191 TYR B C 1
ATOM 6806 O O . TYR B 2 191 ? 169.693 170.036 133.183 1.00 118.81 191 TYR B O 1
ATOM 6815 N N . GLU B 2 192 ? 168.762 169.129 135.024 1.00 118.22 192 GLU B N 1
ATOM 6816 C CA . GLU B 2 192 ? 169.754 169.740 135.902 1.00 118.22 192 GLU B CA 1
ATOM 6817 C C . GLU B 2 192 ? 171.134 169.135 135.676 1.00 118.22 192 GLU B C 1
ATOM 6818 O O . GLU B 2 192 ? 172.142 169.847 135.729 1.00 118.22 192 GLU B O 1
ATOM 6824 N N . TYR B 2 193 ? 171.202 167.835 135.377 1.00 121.64 193 TYR B N 1
ATOM 6825 C CA . TYR B 2 193 ? 172.486 167.226 135.047 1.00 121.64 193 TYR B CA 1
ATOM 6826 C C . TYR B 2 193 ? 173.021 167.761 133.725 1.00 121.64 193 TYR B C 1
ATOM 6827 O O . TYR B 2 193 ? 174.217 168.055 133.604 1.00 121.64 193 TYR B O 1
ATOM 6836 N N . SER B 2 194 ? 172.145 167.901 132.725 1.00 125.99 194 SER B N 1
ATOM 6837 C CA . SER B 2 194 ? 172.575 168.437 131.437 1.00 125.99 194 SER B CA 1
ATOM 6838 C C . SER B 2 194 ? 173.104 169.860 131.577 1.00 125.99 194 SER B C 1
ATOM 6839 O O . SER B 2 194 ? 174.128 170.211 130.979 1.00 125.99 194 SER B O 1
ATOM 6842 N N . HIS B 2 195 ? 172.427 170.691 132.371 1.00 131.16 195 HIS B N 1
ATOM 6843 C CA . HIS B 2 195 ? 172.858 172.074 132.533 1.00 131.16 195 HIS B CA 1
ATOM 6844 C C . HIS B 2 195 ? 173.999 172.235 133.531 1.00 131.16 195 HIS B C 1
ATOM 6845 O O . HIS B 2 195 ? 174.645 173.289 133.537 1.00 131.16 195 HIS B O 1
ATOM 6852 N N . TYR B 2 196 ? 174.259 171.234 134.373 1.00 136.42 196 TYR B N 1
ATOM 6853 C CA . TYR B 2 196 ? 175.480 171.236 135.168 1.00 136.42 196 TYR B CA 1
ATOM 6854 C C . TYR B 2 196 ? 176.678 170.820 134.327 1.00 136.42 196 TYR B C 1
ATOM 6855 O O . TYR B 2 196 ? 177.785 171.331 134.531 1.00 136.42 196 TYR B O 1
ATOM 6864 N N . LYS B 2 197 ? 176.472 169.903 133.379 1.00 138.05 197 LYS B N 1
ATOM 6865 C CA . LYS B 2 197 ? 177.538 169.549 132.448 1.00 138.05 197 LYS B CA 1
ATOM 6866 C C . LYS B 2 197 ? 177.859 170.707 131.511 1.00 138.05 197 LYS B C 1
ATOM 6867 O O . LYS B 2 197 ? 179.023 171.099 131.368 1.00 138.05 197 LYS B O 1
ATOM 6873 N N . GLU B 2 198 ? 176.836 171.271 130.864 1.00 142.97 198 GLU B N 1
ATOM 6874 C CA . GLU B 2 198 ? 177.079 172.325 129.885 1.00 142.97 198 GLU B CA 1
ATOM 6875 C C . GLU B 2 198 ? 177.462 173.642 130.549 1.00 142.97 198 GLU B C 1
ATOM 6876 O O . GLU B 2 198 ? 178.207 174.436 129.961 1.00 142.97 198 GLU B O 1
ATOM 6882 N N . GLN B 2 199 ? 176.974 173.894 131.762 1.00 144.58 199 GLN B N 1
ATOM 6883 C CA . GLN B 2 199 ? 177.256 175.131 132.488 1.00 144.58 199 GLN B CA 1
ATOM 6884 C C . GLN B 2 199 ? 177.739 174.762 133.888 1.00 144.58 199 GLN B C 1
ATOM 6885 O O . GLN B 2 199 ? 176.929 174.493 134.780 1.00 144.58 199 GLN B O 1
ATOM 6891 N N . ASP B 2 200 ? 179.059 174.751 134.079 1.00 149.60 200 ASP B N 1
ATOM 6892 C CA . ASP B 2 200 ? 179.619 174.393 135.378 1.00 149.60 200 ASP B CA 1
ATOM 6893 C C . ASP B 2 200 ? 179.441 175.525 136.384 1.00 149.60 200 ASP B C 1
ATOM 6894 O O . ASP B 2 200 ? 178.810 175.348 137.433 1.00 149.60 200 ASP B O 1
ATOM 6899 N N . GLU B 2 201 ? 179.991 176.699 136.080 1.00 154.44 201 GLU B N 1
ATOM 6900 C CA . GLU B 2 201 ? 179.906 177.847 136.975 1.00 154.44 201 GLU B CA 1
ATOM 6901 C C . GLU B 2 201 ? 178.787 178.812 136.614 1.00 154.44 201 GLU B C 1
ATOM 6902 O O . GLU B 2 201 ? 178.325 179.557 137.485 1.00 154.44 201 GLU B O 1
ATOM 6908 N N . GLN B 2 202 ? 178.341 178.820 135.356 1.00 154.43 202 GLN B N 1
ATOM 6909 C CA . GLN B 2 202 ? 177.255 179.714 134.967 1.00 154.43 202 GLN B CA 1
ATOM 6910 C C . GLN B 2 202 ? 175.931 179.294 135.591 1.00 154.43 202 GLN B C 1
ATOM 6911 O O . GLN B 2 202 ? 175.065 180.143 135.833 1.00 154.43 202 GLN B O 1
ATOM 6917 N N . GLY B 2 203 ? 175.753 178.002 135.854 1.00 154.57 203 GLY B N 1
ATOM 6918 C CA . GLY B 2 203 ? 174.562 177.515 136.506 1.00 154.57 203 GLY B CA 1
ATOM 6919 C C . GLY B 2 203 ? 174.616 177.728 138.004 1.00 154.57 203 GLY B C 1
ATOM 6920 O O . GLY B 2 203 ? 175.577 177.340 138.676 1.00 154.57 203 GLY B O 1
ATOM 6921 N N . PRO B 2 204 ? 173.581 178.354 138.559 1.00 153.79 204 PRO B N 1
ATOM 6922 C CA . PRO B 2 204 ? 173.574 178.631 139.998 1.00 153.79 204 PRO B CA 1
ATOM 6923 C C . PRO B 2 204 ? 173.443 177.353 140.813 1.00 153.79 204 PRO B C 1
ATOM 6924 O O . PRO B 2 204 ? 172.903 176.341 140.361 1.00 153.79 204 PRO B O 1
ATOM 6928 N N . GLN B 2 205 ? 173.957 177.418 142.043 1.00 153.45 205 GLN B N 1
ATOM 6929 C CA . GLN B 2 205 ? 173.896 176.259 142.926 1.00 153.45 205 GLN B CA 1
ATOM 6930 C C . GLN B 2 205 ? 172.479 176.036 143.443 1.00 153.45 205 GLN B C 1
ATOM 6931 O O . GLN B 2 205 ? 172.063 174.890 143.654 1.00 153.45 205 GLN B O 1
ATOM 6937 N N . GLN B 2 206 ? 171.727 177.114 143.651 1.00 149.05 206 GLN B N 1
ATOM 6938 C CA . GLN B 2 206 ? 170.326 177.046 144.043 1.00 149.05 206 GLN B CA 1
ATOM 6939 C C . GLN B 2 206 ? 169.449 177.451 142.866 1.00 149.05 206 GLN B C 1
ATOM 6940 O O . GLN B 2 206 ? 169.765 178.404 142.145 1.00 149.05 206 GLN B O 1
ATOM 6946 N N . ARG B 2 207 ? 168.345 176.722 142.683 1.00 138.83 207 ARG B N 1
ATOM 6947 C CA . ARG B 2 207 ? 167.383 176.935 141.604 1.00 138.83 207 ARG B CA 1
ATOM 6948 C C . ARG B 2 207 ? 168.088 176.919 140.249 1.00 138.83 207 ARG B C 1
ATOM 6949 O O . ARG B 2 207 ? 168.403 177.983 139.700 1.00 138.83 207 ARG B O 1
ATOM 6957 N N . PRO B 2 208 ? 168.387 175.747 139.696 1.00 137.32 208 PRO B N 1
ATOM 6958 C CA . PRO B 2 208 ? 168.950 175.692 138.338 1.00 137.32 208 PRO B CA 1
ATOM 6959 C C . PRO B 2 208 ? 167.938 176.072 137.267 1.00 137.32 208 PRO B C 1
ATOM 6960 O O . PRO B 2 208 ? 168.194 177.007 136.492 1.00 137.32 208 PRO B O 1
ATOM 6964 N N . PRO B 2 209 ? 166.761 175.387 137.170 1.00 132.28 209 PRO B N 1
ATOM 6965 C CA . PRO B 2 209 ? 165.994 175.474 135.916 1.00 132.28 209 PRO B CA 1
ATOM 6966 C C . PRO B 2 209 ? 165.327 176.818 135.657 1.00 132.28 209 PRO B C 1
ATOM 6967 O O . PRO B 2 209 ? 165.564 177.432 134.611 1.00 132.28 209 PRO B O 1
ATOM 6971 N N . ARG B 2 210 ? 164.495 177.279 136.593 1.00 129.92 210 ARG B N 1
ATOM 6972 C CA . ARG B 2 210 ? 163.676 178.479 136.417 1.00 129.92 210 ARG B CA 1
ATOM 6973 C C . ARG B 2 210 ? 162.793 178.344 135.170 1.00 129.92 210 ARG B C 1
ATOM 6974 O O . ARG B 2 210 ? 162.919 179.080 134.188 1.00 129.92 210 ARG B O 1
ATOM 6982 N N . GLY B 2 211 ? 161.904 177.353 135.224 1.00 124.93 211 GLY B N 1
ATOM 6983 C CA . GLY B 2 211 ? 160.912 177.155 134.179 1.00 124.93 211 GLY B CA 1
ATOM 6984 C C . GLY B 2 211 ? 161.476 176.918 132.797 1.00 124.93 211 GLY B C 1
ATOM 6985 O O . GLY B 2 211 ? 160.918 177.419 131.815 1.00 124.93 211 GLY B O 1
ATOM 6986 N N . SER B 2 212 ? 162.571 176.163 132.687 1.00 119.82 212 SER B N 1
ATOM 6987 C CA . SER B 2 212 ? 163.212 175.915 131.401 1.00 119.82 212 SER B CA 1
ATOM 6988 C C . SER B 2 212 ? 163.428 174.428 131.134 1.00 119.82 212 SER B C 1
ATOM 6989 O O . SER B 2 212 ? 164.159 174.070 130.205 1.00 119.82 212 SER B O 1
ATOM 6992 N N . HIS B 2 213 ? 162.803 173.553 131.922 1.00 110.27 213 HIS B N 1
ATOM 6993 C CA . HIS B 2 213 ? 162.927 172.112 131.745 1.00 110.27 213 HIS B CA 1
ATOM 6994 C C . HIS B 2 213 ? 161.857 171.545 130.817 1.00 110.27 213 HIS B C 1
ATOM 6995 O O . HIS B 2 213 ? 161.566 170.346 130.876 1.00 110.27 213 HIS B O 1
ATOM 7002 N N . ALA B 2 214 ? 161.269 172.384 129.958 1.00 104.52 214 ALA B N 1
ATOM 7003 C CA . ALA B 2 214 ? 160.212 171.903 129.069 1.00 104.52 214 ALA B CA 1
ATOM 7004 C C . ALA B 2 214 ? 160.744 171.033 127.934 1.00 104.52 214 ALA B C 1
ATOM 7005 O O . ALA B 2 214 ? 160.125 169.992 127.647 1.00 104.52 214 ALA B O 1
ATOM 7007 N N . PRO B 2 215 ? 161.835 171.383 127.238 1.00 105.28 215 PRO B N 1
ATOM 7008 C CA . PRO B 2 215 ? 162.316 170.501 126.159 1.00 105.28 215 PRO B CA 1
ATOM 7009 C C . PRO B 2 215 ? 162.725 169.117 126.630 1.00 105.28 215 PRO B C 1
ATOM 7010 O O . PRO B 2 215 ? 162.682 168.173 125.831 1.00 105.28 215 PRO B O 1
ATOM 7014 N N . TYR B 2 216 ? 163.122 168.961 127.893 1.00 106.03 216 TYR B N 1
ATOM 7015 C CA . TYR B 2 216 ? 163.498 167.654 128.413 1.00 106.03 216 TYR B CA 1
ATOM 7016 C C . TYR B 2 216 ? 162.340 166.921 129.075 1.00 106.03 216 TYR B C 1
ATOM 7017 O O . TYR B 2 216 ? 162.436 165.707 129.290 1.00 106.03 216 TYR B O 1
ATOM 7026 N N . LEU B 2 217 ? 161.254 167.622 129.400 1.00 95.02 217 LEU B N 1
ATOM 7027 C CA . LEU B 2 217 ? 160.070 166.984 129.960 1.00 95.02 217 LEU B CA 1
ATOM 7028 C C . LEU B 2 217 ? 159.085 166.553 128.884 1.00 95.02 217 LEU B C 1
ATOM 7029 O O . LEU B 2 217 ? 158.405 165.531 129.047 1.00 95.02 217 LEU B O 1
ATOM 7034 N N . LEU B 2 218 ? 158.998 167.316 127.791 1.00 93.61 218 LEU B N 1
ATOM 7035 C CA . LEU B 2 218 ? 158.121 166.949 126.685 1.00 93.61 218 LEU B CA 1
ATOM 7036 C C . LEU B 2 218 ? 158.512 165.599 126.099 1.00 93.61 218 LEU B C 1
ATOM 7037 O O . LEU B 2 218 ? 157.664 164.716 125.923 1.00 93.61 218 LEU B O 1
ATOM 7042 N N . VAL B 2 219 ? 159.799 165.421 125.789 1.00 92.14 219 VAL B N 1
ATOM 7043 C CA . VAL B 2 219 ? 160.259 164.189 125.159 1.00 92.14 219 VAL B CA 1
ATOM 7044 C C . VAL B 2 219 ? 160.142 162.994 126.097 1.00 92.14 219 VAL B C 1
ATOM 7045 O O . VAL B 2 219 ? 160.055 161.852 125.632 1.00 92.14 219 VAL B O 1
ATOM 7049 N N . PHE B 2 220 ? 160.125 163.223 127.411 1.00 91.42 220 PHE B N 1
ATOM 7050 C CA . PHE B 2 220 ? 159.941 162.124 128.351 1.00 91.42 220 PHE B CA 1
ATOM 7051 C C . PHE B 2 220 ? 158.471 161.741 128.460 1.00 91.42 220 PHE B C 1
ATOM 7052 O O . PHE B 2 220 ? 158.110 160.564 128.314 1.00 91.42 220 PHE B O 1
ATOM 7060 N N . GLN B 2 221 ? 157.608 162.729 128.711 1.00 84.13 221 GLN B N 1
ATOM 7061 C CA . GLN B 2 221 ? 156.191 162.437 128.889 1.00 84.13 221 GLN B CA 1
ATOM 7062 C C . GLN B 2 221 ? 155.555 161.934 127.602 1.00 84.13 221 GLN B C 1
ATOM 7063 O O . GLN B 2 221 ? 154.596 161.157 127.653 1.00 84.13 221 GLN B O 1
ATOM 7069 N N . ALA B 2 222 ? 156.077 162.343 126.443 1.00 83.04 222 ALA B N 1
ATOM 7070 C CA . ALA B 2 222 ? 155.538 161.855 125.179 1.00 83.04 222 ALA B CA 1
ATOM 7071 C C . ALA B 2 222 ? 155.724 160.349 125.049 1.00 83.04 222 ALA B C 1
ATOM 7072 O O . ALA B 2 222 ? 154.770 159.617 124.758 1.00 83.04 222 ALA B O 1
ATOM 7074 N N . ILE B 2 223 ? 156.949 159.864 125.266 1.00 83.76 223 ILE B N 1
ATOM 7075 C CA . ILE B 2 223 ? 157.192 158.429 125.168 1.00 83.76 223 ILE B CA 1
ATOM 7076 C C . ILE B 2 223 ? 156.473 157.688 126.290 1.00 83.76 223 ILE B C 1
ATOM 7077 O O . ILE B 2 223 ? 155.960 156.577 126.089 1.00 83.76 223 ILE B O 1
ATOM 7082 N N . PHE B 2 224 ? 156.376 158.306 127.473 1.00 79.00 224 PHE B N 1
ATOM 7083 C CA . PHE B 2 224 ? 155.669 157.664 128.577 1.00 79.00 224 PHE B CA 1
ATOM 7084 C C . PHE B 2 224 ? 154.199 157.449 128.236 1.00 79.00 224 PHE B C 1
ATOM 7085 O O . PHE B 2 224 ? 153.652 156.359 128.443 1.00 79.00 224 PHE B O 1
ATOM 7093 N N . TYR B 2 225 ? 153.546 158.473 127.685 1.00 77.73 225 TYR B N 1
ATOM 7094 C CA . TYR B 2 225 ? 152.132 158.346 127.358 1.00 77.73 225 TYR B CA 1
ATOM 7095 C C . TYR B 2 225 ? 151.914 157.481 126.125 1.00 77.73 225 TYR B C 1
ATOM 7096 O O . TYR B 2 225 ? 150.888 156.798 126.030 1.00 77.73 225 TYR B O 1
ATOM 7105 N N . SER B 2 226 ? 152.863 157.467 125.184 1.00 79.05 226 SER B N 1
ATOM 7106 C CA . SER B 2 226 ? 152.746 156.546 124.058 1.00 79.05 226 SER B CA 1
ATOM 7107 C C . SER B 2 226 ? 152.784 155.103 124.537 1.00 79.05 226 SER B C 1
ATOM 7108 O O . SER B 2 226 ? 152.024 154.260 124.050 1.00 79.05 226 SER B O 1
ATOM 7111 N N . PHE B 2 227 ? 153.657 154.799 125.502 1.00 77.54 227 PHE B N 1
ATOM 7112 C CA . PHE B 2 227 ? 153.690 153.442 126.041 1.00 77.54 227 PHE B CA 1
ATOM 7113 C C . PHE B 2 227 ? 152.440 153.142 126.865 1.00 77.54 227 PHE B C 1
ATOM 7114 O O . PHE B 2 227 ? 151.889 152.035 126.789 1.00 77.54 227 PHE B O 1
ATOM 7122 N N . PHE B 2 228 ? 151.965 154.119 127.643 1.00 71.30 228 PHE B N 1
ATOM 7123 C CA . PHE B 2 228 ? 150.732 153.925 128.401 1.00 71.30 228 PHE B CA 1
ATOM 7124 C C . PHE B 2 228 ? 149.543 153.661 127.484 1.00 71.30 228 PHE B C 1
ATOM 7125 O O . PHE B 2 228 ? 148.627 152.917 127.852 1.00 71.30 228 PHE B O 1
ATOM 7133 N N . HIS B 2 229 ? 149.538 154.255 126.290 1.00 74.09 229 HIS B N 1
ATOM 7134 C CA . HIS B 2 229 ? 148.449 154.023 125.349 1.00 74.09 229 HIS B CA 1
ATOM 7135 C C . HIS B 2 229 ? 148.635 152.731 124.563 1.00 74.09 229 HIS B C 1
ATOM 7136 O O . HIS B 2 229 ? 147.647 152.073 124.221 1.00 74.09 229 HIS B O 1
ATOM 7143 N N . LEU B 2 230 ? 149.883 152.356 124.266 1.00 73.87 230 LEU B N 1
ATOM 7144 C CA . LEU B 2 230 ? 150.147 151.047 123.679 1.00 73.87 230 LEU B CA 1
ATOM 7145 C C . LEU B 2 230 ? 149.756 149.931 124.638 1.00 73.87 230 LEU B C 1
ATOM 7146 O O . LEU B 2 230 ? 149.480 148.803 124.208 1.00 73.87 230 LEU B O 1
ATOM 7151 N N . SER B 2 231 ? 149.736 150.226 125.941 1.00 71.08 231 SER B N 1
ATOM 7152 C CA . SER B 2 231 ? 149.190 149.280 126.908 1.00 71.08 231 SER B CA 1
ATOM 7153 C C . SER B 2 231 ? 147.747 148.912 126.585 1.00 71.08 231 SER B C 1
ATOM 7154 O O . SER B 2 231 ? 147.328 147.775 126.828 1.00 71.08 231 SER B O 1
ATOM 7157 N N . PHE B 2 232 ? 146.974 149.854 126.038 1.00 70.89 232 PHE B N 1
ATOM 7158 C CA . PHE B 2 232 ? 145.585 149.562 125.697 1.00 70.89 232 PHE B CA 1
ATOM 7159 C C . PHE B 2 232 ? 145.496 148.512 124.596 1.00 70.89 232 PHE B C 1
ATOM 7160 O O . PHE B 2 232 ? 144.600 147.660 124.611 1.00 70.89 232 PHE B O 1
ATOM 7168 N N . ALA B 2 233 ? 146.417 148.558 123.630 1.00 71.31 233 ALA B N 1
ATOM 7169 C CA . ALA B 2 233 ? 146.458 147.531 122.596 1.00 71.31 233 ALA B CA 1
ATOM 7170 C C . ALA B 2 233 ? 147.034 146.223 123.119 1.00 71.31 233 ALA B C 1
ATOM 7171 O O . ALA B 2 233 ? 146.596 145.145 122.701 1.00 71.31 233 ALA B O 1
ATOM 7173 N N . CYS B 2 234 ? 148.014 146.299 124.022 1.00 71.12 234 CYS B N 1
ATOM 7174 C CA . CYS B 2 234 ? 148.574 145.087 124.613 1.00 71.12 234 CYS B CA 1
ATOM 7175 C C . CYS B 2 234 ? 147.540 144.352 125.456 1.00 71.12 234 CYS B C 1
ATOM 7176 O O . CYS B 2 234 ? 147.590 143.122 125.569 1.00 71.12 234 CYS B O 1
ATOM 7179 N N . ALA B 2 235 ? 146.594 145.087 126.045 1.00 68.61 235 ALA B N 1
ATOM 7180 C CA . ALA B 2 235 ? 145.535 144.468 126.833 1.00 68.61 235 ALA B CA 1
ATOM 7181 C C . ALA B 2 235 ? 144.620 143.586 125.995 1.00 68.61 235 ALA B C 1
ATOM 7182 O O . ALA B 2 235 ? 143.946 142.711 126.549 1.00 68.61 235 ALA B O 1
ATOM 7184 N N . GLN B 2 236 ? 144.579 143.793 124.681 1.00 70.51 236 GLN B N 1
ATOM 7185 C CA . GLN B 2 236 ? 143.712 143.035 123.791 1.00 70.51 236 GLN B CA 1
ATOM 7186 C C . GLN B 2 236 ? 144.324 141.709 123.353 1.00 70.51 236 GLN B C 1
ATOM 7187 O O . GLN B 2 236 ? 143.774 141.051 122.465 1.00 70.51 236 GLN B O 1
ATOM 7193 N N . LEU B 2 237 ? 145.446 141.303 123.956 1.00 72.98 237 LEU B N 1
ATOM 7194 C CA . LEU B 2 237 ? 146.085 140.056 123.539 1.00 72.98 237 LEU B CA 1
ATOM 7195 C C . LEU B 2 237 ? 145.302 138.822 123.977 1.00 72.98 237 LEU B C 1
ATOM 7196 O O . LEU B 2 237 ? 145.111 137.916 123.147 1.00 72.98 237 LEU B O 1
ATOM 7201 N N . PRO B 2 238 ? 144.837 138.700 125.228 1.00 72.73 238 PRO B N 1
ATOM 7202 C CA . PRO B 2 238 ? 144.072 137.493 125.588 1.00 72.73 238 PRO B CA 1
ATOM 7203 C C . PRO B 2 238 ? 142.752 137.364 124.847 1.00 72.73 238 PRO B C 1
ATOM 7204 O O . PRO B 2 238 ? 142.307 136.238 124.590 1.00 72.73 238 PRO B O 1
ATOM 7208 N N . MET B 2 239 ? 142.110 138.480 124.495 1.00 72.14 239 MET B N 1
ATOM 7209 C CA . MET B 2 239 ? 140.843 138.402 123.773 1.00 72.14 239 MET B CA 1
ATOM 7210 C C . MET B 2 239 ? 141.044 137.917 122.343 1.00 72.14 239 MET B C 1
ATOM 7211 O O . MET B 2 239 ? 140.289 137.065 121.859 1.00 72.14 239 MET B O 1
ATOM 7216 N N . ILE B 2 240 ? 142.056 138.445 121.653 1.00 74.01 240 ILE B N 1
ATOM 7217 C CA . ILE B 2 240 ? 142.263 138.101 120.250 1.00 74.01 240 ILE B CA 1
ATOM 7218 C C . ILE B 2 240 ? 142.706 136.649 120.111 1.00 74.01 240 ILE B C 1
ATOM 7219 O O . ILE B 2 240 ? 142.235 135.924 119.225 1.00 74.01 240 ILE B O 1
ATOM 7224 N N . TYR B 2 241 ? 143.604 136.197 120.986 1.00 74.65 241 TYR B N 1
ATOM 7225 C CA . TYR B 2 241 ? 144.199 134.875 120.838 1.00 74.65 241 TYR B CA 1
ATOM 7226 C C . TYR B 2 241 ? 143.375 133.768 121.483 1.00 74.65 241 TYR B C 1
ATOM 7227 O O . TYR B 2 241 ? 143.511 132.606 121.085 1.00 74.65 241 TYR B O 1
ATOM 7236 N N . PHE B 2 242 ? 142.532 134.089 122.456 1.00 74.28 242 PHE B N 1
ATOM 7237 C CA . PHE B 2 242 ? 141.830 133.042 123.193 1.00 74.28 242 PHE B CA 1
ATOM 7238 C C . PHE B 2 242 ? 140.320 133.230 123.233 1.00 74.28 242 PHE B C 1
ATOM 7239 O O . PHE B 2 242 ? 139.585 132.240 123.179 1.00 74.28 242 PHE B O 1
ATOM 7247 N N . LEU B 2 243 ? 139.836 134.469 123.320 1.00 74.05 243 LEU B N 1
ATOM 7248 C CA . LEU B 2 243 ? 138.415 134.718 123.524 1.00 74.05 243 LEU B CA 1
ATOM 7249 C C . LEU B 2 243 ? 137.658 135.057 122.247 1.00 74.05 243 LEU B C 1
ATOM 7250 O O . LEU B 2 243 ? 136.431 134.904 122.219 1.00 74.05 243 LEU B O 1
ATOM 7255 N N . ASN B 2 244 ? 138.344 135.508 121.196 1.00 78.20 244 ASN B N 1
ATOM 7256 C CA . ASN B 2 244 ? 137.649 135.908 119.977 1.00 78.20 244 ASN B CA 1
ATOM 7257 C C . ASN B 2 244 ? 137.107 134.720 119.192 1.00 78.20 244 ASN B C 1
ATOM 7258 O O . ASN B 2 244 ? 136.222 134.904 118.350 1.00 78.20 244 ASN B O 1
ATOM 7263 N N . ASN B 2 245 ? 137.610 133.513 119.444 1.00 75.64 245 ASN B N 1
ATOM 7264 C CA . ASN B 2 245 ? 137.190 132.325 118.715 1.00 75.64 245 ASN B CA 1
ATOM 7265 C C . ASN B 2 245 ? 136.211 131.457 119.501 1.00 75.64 245 ASN B C 1
ATOM 7266 O O . ASN B 2 245 ? 135.979 130.306 119.121 1.00 75.64 245 ASN B O 1
ATOM 7271 N N . TYR B 2 246 ? 135.633 131.982 120.581 1.00 75.72 246 TYR B N 1
ATOM 7272 C CA . TYR B 2 246 ? 134.697 131.228 121.402 1.00 75.72 246 TYR B CA 1
ATOM 7273 C C . TYR B 2 246 ? 133.282 131.790 121.388 1.00 75.72 246 TYR B C 1
ATOM 7274 O O . TYR B 2 246 ? 132.375 131.147 121.927 1.00 75.72 246 TYR B O 1
ATOM 7283 N N . LEU B 2 247 ? 133.069 132.961 120.797 1.00 83.86 247 LEU B N 1
ATOM 7284 C CA . LEU B 2 247 ? 131.746 133.554 120.676 1.00 83.86 247 LEU B CA 1
ATOM 7285 C C . LEU B 2 247 ? 131.266 133.484 119.231 1.00 83.86 247 LEU B C 1
ATOM 7286 O O . LEU B 2 247 ? 132.058 133.567 118.289 1.00 83.86 247 LEU B O 1
ATOM 7291 N N . TYR B 2 248 ? 129.954 133.334 119.066 1.00 93.31 248 TYR B N 1
ATOM 7292 C CA . TYR B 2 248 ? 129.365 133.163 117.744 1.00 93.31 248 TYR B CA 1
ATOM 7293 C C . TYR B 2 248 ? 129.229 134.521 117.053 1.00 93.31 248 TYR B C 1
ATOM 7294 O O . TYR B 2 248 ? 129.683 135.553 117.554 1.00 93.31 248 TYR B O 1
ATOM 7303 N N . ASP B 2 249 ? 128.595 134.527 115.883 1.00 101.53 249 ASP B N 1
ATOM 7304 C CA . ASP B 2 249 ? 128.495 135.727 115.070 1.00 101.53 249 ASP B CA 1
ATOM 7305 C C . ASP B 2 249 ? 127.534 136.740 115.695 1.00 101.53 249 ASP B C 1
ATOM 7306 O O . ASP B 2 249 ? 126.875 136.482 116.707 1.00 101.53 249 ASP B O 1
ATOM 7311 N N . LEU B 2 250 ? 127.461 137.914 115.067 1.00 101.59 250 LEU B N 1
ATOM 7312 C CA . LEU B 2 250 ? 126.570 138.977 115.514 1.00 101.59 250 LEU B CA 1
ATOM 7313 C C . LEU B 2 250 ? 125.121 138.747 115.109 1.00 101.59 250 LEU B C 1
ATOM 7314 O O . LEU B 2 250 ? 124.254 139.536 115.499 1.00 101.59 250 LEU B O 1
ATOM 7319 N N . ASN B 2 251 ? 124.837 137.694 114.340 1.00 106.46 251 ASN B N 1
ATOM 7320 C CA . ASN B 2 251 ? 123.470 137.441 113.901 1.00 106.46 251 ASN B CA 1
ATOM 7321 C C . ASN B 2 251 ? 122.585 136.915 115.023 1.00 106.46 251 ASN B C 1
ATOM 7322 O O . ASN B 2 251 ? 121.359 136.905 114.872 1.00 106.46 251 ASN B O 1
ATOM 7327 N N . HIS B 2 252 ? 123.170 136.481 116.136 1.00 103.47 252 HIS B N 1
ATOM 7328 C CA . HIS B 2 252 ? 122.406 135.954 117.258 1.00 103.47 252 HIS B CA 1
ATOM 7329 C C . HIS B 2 252 ? 122.578 136.743 118.546 1.00 103.47 252 HIS B C 1
ATOM 7330 O O . HIS B 2 252 ? 121.628 136.829 119.327 1.00 103.47 252 HIS B O 1
ATOM 7337 N N . THR B 2 253 ? 123.753 137.319 118.791 1.00 100.20 253 THR B N 1
ATOM 7338 C CA . THR B 2 253 ? 123.981 138.118 119.989 1.00 100.20 253 THR B CA 1
ATOM 7339 C C . THR B 2 253 ? 123.530 139.564 119.831 1.00 100.20 253 THR B C 1
ATOM 7340 O O . THR B 2 253 ? 123.643 140.337 120.789 1.00 100.20 253 THR B O 1
ATOM 7344 N N . LEU B 2 254 ? 123.025 139.945 118.661 1.00 101.77 254 LEU B N 1
ATOM 7345 C CA . LEU B 2 254 ? 122.619 141.319 118.393 1.00 101.77 254 LEU B CA 1
ATOM 7346 C C . LEU B 2 254 ? 121.196 141.349 117.854 1.00 101.77 254 LEU B C 1
ATOM 7347 O O . LEU B 2 254 ? 120.835 142.209 117.044 1.00 101.77 254 LEU B O 1
ATOM 7352 N N . ILE B 2 255 ? 120.367 140.403 118.300 1.00 101.79 255 ILE B N 1
ATOM 7353 C CA . ILE B 2 255 ? 119.010 140.285 117.777 1.00 101.79 255 ILE B CA 1
ATOM 7354 C C . ILE B 2 255 ? 118.097 141.339 118.391 1.00 101.79 255 ILE B C 1
ATOM 7355 O O . ILE B 2 255 ? 117.463 142.124 117.676 1.00 101.79 255 ILE B O 1
ATOM 7360 N N . ASN B 2 256 ? 118.016 141.375 119.719 1.00 104.87 256 ASN B N 1
ATOM 7361 C CA . ASN B 2 256 ? 117.120 142.294 120.422 1.00 104.87 256 ASN B CA 1
ATOM 7362 C C . ASN B 2 256 ? 117.639 143.726 120.459 1.00 104.87 256 ASN B C 1
ATOM 7363 O O . ASN B 2 256 ? 117.552 144.395 121.492 1.00 104.87 256 ASN B O 1
ATOM 7368 N N . VAL B 2 257 ? 118.181 144.221 119.348 1.00 106.05 257 VAL B N 1
ATOM 7369 C CA . VAL B 2 257 ? 118.685 145.587 119.280 1.00 106.05 257 VAL B CA 1
ATOM 7370 C C . VAL B 2 257 ? 117.840 146.375 118.289 1.00 106.05 257 VAL B C 1
ATOM 7371 O O . VAL B 2 257 ? 118.072 146.323 117.075 1.00 106.05 257 VAL B O 1
ATOM 7375 N N . GLN B 2 258 ? 116.843 147.098 118.798 1.00 108.94 258 GLN B N 1
ATOM 7376 C CA . GLN B 2 258 ? 115.974 147.904 117.952 1.00 108.94 258 GLN B CA 1
ATOM 7377 C C . GLN B 2 258 ? 116.413 149.358 117.865 1.00 108.94 258 GLN B C 1
ATOM 7378 O O . GLN B 2 258 ? 116.031 150.049 116.914 1.00 108.94 258 GLN B O 1
ATOM 7384 N N . SER B 2 259 ? 117.202 149.835 118.825 1.00 106.68 259 SER B N 1
ATOM 7385 C CA . SER B 2 259 ? 117.661 151.219 118.841 1.00 106.68 259 SER B CA 1
ATOM 7386 C C . SER B 2 259 ? 119.073 151.259 119.401 1.00 106.68 259 SER B C 1
ATOM 7387 O O . SER B 2 259 ? 119.309 150.806 120.525 1.00 106.68 259 SER B O 1
ATOM 7390 N N . CYS B 2 260 ? 120.005 151.798 118.620 1.00 108.77 260 CYS B N 1
ATOM 7391 C CA . CYS B 2 260 ? 121.391 151.942 119.046 1.00 108.77 260 CYS B CA 1
ATOM 7392 C C . CYS B 2 260 ? 121.901 153.290 118.546 1.00 108.77 260 CYS B C 1
ATOM 7393 O O . CYS B 2 260 ? 121.157 154.078 117.955 1.00 108.77 260 CYS B O 1
ATOM 7396 N N . GLY B 2 261 ? 123.183 153.553 118.777 1.00 105.38 261 GLY B N 1
ATOM 7397 C CA . GLY B 2 261 ? 123.766 154.825 118.399 1.00 105.38 261 GLY B CA 1
ATOM 7398 C C . GLY B 2 261 ? 123.343 155.954 119.316 1.00 105.38 261 GLY B C 1
ATOM 7399 O O . GLY B 2 261 ? 123.597 155.907 120.523 1.00 105.38 261 GLY B O 1
ATOM 7400 N N . THR B 2 262 ? 122.693 156.977 118.755 1.00 103.41 262 THR B N 1
ATOM 7401 C CA . THR B 2 262 ? 122.221 158.090 119.570 1.00 103.41 262 THR B CA 1
ATOM 7402 C C . THR B 2 262 ? 121.053 157.697 120.464 1.00 103.41 262 THR B C 1
ATOM 7403 O O . THR B 2 262 ? 120.801 158.376 121.465 1.00 103.41 262 THR B O 1
ATOM 7407 N N . LYS B 2 263 ? 120.339 156.626 120.128 1.00 103.35 263 LYS B N 1
ATOM 7408 C CA . LYS B 2 263 ? 119.247 156.128 120.962 1.00 103.35 263 LYS B CA 1
ATOM 7409 C C . LYS B 2 263 ? 119.706 154.870 121.698 1.00 103.35 263 LYS B C 1
ATOM 7410 O O . LYS B 2 263 ? 119.406 153.735 121.325 1.00 103.35 263 LYS B O 1
ATOM 7416 N N . SER B 2 264 ? 120.453 155.102 122.778 1.00 100.39 264 SER B N 1
ATOM 7417 C CA . SER B 2 264 ? 121.011 154.017 123.576 1.00 100.39 264 SER B CA 1
ATOM 7418 C C . SER B 2 264 ? 120.171 153.721 124.815 1.00 100.39 264 SER B C 1
ATOM 7419 O O . SER B 2 264 ? 119.850 152.559 125.082 1.00 100.39 264 SER B O 1
ATOM 7422 N N . GLN B 2 265 ? 119.808 154.759 125.572 1.00 99.71 265 GLN B N 1
ATOM 7423 C CA . GLN B 2 265 ? 119.077 154.605 126.833 1.00 99.71 265 GLN B CA 1
ATOM 7424 C C . GLN B 2 265 ? 119.810 153.659 127.781 1.00 99.71 265 GLN B C 1
ATOM 7425 O O . GLN B 2 265 ? 119.206 152.810 128.441 1.00 99.71 265 GLN B O 1
ATOM 7431 N N . GLY B 2 266 ? 121.130 153.809 127.850 1.00 98.23 266 GLY B N 1
ATOM 7432 C CA . GLY B 2 266 ? 121.942 152.961 128.698 1.00 98.23 266 GLY B CA 1
ATOM 7433 C C . GLY B 2 266 ? 123.180 152.436 128.002 1.00 98.23 266 GLY B C 1
ATOM 7434 O O . GLY B 2 266 ? 123.365 152.655 126.801 1.00 98.23 266 GLY B O 1
ATOM 7435 N N . ILE B 2 267 ? 124.040 151.743 128.749 1.00 96.28 267 ILE B N 1
ATOM 7436 C CA . ILE B 2 267 ? 125.250 151.177 128.159 1.00 96.28 267 ILE B CA 1
ATOM 7437 C C . ILE B 2 267 ? 124.896 150.033 127.214 1.00 96.28 267 ILE B C 1
ATOM 7438 O O . ILE B 2 267 ? 125.372 149.979 126.074 1.00 96.28 267 ILE B O 1
ATOM 7443 N N . LEU B 2 268 ? 124.051 149.105 127.671 1.00 99.46 268 LEU B N 1
ATOM 7444 C CA . LEU B 2 268 ? 123.585 147.979 126.855 1.00 99.46 268 LEU B CA 1
ATOM 7445 C C . LEU B 2 268 ? 122.108 147.762 127.182 1.00 99.46 268 LEU B C 1
ATOM 7446 O O . LEU B 2 268 ? 121.768 147.040 128.123 1.00 99.46 268 LEU B O 1
ATOM 7451 N N . ASN B 2 269 ? 121.234 148.392 126.395 1.00 104.58 269 ASN B N 1
ATOM 7452 C CA . ASN B 2 269 ? 119.799 148.230 126.600 1.00 104.58 269 ASN B CA 1
ATOM 7453 C C . ASN B 2 269 ? 119.283 146.970 125.915 1.00 104.58 269 ASN B C 1
ATOM 7454 O O . ASN B 2 269 ? 118.429 146.262 126.461 1.00 104.58 269 ASN B O 1
ATOM 7459 N N . GLY B 2 270 ? 119.788 146.677 124.721 1.00 105.48 270 GLY B N 1
ATOM 7460 C CA . GLY B 2 270 ? 119.386 145.506 123.963 1.00 105.48 270 GLY B CA 1
ATOM 7461 C C . GLY B 2 270 ? 120.588 144.623 123.669 1.00 105.48 270 GLY B C 1
ATOM 7462 O O . GLY B 2 270 ? 121.570 145.072 123.074 1.00 105.48 270 GLY B O 1
ATOM 7463 N N . PHE B 2 271 ? 120.491 143.367 124.096 1.00 98.06 271 PHE B N 1
ATOM 7464 C CA . PHE B 2 271 ? 121.554 142.392 123.901 1.00 98.06 271 PHE B CA 1
ATOM 7465 C C . PHE B 2 271 ? 121.013 141.015 124.245 1.00 98.06 271 PHE B C 1
ATOM 7466 O O . PHE B 2 271 ? 120.057 140.887 125.016 1.00 98.06 271 PHE B O 1
ATOM 7474 N N . ASN B 2 272 ? 121.629 139.990 123.663 1.00 99.65 272 ASN B N 1
ATOM 7475 C CA . ASN B 2 272 ? 121.217 138.626 123.947 1.00 99.65 272 ASN B CA 1
ATOM 7476 C C . ASN B 2 272 ? 121.687 138.206 125.337 1.00 99.65 272 ASN B C 1
ATOM 7477 O O . ASN B 2 272 ? 122.593 138.803 125.926 1.00 99.65 272 ASN B O 1
ATOM 7482 N N . LYS B 2 273 ? 121.049 137.159 125.864 1.00 92.84 273 LYS B N 1
ATOM 7483 C CA . LYS B 2 273 ? 121.387 136.690 127.203 1.00 92.84 273 LYS B CA 1
ATOM 7484 C C . LYS B 2 273 ? 122.757 136.022 127.230 1.00 92.84 273 LYS B C 1
ATOM 7485 O O . LYS B 2 273 ? 123.552 136.263 128.146 1.00 92.84 273 LYS B O 1
ATOM 7491 N N . THR B 2 274 ? 123.052 135.184 126.240 1.00 90.28 274 THR B N 1
ATOM 7492 C CA . THR B 2 274 ? 124.328 134.493 126.149 1.00 90.28 274 THR B CA 1
ATOM 7493 C C . THR B 2 274 ? 125.054 134.912 124.877 1.00 90.28 274 THR B C 1
ATOM 7494 O O . THR B 2 274 ? 124.428 135.272 123.876 1.00 90.28 274 THR B O 1
ATOM 7498 N N . VAL B 2 275 ? 126.384 134.873 124.929 1.00 87.72 275 VAL B N 1
ATOM 7499 C CA . VAL B 2 275 ? 127.201 135.237 123.774 1.00 87.72 275 VAL B CA 1
ATOM 7500 C C . VAL B 2 275 ? 128.238 134.186 123.410 1.00 87.72 275 VAL B C 1
ATOM 7501 O O . VAL B 2 275 ? 128.828 134.267 122.317 1.00 87.72 275 VAL B O 1
ATOM 7505 N N . LEU B 2 276 ? 128.505 133.190 124.252 1.00 83.70 276 LEU B N 1
ATOM 7506 C CA . LEU B 2 276 ? 129.491 132.158 123.948 1.00 83.70 276 LEU B CA 1
ATOM 7507 C C . LEU B 2 276 ? 128.809 130.994 123.238 1.00 83.70 276 LEU B C 1
ATOM 7508 O O . LEU B 2 276 ? 127.826 130.442 123.744 1.00 83.70 276 LEU B O 1
ATOM 7513 N N . ARG B 2 277 ? 129.336 130.619 122.069 1.00 85.88 277 ARG B N 1
ATOM 7514 C CA . ARG B 2 277 ? 128.791 129.470 121.354 1.00 85.88 277 ARG B CA 1
ATOM 7515 C C . ARG B 2 277 ? 129.168 128.156 122.027 1.00 85.88 277 ARG B C 1
ATOM 7516 O O . ARG B 2 277 ? 128.443 127.164 121.897 1.00 85.88 277 ARG B O 1
ATOM 7524 N N . THR B 2 278 ? 130.288 128.129 122.746 1.00 80.94 278 THR B N 1
ATOM 7525 C CA . THR B 2 278 ? 130.765 126.921 123.400 1.00 80.94 278 THR B CA 1
ATOM 7526 C C . THR B 2 278 ? 131.450 127.293 124.706 1.00 80.94 278 THR B C 1
ATOM 7527 O O . THR B 2 278 ? 131.914 128.423 124.881 1.00 80.94 278 THR B O 1
ATOM 7531 N N . LEU B 2 279 ? 131.504 126.334 125.620 1.00 80.27 279 LEU B N 1
ATOM 7532 C CA . LEU B 2 279 ? 132.137 126.573 126.910 1.00 80.27 279 LEU B CA 1
ATOM 7533 C C . LEU B 2 279 ? 133.653 126.586 126.748 1.00 80.27 279 LEU B C 1
ATOM 7534 O O . LEU B 2 279 ? 134.211 125.691 126.103 1.00 80.27 279 LEU B O 1
ATOM 7539 N N . PRO B 2 280 ? 134.350 127.573 127.308 1.00 78.61 280 PRO B N 1
ATOM 7540 C CA . PRO B 2 280 ? 135.810 127.608 127.171 1.00 78.61 280 PRO B CA 1
ATOM 7541 C C . PRO B 2 280 ? 136.473 126.551 128.040 1.00 78.61 280 PRO B C 1
ATOM 7542 O O . PRO B 2 280 ? 136.139 126.386 129.215 1.00 78.61 280 PRO B O 1
ATOM 7546 N N . ARG B 2 281 ? 137.419 125.829 127.444 1.00 80.93 281 ARG B N 1
ATOM 7547 C CA . ARG B 2 281 ? 138.167 124.824 128.186 1.00 80.93 281 ARG B CA 1
ATOM 7548 C C . ARG B 2 281 ? 138.982 125.482 129.291 1.00 80.93 281 ARG B C 1
ATOM 7549 O O . ARG B 2 281 ? 139.627 126.513 129.081 1.00 80.93 281 ARG B O 1
ATOM 7557 N N . SER B 2 282 ? 138.946 124.878 130.481 1.00 78.02 282 SER B N 1
ATOM 7558 C CA . SER B 2 282 ? 139.639 125.455 131.627 1.00 78.02 282 SER B CA 1
ATOM 7559 C C . SER B 2 282 ? 141.151 125.442 131.454 1.00 78.02 282 SER B C 1
ATOM 7560 O O . SER B 2 282 ? 141.842 126.254 132.081 1.00 78.02 282 SER B O 1
ATOM 7563 N N . LYS B 2 283 ? 141.681 124.550 130.616 1.00 78.93 283 LYS B N 1
ATOM 7564 C CA . LYS B 2 283 ? 143.124 124.500 130.407 1.00 78.93 283 LYS B CA 1
ATOM 7565 C C . LYS B 2 283 ? 143.617 125.749 129.687 1.00 78.93 283 LYS B C 1
ATOM 7566 O O . LYS B 2 283 ? 144.618 126.351 130.087 1.00 78.93 283 LYS B O 1
ATOM 7572 N N . ASN B 2 284 ? 142.922 126.160 128.625 1.00 77.76 284 ASN B N 1
ATOM 7573 C CA . ASN B 2 284 ? 143.303 127.384 127.927 1.00 77.76 284 ASN B CA 1
ATOM 7574 C C . ASN B 2 284 ? 143.145 128.601 128.829 1.00 77.76 284 ASN B C 1
ATOM 7575 O O . ASN B 2 284 ? 143.971 129.522 128.795 1.00 77.76 284 ASN B O 1
ATOM 7580 N N . LEU B 2 285 ? 142.092 128.617 129.649 1.00 75.10 285 LEU B N 1
ATOM 7581 C CA . LEU B 2 285 ? 141.882 129.722 130.579 1.00 75.10 285 LEU B CA 1
ATOM 7582 C C . LEU B 2 285 ? 143.024 129.821 131.585 1.00 75.10 285 LEU B C 1
ATOM 7583 O O . LEU B 2 285 ? 143.565 130.909 131.826 1.00 75.10 285 LEU B O 1
ATOM 7588 N N . ILE B 2 286 ? 143.410 128.693 132.182 1.00 74.75 286 ILE B N 1
ATOM 7589 C CA . ILE B 2 286 ? 144.494 128.732 133.155 1.00 74.75 286 ILE B CA 1
ATOM 7590 C C . ILE B 2 286 ? 145.817 129.043 132.468 1.00 74.75 286 ILE B C 1
ATOM 7591 O O . ILE B 2 286 ? 146.687 129.697 133.049 1.00 74.75 286 ILE B O 1
ATOM 7596 N N . VAL B 2 287 ? 145.970 128.637 131.204 1.00 75.88 287 VAL B N 1
ATOM 7597 C CA . VAL B 2 287 ? 147.183 128.967 130.462 1.00 75.88 287 VAL B CA 1
ATOM 7598 C C . VAL B 2 287 ? 147.290 130.472 130.246 1.00 75.88 287 VAL B C 1
ATOM 7599 O O . VAL B 2 287 ? 148.338 131.078 130.505 1.00 75.88 287 VAL B O 1
ATOM 7603 N N . VAL B 2 288 ? 146.210 131.104 129.780 1.00 74.44 288 VAL B N 1
ATOM 7604 C CA . VAL B 2 288 ? 146.265 132.538 129.501 1.00 74.44 288 VAL B CA 1
ATOM 7605 C C . VAL B 2 288 ? 146.414 133.333 130.796 1.00 74.44 288 VAL B C 1
ATOM 7606 O O . VAL B 2 288 ? 147.157 134.320 130.852 1.00 74.44 288 VAL B O 1
ATOM 7610 N N . GLU B 2 289 ? 145.737 132.904 131.869 1.00 74.48 289 GLU B N 1
ATOM 7611 C CA . GLU B 2 289 ? 145.884 133.624 133.132 1.00 74.48 289 GLU B CA 1
ATOM 7612 C C . GLU B 2 289 ? 147.262 133.412 133.754 1.00 74.48 289 GLU B C 1
ATOM 7613 O O . GLU B 2 289 ? 147.792 134.323 134.400 1.00 74.48 289 GLU B O 1
ATOM 7619 N N . SER B 2 290 ? 147.873 132.241 133.552 1.00 74.68 290 SER B N 1
ATOM 7620 C CA . SER B 2 290 ? 149.237 132.039 134.023 1.00 74.68 290 SER B CA 1
ATOM 7621 C C . SER B 2 290 ? 150.217 132.891 133.230 1.00 74.68 290 SER B C 1
ATOM 7622 O O . SER B 2 290 ? 151.174 133.427 133.795 1.00 74.68 290 SER B O 1
ATOM 7625 N N . VAL B 2 291 ? 149.991 133.035 131.922 1.00 70.29 291 VAL B N 1
ATOM 7626 C CA . VAL B 2 291 ? 150.830 133.925 131.122 1.00 70.29 291 VAL B CA 1
ATOM 7627 C C . VAL B 2 291 ? 150.673 135.367 131.595 1.00 70.29 291 VAL B C 1
ATOM 7628 O O . VAL B 2 291 ? 151.649 136.126 131.664 1.00 70.29 291 VAL B O 1
ATOM 7632 N N . LEU B 2 292 ? 149.444 135.762 131.936 1.00 66.07 292 LEU B N 1
ATOM 7633 C CA . LEU B 2 292 ? 149.210 137.107 132.455 1.00 66.07 292 LEU B CA 1
ATOM 7634 C C . LEU B 2 292 ? 149.949 137.324 133.771 1.00 66.07 292 LEU B C 1
ATOM 7635 O O . LEU B 2 292 ? 150.598 138.357 133.971 1.00 66.07 292 LEU B O 1
ATOM 7640 N N . MET B 2 293 ? 149.858 136.356 134.687 1.00 69.63 293 MET B N 1
ATOM 7641 C CA . MET B 2 293 ? 150.570 136.476 135.955 1.00 69.63 293 MET B CA 1
ATOM 7642 C C . MET B 2 293 ? 152.080 136.496 135.743 1.00 69.63 293 MET B C 1
ATOM 7643 O O . MET B 2 293 ? 152.801 137.224 136.435 1.00 69.63 293 MET B O 1
ATOM 7648 N N . ALA B 2 294 ? 152.573 135.716 134.780 1.00 71.87 294 ALA B N 1
ATOM 7649 C CA . ALA B 2 294 ? 154.006 135.681 134.513 1.00 71.87 294 ALA B CA 1
ATOM 7650 C C . ALA B 2 294 ? 154.500 137.014 133.967 1.00 71.87 294 ALA B C 1
ATOM 7651 O O . ALA B 2 294 ? 155.544 137.516 134.397 1.00 71.87 294 ALA B O 1
ATOM 7653 N N . VAL B 2 295 ? 153.761 137.610 133.028 1.00 71.99 295 VAL B N 1
ATOM 7654 C CA . VAL B 2 295 ? 154.191 138.899 132.493 1.00 71.99 295 VAL B CA 1
ATOM 7655 C C . VAL B 2 295 ? 154.021 139.999 133.537 1.00 71.99 295 VAL B C 1
ATOM 7656 O O . VAL B 2 295 ? 154.805 140.956 133.573 1.00 71.99 295 VAL B O 1
ATOM 7660 N N . ALA B 2 296 ? 153.034 139.871 134.430 1.00 71.83 296 ALA B N 1
ATOM 7661 C CA . ALA B 2 296 ? 152.896 140.840 135.513 1.00 71.83 296 ALA B CA 1
ATOM 7662 C C . ALA B 2 296 ? 154.069 140.753 136.482 1.00 71.83 296 ALA B C 1
ATOM 7663 O O . ALA B 2 296 ? 154.603 141.782 136.914 1.00 71.83 296 ALA B O 1
ATOM 7665 N N . PHE B 2 297 ? 154.490 139.535 136.830 1.00 76.27 297 PHE B N 1
ATOM 7666 C CA . PHE B 2 297 ? 155.650 139.375 137.701 1.00 76.27 297 PHE B CA 1
ATOM 7667 C C . PHE B 2 297 ? 156.927 139.827 137.004 1.00 76.27 297 PHE B C 1
ATOM 7668 O O . PHE B 2 297 ? 157.845 140.343 137.651 1.00 76.27 297 PHE B O 1
ATOM 7676 N N . LEU B 2 298 ? 157.003 139.644 135.684 1.00 78.57 298 LEU B N 1
ATOM 7677 C CA . LEU B 2 298 ? 158.153 140.141 134.937 1.00 78.57 298 LEU B CA 1
ATOM 7678 C C . LEU B 2 298 ? 158.209 141.663 134.972 1.00 78.57 298 LEU B C 1
ATOM 7679 O O . LEU B 2 298 ? 159.285 142.247 135.143 1.00 78.57 298 LEU B O 1
ATOM 7684 N N . ALA B 2 299 ? 157.058 142.321 134.805 1.00 78.38 299 ALA B N 1
ATOM 7685 C CA . ALA B 2 299 ? 157.008 143.773 134.947 1.00 78.38 299 ALA B CA 1
ATOM 7686 C C . ALA B 2 299 ? 157.403 144.198 136.356 1.00 78.38 299 ALA B C 1
ATOM 7687 O O . ALA B 2 299 ? 158.160 145.161 136.533 1.00 78.38 299 ALA B O 1
ATOM 7689 N N . MET B 2 300 ? 156.895 143.488 137.366 1.00 78.82 300 MET B N 1
ATOM 7690 C CA . MET B 2 300 ? 157.291 143.729 138.751 1.00 78.82 300 MET B CA 1
ATOM 7691 C C . MET B 2 300 ? 158.807 143.714 138.898 1.00 78.82 300 MET B C 1
ATOM 7692 O O . MET B 2 300 ? 159.411 144.671 139.405 1.00 78.82 300 MET B O 1
ATOM 7697 N N . LEU B 2 301 ? 159.437 142.625 138.453 1.00 81.24 301 LEU B N 1
ATOM 7698 C CA . LEU B 2 301 ? 160.870 142.446 138.652 1.00 81.24 301 LEU B CA 1
ATOM 7699 C C . LEU B 2 301 ? 161.677 143.463 137.858 1.00 81.24 301 LEU B C 1
ATOM 7700 O O . LEU B 2 301 ? 162.674 143.993 138.360 1.00 81.24 301 LEU B O 1
ATOM 7705 N N . MET B 2 302 ? 161.268 143.756 136.620 1.00 84.17 302 MET B N 1
ATOM 7706 C CA . MET B 2 302 ? 162.031 144.711 135.824 1.00 84.17 302 MET B CA 1
ATOM 7707 C C . MET B 2 302 ? 161.900 146.119 136.390 1.00 84.17 302 MET B C 1
ATOM 7708 O O . MET B 2 302 ? 162.864 146.889 136.366 1.00 84.17 302 MET B O 1
ATOM 7713 N N . VAL B 2 303 ? 160.726 146.467 136.927 1.00 86.28 303 VAL B N 1
ATOM 7714 C CA . VAL B 2 303 ? 160.573 147.755 137.598 1.00 86.28 303 VAL B CA 1
ATOM 7715 C C . VAL B 2 303 ? 161.485 147.824 138.815 1.00 86.28 303 VAL B C 1
ATOM 7716 O O . VAL B 2 303 ? 162.232 148.793 139.001 1.00 86.28 303 VAL B O 1
ATOM 7720 N N . LEU B 2 304 ? 161.451 146.782 139.653 1.00 87.50 304 LEU B N 1
ATOM 7721 C CA . LEU B 2 304 ? 162.276 146.772 140.858 1.00 87.50 304 LEU B CA 1
ATOM 7722 C C . LEU B 2 304 ? 163.759 146.868 140.511 1.00 87.50 304 LEU B C 1
ATOM 7723 O O . LEU B 2 304 ? 164.526 147.539 141.212 1.00 87.50 304 LEU B O 1
ATOM 7728 N N . GLY B 2 305 ? 164.178 146.218 139.427 1.00 91.64 305 GLY B N 1
ATOM 7729 C CA . GLY B 2 305 ? 165.584 146.166 139.077 1.00 91.64 305 GLY B CA 1
ATOM 7730 C C . GLY B 2 305 ? 166.113 147.356 138.301 1.00 91.64 305 GLY B C 1
ATOM 7731 O O . GLY B 2 305 ? 167.286 147.712 138.442 1.00 91.64 305 GLY B O 1
ATOM 7732 N N . LEU B 2 306 ? 165.271 147.983 137.480 1.00 93.64 306 LEU B N 1
ATOM 7733 C CA . LEU B 2 306 ? 165.700 149.068 136.612 1.00 93.64 306 LEU B CA 1
ATOM 7734 C C . LEU B 2 306 ? 165.120 150.418 137.009 1.00 93.64 306 LEU B C 1
ATOM 7735 O O . LEU B 2 306 ? 165.287 151.387 136.264 1.00 93.64 306 LEU B O 1
ATOM 7740 N N . CYS B 2 307 ? 164.431 150.509 138.146 1.00 96.33 307 CYS B N 1
ATOM 7741 C CA . CYS B 2 307 ? 164.004 151.806 138.650 1.00 96.33 307 CYS B CA 1
ATOM 7742 C C . CYS B 2 307 ? 165.037 152.451 139.563 1.00 96.33 307 CYS B C 1
ATOM 7743 O O . CYS B 2 307 ? 165.017 153.675 139.731 1.00 96.33 307 CYS B O 1
ATOM 7746 N N . GLY B 2 308 ? 165.934 151.661 140.142 1.00 99.49 308 GLY B N 1
ATOM 7747 C CA . GLY B 2 308 ? 166.980 152.214 140.986 1.00 99.49 308 GLY B CA 1
ATOM 7748 C C . GLY B 2 308 ? 166.401 152.844 142.237 1.00 99.49 308 GLY B C 1
ATOM 7749 O O . GLY B 2 308 ? 165.564 152.254 142.931 1.00 99.49 308 GLY B O 1
ATOM 7750 N N . ALA B 2 309 ? 166.846 154.062 142.534 1.00 104.96 309 ALA B N 1
ATOM 7751 C CA . ALA B 2 309 ? 166.370 154.797 143.697 1.00 104.96 309 ALA B CA 1
ATOM 7752 C C . ALA B 2 309 ? 166.447 156.284 143.396 1.00 104.96 309 ALA B C 1
ATOM 7753 O O . ALA B 2 309 ? 167.525 156.801 143.087 1.00 104.96 309 ALA B O 1
ATOM 7755 N N . ALA B 2 310 ? 165.305 156.965 143.486 1.00 108.43 310 ALA B N 1
ATOM 7756 C CA . ALA B 2 310 ? 165.224 158.392 143.201 1.00 108.43 310 ALA B CA 1
ATOM 7757 C C . ALA B 2 310 ? 164.562 159.146 144.346 1.00 108.43 310 ALA B C 1
ATOM 7758 O O . ALA B 2 310 ? 163.832 160.115 144.120 1.00 108.43 310 ALA B O 1
ATOM 7760 N N . TYR B 2 311 ? 164.805 158.715 145.583 1.00 114.73 311 TYR B N 1
ATOM 7761 C CA . TYR B 2 311 ? 164.234 159.379 146.748 1.00 114.73 311 TYR B CA 1
ATOM 7762 C C . TYR B 2 311 ? 165.211 160.313 147.446 1.00 114.73 311 TYR B C 1
ATOM 7763 O O . TYR B 2 311 ? 164.771 161.283 148.073 1.00 114.73 311 TYR B O 1
ATOM 7772 N N . ARG B 2 312 ? 166.521 160.046 147.352 1.00 111.79 312 ARG B N 1
ATOM 7773 C CA . ARG B 2 312 ? 167.565 160.925 147.872 1.00 111.79 312 ARG B CA 1
ATOM 7774 C C . ARG B 2 312 ? 167.415 161.127 149.376 1.00 111.79 312 ARG B C 1
ATOM 7775 O O . ARG B 2 312 ? 166.726 162.059 149.803 1.00 111.79 312 ARG B O 1
ATOM 7783 N N . PRO B 2 313 ? 168.037 160.269 150.205 1.00 113.34 313 PRO B N 1
ATOM 7784 C CA . PRO B 2 313 ? 167.839 160.337 151.665 1.00 113.34 313 PRO B CA 1
ATOM 7785 C C . PRO B 2 313 ? 167.920 161.736 152.266 1.00 113.34 313 PRO B C 1
ATOM 7786 O O . PRO B 2 313 ? 167.210 162.038 153.231 1.00 113.34 313 PRO B O 1
ATOM 7790 N N . THR B 2 314 ? 168.769 162.600 151.704 1.00 111.01 314 THR B N 1
ATOM 7791 C CA . THR B 2 314 ? 168.840 163.977 152.184 1.00 111.01 314 THR B CA 1
ATOM 7792 C C . THR B 2 314 ? 167.509 164.695 151.986 1.00 111.01 314 THR B C 1
ATOM 7793 O O . THR B 2 314 ? 166.958 165.281 152.926 1.00 111.01 314 THR B O 1
ATOM 7797 N N . GLU B 2 315 ? 166.963 164.641 150.769 1.00 109.43 315 GLU B N 1
ATOM 7798 C CA . GLU B 2 315 ? 165.653 165.231 150.524 1.00 109.43 315 GLU B CA 1
ATOM 7799 C C . GLU B 2 315 ? 164.544 164.476 151.243 1.00 109.43 315 GLU B C 1
ATOM 7800 O O . GLU B 2 315 ? 163.502 165.065 151.540 1.00 109.43 315 GLU B O 1
ATOM 7806 N N . GLU B 2 316 ? 164.753 163.194 151.541 1.00 109.43 316 GLU B N 1
ATOM 7807 C CA . GLU B 2 316 ? 163.784 162.443 152.330 1.00 109.43 316 GLU B CA 1
ATOM 7808 C C . GLU B 2 316 ? 163.684 163.013 153.740 1.00 109.43 316 GLU B C 1
ATOM 7809 O O . GLU B 2 316 ? 162.584 163.241 154.255 1.00 109.43 316 GLU B O 1
ATOM 7815 N N . ILE B 2 317 ? 164.832 163.262 154.375 1.00 111.92 317 ILE B N 1
ATOM 7816 C CA . ILE B 2 317 ? 164.837 163.914 155.683 1.00 111.92 317 ILE B CA 1
ATOM 7817 C C . ILE B 2 317 ? 164.290 165.333 155.574 1.00 111.92 317 ILE B C 1
ATOM 7818 O O . ILE B 2 317 ? 163.591 165.815 156.475 1.00 111.92 317 ILE B O 1
ATOM 7823 N N . ASP B 2 318 ? 164.594 166.021 154.470 1.00 110.85 318 ASP B N 1
ATOM 7824 C CA . ASP B 2 318 ? 164.051 167.360 154.259 1.00 110.85 318 ASP B CA 1
ATOM 7825 C C . ASP B 2 318 ? 162.525 167.335 154.253 1.00 110.85 318 ASP B C 1
ATOM 7826 O O . ASP B 2 318 ? 161.879 168.176 154.890 1.00 110.85 318 ASP B O 1
ATOM 7831 N N . LEU B 2 319 ? 161.934 166.365 153.553 1.00 106.86 319 LEU B N 1
ATOM 7832 C CA . LEU B 2 319 ? 160.479 166.266 153.495 1.00 106.86 319 LEU B CA 1
ATOM 7833 C C . LEU B 2 319 ? 159.902 165.795 154.825 1.00 106.86 319 LEU B C 1
ATOM 7834 O O . LEU B 2 319 ? 158.792 166.191 155.200 1.00 106.86 319 LEU B O 1
ATOM 7839 N N . ARG B 2 320 ? 160.634 164.943 155.547 1.00 106.68 320 ARG B N 1
ATOM 7840 C CA . ARG B 2 320 ? 160.183 164.523 156.871 1.00 106.68 320 ARG B CA 1
ATOM 7841 C C . ARG B 2 320 ? 160.195 165.682 157.858 1.00 106.68 320 ARG B C 1
ATOM 7842 O O . ARG B 2 320 ? 159.415 165.690 158.818 1.00 106.68 320 ARG B O 1
ATOM 7850 N N . SER B 2 321 ? 161.068 166.665 157.640 1.00 110.24 321 SER B N 1
ATOM 7851 C CA . SER B 2 321 ? 161.164 167.821 158.524 1.00 110.24 321 SER B CA 1
ATOM 7852 C C . SER B 2 321 ? 159.909 168.686 158.463 1.00 110.24 321 SER B C 1
ATOM 7853 O O . SER B 2 321 ? 159.742 169.601 159.275 1.00 110.24 321 SER B O 1
ATOM 7856 N N . VAL B 2 322 ? 159.022 168.407 157.507 1.00 108.72 322 VAL B N 1
ATOM 7857 C CA . VAL B 2 322 ? 157.778 169.163 157.409 1.00 108.72 322 VAL B CA 1
ATOM 7858 C C . VAL B 2 322 ? 156.824 168.777 158.532 1.00 108.72 322 VAL B C 1
ATOM 7859 O O . VAL B 2 322 ? 156.166 169.639 159.126 1.00 108.72 322 VAL B O 1
ATOM 7863 N N . GLY B 2 323 ? 156.738 167.494 158.846 1.00 106.87 323 GLY B N 1
ATOM 7864 C CA . GLY B 2 323 ? 155.882 167.004 159.907 1.00 106.87 323 GLY B CA 1
ATOM 7865 C C . GLY B 2 323 ? 154.751 166.139 159.375 1.00 106.87 323 GLY B C 1
ATOM 7866 O O . GLY B 2 323 ? 154.511 166.032 158.172 1.00 106.87 323 GLY B O 1
ATOM 7867 N N . TRP B 2 324 ? 154.051 165.510 160.319 1.00 104.52 324 TRP B N 1
ATOM 7868 C CA . TRP B 2 324 ? 152.927 164.641 159.996 1.00 104.52 324 TRP B CA 1
ATOM 7869 C C . TRP B 2 324 ? 151.571 165.282 160.259 1.00 104.52 324 TRP B C 1
ATOM 7870 O O . TRP B 2 324 ? 150.570 164.826 159.696 1.00 104.52 324 TRP B O 1
ATOM 7881 N N . GLY B 2 325 ? 151.512 166.320 161.098 1.00 108.61 325 GLY B N 1
ATOM 7882 C CA . GLY B 2 325 ? 150.244 166.963 161.394 1.00 108.61 325 GLY B CA 1
ATOM 7883 C C . GLY B 2 325 ? 149.816 168.014 160.394 1.00 108.61 325 GLY B C 1
ATOM 7884 O O . GLY B 2 325 ? 148.612 168.234 160.222 1.00 108.61 325 GLY B O 1
ATOM 7885 N N . ASN B 2 326 ? 150.769 168.665 159.728 1.00 106.71 326 ASN B N 1
ATOM 7886 C CA . ASN B 2 326 ? 150.452 169.703 158.756 1.00 106.71 326 ASN B CA 1
ATOM 7887 C C . ASN B 2 326 ? 150.329 169.175 157.334 1.00 106.71 326 ASN B C 1
ATOM 7888 O O . ASN B 2 326 ? 149.675 169.817 156.504 1.00 106.71 326 ASN B O 1
ATOM 7893 N N . ILE B 2 327 ? 150.938 168.026 157.035 1.00 104.35 327 ILE B N 1
ATOM 7894 C CA . ILE B 2 327 ? 150.871 167.465 155.692 1.00 104.35 327 ILE B CA 1
ATOM 7895 C C . ILE B 2 327 ? 149.468 166.969 155.361 1.00 104.35 327 ILE B C 1
ATOM 7896 O O . ILE B 2 327 ? 149.101 166.897 154.182 1.00 104.35 327 ILE B O 1
ATOM 7901 N N . PHE B 2 328 ? 148.661 166.644 156.372 1.00 106.45 328 PHE B N 1
ATOM 7902 C CA . PHE B 2 328 ? 147.307 166.166 156.117 1.00 106.45 328 PHE B CA 1
ATOM 7903 C C . PHE B 2 328 ? 146.382 167.282 155.644 1.00 106.45 328 PHE B C 1
ATOM 7904 O O . PHE B 2 328 ? 145.440 167.019 154.888 1.00 106.45 328 PHE B O 1
ATOM 7912 N N . GLN B 2 329 ? 146.634 168.522 156.064 1.00 106.45 329 GLN B N 1
ATOM 7913 C CA . GLN B 2 329 ? 145.776 169.646 155.712 1.00 106.45 329 GLN B CA 1
ATOM 7914 C C . GLN B 2 329 ? 146.288 170.452 154.526 1.00 106.45 329 GLN B C 1
ATOM 7915 O O . GLN B 2 329 ? 145.506 171.188 153.914 1.00 106.45 329 GLN B O 1
ATOM 7921 N N . LEU B 2 330 ? 147.569 170.323 154.181 1.00 105.68 330 LEU B N 1
ATOM 7922 C CA . LEU B 2 330 ? 148.138 171.130 153.102 1.00 105.68 330 LEU B CA 1
ATOM 7923 C C . LEU B 2 330 ? 147.469 170.896 151.751 1.00 105.68 330 LEU B C 1
ATOM 7924 O O . LEU B 2 330 ? 147.181 171.886 151.055 1.00 105.68 330 LEU B O 1
ATOM 7929 N N . PRO B 2 331 ? 147.205 169.660 151.305 1.00 102.76 331 PRO B N 1
ATOM 7930 C CA . PRO B 2 331 ? 146.488 169.503 150.028 1.00 102.76 331 PRO B CA 1
ATOM 7931 C C . PRO B 2 331 ? 145.079 170.067 150.057 1.00 102.76 331 PRO B C 1
ATOM 7932 O O . PRO B 2 331 ? 144.594 170.550 149.026 1.00 102.76 331 PRO B O 1
ATOM 7936 N N . PHE B 2 332 ? 144.405 170.021 151.207 1.00 103.52 332 PHE B N 1
ATOM 7937 C CA . PHE B 2 332 ? 143.092 170.646 151.320 1.00 103.52 332 PHE B CA 1
ATOM 7938 C C . PHE B 2 332 ? 143.197 172.160 151.448 1.00 103.52 332 PHE B C 1
ATOM 7939 O O . PHE B 2 332 ? 142.299 172.879 150.996 1.00 103.52 332 PHE B O 1
ATOM 7947 N N . LYS B 2 333 ? 144.276 172.658 152.057 1.00 105.68 333 LYS B N 1
ATOM 7948 C CA . LYS B 2 333 ? 144.483 174.098 152.149 1.00 105.68 333 LYS B CA 1
ATOM 7949 C C . LYS B 2 333 ? 144.891 174.703 150.812 1.00 105.68 333 LYS B C 1
ATOM 7950 O O . LYS B 2 333 ? 144.710 175.908 150.608 1.00 105.68 333 LYS B O 1
ATOM 7956 N N . HIS B 2 334 ? 145.427 173.894 149.897 1.00 105.45 334 HIS B N 1
ATOM 7957 C CA . HIS B 2 334 ? 145.812 174.340 148.557 1.00 105.45 334 HIS B CA 1
ATOM 7958 C C . HIS B 2 334 ? 144.617 174.677 147.665 1.00 105.45 334 HIS B C 1
ATOM 7959 O O . HIS B 2 334 ? 144.824 174.887 146.462 1.00 105.45 334 HIS B O 1
ATOM 7966 N N . VAL B 2 335 ? 143.393 174.732 148.197 1.00 104.54 335 VAL B N 1
ATOM 7967 C CA . VAL B 2 335 ? 142.239 175.078 147.374 1.00 104.54 335 VAL B CA 1
ATOM 7968 C C . VAL B 2 335 ? 142.298 176.543 146.954 1.00 104.54 335 VAL B C 1
ATOM 7969 O O . VAL B 2 335 ? 141.748 176.922 145.912 1.00 104.54 335 VAL B O 1
ATOM 7973 N N . ARG B 2 336 ? 142.983 177.383 147.732 1.00 105.80 336 ARG B N 1
ATOM 7974 C CA . ARG B 2 336 ? 143.082 178.809 147.438 1.00 105.80 336 ARG B CA 1
ATOM 7975 C C . ARG B 2 336 ? 143.955 179.115 146.227 1.00 105.80 336 ARG B C 1
ATOM 7976 O O . ARG B 2 336 ? 144.144 180.296 145.914 1.00 105.80 336 ARG B O 1
ATOM 7984 N N . ASP B 2 337 ? 144.487 178.103 145.547 1.00 104.04 337 ASP B N 1
ATOM 7985 C CA . ASP B 2 337 ? 145.306 178.335 144.367 1.00 104.04 337 ASP B CA 1
ATOM 7986 C C . ASP B 2 337 ? 144.456 178.869 143.219 1.00 104.04 337 ASP B C 1
ATOM 7987 O O . ASP B 2 337 ? 143.295 178.491 143.046 1.00 104.04 337 ASP B O 1
ATOM 7992 N N . PHE B 2 338 ? 145.053 179.763 142.429 1.00 106.00 338 PHE B N 1
ATOM 7993 C CA . PHE B 2 338 ? 144.345 180.368 141.308 1.00 106.00 338 PHE B CA 1
ATOM 7994 C C . PHE B 2 338 ? 144.222 179.430 140.116 1.00 106.00 338 PHE B C 1
ATOM 7995 O O . PHE B 2 338 ? 143.281 179.570 139.328 1.00 106.00 338 PHE B O 1
ATOM 8003 N N . ARG B 2 339 ? 145.143 178.478 139.968 1.00 99.13 339 ARG B N 1
ATOM 8004 C CA . ARG B 2 339 ? 145.155 177.594 138.810 1.00 99.13 339 ARG B CA 1
ATOM 8005 C C . ARG B 2 339 ? 144.238 176.388 138.984 1.00 99.13 339 ARG B C 1
ATOM 8006 O O . ARG B 2 339 ? 143.605 175.950 138.017 1.00 99.13 339 ARG B O 1
ATOM 8014 N N . LEU B 2 340 ? 144.155 175.847 140.202 1.00 96.16 340 LEU B N 1
ATOM 8015 C CA . LEU B 2 340 ? 143.377 174.631 140.425 1.00 96.16 340 LEU B CA 1
ATOM 8016 C C . LEU B 2 340 ? 141.886 174.875 140.233 1.00 96.16 340 LEU B C 1
ATOM 8017 O O . LEU B 2 340 ? 141.173 174.008 139.715 1.00 96.16 340 LEU B O 1
ATOM 8022 N N . ARG B 2 341 ? 141.397 176.050 140.639 1.00 98.35 341 ARG B N 1
ATOM 8023 C CA . ARG B 2 341 ? 139.972 176.347 140.529 1.00 98.35 341 ARG B CA 1
ATOM 8024 C C . ARG B 2 341 ? 139.482 176.312 139.088 1.00 98.35 341 ARG B C 1
ATOM 8025 O O . ARG B 2 341 ? 138.295 176.059 138.855 1.00 98.35 341 ARG B O 1
ATOM 8033 N N . HIS B 2 342 ? 140.363 176.558 138.118 1.00 98.65 342 HIS B N 1
ATOM 8034 C CA . HIS B 2 342 ? 140.002 176.468 136.711 1.00 98.65 342 HIS B CA 1
ATOM 8035 C C . HIS B 2 342 ? 140.496 175.191 136.047 1.00 98.65 342 HIS B C 1
ATOM 8036 O O . HIS B 2 342 ? 139.972 174.819 134.992 1.00 98.65 342 HIS B O 1
ATOM 8043 N N . LEU B 2 343 ? 141.484 174.516 136.633 1.00 89.24 343 LEU B N 1
ATOM 8044 C CA . LEU B 2 343 ? 141.993 173.270 136.079 1.00 89.24 343 LEU B CA 1
ATOM 8045 C C . LEU B 2 343 ? 141.217 172.045 136.545 1.00 89.24 343 LEU B C 1
ATOM 8046 O O . LEU B 2 343 ? 141.369 170.974 135.949 1.00 89.24 343 LEU B O 1
ATOM 8051 N N . VAL B 2 344 ? 140.404 172.173 137.597 1.00 86.63 344 VAL B N 1
ATOM 8052 C CA . VAL B 2 344 ? 139.581 171.045 138.039 1.00 86.63 344 VAL B CA 1
ATOM 8053 C C . VAL B 2 344 ? 138.588 170.606 136.968 1.00 86.63 344 VAL B C 1
ATOM 8054 O O . VAL B 2 344 ? 138.480 169.393 136.718 1.00 86.63 344 VAL B O 1
ATOM 8058 N N . PRO B 2 345 ? 137.839 171.503 136.309 1.00 87.46 345 PRO B N 1
ATOM 8059 C CA . PRO B 2 345 ? 136.991 171.044 135.197 1.00 87.46 345 PRO B CA 1
ATOM 8060 C C . PRO B 2 345 ? 137.777 170.382 134.082 1.00 87.46 345 PRO B C 1
ATOM 8061 O O . PRO B 2 345 ? 137.248 169.488 133.411 1.00 87.46 345 PRO B O 1
ATOM 8065 N N . PHE B 2 346 ? 139.033 170.781 133.872 1.00 81.08 346 PHE B N 1
ATOM 8066 C CA . PHE B 2 346 ? 139.859 170.108 132.875 1.00 81.08 346 PHE B CA 1
ATOM 8067 C C . PHE B 2 346 ? 140.126 168.661 133.274 1.00 81.08 346 PHE B C 1
ATOM 8068 O O . PHE B 2 346 ? 140.079 167.760 132.429 1.00 81.08 346 PHE B O 1
ATOM 8076 N N . PHE B 2 347 ? 140.387 168.415 134.562 1.00 80.94 347 PHE B N 1
ATOM 8077 C CA . PHE B 2 347 ? 140.572 167.043 135.027 1.00 80.94 347 PHE B CA 1
ATOM 8078 C C . PHE B 2 347 ? 139.278 166.246 134.907 1.00 80.94 347 PHE B C 1
ATOM 8079 O O . PHE B 2 347 ? 139.299 165.067 134.523 1.00 80.94 347 PHE B O 1
ATOM 8087 N N . ILE B 2 348 ? 138.146 166.869 135.246 1.00 79.83 348 ILE B N 1
ATOM 8088 C CA . ILE B 2 348 ? 136.856 166.196 135.106 1.00 79.83 348 ILE B CA 1
ATOM 8089 C C . ILE B 2 348 ? 136.611 165.808 133.654 1.00 79.83 348 ILE B C 1
ATOM 8090 O O . ILE B 2 348 ? 136.154 164.697 133.363 1.00 79.83 348 ILE B O 1
ATOM 8095 N N . TYR B 2 349 ? 136.915 166.713 132.722 1.00 81.92 349 TYR B N 1
ATOM 8096 C CA . TYR B 2 349 ? 136.724 166.416 131.307 1.00 81.92 349 TYR B CA 1
ATOM 8097 C C . TYR B 2 349 ? 137.679 165.328 130.832 1.00 81.92 349 TYR B C 1
ATOM 8098 O O . TYR B 2 349 ? 137.298 164.474 130.025 1.00 81.92 349 TYR B O 1
ATOM 8107 N N . SER B 2 350 ? 138.923 165.343 131.316 1.00 79.43 350 SER B N 1
ATOM 8108 C CA . SER B 2 350 ? 139.865 164.287 130.959 1.00 79.43 350 SER B CA 1
ATOM 8109 C C . SER B 2 350 ? 139.346 162.924 131.403 1.00 79.43 350 SER B C 1
ATOM 8110 O O . SER B 2 350 ? 139.350 161.959 130.628 1.00 79.43 350 SER B O 1
ATOM 8113 N N . GLY B 2 351 ? 138.881 162.832 132.651 1.00 76.49 351 GLY B N 1
ATOM 8114 C CA . GLY B 2 351 ? 138.325 161.575 133.129 1.00 76.49 351 GLY B CA 1
ATOM 8115 C C . GLY B 2 351 ? 137.083 161.155 132.364 1.00 76.49 351 GLY B C 1
ATOM 8116 O O . GLY B 2 351 ? 136.925 159.982 132.006 1.00 76.49 351 GLY B O 1
ATOM 8117 N N . PHE B 2 352 ? 136.187 162.109 132.096 1.00 78.40 352 PHE B N 1
ATOM 8118 C CA . PHE B 2 352 ? 134.970 161.810 131.349 1.00 78.40 352 PHE B CA 1
ATOM 8119 C C . PHE B 2 352 ? 135.300 161.255 129.971 1.00 78.40 352 PHE B C 1
ATOM 8120 O O . PHE B 2 352 ? 134.742 160.237 129.548 1.00 78.40 352 PHE B O 1
ATOM 8128 N N . GLU B 2 353 ? 136.222 161.908 129.258 1.00 78.92 353 GLU B N 1
ATOM 8129 C CA . GLU B 2 353 ? 136.540 161.477 127.903 1.00 78.92 353 GLU B CA 1
ATOM 8130 C C . GLU B 2 353 ? 137.311 160.163 127.893 1.00 78.92 353 GLU B C 1
ATOM 8131 O O . GLU B 2 353 ? 137.113 159.346 126.987 1.00 78.92 353 GLU B O 1
ATOM 8137 N N . VAL B 2 354 ? 138.165 159.916 128.891 1.00 77.61 354 VAL B N 1
ATOM 8138 C CA . VAL B 2 354 ? 138.887 158.647 128.906 1.00 77.61 354 VAL B CA 1
ATOM 8139 C C . VAL B 2 354 ? 137.935 157.497 129.222 1.00 77.61 354 VAL B C 1
ATOM 8140 O O . VAL B 2 354 ? 138.045 156.409 128.642 1.00 77.61 354 VAL B O 1
ATOM 8144 N N . LEU B 2 355 ? 136.947 157.726 130.094 1.00 77.95 355 LEU B N 1
ATOM 8145 C CA . LEU B 2 355 ? 135.981 156.663 130.356 1.00 77.95 355 LEU B CA 1
ATOM 8146 C C . LEU B 2 355 ? 135.001 156.498 129.200 1.00 77.95 355 LEU B C 1
ATOM 8147 O O . LEU B 2 355 ? 134.486 155.396 128.981 1.00 77.95 355 LEU B O 1
ATOM 8152 N N . PHE B 2 356 ? 134.740 157.569 128.446 1.00 77.85 356 PHE B N 1
ATOM 8153 C CA . PHE B 2 356 ? 133.926 157.442 127.241 1.00 77.85 356 PHE B CA 1
ATOM 8154 C C . PHE B 2 356 ? 134.662 156.641 126.175 1.00 77.85 356 PHE B C 1
ATOM 8155 O O . PHE B 2 356 ? 134.053 155.831 125.466 1.00 77.85 356 PHE B O 1
ATOM 8163 N N . ALA B 2 357 ? 135.973 156.854 126.046 1.00 79.02 357 ALA B N 1
ATOM 8164 C CA . ALA B 2 357 ? 136.767 156.046 125.129 1.00 79.02 357 ALA B CA 1
ATOM 8165 C C . ALA B 2 357 ? 136.852 154.598 125.591 1.00 79.02 357 ALA B C 1
ATOM 8166 O O . ALA B 2 357 ? 136.894 153.684 124.759 1.00 79.02 357 ALA B O 1
ATOM 8168 N N . CYS B 2 358 ? 136.881 154.369 126.906 1.00 82.48 358 CYS B N 1
ATOM 8169 C CA . CYS B 2 358 ? 136.966 153.005 127.418 1.00 82.48 358 CYS B CA 1
ATOM 8170 C C . CYS B 2 358 ? 135.658 152.248 127.210 1.00 82.48 358 CYS B C 1
ATOM 8171 O O . CYS B 2 358 ? 135.647 151.158 126.626 1.00 82.48 358 CYS B O 1
ATOM 8174 N N . THR B 2 359 ? 134.545 152.807 127.681 1.00 80.96 359 THR B N 1
ATOM 8175 C CA . THR B 2 359 ? 133.261 152.114 127.665 1.00 80.96 359 THR B CA 1
ATOM 8176 C C . THR B 2 359 ? 132.210 152.788 126.798 1.00 80.96 359 THR B C 1
ATOM 8177 O O . THR B 2 359 ? 131.429 152.095 126.141 1.00 80.96 359 THR B O 1
ATOM 8181 N N . GLY B 2 360 ? 132.161 154.122 126.783 1.00 80.60 360 GLY B N 1
ATOM 8182 C CA . GLY B 2 360 ? 131.102 154.809 126.063 1.00 80.60 360 GLY B CA 1
ATOM 8183 C C . GLY B 2 360 ? 131.147 154.596 124.563 1.00 80.60 360 GLY B C 1
ATOM 8184 O O . GLY B 2 360 ? 130.115 154.673 123.890 1.00 80.60 360 GLY B O 1
ATOM 8185 N N . PHE B 2 361 ? 132.332 154.326 124.016 1.00 83.53 361 PHE B N 1
ATOM 8186 C CA . PHE B 2 361 ? 132.500 154.113 122.584 1.00 83.53 361 PHE B CA 1
ATOM 8187 C C . PHE B 2 361 ? 132.469 152.636 122.208 1.00 83.53 361 PHE B C 1
ATOM 8188 O O . PHE B 2 361 ? 131.782 152.252 121.257 1.00 83.53 361 PHE B O 1
ATOM 8196 N N . ALA B 2 362 ? 133.202 151.797 122.942 1.00 84.75 362 ALA B N 1
ATOM 8197 C CA . ALA B 2 362 ? 133.267 150.379 122.604 1.00 84.75 362 ALA B CA 1
ATOM 8198 C C . ALA B 2 362 ? 131.926 149.690 122.825 1.00 84.75 362 ALA B C 1
ATOM 8199 O O . ALA B 2 362 ? 131.530 148.824 122.036 1.00 84.75 362 ALA B O 1
ATOM 8201 N N . LEU B 2 363 ? 131.213 150.060 123.886 1.00 85.41 363 LEU B N 1
ATOM 8202 C CA . LEU B 2 363 ? 129.935 149.446 124.218 1.00 85.41 363 LEU B CA 1
ATOM 8203 C C . LEU B 2 363 ? 128.742 150.288 123.790 1.00 85.41 363 LEU B C 1
ATOM 8204 O O . LEU B 2 363 ? 127.599 149.852 123.965 1.00 85.41 363 LEU B O 1
ATOM 8209 N N . GLY B 2 364 ? 128.972 151.476 123.237 1.00 86.66 364 GLY B N 1
ATOM 8210 C CA . GLY B 2 364 ? 127.877 152.336 122.833 1.00 86.66 364 GLY B CA 1
ATOM 8211 C C . GLY B 2 364 ? 127.697 152.442 121.333 1.00 86.66 364 GLY B C 1
ATOM 8212 O O . GLY B 2 364 ? 126.566 152.477 120.841 1.00 86.66 364 GLY B O 1
ATOM 8213 N N . TYR B 2 365 ? 128.802 152.488 120.594 1.00 92.89 365 TYR B N 1
ATOM 8214 C CA . TYR B 2 365 ? 128.762 152.640 119.144 1.00 92.89 365 TYR B CA 1
ATOM 8215 C C . TYR B 2 365 ? 129.377 151.467 118.398 1.00 92.89 365 TYR B C 1
ATOM 8216 O O . TYR B 2 365 ? 128.831 151.039 117.379 1.00 92.89 365 TYR B O 1
ATOM 8225 N N . GLY B 2 366 ? 130.504 150.936 118.877 1.00 95.03 366 GLY B N 1
ATOM 8226 C CA . GLY B 2 366 ? 131.133 149.818 118.197 1.00 95.03 366 GLY B CA 1
ATOM 8227 C C . GLY B 2 366 ? 130.326 148.539 118.275 1.00 95.03 366 GLY B C 1
ATOM 8228 O O . GLY B 2 366 ? 130.503 147.638 117.449 1.00 95.03 366 GLY B O 1
ATOM 8229 N N . VAL B 2 367 ? 129.433 148.436 119.265 1.00 98.01 367 VAL B N 1
ATOM 8230 C CA . VAL B 2 367 ? 128.586 147.254 119.414 1.00 98.01 367 VAL B CA 1
ATOM 8231 C C . VAL B 2 367 ? 127.346 147.307 118.536 1.00 98.01 367 VAL B C 1
ATOM 8232 O O . VAL B 2 367 ? 126.590 146.328 118.490 1.00 98.01 367 VAL B O 1
ATOM 8236 N N . CYS B 2 368 ? 127.121 148.413 117.825 1.00 105.51 368 CYS B N 1
ATOM 8237 C CA . CYS B 2 368 ? 125.934 148.574 116.995 1.00 105.51 368 CYS B CA 1
ATOM 8238 C C . CYS B 2 368 ? 125.898 147.555 115.862 1.00 105.51 368 CYS B C 1
ATOM 8239 O O . CYS B 2 368 ? 125.138 146.583 115.920 1.00 105.51 368 CYS B O 1
ATOM 8242 N N . SER B 2 369 ? 126.710 147.770 114.828 1.00 102.75 369 SER B N 1
ATOM 8243 C CA . SER B 2 369 ? 126.727 146.874 113.678 1.00 102.75 369 SER B CA 1
ATOM 8244 C C . SER B 2 369 ? 127.314 145.521 114.054 1.00 102.75 369 SER B C 1
ATOM 8245 O O . SER B 2 369 ? 126.589 144.525 114.143 1.00 102.75 369 SER B O 1
ATOM 8248 N N . MET B 2 370 ? 128.624 145.474 114.269 1.00 97.85 370 MET B N 1
ATOM 8249 C CA . MET B 2 370 ? 129.297 144.242 114.647 1.00 97.85 370 MET B CA 1
ATOM 8250 C C . MET B 2 370 ? 129.204 144.016 116.152 1.00 97.85 370 MET B C 1
ATOM 8251 O O . MET B 2 370 ? 129.024 144.949 116.939 1.00 97.85 370 MET B O 1
ATOM 8256 N N . GLY B 2 371 ? 129.327 142.751 116.544 1.00 96.95 371 GLY B N 1
ATOM 8257 C CA . GLY B 2 371 ? 129.290 142.383 117.945 1.00 96.95 371 GLY B CA 1
ATOM 8258 C C . GLY B 2 371 ? 130.633 142.528 118.629 1.00 96.95 371 GLY B C 1
ATOM 8259 O O . GLY B 2 371 ? 131.333 143.526 118.435 1.00 96.95 371 GLY B O 1
ATOM 8260 N N . LEU B 2 372 ? 131.004 141.535 119.436 1.00 91.30 372 LEU B N 1
ATOM 8261 C CA . LEU B 2 372 ? 132.262 141.563 120.172 1.00 91.30 372 LEU B CA 1
ATOM 8262 C C . LEU B 2 372 ? 133.440 141.017 119.375 1.00 91.30 372 LEU B C 1
ATOM 8263 O O . LEU B 2 372 ? 134.511 140.810 119.954 1.00 91.30 372 LEU B O 1
ATOM 8268 N N . GLU B 2 373 ? 133.278 140.774 118.071 1.00 94.03 373 GLU B N 1
ATOM 8269 C CA . GLU B 2 373 ? 134.388 140.258 117.276 1.00 94.03 373 GLU B CA 1
ATOM 8270 C C . GLU B 2 373 ? 135.342 141.357 116.828 1.00 94.03 373 GLU B C 1
ATOM 8271 O O . GLU B 2 373 ? 136.541 141.102 116.674 1.00 94.03 373 GLU B O 1
ATOM 8277 N N . ARG B 2 374 ? 134.839 142.570 116.606 1.00 91.03 374 ARG B N 1
ATOM 8278 C CA . ARG B 2 374 ? 135.664 143.682 116.153 1.00 91.03 374 ARG B CA 1
ATOM 8279 C C . ARG B 2 374 ? 135.794 144.782 117.199 1.00 91.03 374 ARG B C 1
ATOM 8280 O O . ARG B 2 374 ? 136.225 145.892 116.867 1.00 91.03 374 ARG B O 1
ATOM 8288 N N . LEU B 2 375 ? 135.435 144.504 118.454 1.00 83.73 375 LEU B N 1
ATOM 8289 C CA . LEU B 2 375 ? 135.595 145.503 119.505 1.00 83.73 375 LEU B CA 1
ATOM 8290 C C . LEU B 2 375 ? 137.056 145.633 119.918 1.00 83.73 375 LEU B C 1
ATOM 8291 O O . LEU B 2 375 ? 137.551 146.746 120.135 1.00 83.73 375 LEU B O 1
ATOM 8296 N N . ALA B 2 376 ? 137.764 144.505 120.028 1.00 81.83 376 ALA B N 1
ATOM 8297 C CA . ALA B 2 376 ? 139.193 144.555 120.315 1.00 81.83 376 ALA B CA 1
ATOM 8298 C C . ALA B 2 376 ? 139.960 145.239 119.191 1.00 81.83 376 ALA B C 1
ATOM 8299 O O . ALA B 2 376 ? 140.969 145.908 119.445 1.00 81.83 376 ALA B O 1
ATOM 8301 N N . TYR B 2 377 ? 139.497 145.089 117.947 1.00 84.41 377 TYR B N 1
ATOM 8302 C CA . TYR B 2 377 ? 140.126 145.794 116.835 1.00 84.41 377 TYR B CA 1
ATOM 8303 C C . TYR B 2 377 ? 139.947 147.301 116.970 1.00 84.41 377 TYR B C 1
ATOM 8304 O O . TYR B 2 377 ? 140.888 148.070 116.742 1.00 84.41 377 TYR B O 1
ATOM 8313 N N . LEU B 2 378 ? 138.744 147.743 117.345 1.00 83.91 378 LEU B N 1
ATOM 8314 C CA . LEU B 2 378 ? 138.528 149.164 117.597 1.00 83.91 378 LEU B CA 1
ATOM 8315 C C . LEU B 2 378 ? 139.405 149.655 118.742 1.00 83.91 378 LEU B C 1
ATOM 8316 O O . LEU B 2 378 ? 139.948 150.766 118.688 1.00 83.91 378 LEU B O 1
ATOM 8321 N N . LEU B 2 379 ? 139.569 148.831 119.780 1.00 80.02 379 LEU B N 1
ATOM 8322 C CA . LEU B 2 379 ? 140.400 149.227 120.913 1.00 80.02 379 LEU B CA 1
ATOM 8323 C C . LEU B 2 379 ? 141.863 149.377 120.507 1.00 80.02 379 LEU B C 1
ATOM 8324 O O . LEU B 2 379 ? 142.518 150.359 120.880 1.00 80.02 379 LEU B O 1
ATOM 8329 N N . ILE B 2 380 ? 142.395 148.423 119.737 1.00 81.27 380 ILE B N 1
ATOM 8330 C CA . ILE B 2 380 ? 143.797 148.530 119.343 1.00 81.27 380 ILE B CA 1
ATOM 8331 C C . ILE B 2 380 ? 143.986 149.665 118.345 1.00 81.27 380 ILE B C 1
ATOM 8332 O O . ILE B 2 380 ? 145.044 150.303 118.320 1.00 81.27 380 ILE B O 1
ATOM 8337 N N . ALA B 2 381 ? 142.974 149.956 117.521 1.00 82.85 381 ALA B N 1
ATOM 8338 C CA . ALA B 2 381 ? 143.072 151.103 116.624 1.00 82.85 381 ALA B CA 1
ATOM 8339 C C . ALA B 2 381 ? 143.107 152.410 117.407 1.00 82.85 381 ALA B C 1
ATOM 8340 O O . ALA B 2 381 ? 143.897 153.309 117.093 1.00 82.85 381 ALA B O 1
ATOM 8342 N N . TYR B 2 382 ? 142.255 152.531 118.429 1.00 79.07 382 TYR B N 1
ATOM 8343 C CA . TYR B 2 382 ? 142.304 153.691 119.314 1.00 79.07 382 TYR B CA 1
ATOM 8344 C C . TYR B 2 382 ? 143.666 153.808 119.988 1.00 79.07 382 TYR B C 1
ATOM 8345 O O . TYR B 2 382 ? 144.214 154.911 120.122 1.00 79.07 382 TYR B O 1
ATOM 8354 N N . SER B 2 383 ? 144.234 152.674 120.407 1.00 78.79 383 SER B N 1
ATOM 8355 C CA . SER B 2 383 ? 145.539 152.692 121.061 1.00 78.79 383 SER B CA 1
ATOM 8356 C C . SER B 2 383 ? 146.637 153.155 120.108 1.00 78.79 383 SER B C 1
ATOM 8357 O O . SER B 2 383 ? 147.498 153.956 120.491 1.00 78.79 383 SER B O 1
ATOM 8360 N N . LEU B 2 384 ? 146.630 152.660 118.867 1.00 82.63 384 LEU B N 1
ATOM 8361 C CA . LEU B 2 384 ? 147.625 153.105 117.893 1.00 82.63 384 LEU B CA 1
ATOM 8362 C C . LEU B 2 384 ? 147.449 154.579 117.553 1.00 82.63 384 LEU B C 1
ATOM 8363 O O . LEU B 2 384 ? 148.437 155.298 117.363 1.00 82.63 384 LEU B O 1
ATOM 8368 N N . GLY B 2 385 ? 146.203 155.051 117.473 1.00 84.15 385 GLY B N 1
ATOM 8369 C CA . GLY B 2 385 ? 145.980 156.469 117.246 1.00 84.15 385 GLY B CA 1
ATOM 8370 C C . GLY B 2 385 ? 146.529 157.326 118.370 1.00 84.15 385 GLY B C 1
ATOM 8371 O O . GLY B 2 385 ? 147.152 158.364 118.129 1.00 84.15 385 GLY B O 1
ATOM 8372 N N . ALA B 2 386 ? 146.317 156.895 119.616 1.00 82.27 386 ALA B N 1
ATOM 8373 C CA . ALA B 2 386 ? 146.868 157.626 120.753 1.00 82.27 386 ALA B CA 1
ATOM 8374 C C . ALA B 2 386 ? 148.393 157.594 120.743 1.00 82.27 386 ALA B C 1
ATOM 8375 O O . ALA B 2 386 ? 149.047 158.605 121.032 1.00 82.27 386 ALA B O 1
ATOM 8377 N N . SER B 2 387 ? 148.978 156.444 120.400 1.00 81.95 387 SER B N 1
ATOM 8378 C CA . SER B 2 387 ? 150.433 156.337 120.347 1.00 81.95 387 SER B CA 1
ATOM 8379 C C . SER B 2 387 ? 151.016 157.234 119.261 1.00 81.95 387 SER B C 1
ATOM 8380 O O . SER B 2 387 ? 152.101 157.802 119.434 1.00 81.95 387 SER B O 1
ATOM 8383 N N . ALA B 2 388 ? 150.315 157.369 118.133 1.00 86.03 388 ALA B N 1
ATOM 8384 C CA . ALA B 2 388 ? 150.781 158.264 117.078 1.00 86.03 388 ALA B CA 1
ATOM 8385 C C . ALA B 2 388 ? 150.645 159.723 117.494 1.00 86.03 388 ALA B C 1
ATOM 8386 O O . ALA B 2 388 ? 151.553 160.532 117.261 1.00 86.03 388 ALA B O 1
ATOM 8388 N N . SER B 2 389 ? 149.520 160.082 118.116 1.00 86.53 389 SER B N 1
ATOM 8389 C CA . SER B 2 389 ? 149.356 161.448 118.593 1.00 86.53 389 SER B CA 1
ATOM 8390 C C . SER B 2 389 ? 150.347 161.802 119.689 1.00 86.53 389 SER B C 1
ATOM 8391 O O . SER B 2 389 ? 150.632 162.986 119.884 1.00 86.53 389 SER B O 1
ATOM 8394 N N . SER B 2 390 ? 150.871 160.809 120.408 1.00 88.01 390 SER B N 1
ATOM 8395 C CA . SER B 2 390 ? 151.919 161.087 121.385 1.00 88.01 390 SER B CA 1
ATOM 8396 C C . SER B 2 390 ? 153.111 161.776 120.728 1.00 88.01 390 SER B C 1
ATOM 8397 O O . SER B 2 390 ? 153.537 162.854 121.160 1.00 88.01 390 SER B O 1
ATOM 8400 N N . VAL B 2 391 ? 153.648 161.184 119.658 1.00 91.26 391 VAL B N 1
ATOM 8401 C CA . VAL B 2 391 ? 154.779 161.813 118.983 1.00 91.26 391 VAL B CA 1
ATOM 8402 C C . VAL B 2 391 ? 154.323 163.015 118.162 1.00 91.26 391 VAL B C 1
ATOM 8403 O O . VAL B 2 391 ? 155.100 163.954 117.945 1.00 91.26 391 VAL B O 1
ATOM 8407 N N . LEU B 2 392 ? 153.065 163.025 117.707 1.00 92.20 392 LEU B N 1
ATOM 8408 C CA . LEU B 2 392 ? 152.543 164.217 117.040 1.00 92.20 392 LEU B CA 1
ATOM 8409 C C . LEU B 2 392 ? 152.594 165.432 117.960 1.00 92.20 392 LEU B C 1
ATOM 8410 O O . LEU B 2 392 ? 152.939 166.538 117.525 1.00 92.20 392 LEU B O 1
ATOM 8415 N N . GLY B 2 393 ? 152.254 165.245 119.237 1.00 92.74 393 GLY B N 1
ATOM 8416 C CA . GLY B 2 393 ? 152.353 166.327 120.199 1.00 92.74 393 GLY B CA 1
ATOM 8417 C C . GLY B 2 393 ? 153.767 166.576 120.673 1.00 92.74 393 GLY B C 1
ATOM 8418 O O . GLY B 2 393 ? 154.112 167.709 121.025 1.00 92.74 393 GLY B O 1
ATOM 8419 N N . LEU B 2 394 ? 154.597 165.530 120.707 1.00 95.58 394 LEU B N 1
ATOM 8420 C CA . LEU B 2 394 ? 156.021 165.722 120.964 1.00 95.58 394 LEU B CA 1
ATOM 8421 C C . LEU B 2 394 ? 156.633 166.667 119.937 1.00 95.58 394 LEU B C 1
ATOM 8422 O O . LEU B 2 394 ? 157.468 167.514 120.276 1.00 95.58 394 LEU B O 1
ATOM 8427 N N . LEU B 2 395 ? 156.220 166.540 118.674 1.00 98.79 395 LEU B N 1
ATOM 8428 C CA . LEU B 2 395 ? 156.669 167.453 117.630 1.00 98.79 395 LEU B CA 1
ATOM 8429 C C . LEU B 2 395 ? 156.201 168.885 117.855 1.00 98.79 395 LEU B C 1
ATOM 8430 O O . LEU B 2 395 ? 156.695 169.791 117.175 1.00 98.79 395 LEU B O 1
ATOM 8435 N N . GLY B 2 396 ? 155.272 169.112 118.782 1.00 101.84 396 GLY B N 1
ATOM 8436 C CA . GLY B 2 396 ? 154.785 170.448 119.065 1.00 101.84 396 GLY B CA 1
ATOM 8437 C C . GLY B 2 396 ? 155.555 171.147 120.166 1.00 101.84 396 GLY B C 1
ATOM 8438 O O . GLY B 2 396 ? 154.961 171.687 121.104 1.00 101.84 396 GLY B O 1
ATOM 8439 N N . LEU B 2 397 ? 156.884 171.142 120.062 1.00 107.27 397 LEU B N 1
ATOM 8440 C CA . LEU B 2 397 ? 157.738 171.780 121.056 1.00 107.27 397 LEU B CA 1
ATOM 8441 C C . LEU B 2 397 ? 158.016 173.240 120.718 1.00 107.27 397 LEU B C 1
ATOM 8442 O O . LEU B 2 397 ? 158.086 174.082 121.620 1.00 107.27 397 LEU B O 1
ATOM 8447 N N . TRP B 2 398 ? 158.167 173.558 119.430 1.00 109.18 398 TRP B N 1
ATOM 8448 C CA . TRP B 2 398 ? 158.475 174.929 119.035 1.00 109.18 398 TRP B CA 1
ATOM 8449 C C . TRP B 2 398 ? 157.308 175.866 119.320 1.00 109.18 398 TRP B C 1
ATOM 8450 O O . TRP B 2 398 ? 157.514 177.031 119.681 1.00 109.18 398 TRP B O 1
ATOM 8461 N N . LEU B 2 399 ? 156.078 175.381 119.163 1.00 105.19 399 LEU B N 1
ATOM 8462 C CA . LEU B 2 399 ? 154.912 176.181 119.489 1.00 105.19 399 LEU B CA 1
ATOM 8463 C C . LEU B 2 399 ? 154.814 176.377 121.000 1.00 105.19 399 LEU B C 1
ATOM 8464 O O . LEU B 2 399 ? 155.327 175.566 121.776 1.00 105.19 399 LEU B O 1
ATOM 8469 N N . PRO B 2 400 ? 154.165 177.461 121.446 1.00 103.49 400 PRO B N 1
ATOM 8470 C CA . PRO B 2 400 ? 154.021 177.687 122.892 1.00 103.49 400 PRO B CA 1
ATOM 8471 C C . PRO B 2 400 ? 153.176 176.628 123.585 1.00 103.49 400 PRO B C 1
ATOM 8472 O O . PRO B 2 400 ? 152.729 175.660 122.960 1.00 103.49 400 PRO B O 1
ATOM 8476 N N . ARG B 2 401 ? 152.946 176.815 124.884 1.00 99.62 401 ARG B N 1
ATOM 8477 C CA . ARG B 2 401 ? 152.332 175.796 125.727 1.00 99.62 401 ARG B CA 1
ATOM 8478 C C . ARG B 2 401 ? 150.888 175.501 125.338 1.00 99.62 401 ARG B C 1
ATOM 8479 O O . ARG B 2 401 ? 150.597 174.442 124.773 1.00 99.62 401 ARG B O 1
ATOM 8487 N N . SER B 2 402 ? 149.978 176.426 125.635 1.00 100.83 402 SER B N 1
ATOM 8488 C CA . SER B 2 402 ? 148.543 176.186 125.470 1.00 100.83 402 SER B CA 1
ATOM 8489 C C . SER B 2 402 ? 148.103 176.437 124.025 1.00 100.83 402 SER B C 1
ATOM 8490 O O . SER B 2 402 ? 147.229 177.254 123.739 1.00 100.83 402 SER B O 1
ATOM 8493 N N . VAL B 2 403 ? 148.732 175.711 123.105 1.00 101.32 403 VAL B N 1
ATOM 8494 C CA . VAL B 2 403 ? 148.352 175.764 121.695 1.00 101.32 403 VAL B CA 1
ATOM 8495 C C . VAL B 2 403 ? 147.535 174.530 121.314 1.00 101.32 403 VAL B C 1
ATOM 8496 O O . VAL B 2 403 ? 146.407 174.684 120.822 1.00 101.32 403 VAL B O 1
ATOM 8500 N N . PRO B 2 404 ? 148.031 173.286 121.514 1.00 97.20 404 PRO B N 1
ATOM 8501 C CA . PRO B 2 404 ? 147.253 172.129 121.051 1.00 97.20 404 PRO B CA 1
ATOM 8502 C C . PRO B 2 404 ? 146.130 171.750 122.003 1.00 97.20 404 PRO B C 1
ATOM 8503 O O . PRO B 2 404 ? 145.117 171.188 121.575 1.00 97.20 404 PRO B O 1
ATOM 8507 N N . LEU B 2 405 ? 146.311 172.058 123.291 1.00 94.25 405 LEU B N 1
ATOM 8508 C CA . LEU B 2 405 ? 145.405 171.658 124.365 1.00 94.25 405 LEU B CA 1
ATOM 8509 C C . LEU B 2 405 ? 143.942 171.846 123.985 1.00 94.25 405 LEU B C 1
ATOM 8510 O O . LEU B 2 405 ? 143.234 170.869 123.712 1.00 94.25 405 LEU B O 1
ATOM 8515 N N . VAL B 2 406 ? 143.496 173.104 123.932 1.00 96.85 406 VAL B N 1
ATOM 8516 C CA . VAL B 2 406 ? 142.117 173.392 123.553 1.00 96.85 406 VAL B CA 1
ATOM 8517 C C . VAL B 2 406 ? 141.818 172.834 122.170 1.00 96.85 406 VAL B C 1
ATOM 8518 O O . VAL B 2 406 ? 140.726 172.298 121.931 1.00 96.85 406 VAL B O 1
ATOM 8522 N N . ALA B 2 407 ? 142.785 172.917 121.251 1.00 95.50 407 ALA B N 1
ATOM 8523 C CA . ALA B 2 407 ? 142.618 172.321 119.930 1.00 95.50 407 ALA B CA 1
ATOM 8524 C C . ALA B 2 407 ? 142.227 170.856 120.047 1.00 95.50 407 ALA B C 1
ATOM 8525 O O . ALA B 2 407 ? 141.270 170.402 119.408 1.00 95.50 407 ALA B O 1
ATOM 8527 N N . GLY B 2 408 ? 142.946 170.105 120.887 1.00 91.72 408 GLY B N 1
ATOM 8528 C CA . GLY B 2 408 ? 142.556 168.729 121.148 1.00 91.72 408 GLY B CA 1
ATOM 8529 C C . GLY B 2 408 ? 141.116 168.624 121.602 1.00 91.72 408 GLY B C 1
ATOM 8530 O O . GLY B 2 408 ? 140.333 167.843 121.055 1.00 91.72 408 GLY B O 1
ATOM 8531 N N . ALA B 2 409 ? 140.740 169.437 122.593 1.00 91.74 409 ALA B N 1
ATOM 8532 C CA . ALA B 2 409 ? 139.345 169.498 123.014 1.00 91.74 409 ALA B CA 1
ATOM 8533 C C . ALA B 2 409 ? 138.447 169.842 121.835 1.00 91.74 409 ALA B C 1
ATOM 8534 O O . ALA B 2 409 ? 137.402 169.212 121.628 1.00 91.74 409 ALA B O 1
ATOM 8536 N N . GLY B 2 410 ? 138.860 170.829 121.034 1.00 91.07 410 GLY B N 1
ATOM 8537 C CA . GLY B 2 410 ? 138.110 171.160 119.835 1.00 91.07 410 GLY B CA 1
ATOM 8538 C C . GLY B 2 410 ? 137.881 169.953 118.951 1.00 91.07 410 GLY B C 1
ATOM 8539 O O . GLY B 2 410 ? 136.789 169.768 118.406 1.00 91.07 410 GLY B O 1
ATOM 8540 N N . LEU B 2 411 ? 138.902 169.100 118.819 1.00 88.87 411 LEU B N 1
ATOM 8541 C CA . LEU B 2 411 ? 138.744 167.849 118.087 1.00 88.87 411 LEU B CA 1
ATOM 8542 C C . LEU B 2 411 ? 137.550 167.067 118.619 1.00 88.87 411 LEU B C 1
ATOM 8543 O O . LEU B 2 411 ? 136.628 166.724 117.868 1.00 88.87 411 LEU B O 1
ATOM 8548 N N . HIS B 2 412 ? 137.540 166.811 119.933 1.00 86.16 412 HIS B N 1
ATOM 8549 C CA . HIS B 2 412 ? 136.391 166.162 120.557 1.00 86.16 412 HIS B CA 1
ATOM 8550 C C . HIS B 2 412 ? 135.101 166.870 120.175 1.00 86.16 412 HIS B C 1
ATOM 8551 O O . HIS B 2 412 ? 134.116 166.228 119.792 1.00 86.16 412 HIS B O 1
ATOM 8558 N N . LEU B 2 413 ? 135.108 168.205 120.244 1.00 89.48 413 LEU B N 1
ATOM 8559 C CA . LEU B 2 413 ? 133.952 168.991 119.828 1.00 89.48 413 LEU B CA 1
ATOM 8560 C C . LEU B 2 413 ? 133.467 168.545 118.456 1.00 89.48 413 LEU B C 1
ATOM 8561 O O . LEU B 2 413 ? 132.313 168.131 118.293 1.00 89.48 413 LEU B O 1
ATOM 8566 N N . LEU B 2 414 ? 134.362 168.581 117.465 1.00 91.37 414 LEU B N 1
ATOM 8567 C CA . LEU B 2 414 ? 134.009 168.098 116.135 1.00 91.37 414 LEU B CA 1
ATOM 8568 C C . LEU B 2 414 ? 133.490 166.669 116.208 1.00 91.37 414 LEU B C 1
ATOM 8569 O O . LEU B 2 414 ? 132.403 166.362 115.704 1.00 91.37 414 LEU B O 1
ATOM 8574 N N . LEU B 2 415 ? 134.242 165.791 116.878 1.00 90.56 415 LEU B N 1
ATOM 8575 C CA . LEU B 2 415 ? 133.791 164.415 117.049 1.00 90.56 415 LEU B CA 1
ATOM 8576 C C . LEU B 2 415 ? 132.429 164.372 117.724 1.00 90.56 415 LEU B C 1
ATOM 8577 O O . LEU B 2 415 ? 131.546 163.610 117.309 1.00 90.56 415 LEU B O 1
ATOM 8582 N N . THR B 2 416 ? 132.227 165.216 118.741 1.00 92.14 416 THR B N 1
ATOM 8583 C CA . THR B 2 416 ? 130.940 165.251 119.427 1.00 92.14 416 THR B CA 1
ATOM 8584 C C . THR B 2 416 ? 129.808 165.516 118.445 1.00 92.14 416 THR B C 1
ATOM 8585 O O . THR B 2 416 ? 128.733 164.912 118.548 1.00 92.14 416 THR B O 1
ATOM 8589 N N . LEU B 2 417 ? 130.043 166.398 117.469 1.00 96.99 417 LEU B N 1
ATOM 8590 C CA . LEU B 2 417 ? 129.037 166.644 116.442 1.00 96.99 417 LEU B CA 1
ATOM 8591 C C . LEU B 2 417 ? 128.690 165.349 115.718 1.00 96.99 417 LEU B C 1
ATOM 8592 O O . LEU B 2 417 ? 127.515 164.978 115.609 1.00 96.99 417 LEU B O 1
ATOM 8597 N N . SER B 2 418 ? 129.711 164.622 115.254 1.00 97.11 418 SER B N 1
ATOM 8598 C CA . SER B 2 418 ? 129.464 163.338 114.611 1.00 97.11 418 SER B CA 1
ATOM 8599 C C . SER B 2 418 ? 128.873 162.325 115.580 1.00 97.11 418 SER B C 1
ATOM 8600 O O . SER B 2 418 ? 128.245 161.355 115.141 1.00 97.11 418 SER B O 1
ATOM 8603 N N . LEU B 2 419 ? 129.048 162.533 116.882 1.00 94.20 419 LEU B N 1
ATOM 8604 C CA . LEU B 2 419 ? 128.459 161.670 117.895 1.00 94.20 419 LEU B CA 1
ATOM 8605 C C . LEU B 2 419 ? 127.085 162.144 118.346 1.00 94.20 419 LEU B C 1
ATOM 8606 O O . LEU B 2 419 ? 126.518 161.555 119.273 1.00 94.20 419 LEU B O 1
ATOM 8611 N N . PHE B 2 420 ? 126.534 163.186 117.723 1.00 99.21 420 PHE B N 1
ATOM 8612 C CA . PHE B 2 420 ? 125.222 163.693 118.106 1.00 99.21 420 PHE B CA 1
ATOM 8613 C C . PHE B 2 420 ? 124.154 163.463 117.045 1.00 99.21 420 PHE B C 1
ATOM 8614 O O . PHE B 2 420 ? 123.035 163.063 117.379 1.00 99.21 420 PHE B O 1
ATOM 8622 N N . PHE B 2 421 ? 124.469 163.702 115.772 1.00 103.42 421 PHE B N 1
ATOM 8623 C CA . PHE B 2 421 ? 123.478 163.585 114.708 1.00 103.42 421 PHE B CA 1
ATOM 8624 C C . PHE B 2 421 ? 123.508 162.215 114.037 1.00 103.42 421 PHE B C 1
ATOM 8625 O O . PHE B 2 421 ? 122.457 161.606 113.818 1.00 103.42 421 PHE B O 1
ATOM 8633 N N . TRP B 2 422 ? 124.698 161.721 113.705 1.00 104.11 422 TRP B N 1
ATOM 8634 C CA . TRP B 2 422 ? 124.812 160.458 112.988 1.00 104.11 422 TRP B CA 1
ATOM 8635 C C . TRP B 2 422 ? 124.522 159.285 113.917 1.00 104.11 422 TRP B C 1
ATOM 8636 O O . TRP B 2 422 ? 125.028 159.229 115.042 1.00 104.11 422 TRP B O 1
ATOM 8647 N N . ALA B 2 423 ? 123.705 158.347 113.442 1.00 108.07 423 ALA B N 1
ATOM 8648 C CA . ALA B 2 423 ? 123.347 157.154 114.203 1.00 108.07 423 ALA B CA 1
ATOM 8649 C C . ALA B 2 423 ? 123.498 155.940 113.296 1.00 108.07 423 ALA B C 1
ATOM 8650 O O . ALA B 2 423 ? 122.774 155.832 112.285 1.00 108.07 423 ALA B O 1
ATOM 8652 N N . PRO B 2 424 ? 124.401 155.013 113.600 1.00 108.62 424 PRO B N 1
ATOM 8653 C CA . PRO B 2 424 ? 124.578 153.842 112.738 1.00 108.62 424 PRO B CA 1
ATOM 8654 C C . PRO B 2 424 ? 123.484 152.807 112.946 1.00 108.62 424 PRO B C 1
ATOM 8655 O O . PRO B 2 424 ? 122.932 152.652 114.038 1.00 108.62 424 PRO B O 1
ATOM 8659 N N . ALA B 2 425 ? 123.175 152.091 111.865 1.00 108.69 425 ALA B N 1
ATOM 8660 C CA . ALA B 2 425 ? 122.171 151.038 111.930 1.00 108.69 425 ALA B CA 1
ATOM 8661 C C . ALA B 2 425 ? 122.789 149.756 112.486 1.00 108.69 425 ALA B C 1
ATOM 8662 O O . ALA B 2 425 ? 123.904 149.388 112.107 1.00 108.69 425 ALA B O 1
ATOM 8664 N N . PRO B 2 426 ? 122.089 149.060 113.383 1.00 106.06 426 PRO B N 1
ATOM 8665 C CA . PRO B 2 426 ? 122.672 147.863 114.005 1.00 106.06 426 PRO B CA 1
ATOM 8666 C C . PRO B 2 426 ? 122.704 146.657 113.078 1.00 106.06 426 PRO B C 1
ATOM 8667 O O . PRO B 2 426 ? 123.684 145.907 113.066 1.00 106.06 426 PRO B O 1
ATOM 8671 N N . ARG B 2 427 ? 121.643 146.456 112.301 1.00 106.97 427 ARG B N 1
ATOM 8672 C CA . ARG B 2 427 ? 121.526 145.276 111.444 1.00 106.97 427 ARG B CA 1
ATOM 8673 C C . ARG B 2 427 ? 122.044 145.539 110.032 1.00 106.97 427 ARG B C 1
ATOM 8674 O O . ARG B 2 427 ? 121.345 145.316 109.044 1.00 106.97 427 ARG B O 1
ATOM 8682 N N . VAL B 2 428 ? 123.286 146.011 109.928 1.00 109.74 428 VAL B N 1
ATOM 8683 C CA . VAL B 2 428 ? 123.914 146.242 108.632 1.00 109.74 428 VAL B CA 1
ATOM 8684 C C . VAL B 2 428 ? 125.420 146.280 108.840 1.00 109.74 428 VAL B C 1
ATOM 8685 O O . VAL B 2 428 ? 125.905 146.681 109.901 1.00 109.74 428 VAL B O 1
ATOM 8689 N N . LEU B 2 429 ? 126.160 145.843 107.824 1.00 108.00 429 LEU B N 1
ATOM 8690 C CA . LEU B 2 429 ? 127.617 145.858 107.823 1.00 108.00 429 LEU B CA 1
ATOM 8691 C C . LEU B 2 429 ? 128.144 146.639 106.626 1.00 108.00 429 LEU B C 1
ATOM 8692 O O . LEU B 2 429 ? 129.096 146.228 105.958 1.00 108.00 429 LEU B O 1
ATOM 8697 N N . GLN B 2 430 ? 127.524 147.784 106.342 1.00 106.80 430 GLN B N 1
ATOM 8698 C CA . GLN B 2 430 ? 127.883 148.582 105.175 1.00 106.80 430 GLN B CA 1
ATOM 8699 C C . GLN B 2 430 ? 129.205 149.309 105.386 1.00 106.80 430 GLN B C 1
ATOM 8700 O O . GLN B 2 430 ? 130.223 148.940 104.792 1.00 106.80 430 GLN B O 1
ATOM 8706 N N . HIS B 2 431 ? 129.204 150.334 106.234 1.00 104.29 431 HIS B N 1
ATOM 8707 C CA . HIS B 2 431 ? 130.376 151.169 106.478 1.00 104.29 431 HIS B CA 1
ATOM 8708 C C . HIS B 2 431 ? 130.957 150.811 107.840 1.00 104.29 431 HIS B C 1
ATOM 8709 O O . HIS B 2 431 ? 130.328 151.057 108.875 1.00 104.29 431 HIS B O 1
ATOM 8716 N N . SER B 2 432 ? 132.159 150.228 107.838 1.00 100.82 432 SER B N 1
ATOM 8717 C CA . SER B 2 432 ? 132.854 149.882 109.068 1.00 100.82 432 SER B CA 1
ATOM 8718 C C . SER B 2 432 ? 134.133 150.675 109.289 1.00 100.82 432 SER B C 1
ATOM 8719 O O . SER B 2 432 ? 134.616 150.727 110.424 1.00 100.82 432 SER B O 1
ATOM 8722 N N . TRP B 2 433 ? 134.688 151.289 108.242 1.00 101.13 433 TRP B N 1
ATOM 8723 C CA . TRP B 2 433 ? 135.912 152.066 108.394 1.00 101.13 433 TRP B CA 1
ATOM 8724 C C . TRP B 2 433 ? 135.684 153.368 109.150 1.00 101.13 433 TRP B C 1
ATOM 8725 O O . TRP B 2 433 ? 136.632 153.903 109.735 1.00 101.13 433 TRP B O 1
ATOM 8736 N N . ILE B 2 434 ? 134.454 153.887 109.154 1.00 96.84 434 ILE B N 1
ATOM 8737 C CA . ILE B 2 434 ? 134.176 155.117 109.888 1.00 96.84 434 ILE B CA 1
ATOM 8738 C C . ILE B 2 434 ? 134.345 154.900 111.386 1.00 96.84 434 ILE B C 1
ATOM 8739 O O . ILE B 2 434 ? 134.744 155.819 112.111 1.00 96.84 434 ILE B O 1
ATOM 8744 N N . PHE B 2 435 ? 134.050 153.693 111.874 1.00 93.42 435 PHE B N 1
ATOM 8745 C CA . PHE B 2 435 ? 134.246 153.401 113.290 1.00 93.42 435 PHE B CA 1
ATOM 8746 C C . PHE B 2 435 ? 135.717 153.511 113.671 1.00 93.42 435 PHE B C 1
ATOM 8747 O O . PHE B 2 435 ? 136.065 154.160 114.663 1.00 93.42 435 PHE B O 1
ATOM 8755 N N . TYR B 2 436 ? 136.597 152.886 112.884 1.00 88.65 436 TYR B N 1
ATOM 8756 C CA . TYR B 2 436 ? 138.029 153.005 113.137 1.00 88.65 436 TYR B CA 1
ATOM 8757 C C . TYR B 2 436 ? 138.510 154.438 112.947 1.00 88.65 436 TYR B C 1
ATOM 8758 O O . TYR B 2 436 ? 139.430 154.877 113.642 1.00 88.65 436 TYR B O 1
ATOM 8767 N N . PHE B 2 437 ? 137.891 155.180 112.025 1.00 90.12 437 PHE B N 1
ATOM 8768 C CA . PHE B 2 437 ? 138.246 156.582 111.824 1.00 90.12 437 PHE B CA 1
ATOM 8769 C C . PHE B 2 437 ? 137.975 157.400 113.083 1.00 90.12 437 PHE B C 1
ATOM 8770 O O . PHE B 2 437 ? 138.856 158.116 113.581 1.00 90.12 437 PHE B O 1
ATOM 8778 N N . VAL B 2 438 ? 136.752 157.305 113.610 1.00 86.54 438 VAL B N 1
ATOM 8779 C CA . VAL B 2 438 ? 136.410 158.033 114.829 1.00 86.54 438 VAL B CA 1
ATOM 8780 C C . VAL B 2 438 ? 137.226 157.527 116.011 1.00 86.54 438 VAL B C 1
ATOM 8781 O O . VAL B 2 438 ? 137.602 158.311 116.890 1.00 86.54 438 VAL B O 1
ATOM 8785 N N . ALA B 2 439 ? 137.523 156.225 116.057 1.00 84.29 439 ALA B N 1
ATOM 8786 C CA . ALA B 2 439 ? 138.340 155.691 117.142 1.00 84.29 439 ALA B CA 1
ATOM 8787 C C . ALA B 2 439 ? 139.740 156.289 117.116 1.00 84.29 439 ALA B C 1
ATOM 8788 O O . ALA B 2 439 ? 140.273 156.703 118.152 1.00 84.29 439 ALA B O 1
ATOM 8790 N N . ALA B 2 440 ? 140.348 156.354 115.928 1.00 83.49 440 ALA B N 1
ATOM 8791 C CA . ALA B 2 440 ? 141.676 156.942 115.806 1.00 83.49 440 ALA B CA 1
ATOM 8792 C C . ALA B 2 440 ? 141.654 158.424 116.154 1.00 83.49 440 ALA B C 1
ATOM 8793 O O . ALA B 2 440 ? 142.557 158.919 116.837 1.00 83.49 440 ALA B O 1
ATOM 8795 N N . LEU B 2 441 ? 140.626 159.148 115.702 1.00 84.46 441 LEU B N 1
ATOM 8796 C CA . LEU B 2 441 ? 140.547 160.575 116.009 1.00 84.46 441 LEU B CA 1
ATOM 8797 C C . LEU B 2 441 ? 140.370 160.815 117.504 1.00 84.46 441 LEU B C 1
ATOM 8798 O O . LEU B 2 441 ? 140.983 161.731 118.069 1.00 84.46 441 LEU B O 1
ATOM 8803 N N . TRP B 2 442 ? 139.540 160.003 118.162 1.00 81.51 442 TRP B N 1
ATOM 8804 C CA . TRP B 2 442 ? 139.367 160.140 119.602 1.00 81.51 442 TRP B CA 1
ATOM 8805 C C . TRP B 2 442 ? 140.648 159.783 120.341 1.00 81.51 442 TRP B C 1
ATOM 8806 O O . TRP B 2 442 ? 140.972 160.403 121.358 1.00 81.51 442 TRP B O 1
ATOM 8817 N N . GLY B 2 443 ? 141.392 158.792 119.844 1.00 81.58 443 GLY B N 1
ATOM 8818 C CA . GLY B 2 443 ? 142.687 158.493 120.433 1.00 81.58 443 GLY B CA 1
ATOM 8819 C C . GLY B 2 443 ? 143.660 159.648 120.305 1.00 81.58 443 GLY B C 1
ATOM 8820 O O . GLY B 2 443 ? 144.366 159.986 121.260 1.00 81.58 443 GLY B O 1
ATOM 8821 N N . VAL B 2 444 ? 143.710 160.268 119.123 1.00 81.92 444 VAL B N 1
ATOM 8822 C CA . VAL B 2 444 ? 144.544 161.453 118.928 1.00 81.92 444 VAL B CA 1
ATOM 8823 C C . VAL B 2 444 ? 144.171 162.539 119.927 1.00 81.92 444 VAL B C 1
ATOM 8824 O O . VAL B 2 444 ? 145.032 163.084 120.631 1.00 81.92 444 VAL B O 1
ATOM 8828 N N . GLY B 2 445 ? 142.880 162.866 120.003 1.00 81.59 445 GLY B N 1
ATOM 8829 C CA . GLY B 2 445 ? 142.446 163.914 120.912 1.00 81.59 445 GLY B CA 1
ATOM 8830 C C . GLY B 2 445 ? 142.757 163.601 122.364 1.00 81.59 445 GLY B C 1
ATOM 8831 O O . GLY B 2 445 ? 143.256 164.457 123.100 1.00 81.59 445 GLY B O 1
ATOM 8832 N N . SER B 2 446 ? 142.485 162.365 122.789 1.00 79.42 446 SER B N 1
ATOM 8833 C CA . SER B 2 446 ? 142.698 161.986 124.181 1.00 79.42 446 SER B CA 1
ATOM 8834 C C . SER B 2 446 ? 144.176 162.022 124.543 1.00 79.42 446 SER B C 1
ATOM 8835 O O . SER B 2 446 ? 144.554 162.551 125.594 1.00 79.42 446 SER B O 1
ATOM 8838 N N . ALA B 2 447 ? 145.031 161.458 123.685 1.00 78.90 447 ALA B N 1
ATOM 8839 C CA . ALA B 2 447 ? 146.460 161.459 123.974 1.00 78.90 447 ALA B CA 1
ATOM 8840 C C . ALA B 2 447 ? 147.019 162.874 123.987 1.00 78.90 447 ALA B C 1
ATOM 8841 O O . ALA B 2 447 ? 147.817 163.225 124.866 1.00 78.90 447 ALA B O 1
ATOM 8843 N N . LEU B 2 448 ? 146.610 163.706 123.023 1.00 80.23 448 LEU B N 1
ATOM 8844 C CA . LEU B 2 448 ? 147.077 165.087 122.995 1.00 80.23 448 LEU B CA 1
ATOM 8845 C C . LEU B 2 448 ? 146.657 165.831 124.255 1.00 80.23 448 LEU B C 1
ATOM 8846 O O . LEU B 2 448 ? 147.469 166.519 124.883 1.00 80.23 448 LEU B O 1
ATOM 8851 N N . ASN B 2 449 ? 145.388 165.691 124.651 1.00 77.23 449 ASN B N 1
ATOM 8852 C CA . ASN B 2 449 ? 144.907 166.382 125.842 1.00 77.23 449 ASN B CA 1
ATOM 8853 C C . ASN B 2 449 ? 145.621 165.891 127.095 1.00 77.23 449 ASN B C 1
ATOM 8854 O O . ASN B 2 449 ? 145.995 166.694 127.957 1.00 77.23 449 ASN B O 1
ATOM 8859 N N . LYS B 2 450 ? 145.822 164.577 127.214 1.00 77.81 450 LYS B N 1
ATOM 8860 C CA . LYS B 2 450 ? 146.471 164.034 128.402 1.00 77.81 450 LYS B CA 1
ATOM 8861 C C . LYS B 2 450 ? 147.917 164.504 128.502 1.00 77.81 450 LYS B C 1
ATOM 8862 O O . LYS B 2 450 ? 148.365 164.941 129.571 1.00 77.81 450 LYS B O 1
ATOM 8868 N N . THR B 2 451 ? 148.666 164.429 127.397 1.00 79.66 451 THR B N 1
ATOM 8869 C CA . THR B 2 451 ? 150.056 164.868 127.438 1.00 79.66 451 THR B CA 1
ATOM 8870 C C . THR B 2 451 ? 150.162 166.376 127.639 1.00 79.66 451 THR B C 1
ATOM 8871 O O . THR B 2 451 ? 151.097 166.842 128.301 1.00 79.66 451 THR B O 1
ATOM 8875 N N . GLY B 2 452 ? 149.203 167.150 127.124 1.00 82.69 452 GLY B N 1
ATOM 8876 C CA . GLY B 2 452 ? 149.217 168.580 127.374 1.00 82.69 452 GLY B CA 1
ATOM 8877 C C . GLY B 2 452 ? 148.938 168.913 128.825 1.00 82.69 452 GLY B C 1
ATOM 8878 O O . GLY B 2 452 ? 149.601 169.773 129.411 1.00 82.69 452 GLY B O 1
ATOM 8879 N N . LEU B 2 453 ? 147.952 168.240 129.425 1.00 80.70 453 LEU B N 1
ATOM 8880 C CA . LEU B 2 453 ? 147.700 168.401 130.853 1.00 80.70 453 LEU B CA 1
ATOM 8881 C C . LEU B 2 453 ? 148.933 168.049 131.671 1.00 80.70 453 LEU B C 1
ATOM 8882 O O . LEU B 2 453 ? 149.309 168.784 132.591 1.00 80.70 453 LEU B O 1
ATOM 8887 N N . SER B 2 454 ? 149.578 166.927 131.344 1.00 83.25 454 SER B N 1
ATOM 8888 C CA . SER B 2 454 ? 150.762 166.501 132.081 1.00 83.25 454 SER B CA 1
ATOM 8889 C C . SER B 2 454 ? 151.884 167.525 131.970 1.00 83.25 454 SER B C 1
ATOM 8890 O O . SER B 2 454 ? 152.495 167.909 132.976 1.00 83.25 454 SER B O 1
ATOM 8893 N N . THR B 2 455 ? 152.173 167.982 130.747 1.00 86.26 455 THR B N 1
ATOM 8894 C CA . THR B 2 455 ? 153.263 168.930 130.555 1.00 86.26 455 THR B CA 1
ATOM 8895 C C . THR B 2 455 ? 152.963 170.274 131.207 1.00 86.26 455 THR B C 1
ATOM 8896 O O . THR B 2 455 ? 153.857 170.883 131.805 1.00 86.26 455 THR B O 1
ATOM 8900 N N . LEU B 2 456 ? 151.714 170.741 131.132 1.00 82.62 456 LEU B N 1
ATOM 8901 C CA . LEU B 2 456 ? 151.361 172.002 131.773 1.00 82.62 456 LEU B CA 1
ATOM 8902 C C . LEU B 2 456 ? 151.446 171.892 133.289 1.00 82.62 456 LEU B C 1
ATOM 8903 O O . LEU B 2 456 ? 151.920 172.818 133.958 1.00 82.62 456 LEU B O 1
ATOM 8908 N N . LEU B 2 457 ? 151.005 170.763 133.851 1.00 84.59 457 LEU B N 1
ATOM 8909 C CA . LEU B 2 457 ? 151.068 170.590 135.296 1.00 84.59 457 LEU B CA 1
ATOM 8910 C C . LEU B 2 457 ? 152.504 170.440 135.776 1.00 84.59 457 LEU B C 1
ATOM 8911 O O . LEU B 2 457 ? 152.822 170.826 136.907 1.00 84.59 457 LEU B O 1
ATOM 8916 N N . GLY B 2 458 ? 153.382 169.885 134.937 1.00 91.03 458 GLY B N 1
ATOM 8917 C CA . GLY B 2 458 ? 154.787 169.815 135.292 1.00 91.03 458 GLY B CA 1
ATOM 8918 C C . GLY B 2 458 ? 155.518 171.130 135.129 1.00 91.03 458 GLY B C 1
ATOM 8919 O O . GLY B 2 458 ? 156.506 171.380 135.826 1.00 91.03 458 GLY B O 1
ATOM 8920 N N . ILE B 2 459 ? 155.054 171.983 134.214 1.00 91.54 459 ILE B N 1
ATOM 8921 C CA . ILE B 2 459 ? 155.715 173.266 133.996 1.00 91.54 459 ILE B CA 1
ATOM 8922 C C . ILE B 2 459 ? 155.276 174.294 135.033 1.00 91.54 459 ILE B C 1
ATOM 8923 O O . ILE B 2 459 ? 156.106 175.029 135.579 1.00 91.54 459 ILE B O 1
ATOM 8928 N N . LEU B 2 460 ? 153.973 174.362 135.329 1.00 92.73 460 LEU B N 1
ATOM 8929 C CA . LEU B 2 460 ? 153.480 175.387 136.247 1.00 92.73 460 LEU B CA 1
ATOM 8930 C C . LEU B 2 460 ? 154.020 175.205 137.660 1.00 92.73 460 LEU B C 1
ATOM 8931 O O . LEU B 2 460 ? 154.184 176.191 138.387 1.00 92.73 460 LEU B O 1
ATOM 8936 N N . TYR B 2 461 ? 154.299 173.970 138.069 1.00 97.76 461 TYR B N 1
ATOM 8937 C CA . TYR B 2 461 ? 154.816 173.692 139.403 1.00 97.76 461 TYR B CA 1
ATOM 8938 C C . TYR B 2 461 ? 156.121 172.925 139.267 1.00 97.76 461 TYR B C 1
ATOM 8939 O O . TYR B 2 461 ? 156.146 171.836 138.686 1.00 97.76 461 TYR B O 1
ATOM 8948 N N . GLU B 2 462 ? 157.202 173.495 139.802 1.00 108.94 462 GLU B N 1
ATOM 8949 C CA . GLU B 2 462 ? 158.523 172.893 139.707 1.00 108.94 462 GLU B CA 1
ATOM 8950 C C . GLU B 2 462 ? 159.034 172.326 141.022 1.00 108.94 462 GLU B C 1
ATOM 8951 O O . GLU B 2 462 ? 160.017 171.580 141.010 1.00 108.94 462 GLU B O 1
ATOM 8957 N N . ASP B 2 463 ? 158.402 172.657 142.144 1.00 106.59 463 ASP B N 1
ATOM 8958 C CA . ASP B 2 463 ? 158.860 172.168 143.433 1.00 106.59 463 ASP B CA 1
ATOM 8959 C C . ASP B 2 463 ? 158.306 170.769 143.694 1.00 106.59 463 ASP B C 1
ATOM 8960 O O . ASP B 2 463 ? 157.234 170.395 143.212 1.00 106.59 463 ASP B O 1
ATOM 8965 N N . LYS B 2 464 ? 159.054 169.996 144.485 1.00 105.06 464 LYS B N 1
ATOM 8966 C CA . LYS B 2 464 ? 158.711 168.593 144.701 1.00 105.06 464 LYS B CA 1
ATOM 8967 C C . LYS B 2 464 ? 157.384 168.444 145.437 1.00 105.06 464 LYS B C 1
ATOM 8968 O O . LYS B 2 464 ? 156.513 167.671 145.015 1.00 105.06 464 LYS B O 1
ATOM 8974 N N . GLU B 2 465 ? 157.207 169.168 146.547 1.00 103.34 465 GLU B N 1
ATOM 8975 C CA . GLU B 2 465 ? 155.939 169.087 147.265 1.00 103.34 465 GLU B CA 1
ATOM 8976 C C . GLU B 2 465 ? 154.799 169.653 146.428 1.00 103.34 465 GLU B C 1
ATOM 8977 O O . GLU B 2 465 ? 153.684 169.120 146.448 1.00 103.34 465 GLU B O 1
ATOM 8983 N N . ARG B 2 466 ? 155.063 170.720 145.668 1.00 101.95 466 ARG B N 1
ATOM 8984 C CA . ARG B 2 466 ? 154.056 171.246 144.751 1.00 101.95 466 ARG B CA 1
ATOM 8985 C C . ARG B 2 466 ? 153.693 170.211 143.694 1.00 101.95 466 ARG B C 1
ATOM 8986 O O . ARG B 2 466 ? 152.515 170.018 143.372 1.00 101.95 466 ARG B O 1
ATOM 8994 N N . GLN B 2 467 ? 154.704 169.542 143.136 1.00 99.15 467 GLN B N 1
ATOM 8995 C CA . GLN B 2 467 ? 154.461 168.502 142.141 1.00 99.15 467 GLN B CA 1
ATOM 8996 C C . GLN B 2 467 ? 153.559 167.415 142.707 1.00 99.15 467 GLN B C 1
ATOM 8997 O O . GLN B 2 467 ? 152.537 167.059 142.105 1.00 99.15 467 GLN B O 1
ATOM 9003 N N . ASP B 2 468 ? 153.927 166.881 143.875 1.00 94.40 468 ASP B N 1
ATOM 9004 C CA . ASP B 2 468 ? 153.151 165.813 144.498 1.00 94.40 468 ASP B CA 1
ATOM 9005 C C . ASP B 2 468 ? 151.726 166.272 144.788 1.00 94.40 468 ASP B C 1
ATOM 9006 O O . ASP B 2 468 ? 150.762 165.557 144.496 1.00 94.40 468 ASP B O 1
ATOM 9011 N N . PHE B 2 469 ? 151.575 167.478 145.344 1.00 96.08 469 PHE B N 1
ATOM 9012 C CA . PHE B 2 469 ? 150.254 167.978 145.713 1.00 96.08 469 PHE B CA 1
ATOM 9013 C C . PHE B 2 469 ? 149.361 168.136 144.489 1.00 96.08 469 PHE B C 1
ATOM 9014 O O . PHE B 2 469 ? 148.220 167.655 144.471 1.00 96.08 469 PHE B O 1
ATOM 9022 N N . ILE B 2 470 ? 149.860 168.816 143.455 1.00 93.94 470 ILE B N 1
ATOM 9023 C CA . ILE B 2 470 ? 149.039 169.071 142.276 1.00 93.94 470 ILE B CA 1
ATOM 9024 C C . ILE B 2 470 ? 148.721 167.772 141.547 1.00 93.94 470 ILE B C 1
ATOM 9025 O O . ILE B 2 470 ? 147.602 167.586 141.056 1.00 93.94 470 ILE B O 1
ATOM 9030 N N . PHE B 2 471 ? 149.684 166.847 141.471 1.00 86.94 471 PHE B N 1
ATOM 9031 C CA . PHE B 2 471 ? 149.405 165.563 140.836 1.00 86.94 471 PHE B CA 1
ATOM 9032 C C . PHE B 2 471 ? 148.357 164.782 141.620 1.00 86.94 471 PHE B C 1
ATOM 9033 O O . PHE B 2 471 ? 147.467 164.158 141.029 1.00 86.94 471 PHE B O 1
ATOM 9041 N N . THR B 2 472 ? 148.431 164.828 142.953 1.00 86.22 472 THR B N 1
ATOM 9042 C CA . THR B 2 472 ? 147.447 164.137 143.778 1.00 86.22 472 THR B CA 1
ATOM 9043 C C . THR B 2 472 ? 146.053 164.712 143.567 1.00 86.22 472 THR B C 1
ATOM 9044 O O . THR B 2 472 ? 145.083 163.966 143.401 1.00 86.22 472 THR B O 1
ATOM 9048 N N . ILE B 2 473 ? 145.934 166.043 143.569 1.00 83.93 473 ILE B N 1
ATOM 9049 C CA . ILE B 2 473 ? 144.624 166.664 143.374 1.00 83.93 473 ILE B CA 1
ATOM 9050 C C . ILE B 2 473 ? 144.083 166.363 141.980 1.00 83.93 473 ILE B C 1
ATOM 9051 O O . ILE B 2 473 ? 142.895 166.054 141.815 1.00 83.93 473 ILE B O 1
ATOM 9056 N N . TYR B 2 474 ? 144.939 166.442 140.958 1.00 79.60 474 TYR B N 1
ATOM 9057 C CA . TYR B 2 474 ? 144.497 166.158 139.596 1.00 79.60 474 TYR B CA 1
ATOM 9058 C C . TYR B 2 474 ? 144.002 164.722 139.468 1.00 79.60 474 TYR B C 1
ATOM 9059 O O . TYR B 2 474 ? 142.933 164.469 138.897 1.00 79.60 474 TYR B O 1
ATOM 9068 N N . HIS B 2 475 ? 144.759 163.764 140.006 1.00 76.89 475 HIS B N 1
ATOM 9069 C CA . HIS B 2 475 ? 144.355 162.369 139.876 1.00 76.89 475 HIS B CA 1
ATOM 9070 C C . HIS B 2 475 ? 143.138 162.053 140.737 1.00 76.89 475 HIS B C 1
ATOM 9071 O O . HIS B 2 475 ? 142.318 161.209 140.359 1.00 76.89 475 HIS B O 1
ATOM 9078 N N . TRP B 2 476 ? 142.975 162.741 141.870 1.00 80.55 476 TRP B N 1
ATOM 9079 C CA . TRP B 2 476 ? 141.766 162.558 142.664 1.00 80.55 476 TRP B CA 1
ATOM 9080 C C . TRP B 2 476 ? 140.541 163.081 141.928 1.00 80.55 476 TRP B C 1
ATOM 9081 O O . TRP B 2 476 ? 139.483 162.444 141.945 1.00 80.55 476 TRP B O 1
ATOM 9092 N N . TRP B 2 477 ? 140.659 164.244 141.282 1.00 80.07 477 TRP B N 1
ATOM 9093 C CA . TRP B 2 477 ? 139.539 164.745 140.492 1.00 80.07 477 TRP B CA 1
ATOM 9094 C C . TRP B 2 477 ? 139.249 163.840 139.301 1.00 80.07 477 TRP B C 1
ATOM 9095 O O . TRP B 2 477 ? 138.084 163.658 138.931 1.00 80.07 477 TRP B O 1
ATOM 9106 N N . GLN B 2 478 ? 140.286 163.247 138.705 1.00 76.94 478 GLN B N 1
ATOM 9107 C CA . GLN B 2 478 ? 140.063 162.280 137.633 1.00 76.94 478 GLN B CA 1
ATOM 9108 C C . GLN B 2 478 ? 139.322 161.050 138.148 1.00 76.94 478 GLN B C 1
ATOM 9109 O O . GLN B 2 478 ? 138.430 160.521 137.473 1.00 76.94 478 GLN B O 1
ATOM 9115 N N . ALA B 2 479 ? 139.675 160.583 139.348 1.00 76.12 479 ALA B N 1
ATOM 9116 C CA . ALA B 2 479 ? 138.972 159.446 139.935 1.00 76.12 479 ALA B CA 1
ATOM 9117 C C . ALA B 2 479 ? 137.526 159.798 140.263 1.00 76.12 479 ALA B C 1
ATOM 9118 O O . ALA B 2 479 ? 136.627 158.964 140.105 1.00 76.12 479 ALA B O 1
ATOM 9120 N N . VAL B 2 480 ? 137.282 161.026 140.724 1.00 77.88 480 VAL B N 1
ATOM 9121 C CA . VAL B 2 480 ? 135.912 161.464 140.979 1.00 77.88 480 VAL B CA 1
ATOM 9122 C C . VAL B 2 480 ? 135.125 161.524 139.676 1.00 77.88 480 VAL B C 1
ATOM 9123 O O . VAL B 2 480 ? 133.937 161.186 139.635 1.00 77.88 480 VAL B O 1
ATOM 9127 N N . ALA B 2 481 ? 135.776 161.946 138.590 1.00 76.92 481 ALA B N 1
ATOM 9128 C CA . ALA B 2 481 ? 135.123 161.939 137.285 1.00 76.92 481 ALA B CA 1
ATOM 9129 C C . ALA B 2 481 ? 134.777 160.519 136.849 1.00 76.92 481 ALA B C 1
ATOM 9130 O O . ALA B 2 481 ? 133.687 160.268 136.318 1.00 76.92 481 ALA B O 1
ATOM 9132 N N . ILE B 2 482 ? 135.702 159.579 137.060 1.00 77.38 482 ILE B N 1
ATOM 9133 C CA . ILE B 2 482 ? 135.436 158.177 136.743 1.00 77.38 482 ILE B CA 1
ATOM 9134 C C . ILE B 2 482 ? 134.256 157.662 137.559 1.00 77.38 482 ILE B C 1
ATOM 9135 O O . ILE B 2 482 ? 133.379 156.961 137.040 1.00 77.38 482 ILE B O 1
ATOM 9140 N N . PHE B 2 483 ? 134.213 158.011 138.846 1.00 78.64 483 PHE B N 1
ATOM 9141 C CA . PHE B 2 483 ? 133.121 157.572 139.711 1.00 78.64 483 PHE B CA 1
ATOM 9142 C C . PHE B 2 483 ? 131.791 158.181 139.279 1.00 78.64 483 PHE B C 1
ATOM 9143 O O . PHE B 2 483 ? 130.746 157.522 139.347 1.00 78.64 483 PHE B O 1
ATOM 9151 N N . VAL B 2 484 ? 131.811 159.436 138.826 1.00 79.48 484 VAL B N 1
ATOM 9152 C CA . VAL B 2 484 ? 130.590 160.082 138.356 1.00 79.48 484 VAL B CA 1
ATOM 9153 C C . VAL B 2 484 ? 130.087 159.414 137.083 1.00 79.48 484 VAL B C 1
ATOM 9154 O O . VAL B 2 484 ? 128.886 159.162 136.931 1.00 79.48 484 VAL B O 1
ATOM 9158 N N . VAL B 2 485 ? 130.995 159.112 136.149 1.00 80.23 485 VAL B N 1
ATOM 9159 C CA . VAL B 2 485 ? 130.589 158.401 134.938 1.00 80.23 485 VAL B CA 1
ATOM 9160 C C . VAL B 2 485 ? 130.065 157.014 135.285 1.00 80.23 485 VAL B C 1
ATOM 9161 O O . VAL B 2 485 ? 129.133 156.514 134.642 1.00 80.23 485 VAL B O 1
ATOM 9165 N N . TYR B 2 486 ? 130.643 156.374 136.304 1.00 81.00 486 TYR B N 1
ATOM 9166 C CA . TYR B 2 486 ? 130.100 155.109 136.788 1.00 81.00 486 TYR B CA 1
ATOM 9167 C C . TYR B 2 486 ? 128.670 155.288 137.281 1.00 81.00 486 TYR B C 1
ATOM 9168 O O . TYR B 2 486 ? 127.790 154.472 136.983 1.00 81.00 486 TYR B O 1
ATOM 9177 N N . LEU B 2 487 ? 128.421 156.356 138.043 1.00 82.74 487 LEU B N 1
ATOM 9178 C CA . LEU B 2 487 ? 127.052 156.707 138.401 1.00 82.74 487 LEU B CA 1
ATOM 9179 C C . LEU B 2 487 ? 126.241 157.149 137.192 1.00 82.74 487 LEU B C 1
ATOM 9180 O O . LEU B 2 487 ? 125.008 157.064 137.223 1.00 82.74 487 LEU B O 1
ATOM 9185 N N . GLY B 2 488 ? 126.900 157.617 136.134 1.00 88.09 488 GLY B N 1
ATOM 9186 C CA . GLY B 2 488 ? 126.242 158.027 134.914 1.00 88.09 488 GLY B CA 1
ATOM 9187 C C . GLY B 2 488 ? 125.872 156.908 133.970 1.00 88.09 488 GLY B C 1
ATOM 9188 O O . GLY B 2 488 ? 125.664 157.158 132.780 1.00 88.09 488 GLY B O 1
ATOM 9189 N N . SER B 2 489 ? 125.792 155.674 134.460 1.00 92.27 489 SER B N 1
ATOM 9190 C CA . SER B 2 489 ? 125.387 154.554 133.629 1.00 92.27 489 SER B CA 1
ATOM 9191 C C . SER B 2 489 ? 123.864 154.469 133.559 1.00 92.27 489 SER B C 1
ATOM 9192 O O . SER B 2 489 ? 123.140 155.104 134.331 1.00 92.27 489 SER B O 1
ATOM 9195 N N . SER B 2 490 ? 123.381 153.666 132.607 1.00 95.58 490 SER B N 1
ATOM 9196 C CA . SER B 2 490 ? 121.946 153.469 132.384 1.00 95.58 490 SER B CA 1
ATOM 9197 C C . SER B 2 490 ? 121.234 154.791 132.101 1.00 95.58 490 SER B C 1
ATOM 9198 O O . SER B 2 490 ? 120.053 154.958 132.412 1.00 95.58 490 SER B O 1
ATOM 9201 N N . LEU B 2 491 ? 121.953 155.739 131.508 1.00 93.51 491 LEU B N 1
ATOM 9202 C CA . LEU B 2 491 ? 121.414 157.043 131.160 1.00 93.51 491 LEU B CA 1
ATOM 9203 C C . LEU B 2 491 ? 121.041 157.090 129.684 1.00 93.51 491 LEU B C 1
ATOM 9204 O O . LEU B 2 491 ? 121.555 156.309 128.877 1.00 93.51 491 LEU B O 1
ATOM 9209 N N . PRO B 2 492 ? 120.131 157.992 129.298 1.00 93.58 492 PRO B N 1
ATOM 9210 C CA . PRO B 2 492 ? 119.757 158.071 127.873 1.00 93.58 492 PRO B CA 1
ATOM 9211 C C . PRO B 2 492 ? 120.920 158.433 126.964 1.00 93.58 492 PRO B C 1
ATOM 9212 O O . PRO B 2 492 ? 121.197 157.710 125.998 1.00 93.58 492 PRO B O 1
ATOM 9216 N N . MET B 2 493 ? 121.614 159.534 127.247 1.00 89.11 493 MET B N 1
ATOM 9217 C CA . MET B 2 493 ? 122.757 159.941 126.439 1.00 89.11 493 MET B CA 1
ATOM 9218 C C . MET B 2 493 ? 123.628 160.880 127.257 1.00 89.11 493 MET B C 1
ATOM 9219 O O . MET B 2 493 ? 123.115 161.796 127.907 1.00 89.11 493 MET B O 1
ATOM 9224 N N . LYS B 2 494 ? 124.939 160.649 127.222 1.00 86.75 494 LYS B N 1
ATOM 9225 C CA . LYS B 2 494 ? 125.904 161.467 127.943 1.00 86.75 494 LYS B CA 1
ATOM 9226 C C . LYS B 2 494 ? 126.653 162.429 127.029 1.00 86.75 494 LYS B C 1
ATOM 9227 O O . LYS B 2 494 ? 127.731 162.906 127.398 1.00 86.75 494 LYS B O 1
ATOM 9233 N N . ALA B 2 495 ? 126.108 162.722 125.846 1.00 86.86 495 ALA B N 1
ATOM 9234 C CA . ALA B 2 495 ? 126.797 163.591 124.900 1.00 86.86 495 ALA B CA 1
ATOM 9235 C C . ALA B 2 495 ? 126.572 165.068 125.196 1.00 86.86 495 ALA B C 1
ATOM 9236 O O . ALA B 2 495 ? 127.483 165.876 124.995 1.00 86.86 495 ALA B O 1
ATOM 9238 N N . LYS B 2 496 ? 125.379 165.439 125.666 1.00 88.28 496 LYS B N 1
ATOM 9239 C CA . LYS B 2 496 ? 125.097 166.843 125.951 1.00 88.28 496 LYS B CA 1
ATOM 9240 C C . LYS B 2 496 ? 125.950 167.351 127.108 1.00 88.28 496 LYS B C 1
ATOM 9241 O O . LYS B 2 496 ? 126.531 168.442 127.037 1.00 88.28 496 LYS B O 1
ATOM 9247 N N . LEU B 2 497 ? 126.029 166.570 128.188 1.00 84.95 497 LEU B N 1
ATOM 9248 C CA . LEU B 2 497 ? 126.898 166.933 129.301 1.00 84.95 497 LEU B CA 1
ATOM 9249 C C . LEU B 2 497 ? 128.350 167.023 128.852 1.00 84.95 497 LEU B C 1
ATOM 9250 O O . LEU B 2 497 ? 129.073 167.950 129.238 1.00 84.95 497 LEU B O 1
ATOM 9255 N N . ALA B 2 498 ? 128.786 166.080 128.011 1.00 84.93 498 ALA B N 1
ATOM 9256 C CA . ALA B 2 498 ? 130.162 166.098 127.528 1.00 84.93 498 ALA B CA 1
ATOM 9257 C C . ALA B 2 498 ? 130.451 167.358 126.723 1.00 84.93 498 ALA B C 1
ATOM 9258 O O . ALA B 2 498 ? 131.470 168.020 126.946 1.00 84.93 498 ALA B O 1
ATOM 9260 N N . VAL B 2 499 ? 129.557 167.721 125.799 1.00 86.73 499 VAL B N 1
ATOM 9261 C CA . VAL B 2 499 ? 129.832 168.873 124.944 1.00 86.73 499 VAL B CA 1
ATOM 9262 C C . VAL B 2 499 ? 129.755 170.165 125.748 1.00 86.73 499 VAL B C 1
ATOM 9263 O O . VAL B 2 499 ? 130.558 171.086 125.540 1.00 86.73 499 VAL B O 1
ATOM 9267 N N . LEU B 2 500 ? 128.820 170.252 126.700 1.00 87.55 500 LEU B N 1
ATOM 9268 C CA . LEU B 2 500 ? 128.761 171.448 127.533 1.00 87.55 500 LEU B CA 1
ATOM 9269 C C . LEU B 2 500 ? 130.010 171.568 128.396 1.00 87.55 500 LEU B C 1
ATOM 9270 O O . LEU B 2 500 ? 130.502 172.676 128.635 1.00 87.55 500 LEU B O 1
ATOM 9275 N N . LEU B 2 501 ? 130.563 170.438 128.842 1.00 86.67 501 LEU B N 1
ATOM 9276 C CA . LEU B 2 501 ? 131.785 170.493 129.635 1.00 86.67 501 LEU B CA 1
ATOM 9277 C C . LEU B 2 501 ? 132.981 170.896 128.775 1.00 86.67 501 LEU B C 1
ATOM 9278 O O . LEU B 2 501 ? 133.840 171.667 129.220 1.00 86.67 501 LEU B O 1
ATOM 9283 N N . VAL B 2 502 ? 133.048 170.398 127.535 1.00 86.03 502 VAL B N 1
ATOM 9284 C CA . VAL B 2 502 ? 134.142 170.797 126.651 1.00 86.03 502 VAL B CA 1
ATOM 9285 C C . VAL B 2 502 ? 134.054 172.278 126.309 1.00 86.03 502 VAL B C 1
ATOM 9286 O O . VAL B 2 502 ? 135.083 172.952 126.177 1.00 86.03 502 VAL B O 1
ATOM 9290 N N . THR B 2 503 ? 132.841 172.820 126.185 1.00 89.62 503 THR B N 1
ATOM 9291 C CA . THR B 2 503 ? 132.714 174.246 125.904 1.00 89.62 503 THR B CA 1
ATOM 9292 C C . THR B 2 503 ? 132.934 175.095 127.150 1.00 89.62 503 THR B C 1
ATOM 9293 O O . THR B 2 503 ? 133.345 176.255 127.038 1.00 89.62 503 THR B O 1
ATOM 9297 N N . LEU B 2 504 ? 132.670 174.543 128.337 1.00 92.74 504 LEU B N 1
ATOM 9298 C CA . LEU B 2 504 ? 132.969 175.264 129.569 1.00 92.74 504 LEU B CA 1
ATOM 9299 C C . LEU B 2 504 ? 134.465 175.299 129.848 1.00 92.74 504 LEU B C 1
ATOM 9300 O O . LEU B 2 504 ? 134.966 176.278 130.414 1.00 92.74 504 LEU B O 1
ATOM 9305 N N . VAL B 2 505 ? 135.195 174.251 129.460 1.00 93.27 505 VAL B N 1
ATOM 9306 C CA . VAL B 2 505 ? 136.635 174.220 129.692 1.00 93.27 505 VAL B CA 1
ATOM 9307 C C . VAL B 2 505 ? 137.428 174.950 128.612 1.00 93.27 505 VAL B C 1
ATOM 9308 O O . VAL B 2 505 ? 138.414 175.630 128.935 1.00 93.27 505 VAL B O 1
ATOM 9312 N N . ALA B 2 506 ? 137.024 174.942 127.341 1.00 95.89 506 ALA B N 1
ATOM 9313 C CA . ALA B 2 506 ? 137.798 175.691 126.312 1.00 95.89 506 ALA B CA 1
ATOM 9314 C C . ALA B 2 506 ? 137.976 177.187 126.677 1.00 95.89 506 ALA B C 1
ATOM 9315 O O . ALA B 2 506 ? 139.111 177.701 126.844 1.00 95.89 506 ALA B O 1
ATOM 9317 N N . ALA B 2 507 ? 136.851 177.825 126.963 1.00 99.77 507 ALA B N 1
ATOM 9318 C CA . ALA B 2 507 ? 136.885 179.208 127.380 1.00 99.77 507 ALA B CA 1
ATOM 9319 C C . ALA B 2 507 ? 137.662 179.306 128.690 1.00 99.77 507 ALA B C 1
ATOM 9320 O O . ALA B 2 507 ? 138.546 180.138 128.815 1.00 99.77 507 ALA B O 1
ATOM 9322 N N . ALA B 2 508 ? 137.402 178.402 129.629 1.00 101.29 508 ALA B N 1
ATOM 9323 C CA . ALA B 2 508 ? 138.087 178.448 130.918 1.00 101.29 508 ALA B CA 1
ATOM 9324 C C . ALA B 2 508 ? 139.593 178.265 130.794 1.00 101.29 508 ALA B C 1
ATOM 9325 O O . ALA B 2 508 ? 140.366 178.948 131.460 1.00 101.29 508 ALA B O 1
ATOM 9327 N N . ALA B 2 509 ? 140.008 177.342 129.938 1.00 105.75 509 ALA B N 1
ATOM 9328 C CA . ALA B 2 509 ? 141.420 177.065 129.754 1.00 105.75 509 ALA B CA 1
ATOM 9329 C C . ALA B 2 509 ? 142.097 178.280 129.173 1.00 105.75 509 ALA B C 1
ATOM 9330 O O . ALA B 2 509 ? 143.198 178.639 129.581 1.00 105.75 509 ALA B O 1
ATOM 9332 N N . SER B 2 510 ? 141.443 178.914 128.206 1.00 108.57 510 SER B N 1
ATOM 9333 C CA . SER B 2 510 ? 142.028 180.110 127.625 1.00 108.57 510 SER B CA 1
ATOM 9334 C C . SER B 2 510 ? 142.116 181.226 128.656 1.00 108.57 510 SER B C 1
ATOM 9335 O O . SER B 2 510 ? 143.102 181.954 128.719 1.00 108.57 510 SER B O 1
ATOM 9338 N N . TYR B 2 511 ? 141.069 181.299 129.464 1.00 109.89 511 TYR B N 1
ATOM 9339 C CA . TYR B 2 511 ? 140.915 182.262 130.535 1.00 109.89 511 TYR B CA 1
ATOM 9340 C C . TYR B 2 511 ? 142.122 182.261 131.453 1.00 109.89 511 TYR B C 1
ATOM 9341 O O . TYR B 2 511 ? 142.669 183.317 131.759 1.00 109.89 511 TYR B O 1
ATOM 9350 N N . LEU B 2 512 ? 142.544 181.079 131.889 1.00 109.03 512 LEU B N 1
ATOM 9351 C CA . LEU B 2 512 ? 143.688 180.985 132.789 1.00 109.03 512 LEU B CA 1
ATOM 9352 C C . LEU B 2 512 ? 144.950 181.558 132.156 1.00 109.03 512 LEU B C 1
ATOM 9353 O O . LEU B 2 512 ? 145.745 182.215 132.837 1.00 109.03 512 LEU B O 1
ATOM 9358 N N . TRP B 2 513 ? 145.150 181.321 130.857 1.00 118.25 513 TRP B N 1
ATOM 9359 C CA . TRP B 2 513 ? 146.359 181.795 130.193 1.00 118.25 513 TRP B CA 1
ATOM 9360 C C . TRP B 2 513 ? 146.332 183.302 129.971 1.00 118.25 513 TRP B C 1
ATOM 9361 O O . TRP B 2 513 ? 147.392 183.932 129.881 1.00 118.25 513 TRP B O 1
ATOM 9372 N N . MET B 2 514 ? 145.141 183.898 129.884 1.00 119.19 514 MET B N 1
ATOM 9373 C CA . MET B 2 514 ? 145.045 185.325 129.601 1.00 119.19 514 MET B CA 1
ATOM 9374 C C . MET B 2 514 ? 145.416 186.187 130.801 1.00 119.19 514 MET B C 1
ATOM 9375 O O . MET B 2 514 ? 145.647 187.389 130.635 1.00 119.19 514 MET B O 1
ATOM 9380 N N . GLU B 2 515 ? 145.478 185.608 132.000 1.00 117.43 515 GLU B N 1
ATOM 9381 C CA . GLU B 2 515 ? 145.855 186.358 133.190 1.00 117.43 515 GLU B CA 1
ATOM 9382 C C . GLU B 2 515 ? 147.306 186.145 133.600 1.00 117.43 515 GLU B C 1
ATOM 9383 O O . GLU B 2 515 ? 147.838 186.945 134.378 1.00 117.43 515 GLU B O 1
ATOM 9389 N N . GLN B 2 516 ? 147.952 185.085 133.110 1.00 118.37 516 GLN B N 1
ATOM 9390 C CA . GLN B 2 516 ? 149.357 184.868 133.437 1.00 118.37 516 GLN B CA 1
ATOM 9391 C C . GLN B 2 516 ? 150.264 185.816 132.664 1.00 118.37 516 GLN B C 1
ATOM 9392 O O . GLN B 2 516 ? 151.390 186.086 133.098 1.00 118.37 516 GLN B O 1
ATOM 9398 N N . LYS B 2 517 ? 149.797 186.327 131.524 1.00 122.47 517 LYS B N 1
ATOM 9399 C CA . LYS B 2 517 ? 150.601 187.256 130.738 1.00 122.47 517 LYS B CA 1
ATOM 9400 C C . LYS B 2 517 ? 150.570 188.668 131.308 1.00 122.47 517 LYS B C 1
ATOM 9401 O O . LYS B 2 517 ? 151.538 189.418 131.142 1.00 122.47 517 LYS B O 1
ATOM 9407 N N . LEU B 2 518 ? 149.481 189.048 131.975 1.00 124.16 518 LEU B N 1
ATOM 9408 C CA . LEU B 2 518 ? 149.358 190.376 132.562 1.00 124.16 518 LEU B CA 1
ATOM 9409 C C . LEU B 2 518 ? 149.957 190.466 133.962 1.00 124.16 518 LEU B C 1
ATOM 9410 O O . LEU B 2 518 ? 149.803 191.505 134.615 1.00 124.16 518 LEU B O 1
ATOM 9415 N N . GLN B 2 519 ? 150.630 189.409 134.425 1.00 125.50 519 GLN B N 1
ATOM 9416 C CA . GLN B 2 519 ? 151.273 189.378 135.736 1.00 125.50 519 GLN B CA 1
ATOM 9417 C C . GLN B 2 519 ? 150.275 189.650 136.855 1.00 125.50 519 GLN B C 1
ATOM 9418 O O . GLN B 2 519 ? 150.219 190.762 137.391 1.00 125.50 519 GLN B O 1
ATOM 9424 N N . GLN B 2 520 ? 149.485 188.638 137.218 1.00 123.09 520 GLN B N 1
ATOM 9425 C CA . GLN B 2 520 ? 148.519 188.793 138.300 1.00 123.09 520 GLN B CA 1
ATOM 9426 C C . GLN B 2 520 ? 149.194 188.648 139.660 1.00 123.09 520 GLN B C 1
ATOM 9427 O O . GLN B 2 520 ? 148.996 189.480 140.552 1.00 123.09 520 GLN B O 1
ATOM 9433 N N . GLY B 2 521 ? 149.992 187.596 139.836 1.00 123.39 521 GLY B N 1
ATOM 9434 C CA . GLY B 2 521 ? 150.776 187.426 141.043 1.00 123.39 521 GLY B CA 1
ATOM 9435 C C . GLY B 2 521 ? 150.034 186.791 142.200 1.00 123.39 521 GLY B C 1
ATOM 9436 O O . GLY B 2 521 ? 149.473 187.495 143.045 1.00 123.39 521 GLY B O 1
ATOM 9437 N N . LEU B 2 522 ? 150.023 185.460 142.249 1.00 121.01 522 LEU B N 1
ATOM 9438 C CA . LEU B 2 522 ? 149.418 184.735 143.359 1.00 121.01 522 LEU B CA 1
ATOM 9439 C C . LEU B 2 522 ? 149.978 183.322 143.374 1.00 121.01 522 LEU B C 1
ATOM 9440 O O . LEU B 2 522 ? 149.918 182.619 142.361 1.00 121.01 522 LEU B O 1
ATOM 9445 N N . VAL B 2 523 ? 150.517 182.912 144.518 1.00 120.51 523 VAL B N 1
ATOM 9446 C CA . VAL B 2 523 ? 151.061 181.567 144.681 1.00 120.51 523 VAL B CA 1
ATOM 9447 C C . VAL B 2 523 ? 150.970 181.161 146.148 1.00 120.51 523 VAL B C 1
ATOM 9448 O O . VAL B 2 523 ? 151.429 181.902 147.030 1.00 120.51 523 VAL B O 1
ATOM 9452 N N . PRO B 2 524 ? 150.369 180.013 146.458 1.00 115.35 524 PRO B N 1
ATOM 9453 C CA . PRO B 2 524 ? 150.301 179.574 147.856 1.00 115.35 524 PRO B CA 1
ATOM 9454 C C . PRO B 2 524 ? 151.682 179.235 148.394 1.00 115.35 524 PRO B C 1
ATOM 9455 O O . PRO B 2 524 ? 152.482 178.569 147.733 1.00 115.35 524 PRO B O 1
ATOM 9459 N N . ARG B 2 525 ? 151.955 179.700 149.611 1.00 115.81 525 ARG B N 1
ATOM 9460 C CA . ARG B 2 525 ? 153.249 179.514 150.265 1.00 115.81 525 ARG B CA 1
ATOM 9461 C C . ARG B 2 525 ? 153.017 178.775 151.580 1.00 115.81 525 ARG B C 1
ATOM 9462 O O . ARG B 2 525 ? 152.673 179.383 152.596 1.00 115.81 525 ARG B O 1
ATOM 9470 N N . GLN B 2 526 ? 153.205 177.456 151.555 1.00 111.69 526 GLN B N 1
ATOM 9471 C CA . GLN B 2 526 ? 153.087 176.608 152.740 1.00 111.69 526 GLN B CA 1
ATOM 9472 C C . GLN B 2 526 ? 154.370 175.800 152.876 1.00 111.69 526 GLN B C 1
ATOM 9473 O O . GLN B 2 526 ? 154.418 174.619 152.506 1.00 111.69 526 GLN B O 1
ATOM 9479 N N . PRO B 2 527 ? 155.441 176.409 153.407 1.00 112.39 527 PRO B N 1
ATOM 9480 C CA . PRO B 2 527 ? 156.723 175.715 153.567 1.00 112.39 527 PRO B CA 1
ATOM 9481 C C . PRO B 2 527 ? 156.693 174.682 154.690 1.00 112.39 527 PRO B C 1
ATOM 9482 O O . PRO B 2 527 ? 155.736 174.672 155.465 1.00 112.39 527 PRO B O 1
#

B-factor: mean 86.62, std 19.73, range [48.94, 154.57]

Foldseek 3Di:
DWDDDPLETRPEPPQDADDDDPDAQQHAYYAYYQYEYAADDLPRCLSNLQHQEYHNEHYEHADHAQSNQVSNVNHAHYAYEPYAHEADDQSNQVNHANYAHYHHADHQYADHAAQNQARNLNYAAEYDELYAYQALARHQAAGNQAYAHYEYENYAHAEQEQRRQLNQQAYAHAEYEHEPYQYDAYYANNVVSHNAYEEYEHAHRAAELVRLLRVLLRPAPHAYAYYEHELYQYQEAELSSNQSPLRYQYEAYEYYNNQHAEAYFNNQQSHQNYAAYYQAQYAHQEADLRRPHNDQNYAHYECANNHHDCPPPDGGAREYDANRCQNHQNYAAYYHAQADHAAADQHRQANHQEYAHYECENHHAHH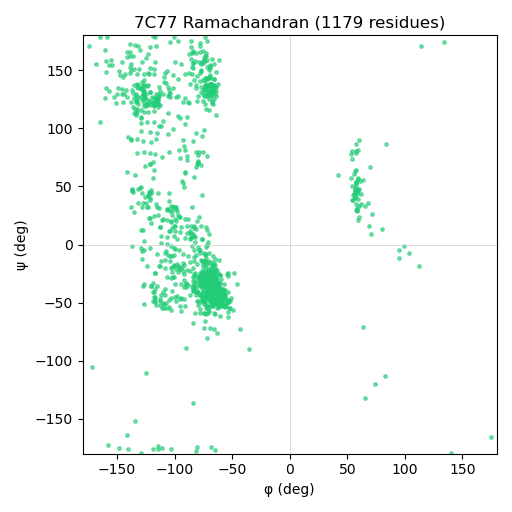QEADLSRCNNCLNYQYAEYYYANRQHAYYDFNNCQSHQNYAYEADDNYAHAEEQPQRRCHNDARYEEYHHAPYREYEYDLNRCQNYLNYAYYEYHNHLYPPCADPPGSCVSVQNHAYYYHEQNLAADHALNYQPNNQNHAEYYYYNNQDAQQADQDPVGHGSLSVDNNQNHAHEEYEQNAHAEDDAPSCPNNQNYEEYHHENYAHADYDFPRCQSVQNYAEYEYELYAHEADDCRHCPNNLPRYAAYEYFNYAYALDQVGCVVVLVCVVPDDHDYDCQQHRAAHCPDPVRHGPHNNPRDNCPDDVNDVVVVVVVVVVVVVVCVVVVVVVVVVD/DQVVVVVVLVVVLVLLVLLLVLLLLLLLLLLLLLLLVLVCLVQLLQADCSPCVVPNPQCSVVLNVLLVCLQQVLLVVLLLPQPVVCLVQHLLRLLLVLLVLSLLLLVLPPVDHNVRNNVSSNSNSNSVLNNQLSSLLLLLVSLVVSVVSVCCSVPVPVADPPDRQQLPSLLSSLVSLLSSLLSNLLSLLSSCVCCQPAVLVFFDWCVAQVDQPPFAQLFQLFLHPGTDRHTGPDDGDVVSVVVVSVVSSVSSVVSSVSSVVSNPDDGPVVVSVVVVVLDDPVSSCVLVVCPPDPPCVLCLLLLLLLLQLVVCLVRVLLRGAVCQATHPNCSSVLSSLLSVLLSVLSVVVSVVPVPDQPDCQLVLLVLVLVLLVVSNPDGDHRHDDDDDVVSSVSSSSSSNSSNNNVSSVSSVQSSVDPDSSSSSSVSSSSSSSSSVSNSVVVVVGSHRDCSVVSNVSSVSNSVSVVVVVVVVVVPPDDDDDDD

InterPro domains:
  IPR000157 Toll/interleukin-1 receptor homology (TIR) domain [PF01582] (757-860)
  IPR000157 Toll/interleukin-1 receptor homology (TIR) domain [PS50104] (755-898)
  IPR000157 Toll/interleukin-1 receptor homology (TIR) domain [SM00255] (756-901)
  IPR000483 Cysteine-rich flanking region, C-terminal [SM00082] (646-698)
  IPR001611 Leucine-rich repeat [PF00560] (199-219)
  IPR001611 Leucine-rich repeat [PF13855] (77-136)
  IPR001611 Leucine-rich repeat [PF13855] (275-331)
  IPR001611 Leucine-rich repeat [PF13855] (346-388)
  IPR001611 Leucine-rich repeat [PF13855] (410-468)
  IPR001611 Leucine-rich repeat [PF13855] (481-543)
  IPR001611 Leucine-rich repeat [PF13855] (563-623)
  IPR001611 Leucine-rich repeat [PS51450] (53-74)
  IPR001611 Leucine-rich repeat [PS51450] (101-122)
  IPR001611 Leucine-rich repeat [PS51450] (125-146)
  IPR001611 Leucine-rich repeat [PS51450] (199-220)
  IPR001611 Leucine-rich repeat [PS51450] (276-297)
  IPR001611 Leucine-rich repeat [PS51450] (300-321)
  IPR001611 Leucine-rich repeat [PS51450] (508-529)
  IPR001611 Leucine-rich repeat [PS51450] (612-633)
  IPR003591 Leucine-rich repeat, typical subtype [SM00369] (50-74)

Nearest PDB structures (foldseek):
  7c77-assembly1_A  TM=1.001E+00  e=0.000E+00  Mus musculus
  7da7-assembly1_A  TM=9.931E-01  e=2.690E-82  Mus musculus
  7wve-assembly1_A  TM=9.934E-01  e=4.960E-69  Homo sapiens
  7wvj-assembly1_A  TM=9.918E-01  e=1.312E-66  Homo sapiens
  5gs0-assembly2_B  TM=9.892E-01  e=8.062E-67  Homo sapiens

GO terms:
  GO:0004888 transmembrane signaling receptor activity (F, IDA)
  GO:0005886 plasma membrane (C, IDA)
  GO:1900017 positive regulation of cytokine production involved in inflammatory response (P, IDA)
  GO:0090594 inflammatory response to wounding (P, IDA)
  GO:0005515 protein binding (F, IPI)
  GO:0002730 regulation of dendritic cell cytokine production (P, IDA)
  GO:0034346 positive regulation of type III interferon production (P, IDA)
  GO:0043123 positive regulation of canonical NF-kappaB signal transduction (P, IDA)
  GO:0038187 pattern recognition receptor activity (F, IDA)
  GO:0032481 positive regulation of type I interferon production (P, IDA)
  GO:0032755 positive regulation of interleukin-6 production (P, IDA)
  GO:0046330 positive regulation of JNK cascade (P, IDA)
  GO:0071360 cellular response to exogenous dsRNA (P, IDA)
  GO:0043123 positive regulation of canonical NF-kappaB signal transduction (P, IGI)
  GO:0045944 positive regulation of transcription by RNA polymerase II (P, IGI)
  GO:0038187 pattern recognition receptor activity (F, IGI)
  GO:0051607 defense response to virus (P, IGI)
  GO:0043123 positive regulation of canonical NF-kappaB signal transduction (P, IMP)
  GO:0043330 response to exogenous dsRNA (P, IMP)
  GO:0009615 response to virus (P, IMP)

Sequence (1183 aa):
QCTVRYNVADCSHLKLTHIPDDLPSNITVLNLTHNQLRRLPPTNFTRYSQLAILDAGFNSISKLEPELCQILPLLKVLNLQHNELSQISDQTFVFCTNLTELDLMSNSIHKIKSNPFKNQKNLIKLDLSHNGLSSTKLGTGVQLENLQELLLAKNKILALRSEELEFLGNSSLRKLDLSSNPLKEFSPGCFQTIGKLFALLLNNAQLNPHLTEKLCWELSNTSIQNLSLANNQLLATSESTFSGLKWTNLTQLDLSYNNLHDVGNGSFSYLPSLRYLSLEYNNIQRLSPRSFYGLSNLRYLSLKRAFTKQSVSLASHPNIDDFSFQWLKYLEYLNMDDNNIPSTKSNTFTGLVSLKYLSLSKTFTSLQTLTNETFVSLAHSPLLTLNLTKNHISKIANGTFSWLGQLRILDLGLNEIEQKLSGQEWRGLRNIFEIYLSYNKYLQLSTSSFALVPSLQRLMLRRVALKNVDISPSPFRPLRNLTILDLSNNNIANINEDLLEGLENLEILDFQHNNLARLWKRANPGGPVNFLKGLSHLHILNLESNGLDEIPVGVFKNLFELKSINLGLNNLNKLEPFIFDDQTSLRSLNLQKNLITSVEKDVFGPPFQNLNSLDMRFNPFDCTCESISWFVNWINQTHTNISELSTHYLCNTPHHYYGFPLKLFDTSSCKDSAPFELLFIISTSMLLVFILVVLLIHIEEEEEERRYYRRKRLGVVKNVLAASTGVTLTYGVYLGLLQMQLILHYDETYREVKYGNMGLPDIDSKMLMGINVTPIAALLYTPVLIRFFGTKWMMFLAVGIYALFVSTNYWERYYTLVPSAVALGMAIVPLWASMGNYITRMSQKYYEYSHYKEQDEQGPQQRPPRGSHAPYLLVFQAIFYSFFHLSFACAQLPMIYFLNNYLYDLNHTLINVQSCGTKSQGILNGFNKTVLRTLPRSKNLIVVESVLMAVAFLAMLMVLGLCGAAYRPTEEIDLRSVGWGNIFQLPFKHVRDFRLRHLVPFFIYSGFEVLFACTGFALGYGVCSMGLERLAYLLIAYSLGASASSVLGLLGLWLPRSVPLVAGAGLHLLLTLSLFFWAPAPRVLQHSWIFYFVAALWGVGSALNKTGLSTLLGILYEDKERQDFIFTIYHWWQAVAIFVVYLGSSLPMKAKLAVLLVTLVAAAASYLWMEQKLQQGLVPRQP

Radius of gyration: 52.7 Å; Cα contacts (8 Å, |Δi|>4): 2602; chains: 2; bounding box: 119×151×74 Å